Protein AF-0000000083611949 (afdb_homodimer)

Sequence (1152 aa):
MPESTWKIREIRNQVSVIDGKRAPSKVLTNVRYLHSVLKQWLTGNVWILGDRIVYVGKEMPENLSATEVTDLEGKVVVPGYIEPHVHPTLLYNPQSFAEYAAQRGTTTFIADNMTFMLSLPNEKAFTILDQLKNLPFSFYWWARFDSQSQLENEDELFTNKSVTEWLQREDVLLGGELTGWPRLIDGDDLMLHWIQSAKLKEKRIEGHFPGASEKTIARMKLFGVDGDHEAMDVEDVERRVLHGMDVTLRHSSIRPDLPHLLTGILEKKLAIFDHLMMTTDGSSPSFYEDGVMDQCIRIALHQGVSPMDAYNMASYNIARYYNKTHLHGLIATGRFATLNILKNEMSPTPESVLSKGVWLKRENQKVDVLPPIDWSVFEDYSIPFDISDSDFQFSMPIGLQLVNEVITKPYSINLQFNRKELPAGNEESYLMLIDRYGKWRVNTMIKGFDTHVKGFASSYSTTGDIILIGKSIEDMKCAFHELKRINGGIVLAENNEVVVSIPLKISGRFYDGTMEELIAYEKQLTKALKERGYAHSDAIYTLFFLQSTHLPYIRITPRGIYDVMKKKVMLPAVMRMPESTWKIREIRNQVSVIDGKRAPSKVLTNVRYLHSVLKQWLTGNVWILGDRIVYVGKEMPENLSATEVTDLEGKVVVPGYIEPHVHPTLLYNPQSFAEYAAQRGTTTFIADNMTFMLSLPNEKAFTILDQLKNLPFSFYWWARFDSQSQLENEDELFTNKSVTEWLQREDVLLGGELTGWPRLIDGDDLMLHWIQSAKLKEKRIEGHFPGASEKTIARMKLFGVDGDHEAMDVEDVERRVLHGMDVTLRHSSIRPDLPHLLTGILEKKLAIFDHLMMTTDGSSPSFYEDGVMDQCIRIALHQGVSPMDAYNMASYNIARYYNKTHLHGLIATGRFATLNILKNEMSPTPESVLSKGVWLKRENQKVDVLPPIDWSVFEDYSIPFDISDSDFQFSMPIGLQLVNEVITKPYSINLQFNRKELPAGNEESYLMLIDRYGKWRVNTMIKGFDTHVKGFASSYSTTGDIILIGKSIEDMKCAFHELKRINGGIVLAENNEVVVSIPLKISGRFYDGTMEELIAYEKQLTKALKERGYAHSDAIYTLFFLQSTHLPYIRITPRGIYDVMKKKVMLPAVMR

Secondary structure (DSSP, 8-state):
----SS-HHHHHHHHHHHTTSS--SEEEEEEEEEETTTTEEEEEEEEEETTEEEEEESPPPS--TT-EEEE-TT-EEEEPEEEEEE---SSS-HHHHHHHHHTTTEEEEEE--HHHHHHS-HHHHHHHHHHHHTSSSEEEEEE-SS-SS--TTHHHHS-HHHHHHHHH-TTEEEE---TTHHHHHTT-HHHHHHHHHHHHTT-EEB---TT--HHHHHHHHHHT--EES---SHHHHHHHHHTT-EEEEE--SS---HHHHHHHHHHTT---GGGEEEE--S--GGGGGG-SHHHHHHHHHHHT--HHHHHHTTTHHHHHHTT-TTTSS--STTSB--EEEESSTT--S-SEEEETTEEEEETTEE----PPP-GGGSPPP-------GGG-----SEEEEESSSS-EEEEE--S-S--SBPPTT-SEEEEEEE-TTSSEEEEEEEESS-SS--EEEES-SSSS-EEEEESBHHHHHHHHHHHHHTTSEEEEEETTEEEEEEE-TBTTTB--S-HHHHHHHHHHHHHHHHHTT--SS-HHHHHHHTT-TTSSSEEEETTEEEETTTTEEEEE-EE-/----SS-HHHHHHHHHHHTTSS--SEEEEEEEEEETTTTEEEEEEEEEETTEEEEEESPPPS--TT-EEEE-TT-EEEEPEEEEEE---SSS-HHHHHHHHHTTTEEEEEE--HHHHHHS-HHHHHHHHHHHHTSSSEEEEEE-SS-SS--TTHHHHS-HHHHHHHHH-TTEEEE---TTHHHHHTT-HHHHHHHHHHHHTT-EEB---TT--HHHHHHHHHHT--EES---SHHHHHHHHHTT-EEEEE--SS---HHHHHHHHHHTT---GGGEEEE--S--GGGGGG-SHHHHHHHHHHHT--HHHHHHTTTHHHHHHTT-TTTSS--STTSB--EEEESSTT--S-SEEEETTEEEEETTEE----PPP-GGGSPPP-------GGG-----SEEEEESSSS-EEEEE--S-S--SBPPTT-SEEEEEEE-TTSSEEEEEEEESS-SS--EEEES-SSSS-EEEEESBHHHHHHHHHHHHHTTSEEEEEETTEEEEEEE-TBTTTB-SS-HHHHHHHHHHHHHHHHHTT--SS-HHHHHHHTT-TTSSSEEEETTEEEETTTTEEEEE-EE-

Solvent-accessible surface area (backbone atoms only — not comparable to full-atom values): 57744 Å² total; per-residue (Å²): 127,93,68,69,95,64,53,71,69,58,43,52,50,48,45,30,29,80,70,36,79,32,44,33,46,32,35,40,34,55,31,34,29,47,31,65,68,60,65,41,82,44,70,26,22,39,34,23,46,64,39,29,20,54,36,52,40,80,67,75,72,79,28,59,68,85,34,48,74,43,81,34,69,82,32,25,37,40,45,27,26,39,38,68,44,32,46,48,65,58,38,42,35,58,68,41,47,45,59,54,33,32,61,34,26,28,42,31,39,30,24,59,37,56,70,45,59,76,71,36,60,65,74,59,40,49,54,50,52,54,55,50,53,71,39,68,41,47,64,31,28,34,31,51,79,68,83,49,46,54,56,91,57,45,70,74,56,61,29,72,64,55,41,49,58,44,61,68,35,84,53,34,53,29,35,28,59,34,55,59,44,68,49,47,75,74,59,38,58,66,61,48,48,52,47,48,55,32,45,75,69,74,27,47,25,37,37,57,52,67,84,57,49,70,68,54,51,42,44,43,27,56,66,55,42,37,29,35,50,37,58,81,41,42,68,47,46,46,54,40,46,54,37,60,28,40,42,33,42,30,41,26,73,89,48,68,42,38,64,62,33,51,43,42,37,58,72,68,62,60,68,38,59,80,54,29,30,44,28,42,58,42,46,53,58,61,60,45,75,75,36,60,59,26,34,55,33,44,47,35,45,72,69,63,44,53,57,66,52,29,52,27,20,31,15,30,34,50,19,52,72,70,72,34,50,69,45,36,30,44,67,24,29,40,9,43,29,31,34,20,36,17,70,38,83,86,39,56,57,30,36,24,19,31,24,48,50,38,64,45,16,52,80,74,35,84,39,95,69,76,74,85,76,80,64,74,79,46,59,85,38,65,56,82,63,83,84,56,77,82,73,71,60,55,80,55,55,57,25,39,30,42,78,52,51,63,39,26,36,75,42,78,59,81,70,79,61,87,55,65,55,56,67,75,71,35,41,59,27,44,30,35,42,33,40,54,76,50,54,34,34,35,54,34,37,32,28,56,59,30,23,52,50,25,6,27,22,24,26,49,34,76,85,49,31,32,40,37,38,21,25,22,55,65,15,30,50,43,9,43,52,50,30,47,70,56,19,19,15,40,20,35,14,50,91,72,35,79,74,42,74,41,64,8,57,50,58,12,44,17,36,84,63,50,54,70,58,48,23,53,46,50,52,52,45,51,52,55,40,42,77,23,43,32,76,63,89,45,69,69,52,30,49,33,37,42,34,27,53,70,42,56,34,44,23,55,33,81,54,9,37,30,30,44,84,76,67,41,70,76,41,65,43,40,76,98,127,94,68,69,94,64,53,70,70,57,42,52,51,49,43,30,28,79,71,37,79,32,44,34,47,33,34,41,34,54,30,35,30,47,31,65,68,60,66,40,81,43,72,25,21,41,35,24,46,64,37,30,20,54,36,52,41,80,66,77,71,80,28,62,69,83,34,49,74,45,79,33,70,82,32,27,36,40,45,26,26,38,37,68,44,32,46,48,65,58,41,42,35,56,66,41,46,44,58,55,34,32,61,34,26,27,42,32,41,30,24,58,38,55,70,44,59,76,72,36,60,66,74,60,40,49,55,50,52,54,55,49,53,72,38,68,40,47,63,33,27,33,31,54,78,67,84,49,47,55,58,92,57,45,70,75,56,61,29,72,64,56,41,49,58,44,60,66,35,84,52,33,51,29,36,28,57,35,55,60,46,68,49,46,76,75,59,38,58,66,60,49,48,51,46,48,54,32,46,76,70,72,27,46,27,38,37,56,51,66,85,57,50,70,66,54,51,41,43,43,27,56,65,55,41,39,30,37,49,35,58,81,40,42,67,46,46,48,54,40,45,54,37,60,28,42,42,32,43,31,40,25,72,89,48,66,42,37,64,62,35,52,44,41,36,60,73,68,62,58,66,39,60,79,54,29,30,45,29,43,58,42,48,52,57,62,59,44,75,74,37,59,60,26,35,54,32,43,47,34,44,73,68,62,44,53,58,65,51,29,51,29,20,30,14,30,34,50,19,52,74,70,71,34,50,70,44,36,29,44,66,24,29,43,10,42,30,32,34,20,36,17,71,38,81,86,39,56,56,28,36,23,18,31,24,47,50,37,65,44,18,52,80,74,36,84,38,95,70,75,75,86,75,80,64,75,79,48,61,83,38,64,56,85,62,84,86,57,77,83,74,70,58,54,79,54,56,57,25,39,29,42,79,51,50,62,38,25,35,74,40,77,59,82,68,79,61,86,56,65,54,56,66,75,72,36,42,60,28,43,30,34,41,33,40,54,76,53,54,34,34,34,52,34,36,32,28,55,58,31,24,53,48,26,5,29,21,27,28,49,34,75,85,49,30,31,39,36,38,21,27,21,56,67,14,30,49,43,9,41,51,50,30,47,73,56,20,19,15,40,23,35,14,49,92,72,36,81,75,43,75,42,64,8,56,51,57,12,45,19,37,83,63,52,55,71,59,48,23,52,47,50,51,51,45,51,52,55,40,43,76,24,43,32,75,64,89,47,69,69,52,29,49,32,38,43,35,30,53,70,43,56,34,46,25,55,34,82,54,9,37,30,30,44,83,76,67,43,70,76,41,66,43,41,77,98

InterPro domains:
  IPR006680 Amidohydrolase-related [PF01979] (76-357)
  IPR011059 Metal-dependent hydrolase, composite domain superfamily [G3DSA:2.30.40.10] (19-357)
  IPR011059 Metal-dependent hydrolase, composite domain superfamily [SSF51338] (16-350)
  IPR026912 Adenine deaminase C-terminal domain [PF13382] (406-567)
  IPR032466 Metal-dependent hydrolase [SSF51556] (80-324)

Organism: NCBI:txid2304605

Radius of gyration: 34.11 Å; Cα contacts (8 Å, |Δi|>4): 2802; chains: 2; bounding box: 74×114×70 Å

pLDDT: mean 95.1, std 4.97, range [52.44, 98.94]

Foldseek 3Di:
DDDDPDDPVRVVQLVVQVVLNDAAQEKEAQEQEQFLVVRDGDTDMWGHHFFFTSFTDHDDTPHHVNYHYHYQHLWYKFFQFEAQAAAQFLQAHVLQVCLVQLLQRHQEYAYECLVVLQFHQPVLSVVQVVLVCPALGHYAYEQEQFLLFDDPCGCVSRDPVRRVVLLPDPSHAEYDAPLVVVVVVVPPVVSLVSLVSNVVSVHAYEYEAAPDDLVSLLVVVVSHHAEYARQQACVSVVSNVVSHHQYEHEDELVRHRLLRRLLRCVVVVPPCLLRYAYHHNYYHLLVCVCHGLQNSLLSNVVSPHDLSSSSQNGWVSSCVSSVNNQATRGRGRRYTPWMFIPSDSNRSGGLWTAGSNDTQHHRSDGDPRRDDDDLVSRPFFAQPDADDPVLQQEDDQWEWEDPALFATDIDGDPDDSPDQFADAQFQKKWKKWAASHRWWMETYIYGQQFRAQAWKWFLAESNSIIMIIHRHNQQNSLQVVVCRVLRAFIWGGDPSHTQATDRSRRNNRHDPDHSVVSSVRLVSVQVVRVVGGRDHRHNSVSRHNLRRLSHDAWHQHQQYIAGNVVGDHPDGIGTD/DDDDPDDPVRVVQLVVQVVLNDAAQEKEAQEQEQFLVVRDGDTDMFGHHFFFTSFTDHDDTPHHVNYHYHYQHLWYKFFQFEAQAAAQFLQAHVLQVCLVQLLQRHQEYAYECLVVLQFHQPVLSVVQVVLVCPALGHYAYEQEQFLLFDDPCGCVSRDPVRRVVLLPDPRHAEYDAPLVVVVVVVPPVVSLVSLVSSVVSVHAYEYEAAPHDLVSLLVVVVSHHAEYARQQACVSVVSNVVSHHQYEHEDELVRHRLLRRLLRCVVVVPPCLLRYAYHHNYYHLLVCVCHGLQNSLLSNVVSPHDLSSSSQNGWVSSCVSSVNNQATRGRGRRYTPWMFIPSDSNRSRGLWTAGSNRTQHHRSDGDPRSDDDDLVSRPFFAQPDADDPVNQQEDDQWEWEDPALFATDIDGDPDDSPDQFADAQFQKKWKKWAASHRWWMETYIYGQQFRAQAWKWFLAESNSIIMIIHRHNQQNSLQVVVCRVLRAFIWGGDPSGTQATDRSRRNNRHDPDHSVVSSVRLVSVQVVRVVGGRDHRHNSNSRHNLRRLSHDAWHQHQQGIAGNVVGDHPDGIGTD

Nearest PDB structures (foldseek):
  3t81-assembly1_B  TM=8.734E-01  e=6.772E-38  Agrobacterium fabrum str. C58
  3t8l-assembly1_A  TM=8.743E-01  e=3.292E-37  Agrobacterium fabrum str. C58
  3mtw-assembly1_A  TM=6.940E-01  e=1.510E-14  Caulobacter vibrioides
  4ub9-assembly1_D  TM=6.636E-01  e=2.458E-15  Gulosibacter molinativorax
  3n2c-assembly1_E  TM=6.486E-01  e=2.876E-14  unidentified

Structure (mmCIF, N/CA/C/O backbone):
data_AF-0000000083611949-model_v1
#
loop_
_entity.id
_entity.type
_entity.pdbx_description
1 polymer 'adenine deaminase'
#
loop_
_atom_site.group_PDB
_atom_site.id
_atom_site.type_symbol
_atom_site.label_atom_id
_atom_site.label_alt_id
_atom_site.label_comp_id
_atom_site.label_asym_id
_atom_site.label_entity_id
_atom_site.label_seq_id
_atom_site.pdbx_PDB_ins_code
_atom_site.Cartn_x
_atom_site.Cartn_y
_atom_site.Cartn_z
_atom_site.occupancy
_atom_site.B_iso_or_equiv
_atom_site.auth_seq_id
_atom_site.auth_comp_id
_atom_site.auth_asym_id
_atom_site.auth_atom_id
_atom_site.pdbx_PDB_model_num
ATOM 1 N N . MET A 1 1 ? -3.648 -6.277 21.156 1 52.56 1 MET A N 1
ATOM 2 C CA . MET A 1 1 ? -3.443 -7.012 19.906 1 52.56 1 MET A CA 1
ATOM 3 C C . MET A 1 1 ? -4.238 -6.383 18.766 1 52.56 1 MET A C 1
ATOM 5 O O . MET A 1 1 ? -5.332 -5.855 18.984 1 52.56 1 MET A O 1
ATOM 9 N N . PRO A 1 2 ? -3.654 -6.375 17.578 1 65.56 2 PRO A N 1
ATOM 10 C CA . PRO A 1 2 ? -4.438 -5.809 16.469 1 65.56 2 PRO A CA 1
ATOM 11 C C . PRO A 1 2 ? -5.73 -6.574 16.219 1 65.56 2 PRO A C 1
ATOM 13 O O . PRO A 1 2 ? -5.777 -7.797 16.391 1 65.56 2 PRO A O 1
ATOM 16 N N . GLU A 1 3 ? -6.715 -5.75 16.188 1 73.62 3 GLU A N 1
ATOM 17 C CA . GLU A 1 3 ? -8.016 -6.355 15.938 1 73.62 3 GLU A CA 1
ATOM 18 C C . GLU A 1 3 ? -8.516 -6.055 14.531 1 73.62 3 GLU A C 1
ATOM 20 O O . GLU A 1 3 ? -8.289 -4.961 14.008 1 73.62 3 GLU A O 1
ATOM 25 N N . SER A 1 4 ? -9.055 -7.145 14.008 1 81.56 4 SER A N 1
ATOM 26 C CA . SER A 1 4 ? -9.656 -6.996 12.688 1 81.56 4 SER A CA 1
ATOM 27 C C . SER A 1 4 ? -10.781 -5.965 12.703 1 81.56 4 SER A C 1
ATOM 29 O O . SER A 1 4 ? -11.398 -5.734 13.742 1 81.56 4 SER A O 1
ATOM 31 N N . THR A 1 5 ? -10.977 -5.309 11.617 1 88.06 5 THR A N 1
ATOM 32 C CA . THR A 1 5 ? -12.008 -4.281 11.484 1 88.06 5 THR A CA 1
ATOM 33 C C . THR A 1 5 ? -13.391 -4.867 11.758 1 88.06 5 THR A C 1
ATOM 35 O O . THR A 1 5 ? -14.211 -4.242 12.43 1 88.06 5 THR A O 1
ATOM 38 N N . TRP A 1 6 ? -13.633 -6.105 11.211 1 96.44 6 TRP A N 1
ATOM 39 C CA . TRP A 1 6 ? -14.883 -6.82 11.422 1 96.44 6 TRP A CA 1
ATOM 40 C C . TRP A 1 6 ? -14.625 -8.219 11.984 1 96.44 6 TRP A C 1
ATOM 42 O O . TRP A 1 6 ? -13.734 -8.922 11.516 1 96.44 6 TRP A O 1
ATOM 52 N N . LYS A 1 7 ? -15.438 -8.641 12.984 1 96.19 7 LYS A N 1
ATOM 53 C CA . LYS A 1 7 ? -15.352 -9.984 13.547 1 96.19 7 LYS A CA 1
ATOM 54 C C . LYS A 1 7 ? -15.922 -11.016 12.586 1 96.19 7 LYS A C 1
ATOM 56 O O . LYS A 1 7 ? -16.688 -10.68 11.68 1 96.19 7 LYS A O 1
ATOM 61 N N . ILE A 1 8 ? -15.492 -12.227 12.688 1 96.81 8 ILE A N 1
ATOM 62 C CA . ILE A 1 8 ? -15.898 -13.328 11.828 1 96.81 8 ILE A CA 1
ATOM 63 C C . ILE A 1 8 ? -17.422 -13.375 11.734 1 96.81 8 ILE A C 1
ATOM 65 O O . ILE A 1 8 ? -17.984 -13.484 10.641 1 96.81 8 ILE A O 1
ATOM 69 N N . ARG A 1 9 ? -18.109 -13.266 12.883 1 97.06 9 ARG A N 1
ATOM 70 C CA . ARG A 1 9 ? -19.578 -13.305 12.906 1 97.06 9 ARG A CA 1
ATOM 71 C C . ARG A 1 9 ? -20.172 -12.18 12.062 1 97.06 9 ARG A C 1
ATOM 73 O O . ARG A 1 9 ? -21.156 -12.375 11.352 1 97.06 9 ARG A O 1
ATOM 80 N N . GLU A 1 10 ? -19.609 -10.969 12.188 1 97.69 10 GLU A N 1
ATOM 81 C CA . GLU A 1 10 ? -20.078 -9.836 11.398 1 97.69 10 GLU A CA 1
ATOM 82 C C . GLU A 1 10 ? -19.891 -10.086 9.906 1 97.69 10 GLU A C 1
ATOM 84 O O . GLU A 1 10 ? -20.781 -9.773 9.109 1 97.69 10 GLU A O 1
ATOM 89 N N . ILE A 1 11 ? -18.766 -10.688 9.539 1 98.31 11 ILE A N 1
ATOM 90 C CA . ILE A 1 11 ? -18.484 -10.977 8.133 1 98.31 11 ILE A CA 1
ATOM 91 C C . ILE A 1 11 ? -19.5 -11.977 7.594 1 98.31 11 ILE A C 1
ATOM 93 O O . ILE A 1 11 ? -20.016 -11.82 6.488 1 98.31 11 ILE A O 1
ATOM 97 N N . ARG A 1 12 ? -19.781 -12.961 8.336 1 97.94 12 ARG A N 1
ATOM 98 C CA . ARG A 1 12 ? -20.75 -13.969 7.918 1 97.94 12 ARG A CA 1
ATOM 99 C C . ARG A 1 12 ? -22.141 -13.352 7.754 1 97.94 12 ARG A C 1
ATOM 101 O O . ARG A 1 12 ? -22.875 -13.703 6.832 1 97.94 12 ARG A O 1
ATOM 108 N N . ASN A 1 13 ? -22.484 -12.453 8.695 1 97.88 13 ASN A N 1
ATOM 109 C CA . ASN A 1 13 ? -23.75 -11.727 8.562 1 97.88 13 ASN A CA 1
ATOM 110 C C . ASN A 1 13 ? -23.781 -10.906 7.277 1 97.88 13 ASN A C 1
ATOM 112 O O . ASN A 1 13 ? -24.812 -10.852 6.602 1 97.88 13 ASN A O 1
ATOM 116 N N . GLN A 1 14 ? -22.719 -10.273 6.988 1 98.38 14 GLN A N 1
ATOM 117 C CA . GLN A 1 14 ? -22.609 -9.477 5.77 1 98.38 14 GLN A CA 1
ATOM 118 C C . GLN A 1 14 ? -22.797 -10.344 4.527 1 98.38 14 GLN A C 1
ATOM 120 O O . GLN A 1 14 ? -23.531 -9.969 3.607 1 98.38 14 GLN A O 1
ATOM 125 N N . VAL A 1 15 ? -22.141 -11.5 4.492 1 98.19 15 VAL A N 1
ATOM 126 C CA . VAL A 1 15 ? -22.266 -12.43 3.371 1 98.19 15 VAL A CA 1
ATOM 127 C C . VAL A 1 15 ? -23.703 -12.93 3.271 1 98.19 15 VAL A C 1
ATOM 129 O O . VAL A 1 15 ? -24.219 -13.133 2.172 1 98.19 15 VAL A O 1
ATOM 132 N N . SER A 1 16 ? -24.375 -13.094 4.395 1 97.62 16 SER A N 1
ATOM 133 C CA . SER A 1 16 ? -25.75 -13.578 4.434 1 97.62 16 SER A CA 1
ATOM 134 C C . SER A 1 16 ? -26.703 -12.594 3.746 1 97.62 16 SER A C 1
ATOM 136 O O . SER A 1 16 ? -27.781 -12.977 3.291 1 97.62 16 SER A O 1
ATOM 138 N N . VAL A 1 17 ? -26.344 -11.305 3.699 1 98.06 17 VAL A N 1
ATOM 139 C CA . VAL A 1 17 ? -27.141 -10.312 2.986 1 98.06 17 VAL A CA 1
ATOM 140 C C . VAL A 1 17 ? -27.141 -10.625 1.491 1 98.06 17 VAL A C 1
ATOM 142 O O . VAL A 1 17 ? -28.172 -10.539 0.827 1 98.06 17 VAL A O 1
ATOM 145 N N . ILE A 1 18 ? -25.953 -10.992 0.974 1 97.19 18 ILE A N 1
ATOM 146 C CA . ILE A 1 18 ? -25.812 -11.336 -0.435 1 97.19 18 ILE A CA 1
ATOM 147 C C . ILE A 1 18 ? -26.703 -12.539 -0.758 1 97.19 18 ILE A C 1
ATOM 149 O O . ILE A 1 18 ? -27.297 -12.602 -1.837 1 97.19 18 ILE A O 1
ATOM 153 N N . ASP A 1 19 ? -26.875 -13.422 0.241 1 95.31 19 ASP A N 1
ATOM 154 C CA . ASP A 1 19 ? -27.625 -14.664 0.051 1 95.31 19 ASP A CA 1
ATOM 155 C C . ASP A 1 19 ? -29.125 -14.438 0.258 1 95.31 19 ASP A C 1
ATOM 157 O O . ASP A 1 19 ? -29.922 -15.344 0.051 1 95.31 19 ASP A O 1
ATOM 161 N N . GLY A 1 20 ? -29.516 -13.32 0.705 1 95.81 20 GLY A N 1
ATOM 162 C CA . GLY A 1 20 ? -30.906 -13.016 0.94 1 95.81 20 GLY A CA 1
ATOM 163 C C . GLY A 1 20 ? -31.406 -13.5 2.287 1 95.81 20 GLY A C 1
ATOM 164 O O . GLY A 1 20 ? -32.594 -13.359 2.602 1 95.81 20 GLY A O 1
ATOM 165 N N . LYS A 1 21 ? -30.578 -14.016 3.131 1 96.31 21 LYS A N 1
ATOM 166 C CA . LYS A 1 21 ? -30.969 -14.57 4.426 1 96.31 21 LYS A CA 1
ATOM 167 C C . LYS A 1 21 ? -31.078 -13.477 5.48 1 96.31 21 LYS A C 1
ATOM 169 O O . LYS A 1 21 ? -31.75 -13.664 6.504 1 96.31 21 LYS A O 1
ATOM 174 N N . ARG A 1 22 ? -30.391 -12.391 5.227 1 96.75 22 ARG A N 1
ATOM 175 C CA . ARG A 1 22 ? -30.438 -11.219 6.098 1 96.75 22 ARG A CA 1
ATOM 176 C C . ARG A 1 22 ? -30.703 -9.945 5.293 1 96.75 22 ARG A C 1
ATOM 178 O O . ARG A 1 22 ? -30.234 -9.82 4.16 1 96.75 22 ARG A O 1
ATOM 185 N N . ALA A 1 23 ? -31.453 -9.094 5.879 1 98.06 23 ALA A N 1
ATOM 186 C CA . ALA A 1 23 ? -31.688 -7.805 5.23 1 98.06 23 ALA A CA 1
ATOM 187 C C . ALA A 1 23 ? -30.562 -6.824 5.531 1 98.06 23 ALA A C 1
ATOM 189 O O . ALA A 1 23 ? -30 -6.828 6.633 1 98.06 23 ALA A O 1
ATOM 190 N N . PRO A 1 24 ? -30.156 -5.984 4.547 1 98.44 24 PRO A N 1
ATOM 191 C CA . PRO A 1 24 ? -29.234 -4.883 4.871 1 98.44 24 PRO A CA 1
ATOM 192 C C . PRO A 1 24 ? -29.875 -3.846 5.797 1 98.44 24 PRO A C 1
ATOM 194 O O . PRO A 1 24 ? -31.094 -3.842 5.984 1 98.44 24 PRO A O 1
ATOM 197 N N . SER A 1 25 ? -29.062 -3.059 6.465 1 98.44 25 SER A N 1
ATOM 198 C CA . SER A 1 25 ? -29.578 -1.979 7.305 1 98.44 25 SER A CA 1
ATOM 199 C C . SER A 1 25 ? -30.031 -0.793 6.461 1 98.44 25 SER A C 1
ATOM 201 O O . SER A 1 25 ? -30.984 -0.099 6.82 1 98.44 25 SER A O 1
ATOM 203 N N . LYS A 1 26 ? -29.328 -0.504 5.332 1 98.5 26 LYS A N 1
ATOM 204 C CA . LYS A 1 26 ? -29.656 0.583 4.414 1 98.5 26 LYS A CA 1
ATOM 205 C C . LYS A 1 26 ? -29.453 0.158 2.965 1 98.5 26 LYS A C 1
ATOM 207 O O . LYS A 1 26 ? -28.578 -0.66 2.666 1 98.5 26 LYS A O 1
ATOM 212 N N . VAL A 1 27 ? -30.234 0.719 2.1 1 98.75 27 VAL A N 1
ATOM 213 C CA . VAL A 1 27 ? -30.031 0.584 0.661 1 98.75 27 VAL A CA 1
ATOM 214 C C . VAL A 1 27 ? -30.188 1.943 -0.015 1 98.75 27 VAL A C 1
ATOM 216 O O . VAL A 1 27 ? -31.188 2.637 0.207 1 98.75 27 VAL A O 1
ATOM 219 N N . LEU A 1 28 ? -29.219 2.414 -0.673 1 98.81 28 LEU A N 1
ATOM 220 C CA . LEU A 1 28 ? -29.297 3.58 -1.544 1 98.81 28 LEU A CA 1
ATOM 221 C C . LEU A 1 28 ? -29.594 3.164 -2.982 1 98.81 28 LEU A C 1
ATOM 223 O O . LEU A 1 28 ? -28.797 2.463 -3.604 1 98.81 28 LEU A O 1
ATOM 227 N N . THR A 1 29 ? -30.703 3.551 -3.516 1 98.31 29 THR A N 1
ATOM 228 C CA . THR A 1 29 ? -31.125 3.09 -4.832 1 98.31 29 THR A CA 1
ATOM 229 C C . THR A 1 29 ? -30.922 4.184 -5.879 1 98.31 29 THR A C 1
ATOM 231 O O . THR A 1 29 ? -30.891 5.371 -5.543 1 98.31 29 THR A O 1
ATOM 234 N N . ASN A 1 30 ? -30.781 3.77 -7.168 1 97.56 30 ASN A N 1
ATOM 235 C CA . ASN A 1 30 ? -30.672 4.668 -8.312 1 97.56 30 ASN A CA 1
ATOM 236 C C . ASN A 1 30 ? -29.531 5.664 -8.133 1 97.56 30 ASN A C 1
ATOM 238 O O . ASN A 1 30 ? -29.703 6.863 -8.367 1 97.56 30 ASN A O 1
ATOM 242 N N . VAL A 1 31 ? -28.422 5.105 -7.629 1 96.69 31 VAL A N 1
ATOM 243 C CA . VAL A 1 31 ? -27.25 5.941 -7.367 1 96.69 31 VAL A CA 1
ATOM 244 C C . VAL A 1 31 ? -26.453 6.129 -8.656 1 96.69 31 VAL A C 1
ATOM 246 O O . VAL A 1 31 ? -26.266 5.18 -9.422 1 96.69 31 VAL A O 1
ATOM 249 N N . ARG A 1 32 ? -26.094 7.359 -9.07 1 98.44 32 ARG A N 1
ATOM 250 C CA . ARG A 1 32 ? -25 7.641 -9.992 1 98.44 32 ARG A CA 1
ATOM 251 C C . ARG A 1 32 ? -23.703 7.898 -9.227 1 98.44 32 ARG A C 1
ATOM 253 O O . ARG A 1 32 ? -23.562 8.93 -8.57 1 98.44 32 ARG A O 1
ATOM 260 N N . TYR A 1 33 ? -22.75 6.949 -9.25 1 98.69 33 TYR A N 1
ATOM 261 C CA . TYR A 1 33 ? -21.609 7.031 -8.359 1 98.69 33 TYR A CA 1
ATOM 262 C C . TYR A 1 33 ? -20.297 6.965 -9.148 1 98.69 33 TYR A C 1
ATOM 264 O O . TYR A 1 33 ? -20.266 6.414 -10.25 1 98.69 33 TYR A O 1
ATOM 272 N N . LEU A 1 34 ? -19.266 7.562 -8.594 1 98.69 34 LEU A N 1
ATOM 273 C CA . LEU A 1 34 ? -17.922 7.508 -9.156 1 98.69 34 LEU A CA 1
ATOM 274 C C . LEU A 1 34 ? -17.25 6.18 -8.828 1 98.69 34 LEU A C 1
ATOM 276 O O . LEU A 1 34 ? -17.047 5.855 -7.66 1 98.69 34 LEU A O 1
ATOM 280 N N . HIS A 1 35 ? -17.016 5.363 -9.812 1 98.44 35 HIS A N 1
ATOM 281 C CA . HIS A 1 35 ? -16.094 4.246 -9.633 1 98.44 35 HIS A CA 1
ATOM 282 C C . HIS A 1 35 ? -14.664 4.66 -9.938 1 98.44 35 HIS A C 1
ATOM 284 O O . HIS A 1 35 ? -14.242 4.648 -11.094 1 98.44 35 HIS A O 1
ATOM 290 N N . SER A 1 36 ? -13.898 4.828 -8.945 1 98 36 SER A N 1
ATOM 291 C CA . SER A 1 36 ? -12.609 5.516 -9.016 1 98 36 SER A CA 1
ATOM 292 C C . SER A 1 36 ? -11.594 4.707 -9.82 1 98 36 SER A C 1
ATOM 294 O O . SER A 1 36 ? -10.727 5.277 -10.484 1 98 36 SER A O 1
ATOM 296 N N . VAL A 1 37 ? -11.664 3.398 -9.836 1 97.06 37 VAL A N 1
ATOM 297 C CA . VAL A 1 37 ? -10.727 2.547 -10.562 1 97.06 37 VAL A CA 1
ATOM 298 C C . VAL A 1 37 ? -11.062 2.562 -12.055 1 97.06 37 VAL A C 1
ATOM 300 O O . VAL A 1 37 ? -10.172 2.721 -12.898 1 97.06 37 VAL A O 1
ATOM 303 N N . LEU A 1 38 ? -12.391 2.461 -12.352 1 96.69 38 LEU A N 1
ATOM 304 C CA . LEU A 1 38 ? -12.836 2.488 -13.742 1 96.69 38 LEU A CA 1
ATOM 305 C C . LEU A 1 38 ? -12.789 3.906 -14.297 1 96.69 38 LEU A C 1
ATOM 307 O O . LEU A 1 38 ? -12.82 4.102 -15.516 1 96.69 38 LEU A O 1
ATOM 311 N N . LYS A 1 39 ? -12.719 4.875 -13.422 1 96 39 LYS A N 1
ATOM 312 C CA . LYS A 1 39 ? -12.812 6.289 -13.766 1 96 39 LYS A CA 1
ATOM 313 C C . LYS A 1 39 ? -14.055 6.555 -14.625 1 96 39 LYS A C 1
ATOM 315 O O . LYS A 1 39 ? -13.953 7.152 -15.695 1 96 39 LYS A O 1
ATOM 320 N N . GLN A 1 40 ? -15.188 6.082 -14.07 1 97.31 40 GLN A N 1
ATOM 321 C CA . GLN A 1 40 ? -16.484 6.23 -14.727 1 97.31 40 GLN A CA 1
ATOM 322 C C . GLN A 1 40 ? -17.578 6.543 -13.711 1 97.31 40 GLN A C 1
ATOM 324 O O . GLN A 1 40 ? -17.453 6.215 -12.531 1 97.31 40 GLN A O 1
ATOM 329 N N . TRP A 1 41 ? -18.531 7.324 -14.211 1 97.94 41 TRP A N 1
ATOM 330 C CA . TRP A 1 41 ? -19.781 7.449 -13.477 1 97.94 41 TRP A CA 1
ATOM 331 C C . TRP A 1 41 ? -20.719 6.293 -13.797 1 97.94 41 TRP A C 1
ATOM 333 O O . TRP A 1 41 ? -21.125 6.117 -14.953 1 97.94 41 TRP A O 1
ATOM 343 N N . LEU A 1 42 ? -21 5.48 -12.82 1 97.94 42 LEU A N 1
ATOM 344 C CA . LEU A 1 42 ? -21.859 4.312 -13 1 97.94 42 LEU A CA 1
ATOM 345 C C . LEU A 1 42 ? -23.172 4.477 -12.25 1 97.94 42 LEU A C 1
ATOM 347 O O . LEU A 1 42 ? -23.281 5.324 -11.359 1 97.94 42 LEU A O 1
ATOM 351 N N . THR A 1 43 ? -24.172 3.701 -12.641 1 98 43 THR A N 1
ATOM 352 C CA . THR A 1 43 ? -25.469 3.703 -11.969 1 98 43 THR A CA 1
ATOM 353 C C . THR A 1 43 ? -25.734 2.35 -11.32 1 98 43 THR A C 1
ATOM 355 O O . THR A 1 43 ? -25.375 1.308 -11.875 1 98 43 THR A O 1
ATOM 358 N N . GLY A 1 44 ? -26.312 2.385 -10.125 1 97.69 44 GLY A N 1
ATOM 359 C CA . GLY A 1 44 ? -26.672 1.151 -9.445 1 97.69 44 GLY A CA 1
ATOM 360 C C . GLY A 1 44 ? -27.25 1.377 -8.055 1 97.69 44 GLY A C 1
ATOM 361 O O . GLY A 1 44 ? -27.922 2.375 -7.812 1 97.69 44 GLY A O 1
ATOM 362 N N . ASN A 1 45 ? -27.141 0.36 -7.27 1 98.38 45 ASN A N 1
ATOM 363 C CA . ASN A 1 45 ? -27.578 0.372 -5.879 1 98.38 45 ASN A CA 1
ATOM 364 C C . ASN A 1 45 ? -26.438 0.021 -4.922 1 98.38 45 ASN A C 1
ATOM 366 O O . ASN A 1 45 ? -25.531 -0.728 -5.281 1 98.38 45 ASN A O 1
ATOM 370 N N . VAL A 1 46 ? -26.484 0.635 -3.766 1 98.81 46 VAL A N 1
ATOM 371 C CA . VAL A 1 46 ? -25.516 0.366 -2.717 1 98.81 46 VAL A CA 1
ATOM 372 C C . VAL A 1 46 ? -26.203 -0.285 -1.521 1 98.81 46 VAL A C 1
ATOM 374 O O . VAL A 1 46 ? -27.109 0.303 -0.922 1 98.81 46 VAL A O 1
ATOM 377 N N . TRP A 1 47 ? -25.828 -1.587 -1.204 1 98.75 47 TRP A N 1
ATOM 378 C CA . TRP A 1 47 ? -26.312 -2.273 -0.011 1 98.75 47 TRP A CA 1
ATOM 379 C C . TRP A 1 47 ? -25.359 -2.061 1.162 1 98.75 47 TRP A C 1
ATOM 381 O O . TRP A 1 47 ? -24.156 -2.258 1.032 1 98.75 47 TRP A O 1
ATOM 391 N N . ILE A 1 48 ? -25.938 -1.625 2.291 1 98.81 48 ILE A N 1
ATOM 392 C CA . ILE A 1 48 ? -25.109 -1.349 3.467 1 98.81 48 ILE A CA 1
ATOM 393 C C . ILE A 1 48 ? -25.609 -2.17 4.652 1 98.81 48 ILE A C 1
ATOM 395 O O . ILE A 1 48 ? -26.828 -2.273 4.875 1 98.81 48 ILE A O 1
ATOM 399 N N . LEU A 1 49 ? -24.781 -2.838 5.352 1 98.69 49 LEU A N 1
ATOM 400 C CA . LEU A 1 49 ? -25.078 -3.428 6.656 1 98.69 49 LEU A CA 1
ATOM 401 C C . LEU A 1 49 ? -24.156 -2.846 7.73 1 98.69 49 LEU A C 1
ATOM 403 O O . LEU A 1 49 ? -22.953 -3.07 7.711 1 98.69 49 LEU A O 1
ATOM 407 N N . GLY A 1 50 ? -24.719 -2.143 8.656 1 97.88 50 GLY A N 1
ATOM 408 C CA . GLY A 1 50 ? -23.906 -1.452 9.633 1 97.88 50 GLY A CA 1
ATOM 409 C C . GLY A 1 50 ? -22.984 -0.408 9.023 1 97.88 50 GLY A C 1
ATOM 410 O O . GLY A 1 50 ? -23.453 0.538 8.383 1 97.88 50 GLY A O 1
ATOM 411 N N . ASP A 1 51 ? -21.703 -0.63 9.18 1 98.44 51 ASP A N 1
ATOM 412 C CA . ASP A 1 51 ? -20.75 0.37 8.719 1 98.44 51 ASP A CA 1
ATOM 413 C C . ASP A 1 51 ? -20.109 -0.043 7.391 1 98.44 51 ASP A C 1
ATOM 415 O O . ASP A 1 51 ? -19.203 0.623 6.898 1 98.44 51 ASP A O 1
ATOM 419 N N . ARG A 1 52 ? -20.625 -1.094 6.754 1 98.62 52 ARG A N 1
ATOM 420 C CA . ARG A 1 52 ? -19.906 -1.66 5.617 1 98.62 52 ARG A CA 1
ATOM 421 C C . ARG A 1 52 ? -20.781 -1.702 4.375 1 98.62 52 ARG A C 1
ATOM 423 O O . ARG A 1 52 ? -21.969 -2.053 4.457 1 98.62 52 ARG A O 1
ATOM 430 N N . ILE A 1 53 ? -20.203 -1.325 3.219 1 98.88 53 ILE A N 1
ATOM 431 C CA . ILE A 1 53 ? -20.828 -1.602 1.931 1 98.88 53 ILE A CA 1
ATOM 432 C C . ILE A 1 53 ? -20.75 -3.098 1.631 1 98.88 53 ILE A C 1
ATOM 434 O O . ILE A 1 53 ? -19.672 -3.65 1.462 1 98.88 53 ILE A O 1
ATOM 438 N N . VAL A 1 54 ? -21.891 -3.748 1.476 1 98.44 54 VAL A N 1
ATOM 439 C CA . VAL A 1 54 ? -21.875 -5.195 1.295 1 98.44 54 VAL A CA 1
ATOM 440 C C . VAL A 1 54 ? -22.031 -5.535 -0.184 1 98.44 54 VAL A C 1
ATOM 442 O O . VAL A 1 54 ? -21.688 -6.637 -0.618 1 98.44 54 VAL A O 1
ATOM 445 N N . TYR A 1 55 ? -22.578 -4.566 -0.9 1 98.44 55 TYR A N 1
ATOM 446 C CA . TYR A 1 55 ? -22.75 -4.781 -2.332 1 98.44 55 TYR A CA 1
ATOM 447 C C . TYR A 1 55 ? -22.953 -3.461 -3.066 1 98.44 55 TYR A C 1
ATOM 449 O O . TYR A 1 55 ? -23.656 -2.572 -2.578 1 98.44 55 TYR A O 1
ATOM 457 N N . VAL A 1 56 ? -22.344 -3.299 -4.148 1 98.5 56 VAL A N 1
ATOM 458 C CA . VAL A 1 56 ? -22.641 -2.234 -5.102 1 98.5 56 VAL A CA 1
ATOM 459 C C . VAL A 1 56 ? -22.875 -2.828 -6.488 1 98.5 56 VAL A C 1
ATOM 461 O O . VAL A 1 56 ? -22.031 -3.576 -6.996 1 98.5 56 VAL A O 1
ATOM 464 N N . GLY A 1 57 ? -23.875 -2.574 -7.094 1 97 57 GLY A N 1
ATOM 465 C CA . GLY A 1 57 ? -24.219 -3.084 -8.406 1 97 57 GLY A CA 1
ATOM 466 C C . GLY A 1 57 ? -25.656 -2.799 -8.797 1 97 57 GLY A C 1
ATOM 467 O O . GLY A 1 57 ? -26.297 -1.911 -8.227 1 97 57 GLY A O 1
ATOM 468 N N . LYS A 1 58 ? -26.188 -3.527 -9.781 1 96.25 58 LYS A N 1
ATOM 469 C CA . LYS A 1 58 ? -27.5 -3.232 -10.344 1 96.25 58 LYS A CA 1
ATOM 470 C C . LYS A 1 58 ? -28.609 -3.906 -9.547 1 96.25 58 LYS A C 1
ATOM 472 O O . LYS A 1 58 ? -29.766 -3.49 -9.609 1 96.25 58 LYS A O 1
ATOM 477 N N . GLU A 1 59 ? -28.266 -4.816 -8.742 1 96.12 59 GLU A N 1
ATOM 478 C CA . GLU A 1 59 ? -29.266 -5.656 -8.109 1 96.12 59 GLU A CA 1
ATOM 479 C C . GLU A 1 59 ? -29.797 -5.016 -6.828 1 96.12 59 GLU A C 1
ATOM 481 O O . GLU A 1 59 ? -29.078 -4.277 -6.152 1 96.12 59 GLU A O 1
ATOM 486 N N . MET A 1 60 ? -31.062 -5.332 -6.551 1 97.12 60 MET A N 1
ATOM 487 C CA . MET A 1 60 ? -31.672 -5.043 -5.254 1 97.12 60 MET A CA 1
ATOM 488 C C . MET A 1 60 ? -31.594 -6.258 -4.336 1 97.12 60 MET A C 1
ATOM 490 O O . MET A 1 60 ? -31.562 -7.398 -4.805 1 97.12 60 MET A O 1
ATOM 494 N N . PRO A 1 61 ? -31.547 -5.988 -3.061 1 96.81 61 PRO A N 1
ATOM 495 C CA . PRO A 1 61 ? -31.531 -7.145 -2.16 1 96.81 61 PRO A CA 1
ATOM 496 C C . PRO A 1 61 ? -32.844 -7.918 -2.188 1 96.81 61 PRO A C 1
ATOM 498 O O . PRO A 1 61 ? -33.938 -7.316 -2.338 1 96.81 61 PRO A O 1
ATOM 501 N N . GLU A 1 62 ? -32.75 -9.18 -1.953 1 94.25 62 GLU A N 1
ATOM 502 C CA . GLU A 1 62 ? -33.906 -10.039 -1.918 1 94.25 62 GLU A CA 1
ATOM 503 C C . GLU A 1 62 ? -34.75 -9.789 -0.662 1 94.25 62 GLU A C 1
ATOM 505 O O . GLU A 1 62 ? -35.969 -9.93 -0.681 1 94.25 62 GLU A O 1
ATOM 510 N N . ASN A 1 63 ? -34.125 -9.516 0.435 1 94.56 63 ASN A N 1
ATOM 511 C CA . ASN A 1 63 ? -34.719 -9.25 1.732 1 94.56 63 ASN A CA 1
ATOM 512 C C . ASN A 1 63 ? -34.562 -7.785 2.135 1 94.56 63 ASN A C 1
ATOM 514 O O . ASN A 1 63 ? -33.469 -7.305 2.322 1 94.56 63 ASN A O 1
ATOM 518 N N . LEU A 1 64 ? -35.625 -7.078 2.283 1 95.31 64 LEU A N 1
ATOM 519 C CA . LEU A 1 64 ? -35.594 -5.664 2.639 1 95.31 64 LEU A CA 1
ATOM 520 C C . LEU A 1 64 ? -36.25 -5.422 3.988 1 95.31 64 LEU A C 1
ATOM 522 O O . LEU A 1 64 ? -36.656 -4.293 4.301 1 95.31 64 LEU A O 1
ATOM 526 N N . SER A 1 65 ? -36.406 -6.531 4.762 1 91.69 65 SER A N 1
ATOM 527 C CA . SER A 1 65 ? -37.062 -6.387 6.055 1 91.69 65 SER A CA 1
ATOM 528 C C . SER A 1 65 ? -36.312 -5.414 6.957 1 91.69 65 SER A C 1
ATOM 530 O O . SER A 1 65 ? -35.125 -5.574 7.18 1 91.69 65 SER A O 1
ATOM 532 N N . ALA A 1 66 ? -36.812 -4.32 7.391 1 89.56 66 ALA A N 1
ATOM 533 C CA . ALA A 1 66 ? -36.312 -3.312 8.312 1 89.56 66 ALA A CA 1
ATOM 534 C C . ALA A 1 66 ? -35.156 -2.535 7.688 1 89.56 66 ALA A C 1
ATOM 536 O O . ALA A 1 66 ? -34.219 -2.094 8.391 1 89.56 66 ALA A O 1
ATOM 537 N N . THR A 1 67 ? -35.125 -2.568 6.395 1 97.5 67 THR A N 1
ATOM 538 C CA . THR A 1 67 ? -34.094 -1.841 5.656 1 97.5 67 THR A CA 1
ATOM 539 C C . THR A 1 67 ? -34.531 -0.396 5.414 1 97.5 67 THR A C 1
ATOM 541 O O . THR A 1 67 ? -35.656 -0.141 4.984 1 97.5 67 THR A O 1
ATOM 544 N N . GLU A 1 68 ? -33.719 0.595 5.793 1 98 68 GLU A N 1
ATOM 545 C CA . GLU A 1 68 ? -33.906 1.973 5.352 1 98 68 GLU A CA 1
ATOM 546 C C . GLU A 1 68 ? -33.562 2.133 3.873 1 98 68 GLU A C 1
ATOM 548 O O . GLU A 1 68 ? -32.406 1.928 3.471 1 98 68 GLU A O 1
ATOM 553 N N . VAL A 1 69 ? -34.531 2.42 3.066 1 98.06 69 VAL A N 1
ATOM 554 C CA . VAL A 1 69 ? -34.312 2.578 1.633 1 98.06 69 VAL A CA 1
ATOM 555 C C . VAL A 1 69 ? -34.344 4.059 1.263 1 98.06 69 VAL A C 1
ATOM 557 O O . VAL A 1 69 ? -35.312 4.758 1.585 1 98.06 69 VAL A O 1
ATOM 560 N N . THR A 1 70 ? -33.344 4.578 0.705 1 97.88 70 THR A N 1
ATOM 561 C CA . THR A 1 70 ? -33.281 5.961 0.249 1 97.88 70 THR A CA 1
ATOM 562 C C . THR A 1 70 ? -33.094 6.02 -1.266 1 97.88 70 THR A C 1
ATOM 564 O O . THR A 1 70 ? -32.156 5.449 -1.808 1 97.88 70 THR A O 1
ATOM 567 N N . ASP A 1 71 ? -33.938 6.668 -1.979 1 98 71 ASP A N 1
ATOM 568 C CA . ASP A 1 71 ? -33.812 6.867 -3.422 1 98 71 ASP A CA 1
ATOM 569 C C . ASP A 1 71 ? -32.969 8.094 -3.746 1 98 71 ASP A C 1
ATOM 571 O O . ASP A 1 71 ? -33.281 9.203 -3.303 1 98 71 ASP A O 1
ATOM 575 N N . LEU A 1 72 ? -31.953 7.906 -4.539 1 98 72 LEU A N 1
ATOM 576 C CA . LEU A 1 72 ? -31.031 8.992 -4.832 1 98 72 LEU A CA 1
ATOM 577 C C . LEU A 1 72 ? -31.062 9.352 -6.316 1 98 72 LEU A C 1
ATOM 579 O O . LEU A 1 72 ? -30.062 9.797 -6.875 1 98 72 LEU A O 1
ATOM 583 N N . GLU A 1 73 ? -32.156 9.125 -6.941 1 96.94 73 GLU A N 1
ATOM 584 C CA . GLU A 1 73 ? -32.344 9.523 -8.336 1 96.94 73 GLU A CA 1
ATOM 585 C C . GLU A 1 73 ? -32 10.992 -8.539 1 96.94 73 GLU A C 1
ATOM 587 O O . GLU A 1 73 ? -32.438 11.852 -7.773 1 96.94 73 GLU A O 1
ATOM 592 N N . GLY A 1 74 ? -31.172 11.25 -9.508 1 96.62 74 GLY A N 1
ATOM 593 C CA . GLY A 1 74 ? -30.812 12.617 -9.836 1 96.62 74 GLY A CA 1
ATOM 594 C C . GLY A 1 74 ? -29.641 13.141 -9.031 1 96.62 74 GLY A C 1
ATOM 595 O O . GLY A 1 74 ? -29.172 14.266 -9.242 1 96.62 74 GLY A O 1
ATOM 596 N N . LYS A 1 75 ? -29.109 12.383 -8.109 1 97.5 75 LYS A N 1
ATOM 597 C CA . LYS A 1 75 ? -27.984 12.781 -7.277 1 97.5 75 LYS A CA 1
ATOM 598 C C . LYS A 1 75 ? -26.703 12.055 -7.703 1 97.5 75 LYS A C 1
ATOM 600 O O . LYS A 1 75 ? -26.766 11.078 -8.453 1 97.5 75 LYS A O 1
ATOM 605 N N . VAL A 1 76 ? -25.609 12.641 -7.289 1 98.31 76 VAL A N 1
ATOM 606 C CA . VAL A 1 76 ? -24.312 12.047 -7.543 1 98.31 76 VAL A CA 1
ATOM 607 C C . VAL A 1 76 ? -23.656 11.625 -6.223 1 98.31 76 VAL A C 1
ATOM 609 O O . VAL A 1 76 ? -23.766 12.336 -5.223 1 98.31 76 VAL A O 1
ATOM 612 N N . VAL A 1 77 ? -23.078 10.445 -6.242 1 98.88 77 VAL A N 1
ATOM 613 C CA . VAL A 1 77 ? -22.469 9.93 -5.016 1 98.88 77 VAL A CA 1
ATOM 614 C C . VAL A 1 77 ? -20.969 9.727 -5.223 1 98.88 77 VAL A C 1
ATOM 616 O O . VAL A 1 77 ? -20.547 9.148 -6.23 1 98.88 77 VAL A O 1
ATOM 619 N N . VAL A 1 78 ? -20.141 10.25 -4.348 1 98.94 78 VAL A N 1
ATOM 620 C CA . VAL A 1 78 ? -18.688 10.086 -4.355 1 98.94 78 VAL A CA 1
ATOM 621 C C . VAL A 1 78 ? -18.219 9.586 -2.994 1 98.94 78 VAL A C 1
ATOM 623 O O . VAL A 1 78 ? -18.969 9.641 -2.014 1 98.94 78 VAL A O 1
ATOM 626 N N . PRO A 1 79 ? -17.016 8.977 -2.889 1 98.88 79 PRO A N 1
ATOM 627 C CA . PRO A 1 79 ? -16.5 8.555 -1.586 1 98.88 79 PRO A CA 1
ATOM 628 C C . PRO A 1 79 ? -16.344 9.719 -0.609 1 98.88 79 PRO A C 1
ATOM 630 O O . PRO A 1 79 ? -16.172 10.867 -1.031 1 98.88 79 PRO A O 1
ATOM 633 N N . GLY A 1 80 ? -16.453 9.391 0.683 1 98.94 80 GLY A N 1
ATOM 634 C CA . GLY A 1 80 ? -16.094 10.398 1.665 1 98.94 80 GLY A CA 1
ATOM 635 C C . GLY A 1 80 ? -14.711 10.969 1.461 1 98.94 80 GLY A C 1
ATOM 636 O O . GLY A 1 80 ? -13.781 10.234 1.11 1 98.94 80 GLY A O 1
ATOM 637 N N . TYR A 1 81 ? -14.594 12.266 1.67 1 98.94 81 TYR A N 1
ATOM 638 C CA . TYR A 1 81 ? -13.305 12.906 1.445 1 98.94 81 TYR A CA 1
ATOM 639 C C . TYR A 1 81 ? -12.328 12.578 2.57 1 98.94 81 TYR A C 1
ATOM 641 O O . TYR A 1 81 ? -12.742 12.344 3.709 1 98.94 81 TYR A O 1
ATOM 649 N N . ILE A 1 82 ? -11.055 12.523 2.232 1 98.94 82 ILE A N 1
ATOM 650 C CA . ILE A 1 82 ? -9.969 12.25 3.164 1 98.94 82 ILE A CA 1
ATOM 651 C C . ILE A 1 82 ? -9.023 13.453 3.213 1 98.94 82 ILE A C 1
ATOM 653 O O . ILE A 1 82 ? -8.625 13.977 2.17 1 98.94 82 ILE A O 1
ATOM 657 N N . GLU A 1 83 ? -8.766 13.984 4.348 1 98.69 83 GLU A N 1
ATOM 658 C CA . GLU A 1 83 ? -7.68 14.938 4.562 1 98.69 83 GLU A CA 1
ATOM 659 C C . GLU A 1 83 ? -6.402 14.234 5.012 1 98.69 83 GLU A C 1
ATOM 661 O O . GLU A 1 83 ? -6.289 13.812 6.164 1 98.69 83 GLU A O 1
ATOM 666 N N . PRO A 1 84 ? -5.398 14.141 4.117 1 98.5 84 PRO A N 1
ATOM 667 C CA . PRO A 1 84 ? -4.266 13.25 4.375 1 98.5 84 PRO A CA 1
ATOM 668 C C . PRO A 1 84 ? -3.205 13.883 5.27 1 98.5 84 PRO A C 1
ATOM 670 O O . PRO A 1 84 ? -2.279 13.203 5.715 1 98.5 84 PRO A O 1
ATOM 673 N N . HIS A 1 85 ? -3.277 15.141 5.555 1 98.19 85 HIS A N 1
ATOM 674 C CA . HIS A 1 85 ? -2.242 15.875 6.277 1 98.19 85 HIS A CA 1
ATOM 675 C C . HIS A 1 85 ? -2.848 16.984 7.137 1 98.19 85 HIS A C 1
ATOM 677 O O . HIS A 1 85 ? -2.684 18.156 6.84 1 98.19 85 HIS A O 1
ATOM 683 N N . VAL A 1 86 ? -3.438 16.609 8.234 1 96.88 86 VAL A N 1
ATOM 684 C CA . VAL A 1 86 ? -4.184 17.578 9.031 1 96.88 86 VAL A CA 1
ATOM 685 C C . VAL A 1 86 ? -3.479 17.797 10.367 1 96.88 86 VAL A C 1
ATOM 687 O O . VAL A 1 86 ? -2.932 16.859 10.953 1 96.88 86 VAL A O 1
ATOM 690 N N . HIS A 1 87 ? -3.307 19.016 10.773 1 95.56 87 HIS A N 1
ATOM 691 C CA . HIS A 1 87 ? -3.01 19.422 12.148 1 95.56 87 HIS A CA 1
ATOM 692 C C . HIS A 1 87 ? -4.281 19.797 12.898 1 95.56 87 HIS A C 1
ATOM 694 O O . HIS A 1 87 ? -4.723 20.953 12.867 1 95.56 87 HIS A O 1
ATOM 700 N N . PRO A 1 88 ? -4.855 18.906 13.625 1 93 88 PRO A N 1
ATOM 701 C CA . PRO A 1 88 ? -6.211 19.125 14.133 1 93 88 PRO A CA 1
ATOM 702 C C . PRO A 1 88 ? -6.234 19.875 15.453 1 93 88 PRO A C 1
ATOM 704 O O . PRO A 1 88 ? -7.164 19.719 16.25 1 93 88 PRO A O 1
ATOM 707 N N . THR A 1 89 ? -5.129 20.688 15.727 1 92.12 89 THR A N 1
ATOM 708 C CA . THR A 1 89 ? -5.016 21.312 17.047 1 92.12 89 THR A CA 1
ATOM 709 C C . THR A 1 89 ? -4.645 22.781 16.922 1 92.12 89 THR A C 1
ATOM 711 O O . THR A 1 89 ? -3.787 23.281 17.656 1 92.12 89 THR A O 1
ATOM 714 N N . LEU A 1 90 ? -5.207 23.453 15.953 1 93.12 90 LEU A N 1
ATOM 715 C CA . LEU A 1 90 ? -4.969 24.875 15.773 1 93.12 90 LEU A CA 1
ATOM 716 C C . LEU A 1 90 ? -6.086 25.703 16.406 1 93.12 90 LEU A C 1
ATOM 718 O O . LEU A 1 90 ? -6.789 26.422 15.703 1 93.12 90 LEU A O 1
ATOM 722 N N . LEU A 1 91 ? -6.195 25.656 17.719 1 95.56 91 LEU A N 1
ATOM 723 C CA . LEU A 1 91 ? -7.203 26.234 18.594 1 95.56 91 LEU A CA 1
ATOM 724 C C . LEU A 1 91 ? -8.414 25.328 18.719 1 95.56 91 LEU A C 1
ATOM 726 O O . LEU A 1 91 ? -9.039 25.266 19.781 1 95.56 91 LEU A O 1
ATOM 730 N N . TYR A 1 92 ? -8.805 24.703 17.641 1 96.56 92 TYR A N 1
ATOM 731 C CA . TYR A 1 92 ? -9.844 23.688 17.703 1 96.56 92 TYR A CA 1
ATOM 732 C C . TYR A 1 92 ? -9.266 22.344 18.109 1 96.56 92 TYR A C 1
ATOM 734 O O . TYR A 1 92 ? -8.047 22.172 18.172 1 96.56 92 TYR A O 1
ATOM 742 N N . ASN A 1 93 ? -10.117 21.438 18.531 1 95.25 93 ASN A N 1
ATOM 743 C CA . ASN A 1 93 ? -9.703 20.062 18.859 1 95.25 93 ASN A CA 1
ATOM 744 C C . ASN A 1 93 ? -10.141 19.078 17.781 1 95.25 93 ASN A C 1
ATOM 746 O O . ASN A 1 93 ? -10.969 19.406 16.922 1 95.25 93 ASN A O 1
ATOM 750 N N . PRO A 1 94 ? -9.594 17.875 17.766 1 96.62 94 PRO A N 1
ATOM 751 C CA . PRO A 1 94 ? -9.867 16.922 16.688 1 96.62 94 PRO A CA 1
ATOM 752 C C . PRO A 1 94 ? -11.359 16.594 16.547 1 96.62 94 PRO A C 1
ATOM 754 O O . PRO A 1 94 ? -11.867 16.484 15.43 1 96.62 94 PRO A O 1
ATOM 757 N N . GLN A 1 95 ? -12.047 16.484 17.625 1 96.88 95 GLN A N 1
ATOM 758 C CA . GLN A 1 95 ? -13.461 16.109 17.594 1 96.88 95 GLN A CA 1
ATOM 759 C C . GLN A 1 95 ? -14.312 17.25 17.016 1 96.88 95 GLN A C 1
ATOM 761 O O . GLN A 1 95 ? -15.164 17.016 16.156 1 96.88 95 GLN A O 1
ATOM 766 N N . SER A 1 96 ? -14.125 18.469 17.484 1 96.31 96 SER A N 1
ATOM 767 C CA . SER A 1 96 ? -14.914 19.594 17 1 96.31 96 SER A CA 1
ATOM 768 C C . SER A 1 96 ? -14.625 19.891 15.531 1 96.31 96 SER A C 1
ATOM 770 O O . SER A 1 96 ? -15.531 20.25 14.773 1 96.31 96 SER A O 1
ATOM 772 N N . PHE A 1 97 ? -13.375 19.75 15.148 1 97.56 97 PHE A N 1
ATOM 773 C CA . PHE A 1 97 ? -13.031 19.953 13.742 1 97.56 97 PHE A CA 1
ATOM 774 C C . PHE A 1 97 ? -13.641 18.859 12.875 1 97.56 97 PHE A C 1
ATOM 776 O O . PHE A 1 97 ? -14.102 19.109 11.766 1 97.56 97 PHE A O 1
ATOM 783 N N . ALA A 1 98 ? -13.633 17.641 13.336 1 97.81 98 ALA A N 1
ATOM 784 C CA . ALA A 1 98 ? -14.258 16.531 12.617 1 97.81 98 ALA A CA 1
ATOM 785 C C . ALA A 1 98 ? -15.742 16.797 12.414 1 97.81 98 ALA A C 1
ATOM 787 O O . ALA A 1 98 ? -16.281 16.531 11.328 1 97.81 98 ALA A O 1
ATOM 788 N N . GLU A 1 99 ? -16.375 17.234 13.43 1 97.06 99 GLU A N 1
ATOM 789 C CA . GLU A 1 99 ? -17.797 17.547 13.336 1 97.06 99 GLU A CA 1
ATOM 790 C C . GLU A 1 99 ? -18.062 18.594 12.258 1 97.06 99 GLU A C 1
ATOM 792 O O . GLU A 1 99 ? -19.016 18.469 11.477 1 97.06 99 GLU A O 1
ATOM 797 N N . TYR A 1 100 ? -17.25 19.594 12.258 1 97.12 100 TYR A N 1
ATOM 798 C CA . TYR A 1 100 ? -17.375 20.672 11.281 1 97.12 100 TYR A CA 1
ATOM 799 C C . TYR A 1 100 ? -17.078 20.172 9.875 1 97.12 100 TYR A C 1
ATOM 801 O O . TYR A 1 100 ? -17.859 20.406 8.953 1 97.12 100 TYR A O 1
ATOM 809 N N . ALA A 1 101 ? -15.984 19.484 9.711 1 98.25 101 ALA A N 1
ATOM 810 C CA . ALA A 1 101 ? -15.523 18.984 8.422 1 98.25 101 ALA A CA 1
ATOM 811 C C . ALA A 1 101 ? -16.516 18 7.824 1 98.25 101 ALA A C 1
ATOM 813 O O . ALA A 1 101 ? -16.719 17.969 6.609 1 98.25 101 ALA A O 1
ATOM 814 N N . ALA A 1 102 ? -17.125 17.219 8.641 1 98.12 102 ALA A N 1
ATOM 815 C CA . ALA A 1 102 ? -18.078 16.203 8.195 1 98.12 102 ALA A CA 1
ATOM 816 C C . ALA A 1 102 ? -19.281 16.828 7.492 1 98.12 102 ALA A C 1
ATOM 818 O O . ALA A 1 102 ? -19.828 16.266 6.547 1 98.12 102 ALA A O 1
ATOM 819 N N . GLN A 1 103 ? -19.656 18 7.914 1 97.69 103 GLN A N 1
ATOM 820 C CA . GLN A 1 103 ? -20.781 18.672 7.289 1 97.69 103 GLN A CA 1
ATOM 821 C C . GLN A 1 103 ? -20.453 19.094 5.859 1 97.69 103 GLN A C 1
ATOM 823 O O . GLN A 1 103 ? -21.359 19.391 5.074 1 97.69 103 GLN A O 1
ATOM 828 N N . ARG A 1 104 ? -19.188 19.016 5.602 1 98.12 104 ARG A N 1
ATOM 829 C CA . ARG A 1 104 ? -18.734 19.438 4.277 1 98.12 104 ARG A CA 1
ATOM 830 C C . ARG A 1 104 ? -18.141 18.266 3.51 1 98.12 104 ARG A C 1
ATOM 832 O O . ARG A 1 104 ? -17.484 18.453 2.479 1 98.12 104 ARG A O 1
ATOM 839 N N . GLY A 1 105 ? -18.281 17.062 3.992 1 98.75 105 GLY A N 1
ATOM 840 C CA . GLY A 1 105 ? -17.969 15.867 3.229 1 98.75 105 GLY A CA 1
ATOM 841 C C . GLY A 1 105 ? -16.703 15.18 3.676 1 98.75 105 GLY A C 1
ATOM 842 O O . GLY A 1 105 ? -16.453 14.023 3.336 1 98.75 105 GLY A O 1
ATOM 843 N N . THR A 1 106 ? -15.828 15.867 4.449 1 98.88 106 THR A N 1
ATOM 844 C CA . THR A 1 106 ? -14.602 15.234 4.938 1 98.88 106 THR A CA 1
ATOM 845 C C . THR A 1 106 ? -14.906 14.32 6.121 1 98.88 106 THR A C 1
ATOM 847 O O . THR A 1 106 ? -15.422 14.773 7.148 1 98.88 106 THR A O 1
ATOM 850 N N . THR A 1 107 ? -14.578 13.047 5.957 1 98.75 107 THR A N 1
ATOM 851 C CA . THR A 1 107 ? -14.977 12.078 6.977 1 98.75 107 THR A CA 1
ATOM 852 C C . THR A 1 107 ? -13.773 11.273 7.457 1 98.75 107 THR A C 1
ATOM 854 O O . THR A 1 107 ? -13.922 10.305 8.203 1 98.75 107 THR A O 1
ATOM 857 N N . THR A 1 108 ? -12.578 11.562 6.988 1 98.88 108 THR A N 1
ATOM 858 C CA . THR A 1 108 ? -11.359 10.867 7.387 1 98.88 108 THR A CA 1
ATOM 859 C C . THR A 1 108 ? -10.211 11.852 7.57 1 98.88 108 THR A C 1
ATOM 861 O O . THR A 1 108 ? -9.969 12.695 6.699 1 98.88 108 THR A O 1
ATOM 864 N N . PHE A 1 109 ? -9.547 11.742 8.734 1 98.69 109 PHE A N 1
ATOM 865 C CA . PHE A 1 109 ? -8.359 12.531 9.008 1 98.69 109 PHE A CA 1
ATOM 866 C C . PHE A 1 109 ? -7.133 11.641 9.156 1 98.69 109 PHE A C 1
ATOM 868 O O . PHE A 1 109 ? -7.211 10.57 9.773 1 98.69 109 PHE A O 1
ATOM 875 N N . ILE A 1 110 ? -6.031 11.992 8.539 1 98.62 110 ILE A N 1
ATOM 876 C CA . ILE A 1 110 ? -4.699 11.547 8.938 1 98.62 110 ILE A CA 1
ATOM 877 C C . ILE A 1 110 ? -3.963 12.68 9.648 1 98.62 110 ILE A C 1
ATOM 879 O O . ILE A 1 110 ? -3.477 13.609 9.008 1 98.62 110 ILE A O 1
ATOM 883 N N . ALA A 1 111 ? -3.826 12.547 10.945 1 98.06 111 ALA A N 1
ATOM 884 C CA . ALA A 1 111 ? -3.646 13.727 11.781 1 98.06 111 ALA A CA 1
ATOM 885 C C . ALA A 1 111 ? -2.285 13.703 12.469 1 98.06 111 ALA A C 1
ATOM 887 O O . ALA A 1 111 ? -1.765 12.641 12.797 1 98.06 111 ALA A O 1
ATOM 888 N N . ASP A 1 112 ? -1.814 14.852 12.734 1 97.19 112 ASP A N 1
ATOM 889 C CA . ASP A 1 112 ? -0.592 15.125 13.484 1 97.19 112 ASP A CA 1
ATOM 890 C C . ASP A 1 112 ? -0.782 14.82 14.969 1 97.19 112 ASP A C 1
ATOM 892 O O . ASP A 1 112 ? -1.776 15.234 15.57 1 97.19 112 ASP A O 1
ATOM 896 N N . ASN A 1 113 ? 0.223 14.156 15.57 1 96.94 113 ASN A N 1
ATOM 897 C CA . ASN A 1 113 ? 0.109 13.82 16.984 1 96.94 113 ASN A CA 1
ATOM 898 C C . ASN A 1 113 ? 0.949 14.75 17.844 1 96.94 113 ASN A C 1
ATOM 900 O O . ASN A 1 113 ? 1.14 14.5 19.031 1 96.94 113 ASN A O 1
ATOM 904 N N . MET A 1 114 ? 1.5 15.781 17.344 1 94 114 MET A N 1
ATOM 905 C CA . MET A 1 114 ? 2.506 16.609 18 1 94 114 MET A CA 1
ATOM 906 C C . MET A 1 114 ? 1.997 17.109 19.344 1 94 114 MET A C 1
ATOM 908 O O . MET A 1 114 ? 2.688 17 20.359 1 94 114 MET A O 1
ATOM 912 N N . THR A 1 115 ? 0.831 17.688 19.344 1 93 115 THR A N 1
ATOM 913 C CA . THR A 1 115 ? 0.287 18.266 20.578 1 93 115 THR A CA 1
ATOM 914 C C . THR A 1 115 ? 0.176 17.219 21.672 1 93 115 THR A C 1
ATOM 916 O O . THR A 1 115 ? 0.487 17.484 22.828 1 93 115 THR A O 1
ATOM 919 N N . PHE A 1 116 ? -0.245 16 21.312 1 94.69 116 PHE A N 1
ATOM 920 C CA . PHE A 1 116 ? -0.385 14.922 22.281 1 94.69 116 PHE A CA 1
ATOM 921 C C . PHE A 1 116 ? 0.98 14.445 22.75 1 94.69 116 PHE A C 1
ATOM 923 O O . PHE A 1 116 ? 1.18 14.203 23.953 1 94.69 116 PHE A O 1
ATOM 930 N N . MET A 1 117 ? 1.901 14.43 21.844 1 93.44 117 MET A N 1
ATOM 931 C CA . MET A 1 117 ? 3.254 13.977 22.156 1 93.44 117 MET A CA 1
ATOM 932 C C . MET A 1 117 ? 3.934 14.93 23.125 1 93.44 117 MET A C 1
ATOM 934 O O . MET A 1 117 ? 4.68 14.508 24.016 1 93.44 117 MET A O 1
ATOM 938 N N . LEU A 1 118 ? 3.664 16.203 23.016 1 91.25 118 LEU A N 1
ATOM 939 C CA . LEU A 1 118 ? 4.348 17.219 23.812 1 91.25 118 LEU A CA 1
ATOM 940 C C . LEU A 1 118 ? 3.637 17.438 25.141 1 91.25 118 LEU A C 1
ATOM 942 O O . LEU A 1 118 ? 4.23 17.953 26.094 1 91.25 118 LEU A O 1
ATOM 946 N N . SER A 1 119 ? 2.412 16.984 25.25 1 91.06 119 SER A N 1
ATOM 947 C CA . SER A 1 119 ? 1.626 17.438 26.391 1 91.06 119 SER A CA 1
ATOM 948 C C . SER A 1 119 ? 1.256 16.281 27.312 1 91.06 119 SER A C 1
ATOM 950 O O . SER A 1 119 ? 0.912 16.484 28.469 1 91.06 119 SER A O 1
ATOM 952 N N . LEU A 1 120 ? 1.276 15.047 26.75 1 94.38 120 LEU A N 1
ATOM 953 C CA . LEU A 1 120 ? 0.75 13.922 27.516 1 94.38 120 LEU A CA 1
ATOM 954 C C . LEU A 1 120 ? 1.691 12.727 27.438 1 94.38 120 LEU A C 1
ATOM 956 O O . LEU A 1 120 ? 2.332 12.5 26.406 1 94.38 120 LEU A O 1
ATOM 960 N N . PRO A 1 121 ? 1.704 11.961 28.594 1 95.25 121 PRO A N 1
ATOM 961 C CA . PRO A 1 121 ? 2.26 10.617 28.406 1 95.25 121 PRO A CA 1
ATOM 962 C C . PRO A 1 121 ? 1.476 9.797 27.375 1 95.25 121 PRO A C 1
ATOM 964 O O . PRO A 1 121 ? 0.262 9.969 27.25 1 95.25 121 PRO A O 1
ATOM 967 N N . ASN A 1 122 ? 2.119 8.883 26.719 1 97.44 122 ASN A N 1
ATOM 968 C CA . ASN A 1 122 ? 1.511 8.109 25.641 1 97.44 122 ASN A CA 1
ATOM 969 C C . ASN A 1 122 ? 0.227 7.422 26.109 1 97.44 122 ASN A C 1
ATOM 971 O O . ASN A 1 122 ? -0.764 7.395 25.375 1 97.44 122 ASN A O 1
ATOM 975 N N . GLU A 1 123 ? 0.276 6.871 27.297 1 96.81 123 GLU A N 1
ATOM 976 C CA . GLU A 1 123 ? -0.883 6.145 27.797 1 96.81 123 GLU A CA 1
ATOM 977 C C . GLU A 1 123 ? -2.125 7.031 27.828 1 96.81 123 GLU A C 1
ATOM 979 O O . GLU A 1 123 ? -3.215 6.59 27.453 1 96.81 123 GLU A O 1
ATOM 984 N N . LYS A 1 124 ? -1.96 8.234 28.25 1 96.69 124 LYS A N 1
ATOM 985 C CA . LYS A 1 124 ? -3.068 9.188 28.312 1 96.69 124 LYS A CA 1
ATOM 986 C C . LYS A 1 124 ? -3.482 9.625 26.906 1 96.69 124 LYS A C 1
ATOM 988 O O . LYS A 1 124 ? -4.672 9.695 26.594 1 96.69 124 LYS A O 1
ATOM 993 N N . ALA A 1 125 ? -2.523 9.93 26.094 1 97 125 ALA A N 1
ATOM 994 C CA . ALA A 1 125 ? -2.809 10.305 24.719 1 97 125 ALA A CA 1
ATOM 995 C C . ALA A 1 125 ? -3.613 9.219 24.016 1 97 125 ALA A C 1
ATOM 997 O O . ALA A 1 125 ? -4.574 9.516 23.297 1 97 125 ALA A O 1
ATOM 998 N N . PHE A 1 126 ? -3.275 7.934 24.234 1 97.69 126 PHE A N 1
ATOM 999 C CA . PHE A 1 126 ? -3.9 6.809 23.562 1 97.69 126 PHE A CA 1
ATOM 1000 C C . PHE A 1 126 ? -5.352 6.645 24 1 97.69 126 PHE A C 1
ATOM 1002 O O . PHE A 1 126 ? -6.191 6.184 23.219 1 97.69 126 PHE A O 1
ATOM 1009 N N . THR A 1 127 ? -5.656 7.098 25.188 1 97.12 127 THR A N 1
ATOM 1010 C CA . THR A 1 127 ? -7.051 7.043 25.625 1 97.12 127 THR A CA 1
ATOM 1011 C C . THR A 1 127 ? -7.906 8.008 24.812 1 97.12 127 THR A C 1
ATOM 1013 O O . THR A 1 127 ? -9.07 7.727 24.531 1 97.12 127 THR A O 1
ATOM 1016 N N . ILE A 1 128 ? -7.348 9.156 24.469 1 96.56 128 ILE A N 1
ATOM 1017 C CA . ILE A 1 128 ? -8.047 10.117 23.625 1 96.56 128 ILE A CA 1
ATOM 1018 C C . ILE A 1 128 ? -8.234 9.531 22.219 1 96.56 128 ILE A C 1
ATOM 1020 O O . ILE A 1 128 ? -9.328 9.578 21.672 1 96.56 128 ILE A O 1
ATOM 1024 N N . LEU A 1 129 ? -7.211 8.906 21.672 1 97.5 129 LEU A N 1
ATOM 1025 C CA . LEU A 1 129 ? -7.281 8.312 20.344 1 97.5 129 LEU A CA 1
ATOM 1026 C C . LEU A 1 129 ? -8.344 7.219 20.297 1 97.5 129 LEU A C 1
ATOM 1028 O O . LEU A 1 129 ? -9.078 7.102 19.312 1 97.5 129 LEU A O 1
ATOM 1032 N N . ASP A 1 130 ? -8.414 6.477 21.359 1 97 130 ASP A N 1
ATOM 1033 C CA . ASP A 1 130 ? -9.383 5.379 21.422 1 97 130 ASP A CA 1
ATOM 1034 C C . ASP A 1 130 ? -10.812 5.906 21.453 1 97 130 ASP A C 1
ATOM 1036 O O . ASP A 1 130 ? -11.711 5.309 20.859 1 97 130 ASP A O 1
ATOM 1040 N N . GLN A 1 131 ? -11.023 7.02 22.125 1 96.69 131 GLN A N 1
ATOM 1041 C CA . GLN A 1 131 ? -12.336 7.652 22.109 1 96.69 131 GLN A CA 1
ATOM 1042 C C . GLN A 1 131 ? -12.688 8.148 20.703 1 96.69 131 GLN A C 1
ATOM 1044 O O . GLN A 1 131 ? -13.812 7.949 20.234 1 96.69 131 GLN A O 1
ATOM 1049 N N . LEU A 1 132 ? -11.742 8.797 20.094 1 97.06 132 LEU A N 1
ATOM 1050 C CA . LEU A 1 132 ? -11.961 9.328 18.75 1 97.06 132 LEU A CA 1
ATOM 1051 C C . LEU A 1 132 ? -12.242 8.203 17.766 1 97.06 132 LEU A C 1
ATOM 1053 O O . LEU A 1 132 ? -13.07 8.352 16.859 1 97.06 132 LEU A O 1
ATOM 1057 N N . LYS A 1 133 ? -11.594 7.086 17.906 1 95.75 133 LYS A N 1
ATOM 1058 C CA . LYS A 1 133 ? -11.734 5.926 17.031 1 95.75 133 LYS A CA 1
ATOM 1059 C C . LYS A 1 133 ? -13.164 5.391 17.047 1 95.75 133 LYS A C 1
ATOM 1061 O O . LYS A 1 133 ? -13.641 4.82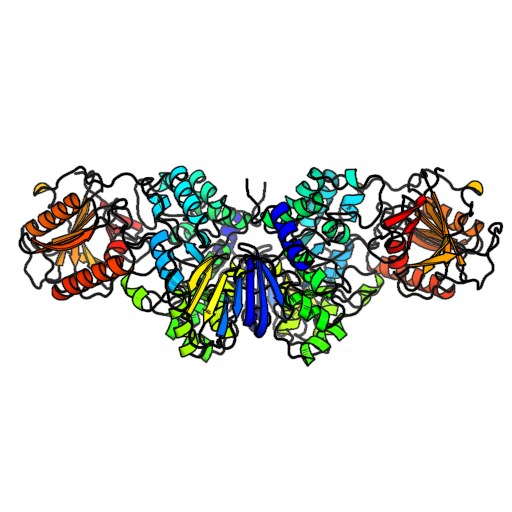 16.062 1 95.75 133 LYS A O 1
ATOM 1066 N N . ASN A 1 134 ? -13.883 5.602 18.094 1 94.5 134 ASN A N 1
ATOM 1067 C CA . ASN A 1 134 ? -15.227 5.059 18.266 1 94.5 134 ASN A CA 1
ATOM 1068 C C . ASN A 1 134 ? -16.281 5.957 17.625 1 94.5 134 ASN A C 1
ATOM 1070 O O . ASN A 1 134 ? -17.469 5.59 17.562 1 94.5 134 ASN A O 1
ATOM 1074 N N . LEU A 1 135 ? -15.883 7.059 17.156 1 96.5 135 LEU A N 1
ATOM 1075 C CA . LEU A 1 135 ? -16.812 7.973 16.5 1 96.5 135 LEU A CA 1
ATOM 1076 C C . LEU A 1 135 ? -17.078 7.52 15.062 1 96.5 135 LEU A C 1
ATOM 1078 O O . LEU A 1 135 ? -16.281 6.793 14.477 1 96.5 135 LEU A O 1
ATOM 1082 N N . PRO A 1 136 ? -18.312 7.855 14.5 1 96.88 136 PRO A N 1
ATOM 1083 C CA . PRO A 1 136 ? -18.547 7.582 13.078 1 96.88 136 PRO A CA 1
ATOM 1084 C C . PRO A 1 136 ? -17.766 8.516 12.156 1 96.88 136 PRO A C 1
ATOM 1086 O O . PRO A 1 136 ? -18.359 9.203 11.32 1 96.88 136 PRO A O 1
ATOM 1089 N N . PHE A 1 137 ? -16.547 8.648 12.383 1 98 137 PHE A N 1
ATOM 1090 C CA . PHE A 1 137 ? -15.492 9.383 11.688 1 98 137 PHE A CA 1
ATOM 1091 C C . PHE A 1 137 ? -14.172 8.625 11.742 1 98 137 PHE A C 1
ATOM 1093 O O . PHE A 1 137 ? -13.852 8 12.75 1 98 137 PHE A O 1
ATOM 1100 N N . SER A 1 138 ? -13.469 8.555 10.68 1 98.31 138 SER A N 1
ATOM 1101 C CA . SER A 1 138 ? -12.219 7.797 10.672 1 98.31 138 SER A CA 1
ATOM 1102 C C . SER A 1 138 ? -11.031 8.68 11.039 1 98.31 138 SER A C 1
ATOM 1104 O O . SER A 1 138 ? -10.734 9.656 10.352 1 98.31 138 SER A O 1
ATOM 1106 N N . PHE A 1 139 ? -10.359 8.328 12.133 1 98.19 139 PHE A N 1
ATOM 1107 C CA . PHE A 1 139 ? -9.156 9.031 12.57 1 98.19 139 PHE A CA 1
ATOM 1108 C C . PHE A 1 139 ? -7.922 8.148 12.406 1 98.19 139 PHE A C 1
ATOM 1110 O O . PHE A 1 139 ? -7.891 7.023 12.906 1 98.19 139 PHE A O 1
ATOM 1117 N N . TYR A 1 140 ? -6.957 8.633 11.68 1 98.56 140 TYR A N 1
ATOM 1118 C CA . TYR A 1 140 ? -5.605 8.086 11.633 1 98.56 140 TYR A CA 1
ATOM 1119 C C . TYR A 1 140 ? -4.582 9.117 12.094 1 98.56 140 TYR A C 1
ATOM 1121 O O . TYR A 1 140 ? -4.887 10.312 12.172 1 98.56 140 TYR A O 1
ATOM 1129 N N . TRP A 1 141 ? -3.377 8.625 12.422 1 98.44 141 TRP A N 1
ATOM 1130 C CA . TRP A 1 141 ? -2.42 9.516 13.07 1 98.44 141 TRP A CA 1
ATOM 1131 C C . TRP A 1 141 ? -1.023 9.336 12.477 1 98.44 141 TRP A C 1
ATOM 1133 O O . TRP A 1 141 ? -0.765 8.367 11.766 1 98.44 141 TRP A O 1
ATOM 1143 N N . TRP A 1 142 ? -0.169 10.359 12.82 1 97.06 142 TRP A N 1
ATOM 1144 C CA . TRP A 1 142 ? 1.271 10.336 12.578 1 97.06 142 TRP A CA 1
ATOM 1145 C C . TRP A 1 142 ? 2.031 10.047 13.867 1 97.06 142 TRP A C 1
ATOM 1147 O O . TRP A 1 142 ? 1.516 10.266 14.969 1 97.06 142 TRP A O 1
ATOM 1157 N N . ALA A 1 143 ? 3.268 9.602 13.641 1 98 143 ALA A N 1
ATOM 1158 C CA . ALA A 1 143 ? 4.254 9.648 14.719 1 98 143 ALA A CA 1
ATOM 1159 C C . ALA A 1 143 ? 5.316 10.703 14.445 1 98 143 ALA A C 1
ATOM 1161 O O . ALA A 1 143 ? 6.117 10.57 13.523 1 98 143 ALA A O 1
ATOM 1162 N N . ARG A 1 144 ? 5.344 11.695 15.273 1 97.25 144 ARG A N 1
ATOM 1163 C CA . ARG A 1 144 ? 6.367 12.727 15.148 1 97.25 144 ARG A CA 1
ATOM 1164 C C . ARG A 1 144 ? 7.719 12.219 15.641 1 97.25 144 ARG A C 1
ATOM 1166 O O . ARG A 1 144 ? 7.785 11.43 16.578 1 97.25 144 ARG A O 1
ATOM 1173 N N . PHE A 1 145 ? 8.82 12.844 15.016 1 96.75 145 PHE A N 1
ATOM 1174 C CA . PHE A 1 145 ? 10.164 12.422 15.383 1 96.75 145 PHE A CA 1
ATOM 1175 C C . PHE A 1 145 ? 10.93 13.57 16.031 1 96.75 145 PHE A C 1
ATOM 1177 O O . PHE A 1 145 ? 12.094 13.414 16.406 1 96.75 145 PHE A O 1
ATOM 1184 N N . ASP A 1 146 ? 10.336 14.703 16.094 1 92.81 146 ASP A N 1
ATOM 1185 C CA . ASP A 1 146 ? 10.945 15.867 16.734 1 92.81 146 ASP A CA 1
ATOM 1186 C C . ASP A 1 146 ? 9.883 16.875 17.172 1 92.81 146 ASP A C 1
ATOM 1188 O O . ASP A 1 146 ? 8.719 16.75 16.797 1 92.81 146 ASP A O 1
ATOM 1192 N N . SER A 1 147 ? 10.297 17.906 17.938 1 89.75 147 SER A N 1
ATOM 1193 C CA . SER A 1 147 ? 9.359 18.844 18.547 1 89.75 147 SER A CA 1
ATOM 1194 C C . SER A 1 147 ? 9.156 20.062 17.641 1 89.75 147 SER A C 1
ATOM 1196 O O . SER A 1 147 ? 8.266 20.875 17.891 1 89.75 147 SER A O 1
ATOM 1198 N N . GLN A 1 148 ? 9.891 20.203 16.656 1 88.81 148 GLN A N 1
ATOM 1199 C CA . GLN A 1 148 ? 9.898 21.375 15.781 1 88.81 148 GLN A CA 1
ATOM 1200 C C . GLN A 1 148 ? 10.391 22.609 16.516 1 88.81 148 GLN A C 1
ATOM 1202 O O . GLN A 1 148 ? 10.203 23.734 16.047 1 88.81 148 GLN A O 1
ATOM 1207 N N . SER A 1 149 ? 10.938 22.531 17.703 1 89.06 149 SER A N 1
ATOM 1208 C CA . SER A 1 149 ? 11.508 23.578 18.531 1 89.06 149 SER A CA 1
ATOM 1209 C C . SER A 1 149 ? 12.758 23.094 19.266 1 89.06 149 SER A C 1
ATOM 1211 O O . SER A 1 149 ? 13.367 22.094 18.859 1 89.06 149 SER A O 1
ATOM 1213 N N . GLN A 1 150 ? 13.234 24.016 20.125 1 84.75 150 GLN A N 1
ATOM 1214 C CA . GLN A 1 150 ? 14.328 23.641 21.016 1 84.75 150 GLN A CA 1
ATOM 1215 C C . GLN A 1 150 ? 13.859 23.531 22.453 1 84.75 150 GLN A C 1
ATOM 1217 O O . GLN A 1 150 ? 13.688 24.547 23.141 1 84.75 150 GLN A O 1
ATOM 1222 N N . LEU A 1 151 ? 13.664 22.266 22.781 1 86.19 151 LEU A N 1
ATOM 1223 C CA . LEU A 1 151 ? 13.219 21.984 24.141 1 86.19 151 LEU A CA 1
ATOM 1224 C C . LEU A 1 151 ? 14.359 21.453 24.984 1 86.19 151 LEU A C 1
ATOM 1226 O O . LEU A 1 151 ? 15.195 20.688 24.5 1 86.19 151 LEU A O 1
ATOM 1230 N N . GLU A 1 152 ? 14.297 21.812 26.172 1 82 152 GLU A N 1
ATOM 1231 C CA . GLU A 1 152 ? 15.289 21.281 27.094 1 82 152 GLU A CA 1
ATOM 1232 C C . GLU A 1 152 ? 15.109 19.766 27.281 1 82 152 GLU A C 1
ATOM 1234 O O . GLU A 1 152 ? 16.094 19.031 27.391 1 82 152 GLU A O 1
ATOM 1239 N N . ASN A 1 153 ? 13.93 19.391 27.25 1 85.94 153 ASN A N 1
ATOM 1240 C CA . ASN A 1 153 ? 13.633 17.984 27.562 1 85.94 153 ASN A CA 1
ATOM 1241 C C . ASN A 1 153 ? 13.219 17.219 26.312 1 85.94 153 ASN A C 1
ATOM 1243 O O . ASN A 1 153 ? 12.453 16.25 26.391 1 85.94 153 ASN A O 1
ATOM 1247 N N . GLU A 1 154 ? 13.633 17.625 25.188 1 88.06 154 GLU A N 1
ATOM 1248 C CA . GLU A 1 154 ? 13.203 16.969 23.969 1 88.06 154 GLU A CA 1
ATOM 1249 C C . GLU A 1 154 ? 13.578 15.484 23.953 1 88.06 154 GLU A C 1
ATOM 1251 O O . GLU A 1 154 ? 12.797 14.641 23.516 1 88.06 154 GLU A O 1
ATOM 1256 N N . ASP A 1 155 ? 14.742 15.172 24.484 1 90.25 155 ASP A N 1
ATOM 1257 C CA . ASP A 1 155 ? 15.258 13.805 24.5 1 90.25 155 ASP A CA 1
ATOM 1258 C C . ASP A 1 155 ? 14.445 12.914 25.438 1 90.25 155 ASP A C 1
ATOM 1260 O O . ASP A 1 155 ? 14.484 11.688 25.328 1 90.25 155 ASP A O 1
ATOM 1264 N N . GLU A 1 156 ? 13.797 13.602 26.312 1 92.62 156 GLU A N 1
ATOM 1265 C CA . GLU A 1 156 ? 12.945 12.844 27.234 1 92.62 156 GLU A CA 1
ATOM 1266 C C . GLU A 1 156 ? 11.586 12.547 26.609 1 92.62 156 GLU A C 1
ATOM 1268 O O . GLU A 1 156 ? 10.93 11.562 26.984 1 92.62 156 GLU A O 1
ATOM 1273 N N . LEU A 1 157 ? 11.234 13.367 25.75 1 93.38 157 LEU A N 1
ATOM 1274 C CA . LEU A 1 157 ? 9.938 13.227 25.094 1 93.38 157 LEU A CA 1
ATOM 1275 C C . LEU A 1 157 ? 10.039 12.305 23.891 1 93.38 157 LEU A C 1
ATOM 1277 O O . LEU A 1 157 ? 9.18 11.445 23.688 1 93.38 157 LEU A O 1
ATOM 1281 N N . PHE A 1 158 ? 11.094 12.438 23.125 1 95.44 158 PHE A N 1
ATOM 1282 C CA . PHE A 1 158 ? 11.297 11.656 21.906 1 95.44 158 PHE A CA 1
ATOM 1283 C C . PHE A 1 158 ? 12.352 10.578 22.141 1 95.44 158 PHE A C 1
ATOM 1285 O O . PHE A 1 158 ? 13.477 10.695 21.641 1 95.44 158 PHE A O 1
ATOM 1292 N N . THR A 1 159 ? 11.922 9.594 22.812 1 95.88 159 THR A N 1
ATOM 1293 C CA . THR A 1 159 ? 12.758 8.422 23.062 1 95.88 159 THR A CA 1
ATOM 1294 C C . THR A 1 159 ? 12.391 7.285 22.109 1 95.88 159 THR A C 1
ATOM 1296 O O . THR A 1 159 ? 11.328 7.309 21.484 1 95.88 159 THR A O 1
ATOM 1299 N N . ASN A 1 160 ? 13.312 6.387 21.984 1 96.31 160 ASN A N 1
ATOM 1300 C CA . ASN A 1 160 ? 13.016 5.199 21.188 1 96.31 160 ASN A CA 1
ATOM 1301 C C . ASN A 1 160 ? 11.719 4.531 21.641 1 96.31 160 ASN A C 1
ATOM 1303 O O . ASN A 1 160 ? 10.914 4.121 20.812 1 96.31 160 ASN A O 1
ATOM 1307 N N . LYS A 1 161 ? 11.562 4.461 22.891 1 96.75 161 LYS A N 1
ATOM 1308 C CA . LYS A 1 161 ? 10.359 3.83 23.438 1 96.75 161 LYS A CA 1
ATOM 1309 C C . LYS A 1 161 ? 9.109 4.613 23.062 1 96.75 161 LYS A C 1
ATOM 1311 O O . LYS A 1 161 ? 8.148 4.043 22.547 1 96.75 161 LYS A O 1
ATOM 1316 N N . SER A 1 162 ? 9.102 5.887 23.344 1 96.88 162 SER A N 1
ATOM 1317 C CA . SER A 1 162 ? 7.922 6.711 23.109 1 96.88 162 SER A CA 1
ATOM 1318 C C . SER A 1 162 ? 7.539 6.711 21.641 1 96.88 162 SER A C 1
ATOM 1320 O O . SER A 1 162 ? 6.359 6.574 21.297 1 96.88 162 SER A O 1
ATOM 1322 N N . VAL A 1 163 ? 8.523 6.82 20.781 1 97.88 163 VAL A N 1
ATOM 1323 C CA . VAL A 1 163 ? 8.266 6.887 19.359 1 97.88 163 VAL A CA 1
ATOM 1324 C C . VAL A 1 163 ? 7.801 5.527 18.844 1 97.88 163 VAL A C 1
ATOM 1326 O O . VAL A 1 163 ? 6.84 5.441 18.078 1 97.88 163 VAL A O 1
ATOM 1329 N N . THR A 1 164 ? 8.406 4.465 19.25 1 96.75 164 THR A N 1
ATOM 1330 C CA . THR A 1 164 ? 8.062 3.127 18.781 1 96.75 164 THR A CA 1
ATOM 1331 C C . THR A 1 164 ? 6.66 2.734 19.234 1 96.75 164 THR A C 1
ATOM 1333 O O . THR A 1 164 ? 5.938 2.039 18.516 1 96.75 164 THR A O 1
ATOM 1336 N N . GLU A 1 165 ? 6.285 3.174 20.422 1 97.81 165 GLU A N 1
ATOM 1337 C CA . GLU A 1 165 ? 4.934 2.914 20.906 1 97.81 165 GLU A CA 1
ATOM 1338 C C . GLU A 1 165 ? 3.883 3.508 19.969 1 97.81 165 GLU A C 1
ATOM 1340 O O . GLU A 1 165 ? 2.854 2.883 19.703 1 97.81 165 GLU A O 1
ATOM 1345 N N . TRP A 1 166 ? 4.137 4.672 19.516 1 98.19 166 TRP A N 1
ATOM 1346 C CA . TRP A 1 166 ? 3.24 5.273 18.531 1 98.19 166 TRP A CA 1
ATOM 1347 C C . TRP A 1 166 ? 3.242 4.477 17.234 1 98.19 166 TRP A C 1
ATOM 1349 O O . TRP A 1 166 ? 2.182 4.176 16.688 1 98.19 166 TRP A O 1
ATOM 1359 N N . LEU A 1 167 ? 4.367 4.051 16.766 1 97.5 167 LEU A N 1
ATOM 1360 C CA . LEU A 1 167 ? 4.508 3.359 15.5 1 97.5 167 LEU A CA 1
ATOM 1361 C C . LEU A 1 167 ? 3.885 1.969 15.562 1 97.5 167 LEU A C 1
ATOM 1363 O O . LEU A 1 167 ? 3.588 1.367 14.523 1 97.5 167 LEU A O 1
ATOM 1367 N N . GLN A 1 168 ? 3.674 1.479 16.719 1 95.56 168 GLN A N 1
ATOM 1368 C CA . GLN A 1 168 ? 3.1 0.149 16.875 1 95.56 168 GLN A CA 1
ATOM 1369 C C . GLN A 1 168 ? 1.586 0.176 16.688 1 95.56 168 GLN A C 1
ATOM 1371 O O . GLN A 1 168 ? 0.971 -0.854 16.406 1 95.56 168 GLN A O 1
ATOM 1376 N N . ARG A 1 169 ? 1.039 1.319 16.766 1 96.12 169 ARG A N 1
ATOM 1377 C CA . ARG A 1 169 ? -0.411 1.416 16.625 1 96.12 169 ARG A CA 1
ATOM 1378 C C . ARG A 1 169 ? -0.839 1.252 15.18 1 96.12 169 ARG A C 1
ATOM 1380 O O . ARG A 1 169 ? -0.178 1.76 14.273 1 96.12 169 ARG A O 1
ATOM 1387 N N . GLU A 1 170 ? -1.975 0.557 15.039 1 93.31 170 GLU A N 1
ATOM 1388 C CA . GLU A 1 170 ? -2.482 0.286 13.695 1 93.31 170 GLU A CA 1
ATOM 1389 C C . GLU A 1 170 ? -3.053 1.549 13.055 1 93.31 170 GLU A C 1
ATOM 1391 O O . GLU A 1 170 ? -3.059 1.682 11.828 1 93.31 170 GLU A O 1
ATOM 1396 N N . ASP A 1 171 ? -3.553 2.461 13.875 1 96.5 171 ASP A N 1
ATOM 1397 C CA . ASP A 1 171 ? -4.172 3.668 13.336 1 96.5 171 ASP A CA 1
ATOM 1398 C C . ASP A 1 171 ? -3.141 4.781 13.164 1 96.5 171 ASP A C 1
ATOM 1400 O O . ASP A 1 171 ? -3.5 5.93 12.898 1 96.5 171 ASP A O 1
ATOM 1404 N N . VAL A 1 172 ? -1.855 4.48 13.375 1 97.88 172 VAL A N 1
ATOM 1405 C CA . VAL A 1 172 ? -0.764 5.359 12.969 1 97.88 172 VAL A CA 1
ATOM 1406 C C . VAL A 1 172 ? -0.221 4.918 11.617 1 97.88 172 VAL A C 1
ATOM 1408 O O . VAL A 1 172 ? 0.267 3.795 11.469 1 97.88 172 VAL A O 1
ATOM 1411 N N . LEU A 1 173 ? -0.285 5.848 10.609 1 97.81 173 LEU A N 1
ATOM 1412 C CA . LEU A 1 173 ? -0.046 5.414 9.234 1 97.81 173 LEU A CA 1
ATOM 1413 C C . LEU A 1 173 ? 1.289 5.941 8.727 1 97.81 173 LEU A C 1
ATOM 1415 O O . LEU A 1 173 ? 1.794 5.477 7.699 1 97.81 173 LEU A O 1
ATOM 1419 N N . LEU A 1 174 ? 1.864 6.91 9.375 1 97.75 174 LEU A N 1
ATOM 1420 C CA . LEU A 1 174 ? 3.111 7.457 8.852 1 97.75 174 LEU A CA 1
ATOM 1421 C C . LEU A 1 174 ? 3.975 8.016 9.984 1 97.75 174 LEU A C 1
ATOM 1423 O O . LEU A 1 174 ? 3.486 8.227 11.094 1 97.75 174 LEU A O 1
ATOM 1427 N N . GLY A 1 175 ? 5.27 8.117 9.711 1 98 175 GLY A N 1
ATOM 1428 C CA . GLY A 1 175 ? 6.219 8.891 10.5 1 98 175 GLY A CA 1
ATOM 1429 C C . GLY A 1 175 ? 6.551 10.234 9.875 1 98 175 GLY A C 1
ATOM 1430 O O . GLY A 1 175 ? 6.621 10.359 8.656 1 98 175 GLY A O 1
ATOM 1431 N N . GLY A 1 176 ? 6.727 11.219 10.68 1 95.25 176 GLY A N 1
ATOM 1432 C CA . GLY A 1 176 ? 6.984 12.578 10.234 1 95.25 176 GLY A CA 1
ATOM 1433 C C . GLY A 1 176 ? 5.996 13.586 10.789 1 95.25 176 GLY A C 1
ATOM 1434 O O . GLY A 1 176 ? 5.328 13.32 11.789 1 95.25 176 GLY A O 1
ATOM 1435 N N . GLU A 1 177 ? 5.863 14.688 10.227 1 94.69 177 GLU A N 1
ATOM 1436 C CA . GLU A 1 177 ? 6.688 15.164 9.117 1 94.69 177 GLU A CA 1
ATOM 1437 C C . GLU A 1 177 ? 8.102 15.492 9.586 1 94.69 177 GLU A C 1
ATOM 1439 O O . GLU A 1 177 ? 8.312 15.844 10.75 1 94.69 177 GLU A O 1
ATOM 1444 N N . LEU A 1 178 ? 9.055 15.422 8.695 1 96.12 178 LEU A N 1
ATOM 1445 C CA . LEU A 1 178 ? 10.461 15.57 9.039 1 96.12 178 LEU A CA 1
ATOM 1446 C C . LEU A 1 178 ? 10.867 17.031 9.055 1 96.12 178 LEU A C 1
ATOM 1448 O O . LEU A 1 178 ? 11.68 17.469 8.234 1 96.12 178 LEU A O 1
ATOM 1452 N N . THR A 1 179 ? 10.484 17.688 10.102 1 92.88 179 THR A N 1
ATOM 1453 C CA . THR A 1 179 ? 10.875 19.094 10.258 1 92.88 179 THR A CA 1
ATOM 1454 C C . THR A 1 179 ? 12.344 19.188 10.68 1 92.88 179 THR A C 1
ATOM 1456 O O . THR A 1 179 ? 13 20.203 10.406 1 92.88 179 THR A O 1
ATOM 1459 N N . GLY A 1 180 ? 12.906 18.203 11.32 1 91.38 180 GLY A N 1
ATOM 1460 C CA . GLY A 1 180 ? 14.297 18.172 11.742 1 91.38 180 GLY A CA 1
ATOM 1461 C C . GLY A 1 180 ? 15.211 17.5 10.734 1 91.38 180 GLY A C 1
ATOM 1462 O O . GLY A 1 180 ? 16.234 16.922 11.109 1 91.38 180 GLY A O 1
ATOM 1463 N N . TRP A 1 181 ? 14.883 17.516 9.469 1 93.25 181 TRP A N 1
ATOM 1464 C CA . TRP A 1 181 ? 15.609 16.766 8.453 1 93.25 181 TRP A CA 1
ATOM 1465 C C . TRP A 1 181 ? 17.047 17.25 8.352 1 93.25 181 TRP A C 1
ATOM 1467 O O . TRP A 1 181 ? 17.953 16.484 7.996 1 93.25 181 TRP A O 1
ATOM 1477 N N . PRO A 1 182 ? 17.375 18.547 8.648 1 91.81 182 PRO A N 1
ATOM 1478 C CA . PRO A 1 182 ? 18.781 18.922 8.617 1 91.81 182 PRO A CA 1
ATOM 1479 C C . PRO A 1 182 ? 19.641 18.125 9.602 1 91.81 182 PRO A C 1
ATOM 1481 O O . PRO A 1 182 ? 20.781 17.797 9.297 1 91.81 182 PRO A O 1
ATOM 1484 N N . ARG A 1 183 ? 19.047 17.875 10.773 1 91.81 183 ARG A N 1
ATOM 1485 C CA . ARG A 1 183 ? 19.75 17.016 11.734 1 91.81 183 ARG A CA 1
ATOM 1486 C C . ARG A 1 183 ? 19.953 15.617 11.172 1 91.81 183 ARG A C 1
ATOM 1488 O O . ARG A 1 183 ? 20.969 14.977 11.461 1 91.81 183 ARG A O 1
ATOM 1495 N N . LEU A 1 184 ? 19 15.156 10.438 1 95.5 184 LEU A N 1
ATOM 1496 C CA . LEU A 1 184 ? 19.109 13.852 9.789 1 95.5 184 LEU A CA 1
ATOM 1497 C C . LEU A 1 184 ? 20.297 13.82 8.828 1 95.5 184 LEU A C 1
ATOM 1499 O O . LEU A 1 184 ? 21.094 12.875 8.852 1 95.5 184 LEU A O 1
ATOM 1503 N N . ILE A 1 185 ? 20.469 14.836 8.031 1 94.69 185 ILE A N 1
ATOM 1504 C CA . ILE A 1 185 ? 21.562 14.953 7.082 1 94.69 185 ILE A CA 1
ATOM 1505 C C . ILE A 1 185 ? 22.891 15 7.84 1 94.69 185 ILE A C 1
ATOM 1507 O O . ILE A 1 185 ? 23.891 14.414 7.406 1 94.69 185 ILE A O 1
ATOM 1511 N N . ASP A 1 186 ? 22.828 15.617 9.039 1 93.5 186 ASP A N 1
ATOM 1512 C CA . ASP A 1 186 ? 24.047 15.859 9.805 1 93.5 186 ASP A CA 1
ATOM 1513 C C . ASP A 1 186 ? 24.438 14.625 10.609 1 93.5 186 ASP A C 1
ATOM 1515 O O . ASP A 1 186 ? 25.438 14.641 11.336 1 93.5 186 ASP A O 1
ATOM 1519 N N . GLY A 1 187 ? 23.609 13.594 10.602 1 95.62 187 GLY A N 1
ATOM 1520 C CA . GLY A 1 187 ? 24.078 12.359 11.203 1 95.62 187 GLY A CA 1
ATOM 1521 C C . GLY A 1 187 ? 23.188 11.859 12.32 1 95.62 187 GLY A C 1
ATOM 1522 O O . GLY A 1 187 ? 23.594 11.008 13.117 1 95.62 187 GLY A O 1
ATOM 1523 N N . ASP A 1 188 ? 22.016 12.375 12.477 1 95.81 188 ASP A N 1
ATOM 1524 C CA . ASP A 1 188 ? 21.078 11.898 13.492 1 95.81 188 ASP A CA 1
ATOM 1525 C C . ASP A 1 188 ? 20.641 10.469 13.211 1 95.81 188 ASP A C 1
ATOM 1527 O O . ASP A 1 188 ? 19.562 10.242 12.656 1 95.81 188 ASP A O 1
ATOM 1531 N N . ASP A 1 189 ? 21.359 9.508 13.766 1 96.75 189 ASP A N 1
ATOM 1532 C CA . ASP A 1 189 ? 21.125 8.094 13.484 1 96.75 189 ASP A CA 1
ATOM 1533 C C . ASP A 1 189 ? 19.906 7.578 14.234 1 96.75 189 ASP A C 1
ATOM 1535 O O . ASP A 1 189 ? 19.297 6.586 13.836 1 96.75 189 ASP A O 1
ATOM 1539 N N . LEU A 1 190 ? 19.625 8.234 15.32 1 96.25 190 LEU A N 1
ATOM 1540 C CA . LEU A 1 190 ? 18.406 7.844 16.031 1 96.25 190 LEU A CA 1
ATOM 1541 C C . LEU A 1 190 ? 17.172 8.117 15.195 1 96.25 190 LEU A C 1
ATOM 1543 O O . LEU A 1 190 ? 16.281 7.266 15.086 1 96.25 190 LEU A O 1
ATOM 1547 N N . MET A 1 191 ? 17.078 9.273 14.664 1 96.75 191 MET A N 1
ATOM 1548 C CA . MET A 1 191 ? 15.969 9.609 13.773 1 96.75 191 MET A CA 1
ATOM 1549 C C . MET A 1 191 ? 15.922 8.656 12.578 1 96.75 191 MET A C 1
ATOM 1551 O O . MET A 1 191 ? 14.852 8.211 12.18 1 96.75 191 MET A O 1
ATOM 1555 N N . LEU A 1 192 ? 17.062 8.367 11.984 1 97.88 192 LEU A N 1
ATOM 1556 C CA . LEU A 1 192 ? 17.125 7.43 10.867 1 97.88 192 LEU A CA 1
ATOM 1557 C C . LEU A 1 192 ? 16.609 6.055 11.281 1 97.88 192 LEU A C 1
ATOM 1559 O O . LEU A 1 192 ? 15.938 5.379 10.508 1 97.88 192 LEU A O 1
ATOM 1563 N N . HIS A 1 193 ? 16.984 5.68 12.477 1 97.38 193 HIS A N 1
ATOM 1564 C CA . HIS A 1 193 ? 16.484 4.418 13.016 1 97.38 193 HIS A CA 1
ATOM 1565 C C . HIS A 1 193 ? 14.961 4.422 13.109 1 97.38 193 HIS A C 1
ATOM 1567 O O . HIS A 1 193 ? 14.312 3.42 12.789 1 97.38 193 HIS A O 1
ATOM 1573 N N . TRP A 1 194 ? 14.359 5.512 13.586 1 97.88 194 TRP A N 1
ATOM 1574 C CA . TRP A 1 194 ? 12.906 5.625 13.664 1 97.88 194 TRP A CA 1
ATOM 1575 C C . TRP A 1 194 ? 12.281 5.535 12.273 1 97.88 194 TRP A C 1
ATOM 1577 O O . TRP A 1 194 ? 11.227 4.918 12.102 1 97.88 194 TRP A O 1
ATOM 1587 N N . ILE A 1 195 ? 12.898 6.125 11.289 1 97.94 195 ILE A N 1
ATOM 1588 C CA . ILE A 1 195 ? 12.445 6.043 9.906 1 97.94 195 ILE A CA 1
ATOM 1589 C C . ILE A 1 195 ? 12.445 4.586 9.445 1 97.94 195 ILE A C 1
ATOM 1591 O O . ILE A 1 195 ? 11.461 4.105 8.891 1 97.94 195 ILE A O 1
ATOM 1595 N N . GLN A 1 196 ? 13.508 3.881 9.695 1 96.94 196 GLN A N 1
ATOM 1596 C CA . GLN A 1 196 ? 13.609 2.475 9.32 1 96.94 196 GLN A CA 1
ATOM 1597 C C . GLN A 1 196 ? 12.539 1.64 10.031 1 96.94 196 GLN A C 1
ATOM 1599 O O . GLN A 1 196 ? 11.953 0.735 9.43 1 96.94 196 GLN A O 1
ATOM 1604 N N . SER A 1 197 ? 12.344 1.968 11.297 1 96.56 197 SER A N 1
ATOM 1605 C CA . SER A 1 197 ? 11.336 1.253 12.07 1 96.56 197 SER A CA 1
ATOM 1606 C C . SER A 1 197 ? 9.945 1.444 11.469 1 96.56 197 SER A C 1
ATOM 1608 O O . SER A 1 197 ? 9.156 0.497 11.398 1 96.56 197 SER A O 1
ATOM 1610 N N . ALA A 1 198 ? 9.648 2.645 11.109 1 97.12 198 ALA A N 1
ATOM 1611 C CA . ALA A 1 198 ? 8.375 2.936 10.461 1 97.12 198 ALA A CA 1
ATOM 1612 C C . ALA A 1 198 ? 8.234 2.168 9.148 1 97.12 198 ALA A C 1
ATOM 1614 O O . ALA A 1 198 ? 7.191 1.565 8.883 1 97.12 198 ALA A O 1
ATOM 1615 N N . LYS A 1 199 ? 9.25 2.129 8.367 1 95.5 199 LYS A N 1
ATOM 1616 C CA . LYS A 1 199 ? 9.242 1.47 7.062 1 95.5 199 LYS A CA 1
ATOM 1617 C C . LYS A 1 199 ? 9.047 -0.037 7.211 1 95.5 199 LYS A C 1
ATOM 1619 O O . LYS A 1 199 ? 8.352 -0.661 6.41 1 95.5 199 LYS A O 1
ATOM 1624 N N . LEU A 1 200 ? 9.68 -0.611 8.211 1 92.62 200 LEU A N 1
ATOM 1625 C CA . LEU A 1 200 ? 9.547 -2.039 8.477 1 92.62 200 LEU A CA 1
ATOM 1626 C C . LEU A 1 200 ? 8.102 -2.4 8.805 1 92.62 200 LEU A C 1
ATOM 1628 O O . LEU A 1 200 ? 7.68 -3.539 8.586 1 92.62 200 LEU A O 1
ATOM 1632 N N . LYS A 1 201 ? 7.355 -1.42 9.266 1 92.5 201 LYS A N 1
ATOM 1633 C CA . LYS A 1 201 ? 5.945 -1.627 9.586 1 92.5 201 LYS A CA 1
ATOM 1634 C C . LYS A 1 201 ? 5.051 -1.17 8.438 1 92.5 201 LYS A C 1
ATOM 1636 O O . LYS A 1 201 ? 3.834 -1.055 8.602 1 92.5 201 LYS A O 1
ATOM 1641 N N . GLU A 1 202 ? 5.672 -0.867 7.316 1 91.81 202 GLU A N 1
ATOM 1642 C CA . GLU A 1 202 ? 5.008 -0.494 6.07 1 91.81 202 GLU A CA 1
ATOM 1643 C C . GLU A 1 202 ? 4.273 0.835 6.215 1 91.81 202 GLU A C 1
ATOM 1645 O O . GLU A 1 202 ? 3.209 1.031 5.621 1 91.81 202 GLU A O 1
ATOM 1650 N N . LYS A 1 203 ? 4.805 1.665 7.086 1 96.44 203 LYS A N 1
ATOM 1651 C CA . LYS A 1 203 ? 4.266 3.012 7.254 1 96.44 203 LYS A CA 1
ATOM 1652 C C . LYS A 1 203 ? 4.996 4.012 6.363 1 96.44 203 LYS A C 1
ATOM 1654 O O . LYS A 1 203 ? 6.172 3.82 6.043 1 96.44 203 LYS A O 1
ATOM 1659 N N . ARG A 1 204 ? 4.285 5.016 5.879 1 97.88 204 ARG A N 1
ATOM 1660 C CA . ARG A 1 204 ? 4.875 6.039 5.02 1 97.88 204 ARG A CA 1
ATOM 1661 C C . ARG A 1 204 ? 5.738 7 5.832 1 97.88 204 ARG A C 1
ATOM 1663 O O . ARG A 1 204 ? 5.578 7.105 7.051 1 97.88 204 ARG A O 1
ATOM 1670 N N . ILE A 1 205 ? 6.699 7.613 5.188 1 98.44 205 ILE A N 1
ATOM 1671 C CA . ILE A 1 205 ? 7.492 8.695 5.77 1 98.44 205 ILE A CA 1
ATOM 1672 C C . ILE A 1 205 ? 7.184 10 5.051 1 98.44 205 ILE A C 1
ATOM 1674 O O . ILE A 1 205 ? 7.387 10.117 3.84 1 98.44 205 ILE A O 1
ATOM 1678 N N . GLU A 1 206 ? 6.68 10.953 5.797 1 98.25 206 GLU A N 1
ATOM 1679 C CA . GLU A 1 206 ? 6.355 12.273 5.262 1 98.25 206 GLU A CA 1
ATOM 1680 C C . GLU A 1 206 ? 7.527 13.234 5.426 1 98.25 206 GLU A C 1
ATOM 1682 O O . GLU A 1 206 ? 8.086 13.359 6.516 1 98.25 206 GLU A O 1
ATOM 1687 N N . GLY A 1 207 ? 7.879 13.914 4.316 1 97.5 207 GLY A N 1
ATOM 1688 C CA . GLY A 1 207 ? 8.945 14.906 4.359 1 97.5 207 GLY A CA 1
ATOM 1689 C C . GLY A 1 207 ? 8.469 16.266 4.832 1 97.5 207 GLY A C 1
ATOM 1690 O O . GLY A 1 207 ? 7.551 16.359 5.652 1 97.5 207 GLY A O 1
ATOM 1691 N N . HIS A 1 208 ? 9.031 17.266 4.578 1 96.31 208 HIS A N 1
ATOM 1692 C CA . HIS A 1 208 ? 8.805 18.688 4.84 1 96.31 208 HIS A CA 1
ATOM 1693 C C . HIS A 1 208 ? 9.961 19.531 4.312 1 96.31 208 HIS A C 1
ATOM 1695 O O . HIS A 1 208 ? 10.75 20.062 5.094 1 96.31 208 HIS A O 1
ATOM 1701 N N . PHE A 1 209 ? 9.938 19.703 2.912 1 93.94 209 PHE A N 1
ATOM 1702 C CA . PHE A 1 209 ? 11.125 20.266 2.279 1 93.94 209 PHE A CA 1
ATOM 1703 C C . PHE A 1 209 ? 10.781 21.484 1.443 1 93.94 209 PHE A C 1
ATOM 1705 O O . PHE A 1 209 ? 11.055 21.516 0.241 1 93.94 209 PHE A O 1
ATOM 1712 N N . PRO A 1 210 ? 10.352 22.516 2.057 1 90.56 210 PRO A N 1
ATOM 1713 C CA . PRO A 1 210 ? 10.086 23.719 1.252 1 90.56 210 PRO A CA 1
ATOM 1714 C C . PRO A 1 210 ? 11.344 24.281 0.604 1 90.56 210 PRO A C 1
ATOM 1716 O O . PRO A 1 210 ? 12.352 24.484 1.285 1 90.56 210 PRO A O 1
ATOM 1719 N N . GLY A 1 211 ? 11.336 24.438 -0.648 1 88.12 211 GLY A N 1
ATOM 1720 C CA . GLY A 1 211 ? 12.43 25.078 -1.362 1 88.12 211 GLY A CA 1
ATOM 1721 C C . GLY A 1 211 ? 13.664 24.188 -1.46 1 88.12 211 GLY A C 1
ATOM 1722 O O . GLY A 1 211 ? 14.758 24.672 -1.759 1 88.12 211 GLY A O 1
ATOM 1723 N N . ALA A 1 212 ? 13.508 22.984 -1.222 1 92.62 212 ALA A N 1
ATOM 1724 C CA . ALA A 1 212 ? 14.648 22.078 -1.215 1 92.62 212 ALA A CA 1
ATOM 1725 C C . ALA A 1 212 ? 15.219 21.891 -2.621 1 92.62 212 ALA A C 1
ATOM 1727 O O . ALA A 1 212 ? 14.469 21.875 -3.602 1 92.62 212 ALA A O 1
ATOM 1728 N N . SER A 1 213 ? 16.547 21.75 -2.67 1 94.56 213 SER A N 1
ATOM 1729 C CA . SER A 1 213 ? 17.219 21.438 -3.928 1 94.56 213 SER A CA 1
ATOM 1730 C C . SER A 1 213 ? 16.953 20 -4.34 1 94.56 213 SER A C 1
ATOM 1732 O O . SER A 1 213 ? 16.484 19.188 -3.535 1 94.56 213 SER A O 1
ATOM 1734 N N . GLU A 1 214 ? 17.234 19.734 -5.582 1 95.5 214 GLU A N 1
ATOM 1735 C CA . GLU A 1 214 ? 17.094 18.375 -6.078 1 95.5 214 GLU A CA 1
ATOM 1736 C C . GLU A 1 214 ? 17.969 17.406 -5.285 1 95.5 214 GLU A C 1
ATOM 1738 O O . GLU A 1 214 ? 17.547 16.281 -4.984 1 95.5 214 GLU A O 1
ATOM 1743 N N . LYS A 1 215 ? 19.188 17.812 -4.969 1 95.56 215 LYS A N 1
ATOM 1744 C CA . LYS A 1 215 ? 20.109 16.984 -4.203 1 95.56 215 LYS A CA 1
ATOM 1745 C C . LYS A 1 215 ? 19.531 16.656 -2.83 1 95.56 215 LYS A C 1
ATOM 1747 O O . LYS A 1 215 ? 19.656 15.516 -2.357 1 95.56 215 LYS A O 1
ATOM 1752 N N . THR A 1 216 ? 18.953 17.656 -2.227 1 96.81 216 THR A N 1
ATOM 1753 C CA . THR A 1 216 ? 18.328 17.422 -0.929 1 96.81 216 THR A CA 1
ATOM 1754 C C . THR A 1 216 ? 17.188 16.422 -1.049 1 96.81 216 THR A C 1
ATOM 1756 O O . THR A 1 216 ? 17.062 15.516 -0.216 1 96.81 216 THR A O 1
ATOM 1759 N N . ILE A 1 217 ? 16.406 16.562 -2.115 1 97.81 217 ILE A N 1
ATOM 1760 C CA . ILE A 1 217 ? 15.297 15.656 -2.346 1 97.81 217 ILE A CA 1
ATOM 1761 C C . ILE A 1 217 ? 15.82 14.227 -2.527 1 97.81 217 ILE A C 1
ATOM 1763 O O . ILE A 1 217 ? 15.289 13.281 -1.942 1 97.81 217 ILE A O 1
ATOM 1767 N N . ALA A 1 218 ? 16.875 14.086 -3.287 1 97.94 218 ALA A N 1
ATOM 1768 C CA . ALA A 1 218 ? 17.484 12.781 -3.518 1 97.94 218 ALA A CA 1
ATOM 1769 C C . ALA A 1 218 ? 18 12.18 -2.215 1 97.94 218 ALA A C 1
ATOM 1771 O O . ALA A 1 218 ? 17.781 11 -1.938 1 97.94 218 ALA A O 1
ATOM 1772 N N . ARG A 1 219 ? 18.719 13 -1.366 1 98.12 219 ARG A N 1
ATOM 1773 C CA . ARG A 1 219 ? 19.219 12.539 -0.074 1 98.12 219 ARG A CA 1
ATOM 1774 C C . ARG A 1 219 ? 18.078 12.023 0.799 1 98.12 219 ARG A C 1
ATOM 1776 O O . ARG A 1 219 ? 18.172 10.953 1.4 1 98.12 219 ARG A O 1
ATOM 1783 N N . MET A 1 220 ? 17.031 12.812 0.808 1 98.38 220 MET A N 1
ATOM 1784 C CA . MET A 1 220 ? 15.906 12.469 1.678 1 98.38 220 MET A CA 1
ATOM 1785 C C . MET A 1 220 ? 15.219 11.195 1.203 1 98.38 220 MET A C 1
ATOM 1787 O O . MET A 1 220 ? 14.75 10.398 2.018 1 98.38 220 MET A O 1
ATOM 1791 N N . LYS A 1 221 ? 15.156 11.023 -0.106 1 98.44 221 LYS A N 1
ATOM 1792 C CA . LYS A 1 221 ? 14.617 9.773 -0.636 1 98.44 221 LYS A CA 1
ATOM 1793 C C . LYS A 1 221 ? 15.445 8.586 -0.175 1 98.44 221 LYS A C 1
ATOM 1795 O O . LYS A 1 221 ? 14.898 7.543 0.202 1 98.44 221 LYS A O 1
ATOM 1800 N N . LEU A 1 222 ? 16.766 8.688 -0.156 1 98.5 222 LEU A N 1
ATOM 1801 C CA . LEU A 1 222 ? 17.656 7.617 0.276 1 98.5 222 LEU A CA 1
ATOM 1802 C C . LEU A 1 222 ? 17.469 7.312 1.758 1 98.5 222 LEU A C 1
ATOM 1804 O O . LEU A 1 222 ? 17.594 6.164 2.184 1 98.5 222 LEU A O 1
ATOM 1808 N N . PHE A 1 223 ? 17.109 8.336 2.518 1 98.25 223 PHE A N 1
ATOM 1809 C CA . PHE A 1 223 ? 16.875 8.141 3.943 1 98.25 223 PHE A CA 1
ATOM 1810 C C . PHE A 1 223 ? 15.547 7.426 4.184 1 98.25 223 PHE A C 1
ATOM 1812 O O . PHE A 1 223 ? 15.305 6.906 5.273 1 98.25 223 PHE A O 1
ATOM 1819 N N . GLY A 1 224 ? 14.633 7.434 3.18 1 97.75 224 GLY A N 1
ATOM 1820 C CA . GLY A 1 224 ? 13.422 6.637 3.326 1 97.75 224 GLY A CA 1
ATOM 1821 C C . GLY A 1 224 ? 12.148 7.441 3.131 1 97.75 224 GLY A C 1
ATOM 1822 O O . GLY A 1 224 ? 11.047 6.91 3.26 1 97.75 224 GLY A O 1
ATOM 1823 N N . VAL A 1 225 ? 12.242 8.703 2.725 1 98.38 225 VAL A N 1
ATOM 1824 C CA . VAL A 1 225 ? 11.07 9.562 2.592 1 98.38 225 VAL A CA 1
ATOM 1825 C C . VAL A 1 225 ? 10.219 9.102 1.415 1 98.38 225 VAL A C 1
ATOM 1827 O O . VAL A 1 225 ? 10.742 8.75 0.356 1 98.38 225 VAL A O 1
ATOM 1830 N N . ASP A 1 226 ? 8.875 9.156 1.608 1 97.94 226 ASP A N 1
ATOM 1831 C CA . ASP A 1 226 ? 7.949 8.664 0.592 1 97.94 226 ASP A CA 1
ATOM 1832 C C . ASP A 1 226 ? 7.184 9.812 -0.06 1 97.94 226 ASP A C 1
ATOM 1834 O O . ASP A 1 226 ? 6.824 9.742 -1.236 1 97.94 226 ASP A O 1
ATOM 1838 N N . GLY A 1 227 ? 6.848 10.766 0.685 1 97.56 227 GLY A N 1
ATOM 1839 C CA . GLY A 1 227 ? 6.031 11.859 0.18 1 97.56 227 GLY A CA 1
ATOM 1840 C C . GLY A 1 227 ? 6.383 13.195 0.795 1 97.56 227 GLY A C 1
ATOM 1841 O O . GLY A 1 227 ? 7.129 13.266 1.773 1 97.56 227 GLY A O 1
ATOM 1842 N N . ASP A 1 228 ? 5.914 14.258 0.2 1 98 228 ASP A N 1
ATOM 1843 C CA . ASP A 1 228 ? 6.152 15.633 0.632 1 98 228 ASP A CA 1
ATOM 1844 C C . ASP A 1 228 ? 5.012 16.547 0.206 1 98 228 ASP A C 1
ATOM 1846 O O . ASP A 1 228 ? 4.445 16.391 -0.877 1 98 228 ASP A O 1
ATOM 1850 N N . HIS A 1 229 ? 4.648 17.453 1.065 1 97.88 229 HIS A N 1
ATOM 1851 C CA . HIS A 1 229 ? 3.527 18.328 0.783 1 97.88 229 HIS A CA 1
ATOM 1852 C C . HIS A 1 229 ? 3.994 19.781 0.614 1 97.88 229 HIS A C 1
ATOM 1854 O O . HIS A 1 229 ? 3.186 20.703 0.658 1 97.88 229 HIS A O 1
ATOM 1860 N N . GLU A 1 230 ? 5.312 20.062 0.362 1 96.69 230 GLU A N 1
ATOM 1861 C CA . GLU A 1 230 ? 5.863 21.422 0.444 1 96.69 230 GLU A CA 1
ATOM 1862 C C . GLU A 1 230 ? 6.242 21.938 -0.937 1 96.69 230 GLU A C 1
ATOM 1864 O O . GLU A 1 230 ? 6.988 22.922 -1.052 1 96.69 230 GLU A O 1
ATOM 1869 N N . ALA A 1 231 ? 5.766 21.266 -1.976 1 97 231 ALA A N 1
ATOM 1870 C CA . ALA A 1 231 ? 6.047 21.797 -3.311 1 97 231 ALA A CA 1
ATOM 1871 C C . ALA A 1 231 ? 5.469 23.188 -3.488 1 97 231 ALA A C 1
ATOM 1873 O O . ALA A 1 231 ? 4.348 23.469 -3.053 1 97 231 ALA A O 1
ATOM 1874 N N . MET A 1 232 ? 6.211 24.078 -4.164 1 94.44 232 MET A N 1
ATOM 1875 C CA . MET A 1 232 ? 5.797 25.484 -4.262 1 94.44 232 MET A CA 1
ATOM 1876 C C . MET A 1 232 ? 5.41 25.844 -5.691 1 94.44 232 MET A C 1
ATOM 1878 O O . MET A 1 232 ? 4.691 26.812 -5.922 1 94.44 232 MET A O 1
ATOM 1882 N N . ASP A 1 233 ? 5.938 25.141 -6.637 1 96.25 233 ASP A N 1
ATOM 1883 C CA . ASP A 1 233 ? 5.582 25.312 -8.039 1 96.25 233 ASP A CA 1
ATOM 1884 C C . ASP A 1 233 ? 5.621 23.969 -8.781 1 96.25 233 ASP A C 1
ATOM 1886 O O . ASP A 1 233 ? 5.875 22.938 -8.18 1 96.25 233 ASP A O 1
ATOM 1890 N N . VAL A 1 234 ? 5.258 24.047 -10.016 1 97.56 234 VAL A N 1
ATOM 1891 C CA . VAL A 1 234 ? 5.098 22.812 -10.781 1 97.56 234 VAL A CA 1
ATOM 1892 C C . VAL A 1 234 ? 6.453 22.125 -10.953 1 97.56 234 VAL A C 1
ATOM 1894 O O . VAL A 1 234 ? 6.539 20.891 -10.969 1 97.56 234 VAL A O 1
ATOM 1897 N N . GLU A 1 235 ? 7.547 22.875 -11.07 1 97.25 235 GLU A N 1
ATOM 1898 C CA . GLU A 1 235 ? 8.883 22.297 -11.172 1 97.25 235 GLU A CA 1
ATOM 1899 C C . GLU A 1 235 ? 9.25 21.531 -9.906 1 97.25 235 GLU A C 1
ATOM 1901 O O . GLU A 1 235 ? 9.891 20.469 -9.977 1 97.25 235 GLU A O 1
ATOM 1906 N N . ASP A 1 236 ? 8.828 22.094 -8.789 1 97.25 236 ASP A N 1
ATOM 1907 C CA . ASP A 1 236 ? 9.031 21.422 -7.508 1 97.25 236 ASP A CA 1
ATOM 1908 C C . ASP A 1 236 ? 8.273 20.094 -7.465 1 97.25 236 ASP A C 1
ATOM 1910 O O . ASP A 1 236 ? 8.773 19.094 -6.93 1 97.25 236 ASP A O 1
ATOM 1914 N N . VAL A 1 237 ? 7.074 20.125 -8 1 98.06 237 VAL A N 1
ATOM 1915 C CA . VAL A 1 237 ? 6.273 18.906 -8.078 1 98.06 237 VAL A CA 1
ATOM 1916 C C . VAL A 1 237 ? 6.996 17.859 -8.93 1 98.06 237 VAL A C 1
ATOM 1918 O O . VAL A 1 237 ? 7.16 16.719 -8.516 1 98.06 237 VAL A O 1
ATOM 1921 N N . GLU A 1 238 ? 7.484 18.266 -10.031 1 97.25 238 GLU A N 1
ATOM 1922 C CA . GLU A 1 238 ? 8.156 17.375 -10.969 1 97.25 238 GLU A CA 1
ATOM 1923 C C . GLU A 1 238 ? 9.414 16.766 -10.352 1 97.25 238 GLU A C 1
ATOM 1925 O O . GLU A 1 238 ? 9.68 15.578 -10.508 1 97.25 238 GLU A O 1
ATOM 1930 N N . ARG A 1 239 ? 10.164 17.594 -9.703 1 96.94 239 ARG A N 1
ATOM 1931 C CA . ARG A 1 239 ? 11.398 17.125 -9.078 1 96.94 239 ARG A CA 1
ATOM 1932 C C . ARG A 1 239 ? 11.125 16.031 -8.07 1 96.94 239 ARG A C 1
ATOM 1934 O O . ARG A 1 239 ? 11.844 15.031 -8.016 1 96.94 239 ARG A O 1
ATOM 1941 N N . ARG A 1 240 ? 10.141 16.234 -7.281 1 98.06 240 ARG A N 1
ATOM 1942 C CA . ARG A 1 240 ? 9.773 15.234 -6.277 1 98.06 240 ARG A CA 1
ATOM 1943 C C . ARG A 1 240 ? 9.305 13.938 -6.934 1 98.06 240 ARG A C 1
ATOM 1945 O O . ARG A 1 240 ? 9.727 12.852 -6.539 1 98.06 240 ARG A O 1
ATOM 1952 N N . VAL A 1 241 ? 8.453 14.039 -7.988 1 97.88 241 VAL A N 1
ATOM 1953 C CA . VAL A 1 241 ? 7.941 12.867 -8.695 1 97.88 241 VAL A CA 1
ATOM 1954 C C . VAL A 1 241 ? 9.086 12.148 -9.406 1 97.88 241 VAL A C 1
ATOM 1956 O O . VAL A 1 241 ? 9.141 10.914 -9.414 1 97.88 241 VAL A O 1
ATOM 1959 N N . LEU A 1 242 ? 10.023 12.906 -9.938 1 97.44 242 LEU A N 1
ATOM 1960 C CA . LEU A 1 242 ? 11.172 12.344 -10.648 1 97.44 242 LEU A CA 1
ATOM 1961 C C . LEU A 1 242 ? 11.969 11.422 -9.734 1 97.44 242 LEU A C 1
ATOM 1963 O O . LEU A 1 242 ? 12.43 10.359 -10.172 1 97.44 242 LEU A O 1
ATOM 1967 N N . HIS A 1 243 ? 12.055 11.781 -8.484 1 97.75 243 HIS A N 1
ATOM 1968 C CA . HIS A 1 243 ? 12.844 10.992 -7.547 1 97.75 243 HIS A CA 1
ATOM 1969 C C . HIS A 1 243 ? 11.977 9.977 -6.812 1 97.75 243 HIS A C 1
ATOM 1971 O O . HIS A 1 243 ? 12.438 9.32 -5.879 1 97.75 243 HIS A O 1
ATOM 1977 N N . GLY A 1 244 ? 10.75 9.875 -7.254 1 96.44 244 GLY A N 1
ATOM 1978 C CA . GLY A 1 244 ? 9.906 8.789 -6.785 1 96.44 244 GLY A CA 1
ATOM 1979 C C . GLY A 1 244 ? 9.125 9.141 -5.531 1 96.44 244 GLY A C 1
ATOM 1980 O O . GLY A 1 244 ? 8.734 8.258 -4.77 1 96.44 244 GLY A O 1
ATOM 1981 N N . MET A 1 245 ? 8.906 10.422 -5.23 1 97.19 245 MET A N 1
ATOM 1982 C CA . MET A 1 245 ? 8.078 10.852 -4.105 1 97.19 245 MET A CA 1
ATOM 1983 C C . MET A 1 245 ? 6.656 11.156 -4.566 1 97.19 245 MET A C 1
ATOM 1985 O O . MET A 1 245 ? 6.453 11.688 -5.66 1 97.19 245 MET A O 1
ATOM 1989 N N . ASP A 1 246 ? 5.688 10.758 -3.748 1 97 246 ASP A N 1
ATOM 1990 C CA . ASP A 1 246 ? 4.328 11.25 -3.963 1 97 246 ASP A CA 1
ATOM 1991 C C . ASP A 1 246 ? 4.172 12.68 -3.445 1 97 246 ASP A C 1
ATOM 1993 O O . ASP A 1 246 ? 4.871 13.086 -2.514 1 97 246 ASP A O 1
ATOM 1997 N N . VAL A 1 247 ? 3.293 13.414 -4.098 1 98.38 247 VAL A N 1
ATOM 1998 C CA . VAL A 1 247 ? 3.191 14.828 -3.77 1 98.38 247 VAL A CA 1
ATOM 1999 C C . VAL A 1 247 ? 1.774 15.148 -3.297 1 98.38 247 VAL A C 1
ATOM 2001 O O . VAL A 1 247 ? 0.796 14.727 -3.914 1 98.38 247 VAL A O 1
ATOM 2004 N N . THR A 1 248 ? 1.652 15.797 -2.195 1 98.69 248 THR A N 1
ATOM 2005 C CA . THR A 1 248 ? 0.406 16.391 -1.718 1 98.69 248 THR A CA 1
ATOM 2006 C C . THR A 1 248 ? 0.389 17.891 -1.964 1 98.69 248 THR A C 1
ATOM 2008 O O . THR A 1 248 ? 1.246 18.625 -1.456 1 98.69 248 THR A O 1
ATOM 2011 N N . LEU A 1 249 ? -0.553 18.328 -2.74 1 98.75 249 LEU A N 1
ATOM 2012 C CA . LEU A 1 249 ? -0.665 19.734 -3.088 1 98.75 249 LEU A CA 1
ATOM 2013 C C . LEU A 1 249 ? -1.347 20.516 -1.97 1 98.75 249 LEU A C 1
ATOM 2015 O O . LEU A 1 249 ? -2.455 20.172 -1.552 1 98.75 249 LEU A O 1
ATOM 2019 N N . ARG A 1 250 ? -0.733 21.562 -1.606 1 97.81 250 ARG A N 1
ATOM 2020 C CA . ARG A 1 250 ? -1.16 22.281 -0.413 1 97.81 250 ARG A CA 1
ATOM 2021 C C . ARG A 1 250 ? -2.045 23.469 -0.778 1 97.81 250 ARG A C 1
ATOM 2023 O O . ARG A 1 250 ? -1.775 24.172 -1.754 1 97.81 250 ARG A O 1
ATOM 2030 N N . HIS A 1 251 ? -3.076 23.656 -0.034 1 97.25 251 HIS A N 1
ATOM 2031 C CA . HIS A 1 251 ? -3.912 24.844 0.012 1 97.25 251 HIS A CA 1
ATOM 2032 C C . HIS A 1 251 ? -4.223 25.25 1.45 1 97.25 251 HIS A C 1
ATOM 2034 O O . HIS A 1 251 ? -5.258 24.859 1.999 1 97.25 251 HIS A O 1
ATOM 2040 N N . SER A 1 252 ? -3.408 26.078 2.045 1 93.56 252 SER A N 1
ATOM 2041 C CA . SER A 1 252 ? -3.568 26.453 3.443 1 93.56 252 SER A CA 1
ATOM 2042 C C . SER A 1 252 ? -3.777 27.969 3.586 1 93.56 252 SER A C 1
ATOM 2044 O O . SER A 1 252 ? -3.723 28.703 2.6 1 93.56 252 SER A O 1
ATOM 2046 N N . SER A 1 253 ? -3.996 28.406 4.812 1 89.81 253 SER A N 1
ATOM 2047 C CA . SER A 1 253 ? -4.223 29.812 5.109 1 89.81 253 SER A CA 1
ATOM 2048 C C . SER A 1 253 ? -2.967 30.641 4.852 1 89.81 253 SER A C 1
ATOM 2050 O O . SER A 1 253 ? -3.055 31.812 4.477 1 89.81 253 SER A O 1
ATOM 2052 N N . ILE A 1 254 ? -1.836 30.031 4.977 1 87.25 254 ILE A N 1
ATOM 2053 C CA . ILE A 1 254 ? -0.597 30.797 4.84 1 87.25 254 ILE A CA 1
ATOM 2054 C C . ILE A 1 254 ? 0.006 30.562 3.459 1 87.25 254 ILE A C 1
ATOM 2056 O O . ILE A 1 254 ? 0.8 31.359 2.973 1 87.25 254 ILE A O 1
ATOM 2060 N N . ARG A 1 255 ? -0.327 29.453 2.848 1 90.06 255 ARG A N 1
ATOM 2061 C CA . ARG A 1 255 ? 0.181 29.062 1.533 1 90.06 255 ARG A CA 1
ATOM 2062 C C . ARG A 1 255 ? -0.928 28.484 0.664 1 90.06 255 ARG A C 1
ATOM 2064 O O . ARG A 1 255 ? -1.011 27.266 0.486 1 90.06 255 ARG A O 1
ATOM 2071 N N . PRO A 1 256 ? -1.743 29.391 0.065 1 93.12 256 PRO A N 1
ATOM 2072 C CA . PRO A 1 256 ? -2.799 28.906 -0.831 1 93.12 256 PRO A CA 1
ATOM 2073 C C . PRO A 1 256 ? -2.289 28.625 -2.24 1 93.12 256 PRO A C 1
ATOM 2075 O O . PRO A 1 256 ? -2.779 29.203 -3.211 1 93.12 256 PRO A O 1
ATOM 2078 N N . ASP A 1 257 ? -1.471 27.578 -2.4 1 96.25 257 ASP A N 1
ATOM 2079 C CA . ASP A 1 257 ? -0.668 27.312 -3.592 1 96.25 257 ASP A CA 1
ATOM 2080 C C . ASP A 1 257 ? -1.442 26.469 -4.602 1 96.25 257 ASP A C 1
ATOM 2082 O O . ASP A 1 257 ? -1.056 26.391 -5.77 1 96.25 257 ASP A O 1
ATOM 2086 N N . LEU A 1 258 ? -2.557 25.906 -4.23 1 98.31 258 LEU A N 1
ATOM 2087 C CA . LEU A 1 258 ? -3.193 24.828 -4.977 1 98.31 258 LEU A CA 1
ATOM 2088 C C . LEU A 1 258 ? -3.559 25.281 -6.387 1 98.31 258 LEU A C 1
ATOM 2090 O O . LEU A 1 258 ? -3.244 24.594 -7.363 1 98.31 258 LEU A O 1
ATOM 2094 N N . PRO A 1 259 ? -4.207 26.5 -6.57 1 98.38 259 PRO A N 1
ATOM 2095 C CA . PRO A 1 259 ? -4.59 26.906 -7.922 1 98.38 259 PRO A CA 1
ATOM 2096 C C . PRO A 1 259 ? -3.395 27.016 -8.867 1 98.38 259 PRO A C 1
ATOM 2098 O O . PRO A 1 259 ? -3.453 26.516 -10 1 98.38 259 PRO A O 1
ATOM 2101 N N . HIS A 1 260 ? -2.34 27.578 -8.344 1 97.75 260 HIS A N 1
ATOM 2102 C CA . HIS A 1 260 ? -1.169 27.766 -9.195 1 97.75 260 HIS A CA 1
ATOM 2103 C C . HIS A 1 260 ? -0.486 26.438 -9.508 1 97.75 260 HIS A C 1
ATOM 2105 O O . HIS A 1 260 ? -0.009 26.234 -10.625 1 97.75 260 HIS A O 1
ATOM 2111 N N . LEU A 1 261 ? -0.396 25.578 -8.562 1 98.5 261 LEU A N 1
ATOM 2112 C CA . LEU A 1 261 ? 0.195 24.266 -8.773 1 98.5 261 LEU A CA 1
ATOM 2113 C C . LEU A 1 261 ? -0.593 23.469 -9.812 1 98.5 261 LEU A C 1
ATOM 2115 O O . LEU A 1 261 ? -0.009 22.875 -10.727 1 98.5 261 LEU A O 1
ATOM 2119 N N . LEU A 1 262 ? -1.923 23.453 -9.711 1 98.75 262 LEU A N 1
ATOM 2120 C CA . LEU A 1 262 ? -2.787 22.719 -10.633 1 98.75 262 LEU A CA 1
ATOM 2121 C C . LEU A 1 262 ? -2.682 23.281 -12.047 1 98.75 262 LEU A C 1
ATOM 2123 O O . LEU A 1 262 ? -2.627 22.516 -13.016 1 98.75 262 LEU A O 1
ATOM 2127 N N . THR A 1 263 ? -2.68 24.594 -12.172 1 98.38 263 THR A N 1
ATOM 2128 C CA . THR A 1 263 ? -2.529 25.234 -13.469 1 98.38 263 THR A CA 1
ATOM 2129 C C . THR A 1 263 ? -1.226 24.812 -14.141 1 98.38 263 THR A C 1
ATOM 2131 O O . THR A 1 263 ? -1.207 24.5 -15.328 1 98.38 263 THR A O 1
ATOM 2134 N N . GLY A 1 264 ? -0.148 24.844 -13.32 1 98.38 264 GLY A N 1
ATOM 2135 C CA . GLY A 1 264 ? 1.133 24.391 -13.844 1 98.38 264 GLY A CA 1
ATOM 2136 C C . GLY A 1 264 ? 1.11 22.969 -14.352 1 98.38 264 GLY A C 1
ATOM 2137 O O . GLY A 1 264 ? 1.655 22.672 -15.422 1 98.38 264 GLY A O 1
ATOM 2138 N N . ILE A 1 265 ? 0.5 22.078 -13.625 1 98.38 265 ILE A N 1
ATOM 2139 C CA . ILE A 1 265 ? 0.424 20.656 -13.977 1 98.38 265 ILE A CA 1
ATOM 2140 C C . ILE A 1 265 ? -0.382 20.484 -15.258 1 98.38 265 ILE A C 1
ATOM 2142 O O . ILE A 1 265 ? 0.006 19.719 -16.141 1 98.38 265 ILE A O 1
ATOM 2146 N N . LEU A 1 266 ? -1.499 21.188 -15.398 1 98.38 266 LEU A N 1
ATOM 2147 C CA . LEU A 1 266 ? -2.367 21.125 -16.562 1 98.38 266 LEU A CA 1
ATOM 2148 C C . LEU A 1 266 ? -1.668 21.703 -17.797 1 98.38 266 LEU A C 1
ATOM 2150 O O . LEU A 1 266 ? -1.741 21.125 -18.891 1 98.38 266 LEU A O 1
ATOM 2154 N N . GLU A 1 267 ? -0.976 22.781 -17.609 1 98.19 267 GLU A N 1
ATOM 2155 C CA . GLU A 1 267 ? -0.292 23.438 -18.719 1 98.19 267 GLU A CA 1
ATOM 2156 C C . GLU A 1 267 ? 0.816 22.547 -19.281 1 98.19 267 GLU A C 1
ATOM 2158 O O . GLU A 1 267 ? 1.015 22.5 -20.5 1 98.19 267 GLU A O 1
ATOM 2163 N N . LYS A 1 268 ? 1.464 21.875 -18.375 1 97.25 268 LYS A N 1
ATOM 2164 C CA . LYS A 1 268 ? 2.551 21 -18.812 1 97.25 268 LYS A CA 1
ATOM 2165 C C . LYS A 1 268 ? 2.02 19.641 -19.266 1 97.25 268 LYS A C 1
ATOM 2167 O O . LYS A 1 268 ? 2.783 18.797 -19.719 1 97.25 268 LYS A O 1
ATOM 2172 N N . LYS A 1 269 ? 0.726 19.391 -19.141 1 96.06 269 LYS A N 1
ATOM 2173 C CA . LYS A 1 269 ? 0.044 18.156 -19.516 1 96.06 269 LYS A CA 1
ATOM 2174 C C . LYS A 1 269 ? 0.67 16.953 -18.812 1 96.06 269 LYS A C 1
ATOM 2176 O O . LYS A 1 269 ? 0.908 15.922 -19.453 1 96.06 269 LYS A O 1
ATOM 2181 N N . LEU A 1 270 ? 1.081 17.172 -17.578 1 96 270 LEU A N 1
ATOM 2182 C CA . LEU A 1 270 ? 1.631 16.062 -16.797 1 96 270 LEU A CA 1
ATOM 2183 C C . LEU A 1 270 ? 0.553 15.023 -16.5 1 96 270 LEU A C 1
ATOM 2185 O O . LEU A 1 270 ? -0.535 15.375 -16.031 1 96 270 LEU A O 1
ATOM 2189 N N . ALA A 1 271 ? 0.798 13.781 -16.828 1 93.75 271 ALA A N 1
ATOM 2190 C CA . ALA A 1 271 ? -0.147 12.695 -16.594 1 93.75 271 ALA A CA 1
ATOM 2191 C C . ALA A 1 271 ? 0.059 12.086 -15.211 1 93.75 271 ALA A C 1
ATOM 2193 O O . ALA A 1 271 ? 0.19 10.867 -15.07 1 93.75 271 ALA A O 1
ATOM 2194 N N . ILE A 1 272 ? -0.1 12.898 -14.102 1 96.12 272 ILE A N 1
ATOM 2195 C CA . ILE A 1 272 ? 0.328 12.406 -12.797 1 96.12 272 ILE A CA 1
ATOM 2196 C C . ILE A 1 272 ? -0.808 12.562 -11.789 1 96.12 272 ILE A C 1
ATOM 2198 O O . ILE A 1 272 ? -0.598 12.422 -10.578 1 96.12 272 ILE A O 1
ATOM 2202 N N . PHE A 1 273 ? -2.014 12.844 -12.227 1 96.69 273 PHE A N 1
ATOM 2203 C CA . PHE A 1 273 ? -3.107 13.133 -11.305 1 96.69 273 PHE A CA 1
ATOM 2204 C C . PHE A 1 273 ? -3.377 11.945 -10.398 1 96.69 273 PHE A C 1
ATOM 2206 O O . PHE A 1 273 ? -3.762 12.109 -9.242 1 96.69 273 PHE A O 1
ATOM 2213 N N . ASP A 1 274 ? -3.082 10.727 -10.852 1 95 274 ASP A N 1
ATOM 2214 C CA . ASP A 1 274 ? -3.301 9.523 -10.055 1 95 274 ASP A CA 1
ATOM 2215 C C . ASP A 1 274 ? -2.314 9.445 -8.898 1 95 274 ASP A C 1
ATOM 2217 O O . ASP A 1 274 ? -2.496 8.641 -7.973 1 95 274 ASP A O 1
ATOM 2221 N N . HIS A 1 275 ? -1.33 10.336 -8.906 1 95.06 275 HIS A N 1
ATOM 2222 C CA . HIS A 1 275 ? -0.279 10.289 -7.898 1 95.06 275 HIS A CA 1
ATOM 2223 C C . HIS A 1 275 ? -0.26 11.562 -7.059 1 95.06 275 HIS A C 1
ATOM 2225 O O . HIS A 1 275 ? 0.71 11.82 -6.344 1 95.06 275 HIS A O 1
ATOM 2231 N N . LEU A 1 276 ? -1.32 12.328 -7.207 1 98.44 276 LEU A N 1
ATOM 2232 C CA . LEU A 1 276 ? -1.417 13.586 -6.473 1 98.44 276 LEU A CA 1
ATOM 2233 C C . LEU A 1 276 ? -2.52 13.516 -5.422 1 98.44 276 LEU A C 1
ATOM 2235 O O . LEU A 1 276 ? -3.506 12.797 -5.598 1 98.44 276 LEU A O 1
ATOM 2239 N N . MET A 1 277 ? -2.268 14.195 -4.367 1 98.75 277 MET A N 1
ATOM 2240 C CA . MET A 1 277 ? -3.219 14.43 -3.285 1 98.75 277 MET A CA 1
ATOM 2241 C C . MET A 1 277 ? -3.318 15.914 -2.949 1 98.75 277 MET A C 1
ATOM 2243 O O . MET A 1 277 ? -2.543 16.719 -3.461 1 98.75 277 MET A O 1
ATOM 2247 N N . MET A 1 278 ? -4.297 16.281 -2.189 1 98.81 278 MET A N 1
ATOM 2248 C CA . MET A 1 278 ? -4.461 17.672 -1.768 1 98.81 278 MET A CA 1
ATOM 2249 C C . MET A 1 278 ? -4.613 17.766 -0.253 1 98.81 278 MET A C 1
ATOM 2251 O O . MET A 1 278 ? -5.02 16.797 0.395 1 98.81 278 MET A O 1
ATOM 2255 N N . THR A 1 279 ? -4.266 18.891 0.315 1 98.62 279 THR A N 1
ATOM 2256 C CA . THR A 1 279 ? -4.383 19.078 1.758 1 98.62 279 THR A CA 1
ATOM 2257 C C . THR A 1 279 ? -4.566 20.547 2.102 1 98.62 279 THR A C 1
ATOM 2259 O O . THR A 1 279 ? -4.129 21.422 1.354 1 98.62 279 THR A O 1
ATOM 2262 N N . THR A 1 280 ? -5.215 20.797 3.221 1 97.62 280 THR A N 1
ATOM 2263 C CA . THR A 1 280 ? -5.316 22.141 3.775 1 97.62 280 THR A CA 1
ATOM 2264 C C . THR A 1 280 ? -4.184 22.406 4.766 1 97.62 280 THR A C 1
ATOM 2266 O O . THR A 1 280 ? -3.945 23.547 5.156 1 97.62 280 THR A O 1
ATOM 2269 N N . ASP A 1 281 ? -3.42 21.312 5.133 1 95.44 281 ASP A N 1
ATOM 2270 C CA . ASP A 1 281 ? -2.215 21.375 5.953 1 95.44 281 ASP A CA 1
ATOM 2271 C C . ASP A 1 281 ? -2.486 22.094 7.273 1 95.44 281 ASP A C 1
ATOM 2273 O O . ASP A 1 281 ? -1.711 22.969 7.684 1 95.44 281 ASP A O 1
ATOM 2277 N N . GLY A 1 282 ? -3.619 21.844 7.84 1 91.44 282 GLY A N 1
ATOM 2278 C CA . GLY A 1 282 ? -3.932 22.516 9.094 1 91.44 282 GLY A CA 1
ATOM 2279 C C . GLY A 1 282 ? -3.979 24.031 8.969 1 91.44 282 GLY A C 1
ATOM 2280 O O . GLY A 1 282 ? -2.939 24.672 8.836 1 91.44 282 GLY A O 1
ATOM 2281 N N . SER A 1 283 ? -5.172 24.609 9.016 1 92.25 283 SER A N 1
ATOM 2282 C CA . SER A 1 283 ? -5.324 26.047 8.852 1 92.25 283 SER A CA 1
ATOM 2283 C C . SER A 1 283 ? -6.078 26.656 10.023 1 92.25 283 SER A C 1
ATOM 2285 O O . SER A 1 283 ? -6.66 25.938 10.836 1 92.25 283 SER A O 1
ATOM 2287 N N . SER A 1 284 ? -5.918 27.969 10.125 1 93.81 284 SER A N 1
ATOM 2288 C CA . SER A 1 284 ? -6.652 28.672 11.172 1 93.81 284 SER A CA 1
ATOM 2289 C C . SER A 1 284 ? -8.156 28.547 10.969 1 93.81 284 SER A C 1
ATOM 2291 O O . SER A 1 284 ? -8.625 28.328 9.844 1 93.81 284 SER A O 1
ATOM 2293 N N . PRO A 1 285 ? -8.953 28.688 11.984 1 96.19 285 PRO A N 1
ATOM 2294 C CA . PRO A 1 285 ? -10.383 28.391 11.938 1 96.19 285 PRO A CA 1
ATOM 2295 C C . PRO A 1 285 ? -11.109 29.125 10.82 1 96.19 285 PRO A C 1
ATOM 2297 O O . PRO A 1 285 ? -11.883 28.531 10.078 1 96.19 285 PRO A O 1
ATOM 2300 N N . SER A 1 286 ? -10.867 30.406 10.641 1 95.44 286 SER A N 1
ATOM 2301 C CA . SER A 1 286 ? -11.633 31.203 9.695 1 95.44 286 SER A CA 1
ATOM 2302 C C . SER A 1 286 ? -11.375 30.781 8.258 1 95.44 286 SER A C 1
ATOM 2304 O O . SER A 1 286 ? -12.211 30.984 7.379 1 95.44 286 SER A O 1
ATOM 2306 N N . PHE A 1 287 ? -10.25 30.188 8.016 1 95.94 287 PHE A N 1
ATOM 2307 C CA . PHE A 1 287 ? -9.914 29.672 6.691 1 95.94 287 PHE A CA 1
ATOM 2308 C C . PHE A 1 287 ? -10.938 28.641 6.234 1 95.94 287 PHE A C 1
ATOM 2310 O O . PHE A 1 287 ? -11.266 28.578 5.047 1 95.94 287 PHE A O 1
ATOM 2317 N N . TYR A 1 288 ? -11.531 27.906 7.113 1 97.31 288 TYR A N 1
ATOM 2318 C CA . TYR A 1 288 ? -12.375 26.766 6.809 1 97.31 288 TYR A CA 1
ATOM 2319 C C . TYR A 1 288 ? -13.812 27.203 6.539 1 97.31 288 TYR A C 1
ATOM 2321 O O . TYR A 1 288 ? -14.664 26.375 6.211 1 97.31 288 TYR A O 1
ATOM 2329 N N . GLU A 1 289 ? -14.039 28.484 6.641 1 96.5 289 GLU A N 1
ATOM 2330 C CA . GLU A 1 289 ? -15.375 28.969 6.289 1 96.5 289 GLU A CA 1
ATOM 2331 C C . GLU A 1 289 ? -15.734 28.594 4.852 1 96.5 289 GLU A C 1
ATOM 2333 O O . GLU A 1 289 ? -16.891 28.344 4.543 1 96.5 289 GLU A O 1
ATOM 2338 N N . ASP A 1 290 ? -14.742 28.562 4.062 1 94.94 290 ASP A N 1
ATOM 2339 C CA . ASP A 1 290 ? -14.961 28.266 2.648 1 94.94 290 ASP A CA 1
ATOM 2340 C C . ASP A 1 290 ? -15.039 26.75 2.408 1 94.94 290 ASP A C 1
ATOM 2342 O O . ASP A 1 290 ? -15.477 26.312 1.347 1 94.94 290 ASP A O 1
ATOM 2346 N N . GLY A 1 291 ? -14.633 26.016 3.354 1 96.69 291 GLY A N 1
ATOM 2347 C CA . GLY A 1 291 ? -14.648 24.562 3.213 1 96.69 291 GLY A CA 1
ATOM 2348 C C . GLY A 1 291 ? -13.344 23.906 3.639 1 96.69 291 GLY A C 1
ATOM 2349 O O . GLY A 1 291 ? -12.398 24.594 4.035 1 96.69 291 GLY A O 1
ATOM 2350 N N . VAL A 1 292 ? -13.352 22.609 3.631 1 98 292 VAL A N 1
ATOM 2351 C CA . VAL A 1 292 ? -12.18 21.812 3.969 1 98 292 VAL A CA 1
ATOM 2352 C C . VAL A 1 292 ? -11.656 21.109 2.719 1 98 292 VAL A C 1
ATOM 2354 O O . VAL A 1 292 ? -11.141 21.75 1.804 1 98 292 VAL A O 1
ATOM 2357 N N . MET A 1 293 ? -11.977 19.828 2.535 1 98.81 293 MET A N 1
ATOM 2358 C CA . MET A 1 293 ? -11.531 19.172 1.312 1 98.81 293 MET A CA 1
ATOM 2359 C C . MET A 1 293 ? -12.445 19.516 0.144 1 98.81 293 MET A C 1
ATOM 2361 O O . MET A 1 293 ? -12.016 19.516 -1.011 1 98.81 293 MET A O 1
ATOM 2365 N N . ASP A 1 294 ? -13.766 19.781 0.413 1 98.88 294 ASP A N 1
ATOM 2366 C CA . ASP A 1 294 ? -14.68 20.203 -0.646 1 98.88 294 ASP A CA 1
ATOM 2367 C C . ASP A 1 294 ? -14.164 21.469 -1.343 1 98.88 294 ASP A C 1
ATOM 2369 O O . ASP A 1 294 ? -14.344 21.625 -2.551 1 98.88 294 ASP A O 1
ATOM 2373 N N . GLN A 1 295 ? -13.531 22.297 -0.576 1 98.62 295 GLN A N 1
ATOM 2374 C CA . GLN A 1 295 ? -12.945 23.5 -1.169 1 98.62 295 GLN A CA 1
ATOM 2375 C C . GLN A 1 295 ? -11.773 23.141 -2.084 1 98.62 295 GLN A C 1
ATOM 2377 O O . GLN A 1 295 ? -11.633 23.719 -3.164 1 98.62 295 GLN A O 1
ATOM 2382 N N . CYS A 1 296 ? -10.891 22.266 -1.648 1 98.81 296 CYS A N 1
ATOM 2383 C CA . CYS A 1 296 ? -9.789 21.828 -2.502 1 98.81 296 CYS A CA 1
ATOM 2384 C C . CYS A 1 296 ? -10.312 21.25 -3.811 1 98.81 296 CYS A C 1
ATOM 2386 O O . CYS A 1 296 ? -9.781 21.531 -4.883 1 98.81 296 CYS A O 1
ATOM 2388 N N . ILE A 1 297 ? -11.344 20.422 -3.746 1 98.94 297 ILE A N 1
ATOM 2389 C CA . ILE A 1 297 ? -11.945 19.812 -4.934 1 98.94 297 ILE A CA 1
ATOM 2390 C C . ILE A 1 297 ? -12.523 20.922 -5.828 1 98.94 297 ILE A C 1
ATOM 2392 O O . ILE A 1 297 ? -12.352 20.891 -7.047 1 98.94 297 ILE A O 1
ATOM 2396 N N . ARG A 1 298 ? -13.25 21.875 -5.234 1 98.81 298 ARG A N 1
ATOM 2397 C CA . ARG A 1 298 ? -13.82 22.984 -5.988 1 98.81 298 ARG A CA 1
ATOM 2398 C C . ARG A 1 298 ? -12.742 23.734 -6.766 1 98.81 298 ARG A C 1
ATOM 2400 O O . ARG A 1 298 ? -12.938 24.078 -7.93 1 98.81 298 ARG A O 1
ATOM 2407 N N . ILE A 1 299 ? -11.633 24 -6.098 1 98.81 299 ILE A N 1
ATOM 2408 C CA . ILE A 1 299 ? -10.516 24.688 -6.738 1 98.81 299 ILE A CA 1
ATOM 2409 C C . ILE A 1 299 ? -10.008 23.859 -7.914 1 98.81 299 ILE A C 1
ATOM 2411 O O . ILE A 1 299 ? -9.766 24.391 -9 1 98.81 299 ILE A O 1
ATOM 2415 N N . ALA A 1 300 ? -9.828 22.578 -7.691 1 98.88 300 ALA A N 1
ATOM 2416 C CA . ALA A 1 300 ? -9.359 21.703 -8.758 1 98.88 300 ALA A CA 1
ATOM 2417 C C . ALA A 1 300 ? -10.305 21.75 -9.953 1 98.88 300 ALA A C 1
ATOM 2419 O O . ALA A 1 300 ? -9.859 21.859 -11.102 1 98.88 300 ALA A O 1
ATOM 2420 N N . LEU A 1 301 ? -11.625 21.641 -9.695 1 98.75 301 LEU A N 1
ATOM 2421 C CA . LEU A 1 301 ? -12.633 21.688 -10.758 1 98.75 301 LEU A CA 1
ATOM 2422 C C . LEU A 1 301 ? -12.555 23.016 -11.508 1 98.75 301 LEU A C 1
ATOM 2424 O O . LEU A 1 301 ? -12.594 23.031 -12.742 1 98.75 301 LEU A O 1
ATOM 2428 N N . HIS A 1 302 ? -12.406 24.031 -10.789 1 98.44 302 HIS A N 1
ATOM 2429 C CA . HIS A 1 302 ? -12.359 25.375 -11.375 1 98.44 302 HIS A CA 1
ATOM 2430 C C . HIS A 1 302 ? -11.141 25.531 -12.273 1 98.44 302 HIS A C 1
ATOM 2432 O O . HIS A 1 302 ? -11.195 26.25 -13.281 1 98.44 302 HIS A O 1
ATOM 2438 N N . GLN A 1 303 ? -10.016 24.953 -11.867 1 98.38 303 GLN A N 1
ATOM 2439 C CA . GLN A 1 303 ? -8.789 25.078 -12.648 1 98.38 303 GLN A CA 1
ATOM 2440 C C . GLN A 1 303 ? -8.836 24.203 -13.898 1 98.38 303 GLN A C 1
ATOM 2442 O O . GLN A 1 303 ? -7.961 24.297 -14.758 1 98.38 303 GLN A O 1
ATOM 2447 N N . GLY A 1 304 ? -9.766 23.297 -13.922 1 98.31 304 GLY A N 1
ATOM 2448 C CA . GLY A 1 304 ? -9.922 22.516 -15.141 1 98.31 304 GLY A CA 1
ATOM 2449 C C . GLY A 1 304 ? -9.578 21.047 -14.961 1 98.31 304 GLY A C 1
ATOM 2450 O O . GLY A 1 304 ? -9.547 20.281 -15.93 1 98.31 304 GLY A O 1
ATOM 2451 N N . VAL A 1 305 ? -9.32 20.641 -13.812 1 98.56 305 VAL A N 1
ATOM 2452 C CA . VAL A 1 305 ? -9.102 19.219 -13.547 1 98.56 305 VAL A CA 1
ATOM 2453 C C . VAL A 1 305 ? -10.406 18.453 -13.758 1 98.56 305 VAL A C 1
ATOM 2455 O O . VAL A 1 305 ? -11.484 18.938 -13.422 1 98.56 305 VAL A O 1
ATOM 2458 N N . SER A 1 306 ? -10.32 17.25 -14.383 1 98.12 306 SER A N 1
ATOM 2459 C CA . SER A 1 306 ? -11.523 16.453 -14.562 1 98.12 306 SER A CA 1
ATOM 2460 C C . SER A 1 306 ? -12.18 16.125 -13.227 1 98.12 306 SER A C 1
ATOM 2462 O O . SER A 1 306 ? -11.492 15.922 -12.227 1 98.12 306 SER A O 1
ATOM 2464 N N . PRO A 1 307 ? -13.516 16.047 -13.18 1 98.56 307 PRO A N 1
ATOM 2465 C CA . PRO A 1 307 ? -14.18 15.719 -11.914 1 98.56 307 PRO A CA 1
ATOM 2466 C C . PRO A 1 307 ? -13.656 14.422 -11.297 1 98.56 307 PRO A C 1
ATOM 2468 O O . PRO A 1 307 ? -13.422 14.367 -10.086 1 98.56 307 PRO A O 1
ATOM 2471 N N . MET A 1 308 ? -13.445 13.414 -12.094 1 98.19 308 MET A N 1
ATOM 2472 C CA . MET A 1 308 ? -12.984 12.133 -11.562 1 98.19 308 MET A CA 1
ATOM 2473 C C . MET A 1 308 ? -11.625 12.281 -10.883 1 98.19 308 MET A C 1
ATOM 2475 O O . MET A 1 308 ? -11.43 11.797 -9.766 1 98.19 308 MET A O 1
ATOM 2479 N N . ASP A 1 309 ? -10.719 13.016 -11.547 1 98.5 309 ASP A N 1
ATOM 2480 C CA . ASP A 1 309 ? -9.398 13.234 -10.961 1 98.5 309 ASP A CA 1
ATOM 2481 C C . ASP A 1 309 ? -9.484 14.102 -9.711 1 98.5 309 ASP A C 1
ATOM 2483 O O . ASP A 1 309 ? -8.805 13.852 -8.711 1 98.5 309 ASP A O 1
ATOM 2487 N N . ALA A 1 310 ? -10.281 15.109 -9.766 1 98.88 310 ALA A N 1
ATOM 2488 C CA . ALA A 1 310 ? -10.438 16.016 -8.633 1 98.88 310 ALA A CA 1
ATOM 2489 C C . ALA A 1 310 ? -10.906 15.273 -7.387 1 98.88 310 ALA A C 1
ATOM 2491 O O . ALA A 1 310 ? -10.352 15.445 -6.301 1 98.88 310 ALA A O 1
ATOM 2492 N N . TYR A 1 311 ? -11.93 14.43 -7.547 1 98.94 311 TYR A N 1
ATOM 2493 C CA . TYR A 1 311 ? -12.453 13.664 -6.418 1 98.94 311 TYR A CA 1
ATOM 2494 C C . TYR A 1 311 ? -11.461 12.602 -5.973 1 98.94 311 TYR A C 1
ATOM 2496 O O . TYR A 1 311 ? -11.305 12.344 -4.777 1 98.94 311 TYR A O 1
ATOM 2504 N N . ASN A 1 312 ? -10.781 11.961 -6.938 1 98.75 312 ASN A N 1
ATOM 2505 C CA . ASN A 1 312 ? -9.797 10.938 -6.594 1 98.75 312 ASN A CA 1
ATOM 2506 C C . ASN A 1 312 ? -8.641 11.523 -5.777 1 98.75 312 ASN A C 1
ATOM 2508 O O . ASN A 1 312 ? -8.125 10.867 -4.875 1 98.75 312 ASN A O 1
ATOM 2512 N N . MET A 1 313 ? -8.266 12.75 -6.016 1 98.81 313 MET A N 1
ATOM 2513 C CA . MET A 1 313 ? -7.16 13.391 -5.312 1 98.81 313 MET A CA 1
ATOM 2514 C C . MET A 1 313 ? -7.527 13.672 -3.857 1 98.81 313 MET A C 1
ATOM 2516 O O . MET A 1 313 ? -6.656 13.969 -3.039 1 98.81 313 MET A O 1
ATOM 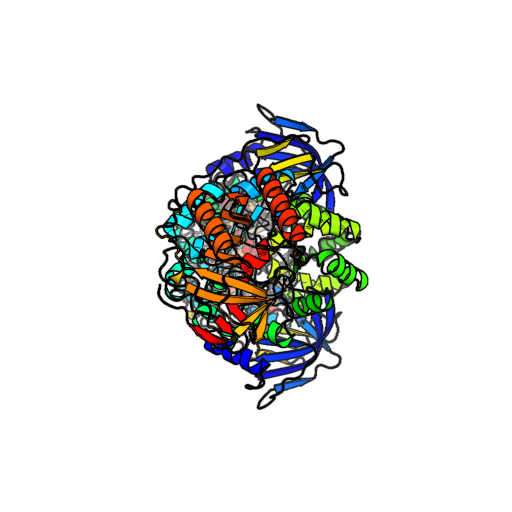2520 N N . ALA A 1 314 ? -8.805 13.523 -3.549 1 98.88 314 ALA A N 1
ATOM 2521 C CA . ALA A 1 314 ? -9.266 13.766 -2.188 1 98.88 314 ALA A CA 1
ATOM 2522 C C . ALA A 1 314 ? -9.859 12.5 -1.571 1 98.88 314 ALA A C 1
ATOM 2524 O O . ALA A 1 314 ? -10.523 12.562 -0.536 1 98.88 314 ALA A O 1
ATOM 2525 N N . SER A 1 315 ? -9.727 11.375 -2.207 1 98.81 315 SER A N 1
ATOM 2526 C CA . SER A 1 315 ? -10.336 10.148 -1.701 1 98.81 315 SER A CA 1
ATOM 2527 C C . SER A 1 315 ? -9.516 8.922 -2.082 1 98.81 315 SER A C 1
ATOM 2529 O O . SER A 1 315 ? -8.562 8.562 -1.381 1 98.81 315 SER A O 1
ATOM 2531 N N . TYR A 1 316 ? -9.633 8.469 -3.342 1 98.69 316 TYR A N 1
ATOM 2532 C CA . TYR A 1 316 ? -9.047 7.203 -3.77 1 98.69 316 TYR A CA 1
ATOM 2533 C C . TYR A 1 316 ? -7.523 7.273 -3.742 1 98.69 316 TYR A C 1
ATOM 2535 O O . TYR A 1 316 ? -6.863 6.344 -3.277 1 98.69 316 TYR A O 1
ATOM 2543 N N . ASN A 1 317 ? -6.949 8.289 -4.32 1 98.56 317 ASN A N 1
ATOM 2544 C CA . ASN A 1 317 ? -5.496 8.422 -4.359 1 98.56 317 ASN A CA 1
ATOM 2545 C C . ASN A 1 317 ? -4.883 8.32 -2.967 1 98.56 317 ASN A C 1
ATOM 2547 O O . ASN A 1 317 ? -3.826 7.719 -2.789 1 98.56 317 ASN A O 1
ATOM 2551 N N . ILE A 1 318 ? -5.566 8.898 -2.014 1 98.75 318 ILE A N 1
ATOM 2552 C CA . ILE A 1 318 ? -5.074 8.922 -0.641 1 98.75 318 ILE A CA 1
ATOM 2553 C C . ILE A 1 318 ? -5.18 7.531 -0.027 1 98.75 318 ILE A C 1
ATOM 2555 O O . ILE A 1 318 ? -4.23 7.039 0.587 1 98.75 318 ILE A O 1
ATOM 2559 N N . ALA A 1 319 ? -6.328 6.922 -0.223 1 98.44 319 ALA A N 1
ATOM 2560 C CA . ALA A 1 319 ? -6.52 5.562 0.28 1 98.44 319 ALA A CA 1
ATOM 2561 C C . ALA A 1 319 ? -5.473 4.613 -0.295 1 98.44 319 ALA A C 1
ATOM 2563 O O . ALA A 1 319 ? -4.934 3.764 0.42 1 98.44 319 ALA A O 1
ATOM 2564 N N . ARG A 1 320 ? -5.211 4.777 -1.559 1 97.06 320 ARG A N 1
ATOM 2565 C CA . ARG A 1 320 ? -4.227 3.93 -2.221 1 97.06 320 ARG A CA 1
ATOM 2566 C C . ARG A 1 320 ? -2.822 4.203 -1.688 1 97.06 320 ARG A C 1
ATOM 2568 O O . ARG A 1 320 ? -2.07 3.268 -1.402 1 97.06 320 ARG A O 1
ATOM 2575 N N . TYR A 1 321 ? -2.455 5.395 -1.517 1 97.56 321 TYR A N 1
ATOM 2576 C CA . TYR A 1 321 ? -1.138 5.785 -1.031 1 97.56 321 TYR A CA 1
ATOM 2577 C C . TYR A 1 321 ? -0.862 5.188 0.344 1 97.56 321 TYR A C 1
ATOM 2579 O O . TYR A 1 321 ? 0.24 4.703 0.606 1 97.56 321 TYR A O 1
ATOM 2587 N N . TYR A 1 322 ? -1.832 5.152 1.163 1 97.38 322 TYR A N 1
ATOM 2588 C CA . TYR A 1 322 ? -1.644 4.684 2.531 1 97.38 322 TYR A CA 1
ATOM 2589 C C . TYR A 1 322 ? -2.039 3.219 2.666 1 97.38 322 TYR A C 1
ATOM 2591 O O . TYR A 1 322 ? -2.133 2.693 3.779 1 97.38 322 TYR A O 1
ATOM 2599 N N . ASN A 1 323 ? -2.336 2.574 1.583 1 95 323 ASN A N 1
ATOM 2600 C CA . ASN A 1 323 ? -2.693 1.16 1.552 1 95 323 ASN A CA 1
ATOM 2601 C C . ASN A 1 323 ? -3.959 0.885 2.359 1 95 323 ASN A C 1
ATOM 2603 O O . ASN A 1 323 ? -3.99 -0.035 3.178 1 95 323 ASN A O 1
ATOM 2607 N N . LYS A 1 324 ? -4.984 1.729 2.107 1 97.06 324 LYS A N 1
ATOM 2608 C CA . LYS A 1 324 ? -6.242 1.596 2.84 1 97.06 324 LYS A CA 1
ATOM 2609 C C . LYS A 1 324 ? -7.43 1.518 1.886 1 97.06 324 LYS A C 1
ATOM 2611 O O . LYS A 1 324 ? -8.57 1.764 2.283 1 97.06 324 LYS A O 1
ATOM 2616 N N . THR A 1 325 ? -7.184 1.13 0.642 1 96.62 325 THR A N 1
ATOM 2617 C CA . THR A 1 325 ? -8.258 1.084 -0.342 1 96.62 325 THR A CA 1
ATOM 2618 C C . THR A 1 325 ? -9.273 0.002 0.017 1 96.62 325 THR A C 1
ATOM 2620 O O . THR A 1 325 ? -10.414 0.023 -0.465 1 96.62 325 THR A O 1
ATOM 2623 N N . HIS A 1 326 ? -8.883 -0.961 0.822 1 95.69 326 HIS A N 1
ATOM 2624 C CA . HIS A 1 326 ? -9.82 -2 1.233 1 95.69 326 HIS A CA 1
ATOM 2625 C C . HIS A 1 326 ? -10.867 -1.448 2.193 1 95.69 326 HIS A C 1
ATOM 2627 O O . HIS A 1 326 ? -11.898 -2.078 2.416 1 95.69 326 HIS A O 1
ATOM 2633 N N . LEU A 1 327 ? -10.664 -0.21 2.689 1 97.5 327 LEU A N 1
ATOM 2634 C CA . LEU A 1 327 ? -11.594 0.384 3.645 1 97.5 327 LEU A CA 1
ATOM 2635 C C . LEU A 1 327 ? -12.164 1.69 3.104 1 97.5 327 LEU A C 1
ATOM 2637 O O . LEU A 1 327 ? -13.297 2.053 3.42 1 97.5 327 LEU A O 1
ATOM 2641 N N . HIS A 1 328 ? -11.312 2.416 2.34 1 98.25 328 HIS A N 1
ATOM 2642 C CA . HIS A 1 328 ? -11.664 3.795 2.025 1 98.25 328 HIS A CA 1
ATOM 2643 C C . HIS A 1 328 ? -11.484 4.082 0.538 1 98.25 328 HIS A C 1
ATOM 2645 O O . HIS A 1 328 ? -10.812 3.332 -0.168 1 98.25 328 HIS A O 1
ATOM 2651 N N . GLY A 1 329 ? -12.125 5.156 0.056 1 98.25 329 GLY A N 1
ATOM 2652 C CA . GLY A 1 329 ? -11.758 5.863 -1.159 1 98.25 329 GLY A CA 1
ATOM 2653 C C . GLY A 1 329 ? -12.398 5.285 -2.406 1 98.25 329 GLY A C 1
ATOM 2654 O O . GLY A 1 329 ? -12.234 5.82 -3.504 1 98.25 329 GLY A O 1
ATOM 2655 N N . LEU A 1 330 ? -13.102 4.211 -2.291 1 98.25 330 LEU A N 1
ATOM 2656 C CA . LEU A 1 330 ? -13.727 3.549 -3.432 1 98.25 330 LEU A CA 1
ATOM 2657 C C . LEU A 1 330 ? -15.133 3.068 -3.084 1 98.25 330 LEU A C 1
ATOM 2659 O O . LEU A 1 330 ? -15.344 2.49 -2.018 1 98.25 330 LEU A O 1
ATOM 2663 N N . ILE A 1 331 ? -16.094 3.432 -3.959 1 98.75 331 ILE A N 1
ATOM 2664 C CA . ILE A 1 331 ? -17.438 2.914 -3.795 1 98.75 331 ILE A CA 1
ATOM 2665 C C . ILE A 1 331 ? -17.547 1.543 -4.457 1 98.75 331 ILE A C 1
ATOM 2667 O O . ILE A 1 331 ? -17.859 1.445 -5.648 1 98.75 331 ILE A O 1
ATOM 2671 N N . ALA A 1 332 ? -17.344 0.527 -3.684 1 98.5 332 ALA A N 1
ATOM 2672 C CA . ALA A 1 332 ? -17.391 -0.877 -4.086 1 98.5 332 ALA A CA 1
ATOM 2673 C C . ALA A 1 332 ? -17.578 -1.787 -2.875 1 98.5 332 ALA A C 1
ATOM 2675 O O . ALA A 1 332 ? -17.469 -1.343 -1.73 1 98.5 332 ALA A O 1
ATOM 2676 N N . THR A 1 333 ? -17.844 -2.975 -3.164 1 98.62 333 THR A N 1
ATOM 2677 C CA . THR A 1 333 ? -18.078 -3.975 -2.129 1 98.62 333 THR A CA 1
ATOM 2678 C C . THR A 1 333 ? -16.891 -4.066 -1.182 1 98.62 333 THR A C 1
ATOM 2680 O O . THR A 1 333 ? -15.734 -4.078 -1.622 1 98.62 333 THR A O 1
ATOM 2683 N N . GLY A 1 334 ? -17.234 -4.039 0.115 1 98.12 334 GLY A N 1
ATOM 2684 C CA . GLY A 1 334 ? -16.219 -4.387 1.092 1 98.12 334 GLY A CA 1
ATOM 2685 C C . GLY A 1 334 ? -15.719 -3.193 1.891 1 98.12 334 GLY A C 1
ATOM 2686 O O . GLY A 1 334 ? -15.102 -3.357 2.941 1 98.12 334 GLY A O 1
ATOM 2687 N N . ARG A 1 335 ? -15.953 -1.999 1.505 1 98.38 335 ARG A N 1
ATOM 2688 C CA . ARG A 1 335 ? -15.414 -0.796 2.133 1 98.38 335 ARG A CA 1
ATOM 2689 C C . ARG A 1 335 ? -16.375 -0.244 3.176 1 98.38 335 ARG A C 1
ATOM 2691 O O . ARG A 1 335 ? -17.547 -0.638 3.221 1 98.38 335 ARG A O 1
ATOM 2698 N N . PHE A 1 336 ? -15.883 0.646 4.004 1 98.69 336 PHE A N 1
ATOM 2699 C CA . PHE A 1 336 ? -16.766 1.414 4.867 1 98.69 336 PHE A CA 1
ATOM 2700 C C . PHE A 1 336 ? -17.828 2.15 4.047 1 98.69 336 PHE A C 1
ATOM 2702 O O . PHE A 1 336 ? -17.516 2.67 2.969 1 98.69 336 PHE A O 1
ATOM 2709 N N . ALA A 1 337 ? -19.031 2.121 4.598 1 98.81 337 ALA A N 1
ATOM 2710 C CA . ALA A 1 337 ? -20.078 2.906 3.973 1 98.81 337 ALA A CA 1
ATOM 2711 C C . ALA A 1 337 ? -19.922 4.391 4.27 1 98.81 337 ALA A C 1
ATOM 2713 O O . ALA A 1 337 ? -20.672 4.969 5.051 1 98.81 337 ALA A O 1
ATOM 2714 N N . THR A 1 338 ? -18.922 4.992 3.703 1 98.81 338 THR A N 1
ATOM 2715 C CA . THR A 1 338 ? -18.609 6.41 3.82 1 98.81 338 THR A CA 1
ATOM 2716 C C . THR A 1 338 ? -18.75 7.113 2.473 1 98.81 338 THR A C 1
ATOM 2718 O O . THR A 1 338 ? -17.891 6.977 1.597 1 98.81 338 THR A O 1
ATOM 2721 N N . LEU A 1 339 ? -19.875 7.863 2.359 1 98.88 339 LEU A N 1
ATOM 2722 C CA . LEU A 1 339 ? -20.312 8.383 1.066 1 98.88 339 LEU A CA 1
ATOM 2723 C C . LEU A 1 339 ? -20.766 9.836 1.187 1 98.88 339 LEU A C 1
ATOM 2725 O O . LEU A 1 339 ? -21.328 10.227 2.209 1 98.88 339 LEU A O 1
ATOM 2729 N N . ASN A 1 340 ? -20.484 10.602 0.179 1 98.94 340 ASN A N 1
ATOM 2730 C CA . ASN A 1 340 ? -21.031 11.953 0.012 1 98.94 340 ASN A CA 1
ATOM 2731 C C . ASN A 1 340 ? -22.078 12 -1.096 1 98.94 340 ASN A C 1
ATOM 2733 O O . ASN A 1 340 ? -21.812 11.562 -2.219 1 98.94 340 ASN A O 1
ATOM 2737 N N . ILE A 1 341 ? -23.297 12.469 -0.819 1 98.88 341 ILE A N 1
ATOM 2738 C CA . ILE A 1 341 ? -24.359 12.664 -1.797 1 98.88 341 ILE A CA 1
ATOM 2739 C C . ILE A 1 341 ? -24.359 14.109 -2.277 1 98.88 341 ILE A C 1
ATOM 2741 O O . ILE A 1 341 ? -24.594 15.031 -1.488 1 98.88 341 ILE A O 1
ATOM 2745 N N . LEU A 1 342 ? -24.094 14.312 -3.508 1 98.81 342 LEU A N 1
ATOM 2746 C CA . LEU A 1 342 ? -23.938 15.633 -4.102 1 98.81 342 LEU A CA 1
ATOM 2747 C C . LEU A 1 342 ? -25.125 15.977 -5 1 98.81 342 LEU A C 1
ATOM 2749 O O . LEU A 1 342 ? -25.812 15.078 -5.5 1 98.81 342 LEU A O 1
ATOM 2753 N N . LYS A 1 343 ? -25.281 17.281 -5.234 1 98 343 LYS A N 1
ATOM 2754 C CA . LYS A 1 343 ? -26.234 17.734 -6.23 1 98 343 LYS A CA 1
ATOM 2755 C C . LYS A 1 343 ? -25.828 17.312 -7.637 1 98 343 LYS A C 1
ATOM 2757 O O . LYS A 1 343 ? -26.672 16.859 -8.422 1 98 343 LYS A O 1
ATOM 2762 N N . ASN A 1 344 ? -24.625 17.5 -7.953 1 98 344 ASN A N 1
ATOM 2763 C CA . ASN A 1 344 ? -23.969 17.078 -9.188 1 98 344 ASN A CA 1
ATOM 2764 C C . ASN A 1 344 ? -22.453 17.016 -9.023 1 98 344 ASN A C 1
ATOM 2766 O O . ASN A 1 344 ? -21.906 17.391 -7.98 1 98 344 ASN A O 1
ATOM 2770 N N . GLU A 1 345 ? -21.781 16.562 -10.016 1 98.19 345 GLU A N 1
ATOM 2771 C CA . GLU A 1 345 ? -20.344 16.297 -9.883 1 98.19 345 GLU A CA 1
ATOM 2772 C C . GLU A 1 345 ? -19.531 17.578 -9.852 1 98.19 345 GLU A C 1
ATOM 2774 O O . GLU A 1 345 ? -18.359 17.578 -9.508 1 98.19 345 GLU A O 1
ATOM 2779 N N . MET A 1 346 ? -20.156 18.734 -10.125 1 98.38 346 MET A N 1
ATOM 2780 C CA . MET A 1 346 ? -19.438 20.016 -10.109 1 98.38 346 MET A CA 1
ATOM 2781 C C . MET A 1 346 ? -19.656 20.75 -8.789 1 98.38 346 MET A C 1
ATOM 2783 O O . MET A 1 346 ? -19.078 21.812 -8.555 1 98.38 346 MET A O 1
ATOM 2787 N N . SER A 1 347 ? -20.422 20.203 -7.926 1 98.25 347 SER A N 1
ATOM 2788 C CA . SER A 1 347 ? -20.703 20.75 -6.609 1 98.25 347 SER A CA 1
ATOM 2789 C C . SER A 1 347 ? -20.188 19.859 -5.5 1 98.25 347 SER A C 1
ATOM 2791 O O . SER A 1 347 ? -20.938 19.062 -4.922 1 98.25 347 SER A O 1
ATOM 2793 N N . PRO A 1 348 ? -19 20.047 -5.105 1 98.81 348 PRO A N 1
ATOM 2794 C CA . PRO A 1 348 ? -18.328 19.078 -4.234 1 98.81 348 PRO A CA 1
ATOM 2795 C C . PRO A 1 348 ? -18.812 19.141 -2.791 1 98.81 348 PRO A C 1
ATOM 2797 O O . PRO A 1 348 ? -18.5 18.266 -1.983 1 98.81 348 PRO A O 1
ATOM 2800 N N . THR A 1 349 ? -19.547 20.203 -2.338 1 98.81 349 THR A N 1
ATOM 2801 C CA . THR A 1 349 ? -20.125 20.219 -1.001 1 98.81 349 THR A CA 1
ATOM 2802 C C . THR A 1 349 ? -21.375 19.344 -0.946 1 98.81 349 THR A C 1
ATOM 2804 O O . THR A 1 349 ? -22.359 19.609 -1.648 1 98.81 349 THR A O 1
ATOM 2807 N N . PRO A 1 350 ? -21.422 18.375 -0.138 1 98.81 350 PRO A N 1
ATOM 2808 C CA . PRO A 1 350 ? -22.5 17.391 -0.198 1 98.81 350 PRO A CA 1
ATOM 2809 C C . PRO A 1 350 ? -23.797 17.891 0.442 1 98.81 350 PRO A C 1
ATOM 2811 O O . PRO A 1 350 ? -23.766 18.641 1.415 1 98.81 350 PRO A O 1
ATOM 2814 N N . GLU A 1 351 ? -24.906 17.391 -0.039 1 98.56 351 GLU A N 1
ATOM 2815 C CA . GLU A 1 351 ? -26.219 17.594 0.565 1 98.56 351 GLU A CA 1
ATOM 2816 C C . GLU A 1 351 ? -26.453 16.625 1.71 1 98.56 351 GLU A C 1
ATOM 2818 O O . GLU A 1 351 ? -27.203 16.922 2.645 1 98.56 351 GLU A O 1
ATOM 2823 N N . SER A 1 352 ? -25.906 15.477 1.644 1 98.69 352 SER A N 1
ATOM 2824 C CA . SER A 1 352 ? -25.938 14.453 2.682 1 98.69 352 SER A CA 1
ATOM 2825 C C . SER A 1 352 ? -24.594 13.758 2.811 1 98.69 352 SER A C 1
ATOM 2827 O O . SER A 1 352 ? -23.844 13.648 1.833 1 98.69 352 SER A O 1
ATOM 2829 N N . VAL A 1 353 ? -24.266 13.383 4.027 1 98.81 353 VAL A N 1
ATOM 2830 C CA . VAL A 1 353 ? -23 12.719 4.32 1 98.81 353 VAL A CA 1
ATOM 2831 C C . VAL A 1 353 ? -23.266 11.453 5.145 1 98.81 353 VAL A C 1
ATOM 2833 O O . VAL A 1 353 ? -23.859 11.523 6.219 1 98.81 353 VAL A O 1
ATOM 2836 N N . LEU A 1 354 ? -22.906 10.32 4.621 1 98.69 354 LEU A N 1
ATOM 2837 C CA . LEU A 1 354 ? -22.891 9.047 5.328 1 98.69 354 LEU A CA 1
ATOM 2838 C C . LEU A 1 354 ? -21.469 8.656 5.719 1 98.69 354 LEU A C 1
ATOM 2840 O O . LEU A 1 354 ? -20.562 8.633 4.875 1 98.69 354 LEU A O 1
ATOM 2844 N N . SER A 1 355 ? -21.188 8.461 6.977 1 98.56 355 SER A N 1
ATOM 2845 C CA . SER A 1 355 ? -19.875 8.039 7.461 1 98.56 355 SER A CA 1
ATOM 2846 C C . SER A 1 355 ? -19.984 6.773 8.305 1 98.56 355 SER A C 1
ATOM 2848 O O . SER A 1 355 ? -20.656 6.762 9.336 1 98.56 355 SER A O 1
ATOM 2850 N N . LYS A 1 356 ? -19.328 5.699 7.781 1 97.94 356 LYS A N 1
ATOM 2851 C CA . LYS A 1 356 ? -19.391 4.398 8.445 1 97.94 356 LYS A CA 1
ATOM 2852 C C . LYS A 1 356 ? -20.828 3.994 8.734 1 97.94 356 LYS A C 1
ATOM 2854 O O . LYS A 1 356 ? -21.141 3.57 9.844 1 97.94 356 LYS A O 1
ATOM 2859 N N . GLY A 1 357 ? -21.641 4.227 7.805 1 98 357 GLY A N 1
ATOM 2860 C CA . GLY A 1 357 ? -23.016 3.768 7.859 1 98 357 GLY A CA 1
ATOM 2861 C C . GLY A 1 357 ? -23.922 4.68 8.672 1 98 357 GLY A C 1
ATOM 2862 O O . GLY A 1 357 ? -25.109 4.418 8.82 1 98 357 GLY A O 1
ATOM 2863 N N . VAL A 1 358 ? -23.422 5.766 9.164 1 98.06 358 VAL A N 1
ATOM 2864 C CA . VAL A 1 358 ? -24.188 6.699 9.992 1 98.06 358 VAL A CA 1
ATOM 2865 C C . VAL A 1 358 ? -24.344 8.031 9.258 1 98.06 358 VAL A C 1
ATOM 2867 O O . VAL A 1 358 ? -23.359 8.602 8.773 1 98.06 358 VAL A O 1
ATOM 2870 N N . TRP A 1 359 ? -25.609 8.531 9.164 1 98.19 359 TRP A N 1
ATOM 2871 C CA . TRP A 1 359 ? -25.828 9.844 8.57 1 98.19 359 TRP A CA 1
ATOM 2872 C C . TRP A 1 359 ? -25.281 10.953 9.461 1 98.19 359 TRP A C 1
ATOM 2874 O O . TRP A 1 359 ? -25.672 11.07 10.625 1 98.19 359 TRP A O 1
ATOM 2884 N N . LEU A 1 360 ? -24.359 11.727 8.992 1 98.25 360 LEU A N 1
ATOM 2885 C CA . LEU A 1 360 ? -23.844 12.891 9.711 1 98.25 360 LEU A CA 1
ATOM 2886 C C . LEU A 1 360 ? -24.516 14.164 9.227 1 98.25 360 LEU A C 1
ATOM 2888 O O . LEU A 1 360 ? -24.562 15.164 9.945 1 98.25 360 LEU A O 1
ATOM 2892 N N . LYS A 1 361 ? -24.922 14.156 8.016 1 98.12 361 LYS A N 1
ATOM 2893 C CA . LYS A 1 361 ? -25.703 15.188 7.34 1 98.12 361 LYS A CA 1
ATOM 2894 C C . LYS A 1 361 ? -26.75 14.562 6.414 1 98.12 361 LYS A C 1
ATOM 2896 O O . LYS A 1 361 ? -26.469 13.609 5.688 1 98.12 361 LYS A O 1
ATOM 2901 N N . ARG A 1 362 ? -28.031 15.055 6.48 1 96.5 362 ARG A N 1
ATOM 2902 C CA . ARG A 1 362 ? -29.094 14.555 5.617 1 96.5 362 ARG A CA 1
ATOM 2903 C C . ARG A 1 362 ? -29.906 15.703 5.02 1 96.5 362 ARG A C 1
ATOM 2905 O O . ARG A 1 362 ? -30.516 16.484 5.746 1 96.5 362 ARG A O 1
ATOM 2912 N N . GLU A 1 363 ? -29.844 15.828 3.725 1 96.56 363 GLU A N 1
ATOM 2913 C CA . GLU A 1 363 ? -30.594 16.844 3 1 96.56 363 GLU A CA 1
ATOM 2914 C C . GLU A 1 363 ? -30.328 18.234 3.551 1 96.56 363 GLU A C 1
ATOM 2916 O O . GLU A 1 363 ? -31.25 18.969 3.908 1 96.56 363 GLU A O 1
ATOM 2921 N N . ASN A 1 364 ? -29.156 18.5 3.738 1 96.88 364 ASN A N 1
ATOM 2922 C CA . ASN A 1 364 ? -28.609 19.797 4.129 1 96.88 364 ASN A CA 1
ATOM 2923 C C . ASN A 1 364 ? -28.891 20.109 5.598 1 96.88 364 ASN A C 1
ATOM 2925 O O . ASN A 1 364 ? -28.781 21.25 6.027 1 96.88 364 ASN A O 1
ATOM 2929 N N . GLN A 1 365 ? -29.297 19.047 6.367 1 97.25 365 GLN A N 1
ATOM 2930 C CA . GLN A 1 365 ? -29.516 19.203 7.801 1 97.25 365 GLN A CA 1
ATOM 2931 C C . GLN A 1 365 ? -28.484 18.406 8.602 1 97.25 365 GLN A C 1
ATOM 2933 O O . GLN A 1 365 ? -28.281 17.219 8.352 1 97.25 365 GLN A O 1
ATOM 2938 N N . LYS A 1 366 ? -27.922 19.094 9.547 1 95.88 366 LYS A N 1
ATOM 2939 C CA . LYS A 1 366 ? -26.953 18.438 10.43 1 95.88 366 LYS A CA 1
ATOM 2940 C C . LYS A 1 366 ? -27.625 17.375 11.289 1 95.88 366 LYS A C 1
ATOM 2942 O O . LYS A 1 366 ? -28.719 17.594 11.812 1 95.88 366 LYS A O 1
ATOM 2947 N N . VAL A 1 367 ? -27.016 16.172 11.32 1 93.62 367 VAL A N 1
ATOM 2948 C CA . VAL A 1 367 ? -27.422 15.125 12.258 1 93.62 367 VAL A CA 1
ATOM 2949 C C . VAL A 1 367 ? -26.422 15.031 13.398 1 93.62 367 VAL A C 1
ATOM 2951 O O . VAL A 1 367 ? -25.234 14.805 13.164 1 93.62 367 VAL A O 1
ATOM 2954 N N . ASP A 1 368 ? -26.797 15.281 14.578 1 85.44 368 ASP A N 1
ATOM 2955 C CA . ASP A 1 368 ? -25.906 15.367 15.727 1 85.44 368 ASP A CA 1
ATOM 2956 C C . ASP A 1 368 ? -25.594 13.984 16.297 1 85.44 368 ASP A C 1
ATOM 2958 O O . ASP A 1 368 ? -26.266 13.523 17.219 1 85.44 368 ASP A O 1
ATOM 2962 N N . VAL A 1 369 ? -24.5 13.414 15.727 1 83.88 369 VAL A N 1
ATOM 2963 C CA . VAL A 1 369 ? -24.219 12.047 16.141 1 83.88 369 VAL A CA 1
ATOM 2964 C C . VAL A 1 369 ? -22.734 11.914 16.484 1 83.88 369 VAL A C 1
ATOM 2966 O O . VAL A 1 369 ? -22.25 10.805 16.719 1 83.88 369 VAL A O 1
ATOM 2969 N N . LEU A 1 370 ? -21.969 13.008 16.531 1 89.75 370 LEU A N 1
ATOM 2970 C CA . LEU A 1 370 ? -20.594 12.984 17.016 1 89.75 370 LEU A CA 1
ATOM 2971 C C . LEU A 1 370 ? -20.516 13.523 18.438 1 89.75 370 LEU A C 1
ATOM 2973 O O . LEU A 1 370 ? -20.375 14.734 18.641 1 89.75 370 LEU A O 1
ATOM 2977 N N . PRO A 1 371 ? -20.562 12.688 19.391 1 87.31 371 PRO A N 1
ATOM 2978 C CA . PRO A 1 371 ? -20.531 13.156 20.781 1 87.31 371 PRO A CA 1
ATOM 2979 C C . PRO A 1 371 ? -19.188 13.742 21.172 1 87.31 371 PRO A C 1
ATOM 2981 O O . PRO A 1 371 ? -18.156 13.414 20.562 1 87.31 371 PRO A O 1
ATOM 2984 N N . PRO A 1 372 ? -19.234 14.633 22.172 1 88.81 372 PRO A N 1
ATOM 2985 C CA . PRO A 1 372 ? -17.953 15.117 22.688 1 88.81 372 PRO A CA 1
ATOM 2986 C C . PRO A 1 372 ? -17.125 14.016 23.375 1 88.81 372 PRO A C 1
ATOM 2988 O O . PRO A 1 372 ? -17.688 13.016 23.828 1 88.81 372 PRO A O 1
ATOM 2991 N N . ILE A 1 373 ? -15.883 14.195 23.297 1 92.75 373 ILE A N 1
ATOM 2992 C CA . ILE A 1 373 ? -15.008 13.242 23.984 1 92.75 373 ILE A CA 1
ATOM 2993 C C . ILE A 1 373 ? -14.57 13.805 25.328 1 92.75 373 ILE A C 1
ATOM 2995 O O . ILE A 1 373 ? -14.773 14.992 25.609 1 92.75 373 ILE A O 1
ATOM 2999 N N . ASP A 1 374 ? -14.047 12.914 26.203 1 93.38 374 ASP A N 1
ATOM 3000 C CA . ASP A 1 374 ? -13.578 13.312 27.531 1 93.38 374 ASP A CA 1
ATOM 3001 C C . ASP A 1 374 ? -12.203 13.953 27.453 1 93.38 374 ASP A C 1
ATOM 3003 O O . ASP A 1 374 ? -11.188 13.258 27.359 1 93.38 374 ASP A O 1
ATOM 3007 N N . TRP A 1 375 ? -12.156 15.219 27.625 1 92.88 375 TRP A N 1
ATOM 3008 C CA . TRP A 1 375 ? -10.898 15.953 27.547 1 92.88 375 TRP A CA 1
ATOM 3009 C C . TRP A 1 375 ? -10.266 16.094 28.938 1 92.88 375 TRP A C 1
ATOM 3011 O O . TRP A 1 375 ? -9.203 16.703 29.078 1 92.88 375 TRP A O 1
ATOM 3021 N N . SER A 1 376 ? -10.906 15.516 29.953 1 91.62 376 SER A N 1
ATOM 3022 C CA . SER A 1 376 ? -10.383 15.617 31.312 1 91.62 376 SER A CA 1
ATOM 3023 C C . SER A 1 376 ? -9.07 14.844 31.453 1 91.62 376 SER A C 1
ATOM 3025 O O . SER A 1 376 ? -8.43 14.898 32.5 1 91.62 376 SER A O 1
ATOM 3027 N N . VAL A 1 377 ? -8.773 14.156 30.375 1 90.75 377 VAL A N 1
ATOM 3028 C CA . VAL A 1 377 ? -7.477 13.492 30.328 1 90.75 377 VAL A CA 1
ATOM 3029 C C . VAL A 1 377 ? -6.363 14.531 30.453 1 90.75 377 VAL A C 1
ATOM 3031 O O . VAL A 1 377 ? -5.301 14.25 31.016 1 90.75 377 VAL A O 1
ATOM 3034 N N . PHE A 1 378 ? -6.664 15.742 29.891 1 90.06 378 PHE A N 1
ATOM 3035 C CA . PHE A 1 378 ? -5.762 16.875 30.094 1 90.06 378 PHE A CA 1
ATOM 3036 C C . PHE A 1 378 ? -5.906 17.406 31.516 1 90.06 378 PHE A C 1
ATOM 3038 O O . PHE A 1 378 ? -7.016 17.469 32.062 1 90.06 378 PHE A O 1
ATOM 3045 N N . GLU A 1 379 ? -4.828 17.688 32.094 1 83.38 379 GLU A N 1
ATOM 3046 C CA . GLU A 1 379 ? -4.91 18.359 33.406 1 83.38 379 GLU A CA 1
ATOM 3047 C C . GLU A 1 379 ? -5.512 19.75 33.281 1 83.38 379 GLU A C 1
ATOM 3049 O O . GLU A 1 379 ? -5.371 20.406 32.219 1 83.38 379 GLU A O 1
ATOM 3054 N N . ASP A 1 380 ? -6.219 20.062 34.312 1 83.38 380 ASP A N 1
ATOM 3055 C CA . ASP A 1 380 ? -6.754 21.422 34.344 1 83.38 380 ASP A CA 1
ATOM 3056 C C . ASP A 1 380 ? -5.648 22.453 34.125 1 83.38 380 ASP A C 1
ATOM 3058 O O . ASP A 1 380 ? -4.586 22.359 34.75 1 83.38 380 ASP A O 1
ATOM 3062 N N . TYR A 1 381 ? -5.938 23.25 33.188 1 86.81 381 TYR A N 1
ATOM 3063 C CA . TYR A 1 381 ? -4.941 24.281 32.906 1 86.81 381 TYR A CA 1
ATOM 3064 C C . TYR A 1 381 ? -5.094 25.469 33.844 1 86.81 381 TYR A C 1
ATOM 3066 O O . TYR A 1 381 ? -6.191 26.016 34 1 86.81 381 TYR A O 1
ATOM 3074 N N . SER A 1 382 ? -4.09 25.719 34.562 1 91.12 382 SER A N 1
ATOM 3075 C CA . SER A 1 382 ? -4.02 26.906 35.406 1 91.12 382 SER A CA 1
ATOM 3076 C C . SER A 1 382 ? -2.609 27.484 35.406 1 91.12 382 SER A C 1
ATOM 3078 O O . SER A 1 382 ? -1.625 26.75 35.312 1 91.12 382 SER A O 1
ATOM 3080 N N . ILE A 1 383 ? -2.607 28.766 35.375 1 94.12 383 ILE A N 1
ATOM 3081 C CA . ILE A 1 383 ? -1.324 29.453 35.531 1 94.12 383 ILE A CA 1
ATOM 3082 C C . ILE A 1 383 ? -0.995 29.656 37 1 94.12 383 ILE A C 1
ATOM 3084 O O . ILE A 1 383 ? -1.637 30.453 37.688 1 94.12 383 ILE A O 1
ATOM 3088 N N . PRO A 1 384 ? 0.003 29 37.5 1 93.56 384 PRO A N 1
ATOM 3089 C CA . PRO A 1 384 ? 0.231 28.938 38.969 1 93.56 384 PRO A CA 1
ATOM 3090 C C . PRO A 1 384 ? 1.066 30.109 39.469 1 93.56 384 PRO A C 1
ATOM 3092 O O . PRO A 1 384 ? 1.539 30.094 40.594 1 93.56 384 PRO A O 1
ATOM 3095 N N . PHE A 1 385 ? 1.33 31.109 38.688 1 95.38 385 PHE A N 1
ATOM 3096 C CA . PHE A 1 385 ? 2.176 32.219 39.094 1 95.38 385 PHE A CA 1
ATOM 3097 C C . PHE A 1 385 ? 1.579 33.562 38.625 1 95.38 385 PHE A C 1
ATOM 3099 O O . PHE A 1 385 ? 0.603 33.562 37.875 1 95.38 385 PHE A O 1
ATOM 3106 N N . ASP A 1 386 ? 2.113 34.625 39.188 1 95.75 386 ASP A N 1
ATOM 3107 C CA . ASP A 1 386 ? 1.783 35.969 38.75 1 95.75 386 ASP A CA 1
ATOM 3108 C C . ASP A 1 386 ? 3.002 36.656 38.125 1 95.75 386 ASP A C 1
ATOM 3110 O O . ASP A 1 386 ? 4.121 36.156 38.25 1 95.75 386 ASP A O 1
ATOM 3114 N N . ILE A 1 387 ? 2.691 37.719 37.438 1 95.75 387 ILE A N 1
ATOM 3115 C CA . ILE A 1 387 ? 3.797 38.469 36.875 1 95.75 387 ILE A CA 1
ATOM 3116 C C . ILE A 1 387 ? 3.896 39.844 37.562 1 95.75 387 ILE A C 1
ATOM 3118 O O . ILE A 1 387 ? 2.889 40.406 38 1 95.75 387 ILE A O 1
ATOM 3122 N N . SER A 1 388 ? 5.148 40.344 37.688 1 93.19 388 SER A N 1
ATOM 3123 C CA . SER A 1 388 ? 5.438 41.625 38.281 1 93.19 388 SER A CA 1
ATOM 3124 C C . SER A 1 388 ? 6.328 42.469 37.375 1 93.19 388 SER A C 1
ATOM 3126 O O . SER A 1 388 ? 6.789 42 36.344 1 93.19 388 SER A O 1
ATOM 3128 N N . ASP A 1 389 ? 6.598 43.688 37.844 1 93.06 389 ASP A N 1
ATOM 3129 C CA . ASP A 1 389 ? 7.438 44.625 37.062 1 93.06 389 ASP A CA 1
ATOM 3130 C C . ASP A 1 389 ? 8.836 44.031 36.875 1 93.06 389 ASP A C 1
ATOM 3132 O O . ASP A 1 389 ? 9.469 44.281 35.844 1 93.06 389 ASP A O 1
ATOM 3136 N N . SER A 1 390 ? 9.242 43.219 37.781 1 92.19 390 SER A N 1
ATOM 3137 C CA . SER A 1 390 ? 10.586 42.656 37.719 1 92.19 390 SER A CA 1
ATOM 3138 C C . SER A 1 390 ? 10.703 41.656 36.562 1 92.19 390 SER A C 1
ATOM 3140 O O . SER A 1 390 ? 11.812 41.312 36.125 1 92.19 390 SER A O 1
ATOM 3142 N N . ASP A 1 391 ? 9.57 41.125 36.094 1 95.12 391 ASP A N 1
ATOM 3143 C CA . ASP A 1 391 ? 9.578 40.188 35 1 95.12 391 ASP A CA 1
ATOM 3144 C C . ASP A 1 391 ? 9.812 40.906 33.656 1 95.12 391 ASP A C 1
ATOM 3146 O O . ASP A 1 391 ? 10.156 40.281 32.656 1 95.12 391 ASP A O 1
ATOM 3150 N N . PHE A 1 392 ? 9.617 42.219 33.625 1 94.75 392 PHE A N 1
ATOM 3151 C CA . PHE A 1 392 ? 9.688 43 32.375 1 94.75 392 PHE A CA 1
ATOM 3152 C C . PHE A 1 392 ? 11.023 43.688 32.25 1 94.75 392 PHE A C 1
ATOM 3154 O O . PHE A 1 392 ? 11.078 44.906 32.094 1 94.75 392 PHE A O 1
ATOM 3161 N N . GLN A 1 393 ? 12.055 42.906 32.312 1 90.56 393 GLN A N 1
ATOM 3162 C CA . GLN A 1 393 ? 13.406 43.438 32.125 1 90.56 393 GLN A CA 1
ATOM 3163 C C . GLN A 1 393 ? 13.891 43.156 30.703 1 90.56 393 GLN A C 1
ATOM 3165 O O . GLN A 1 393 ? 14.047 42 30.297 1 90.56 393 GLN A O 1
ATOM 3170 N N . PHE A 1 394 ? 14.055 44.219 29.953 1 91.31 394 PHE A N 1
ATOM 3171 C CA . PHE A 1 394 ? 14.5 44.094 28.562 1 91.31 394 PHE A CA 1
ATOM 3172 C C . PHE A 1 394 ? 15.914 44.656 28.406 1 91.31 394 PHE A C 1
ATOM 3174 O O . PHE A 1 394 ? 16.141 45.844 28.609 1 91.31 394 PHE A O 1
ATOM 3181 N N . SER A 1 395 ? 16.828 43.812 28.219 1 83.44 395 SER A N 1
ATOM 3182 C CA . SER A 1 395 ? 18.234 44.25 28.125 1 83.44 395 SER A CA 1
ATOM 3183 C C . SER A 1 395 ? 18.922 43.594 26.922 1 83.44 395 SER A C 1
ATOM 3185 O O . SER A 1 395 ? 20.078 43.906 26.625 1 83.44 395 SER A O 1
ATOM 3187 N N . MET A 1 396 ? 18.188 42.812 26.203 1 83.44 396 MET A N 1
ATOM 3188 C CA . MET A 1 396 ? 18.797 42.062 25.094 1 83.44 396 MET A CA 1
ATOM 3189 C C . MET A 1 396 ? 19.047 42.969 23.906 1 83.44 396 MET A C 1
ATOM 3191 O O . MET A 1 396 ? 18.188 43.781 23.531 1 83.44 396 MET A O 1
ATOM 3195 N N . PRO A 1 397 ? 20.172 42.812 23.312 1 86.88 397 PRO A N 1
ATOM 3196 C CA . PRO A 1 397 ? 20.516 43.688 22.188 1 86.88 397 PRO A CA 1
ATOM 3197 C C . PRO A 1 397 ? 19.922 43.188 20.875 1 86.88 397 PRO A C 1
ATOM 3199 O O . PRO A 1 397 ? 19.906 43.938 19.891 1 86.88 397 PRO A O 1
ATOM 3202 N N . ILE A 1 398 ? 19.438 41.969 20.859 1 90.75 398 ILE A N 1
ATOM 3203 C CA . ILE A 1 398 ? 18.938 41.406 19.625 1 90.75 398 ILE A CA 1
ATOM 3204 C C . ILE A 1 398 ? 17.438 41.156 19.734 1 90.75 398 ILE A C 1
ATOM 3206 O O . ILE A 1 398 ? 16.969 40.562 20.719 1 90.75 398 ILE A O 1
ATOM 3210 N N . GLY A 1 399 ? 16.703 41.625 18.703 1 93.56 399 GLY A N 1
ATOM 3211 C CA . GLY A 1 399 ? 15.273 41.375 18.609 1 93.56 399 GLY A CA 1
ATOM 3212 C C . GLY A 1 399 ? 14.898 40.562 17.391 1 93.56 399 GLY A C 1
ATOM 3213 O O . GLY A 1 399 ? 15.766 40.125 16.625 1 93.56 399 GLY A O 1
ATOM 3214 N N . LEU A 1 400 ? 13.625 40.219 17.281 1 94.88 400 LEU A N 1
ATOM 3215 C CA . LEU A 1 400 ? 13.086 39.5 16.125 1 94.88 400 LEU A CA 1
ATOM 3216 C C . LEU A 1 400 ? 12.344 40.469 15.195 1 94.88 400 LEU A C 1
ATOM 3218 O O . LEU A 1 400 ? 11.445 41.188 15.625 1 94.88 400 LEU A O 1
ATOM 3222 N N . GLN A 1 401 ? 12.734 40.5 13.984 1 94.25 401 GLN A N 1
ATOM 3223 C CA . GLN A 1 401 ? 11.977 41.25 12.977 1 94.25 401 GLN A CA 1
ATOM 3224 C C . GLN A 1 401 ? 11.102 40.312 12.156 1 94.25 401 GLN A C 1
ATOM 3226 O O . GLN A 1 401 ? 11.602 39.375 11.516 1 94.25 401 GLN A O 1
ATOM 3231 N N . LEU A 1 402 ? 9.836 40.5 12.211 1 93.25 402 LEU A N 1
ATOM 3232 C CA . LEU A 1 402 ? 8.906 39.719 11.406 1 93.25 402 LEU A CA 1
ATOM 3233 C C . LEU A 1 402 ? 8.906 40.219 9.961 1 93.25 402 LEU A C 1
ATOM 3235 O O . LEU A 1 402 ? 8.469 41.344 9.68 1 93.25 402 LEU A O 1
ATOM 3239 N N . VAL A 1 403 ? 9.352 39.375 9.031 1 89.19 403 VAL A N 1
ATOM 3240 C CA . VAL A 1 403 ? 9.367 39.719 7.605 1 89.19 403 VAL A CA 1
ATOM 3241 C C . VAL A 1 403 ? 7.992 39.438 6.996 1 89.19 403 VAL A C 1
ATOM 3243 O O . VAL A 1 403 ? 7.512 40.188 6.152 1 89.19 403 VAL A O 1
ATOM 3246 N N . ASN A 1 404 ? 7.41 38.344 7.352 1 85.31 404 ASN A N 1
ATOM 3247 C CA . ASN A 1 404 ? 6.031 37.938 7.082 1 85.31 404 ASN A CA 1
ATOM 3248 C C . ASN A 1 404 ? 5.434 37.156 8.25 1 85.31 404 ASN A C 1
ATOM 3250 O O . ASN A 1 404 ? 5.918 37.25 9.375 1 85.31 404 ASN A O 1
ATOM 3254 N N . GLU A 1 405 ? 4.406 36.5 8.016 1 81.69 405 GLU A N 1
ATOM 3255 C CA . GLU A 1 405 ? 3.684 35.906 9.125 1 81.69 405 GLU A CA 1
ATOM 3256 C C . GLU A 1 405 ? 4.52 34.812 9.789 1 81.69 405 GLU A C 1
ATOM 3258 O O . GLU A 1 405 ? 4.293 34.469 10.953 1 81.69 405 GLU A O 1
ATOM 3263 N N . VAL A 1 406 ? 5.578 34.281 9.039 1 83.31 406 VAL A N 1
ATOM 3264 C CA . VAL A 1 406 ? 6.199 33.094 9.633 1 83.31 406 VAL A CA 1
ATOM 3265 C C . VAL A 1 406 ? 7.719 33.219 9.555 1 83.31 406 VAL A C 1
ATOM 3267 O O . VAL A 1 406 ? 8.438 32.438 10.195 1 83.31 406 VAL A O 1
ATOM 3270 N N . ILE A 1 407 ? 8.211 34.188 8.914 1 87.31 407 ILE A N 1
ATOM 3271 C CA . ILE A 1 407 ? 9.656 34.344 8.766 1 87.31 407 ILE A CA 1
ATOM 3272 C C . ILE A 1 407 ? 10.148 35.5 9.648 1 87.31 407 ILE A C 1
ATOM 3274 O O . ILE A 1 407 ? 9.539 36.562 9.672 1 87.31 407 ILE A O 1
ATOM 3278 N N . THR A 1 408 ? 11.266 35.281 10.398 1 92.38 408 THR A N 1
ATOM 3279 C CA . THR A 1 408 ? 11.844 36.281 11.266 1 92.38 408 THR A CA 1
ATOM 3280 C C . THR A 1 408 ? 13.328 36.469 10.953 1 92.38 408 THR A C 1
ATOM 3282 O O . THR A 1 408 ? 13.992 35.562 10.461 1 92.38 408 THR A O 1
ATOM 3285 N N . LYS A 1 409 ? 13.781 37.656 11.133 1 93.5 409 LYS A N 1
ATOM 3286 C CA . LYS A 1 409 ? 15.195 38 11.039 1 93.5 409 LYS A CA 1
ATOM 3287 C C . LYS A 1 409 ? 15.672 38.719 12.297 1 93.5 409 LYS A C 1
ATOM 3289 O O . LYS A 1 409 ? 14.875 39.375 12.977 1 93.5 409 LYS A O 1
ATOM 3294 N N . PRO A 1 410 ? 16.969 38.562 12.57 1 92.62 410 PRO A N 1
ATOM 3295 C CA . PRO A 1 410 ? 17.484 39.344 13.703 1 92.62 410 PRO A CA 1
ATOM 3296 C C . PRO A 1 410 ? 17.609 40.812 13.398 1 92.62 410 PRO A C 1
ATOM 3298 O O . PRO A 1 410 ? 17.844 41.188 12.242 1 92.62 410 PRO A O 1
ATOM 3301 N N . TYR A 1 411 ? 17.406 41.625 14.375 1 91.19 411 TYR A N 1
ATOM 3302 C CA . TYR A 1 411 ? 17.703 43.062 14.25 1 91.19 411 TYR A CA 1
ATOM 3303 C C . TYR A 1 411 ? 18.281 43.625 15.547 1 91.19 411 TYR A C 1
ATOM 3305 O O . TYR A 1 411 ? 18.062 43.062 16.625 1 91.19 411 TYR A O 1
ATOM 3313 N N . SER A 1 412 ? 19.062 44.625 15.398 1 91.31 412 SER A N 1
ATOM 3314 C CA . SER A 1 412 ? 19.672 45.25 16.562 1 91.31 412 SER A CA 1
ATOM 3315 C C . SER A 1 412 ? 18.719 46.281 17.188 1 91.31 412 SER A C 1
ATOM 3317 O O . SER A 1 412 ? 18.219 47.156 16.516 1 91.31 412 SER A O 1
ATOM 3319 N N . ILE A 1 413 ? 18.531 46.094 18.484 1 88.5 413 ILE A N 1
ATOM 3320 C CA . ILE A 1 413 ? 17.641 47 19.219 1 88.5 413 ILE A CA 1
ATOM 3321 C C . ILE A 1 413 ? 18.375 48.281 19.578 1 88.5 413 ILE A C 1
ATOM 3323 O O . ILE A 1 413 ? 19.422 48.25 20.25 1 88.5 413 ILE A O 1
ATOM 3327 N N . ASN A 1 414 ? 17.922 49.406 19.078 1 80.5 414 ASN A N 1
ATOM 3328 C CA . ASN A 1 414 ? 18.531 50.688 19.375 1 80.5 414 ASN A CA 1
ATOM 3329 C C . ASN A 1 414 ? 17.672 51.5 20.344 1 80.5 414 ASN A C 1
ATOM 3331 O O . ASN A 1 414 ? 18.078 52.594 20.797 1 80.5 414 ASN A O 1
ATOM 3335 N N . LEU A 1 415 ? 16.672 51.031 20.766 1 72.75 415 LEU A N 1
ATOM 3336 C CA . LEU A 1 415 ? 15.742 51.75 21.625 1 72.75 415 LEU A CA 1
ATOM 3337 C C . LEU A 1 415 ? 16.219 51.719 23.078 1 72.75 415 LEU A C 1
ATOM 3339 O O . LEU A 1 415 ? 16.844 50.75 23.516 1 72.75 415 LEU A O 1
ATOM 3343 N N . GLN A 1 416 ? 15.969 52.812 23.703 1 67.31 416 GLN A N 1
ATOM 3344 C CA . GLN A 1 416 ? 16.25 52.844 25.125 1 67.31 416 GLN A CA 1
ATOM 3345 C C . GLN A 1 416 ? 15.273 51.969 25.922 1 67.31 416 GLN A C 1
ATOM 3347 O O . GLN A 1 416 ? 14.062 52.125 25.766 1 67.31 416 GLN A O 1
ATOM 3352 N N . PHE A 1 417 ? 15.594 50.906 26.562 1 64.06 417 PHE A N 1
ATOM 3353 C CA . PHE A 1 417 ? 14.875 49.812 27.203 1 64.06 417 PHE A CA 1
ATOM 3354 C C . PHE A 1 417 ? 14.102 50.312 28.422 1 64.06 417 PHE A C 1
ATOM 3356 O O . PHE A 1 417 ? 13.219 49.594 28.922 1 64.06 417 PHE A O 1
ATOM 3363 N N . ASN A 1 418 ? 14.266 51.406 28.781 1 66.94 418 ASN A N 1
ATOM 3364 C CA . ASN A 1 418 ? 13.742 51.75 30.094 1 66.94 418 ASN A CA 1
ATOM 3365 C C . ASN A 1 418 ? 12.422 52.5 30.016 1 66.94 418 ASN A C 1
ATOM 3367 O O . ASN A 1 418 ? 12.109 53.312 30.875 1 66.94 418 ASN A O 1
ATOM 3371 N N . ARG A 1 419 ? 11.609 52.062 29.047 1 83.94 419 ARG A N 1
ATOM 3372 C CA . ARG A 1 419 ? 10.32 52.719 28.922 1 83.94 419 ARG A CA 1
ATOM 3373 C C . ARG A 1 419 ? 9.18 51.781 29.312 1 83.94 419 ARG A C 1
ATOM 3375 O O . ARG A 1 419 ? 9.172 50.625 28.922 1 83.94 419 ARG A O 1
ATOM 3382 N N . LYS A 1 420 ? 8.312 52.344 30.078 1 89.81 420 LYS A N 1
ATOM 3383 C CA . LYS A 1 420 ? 7.137 51.562 30.484 1 89.81 420 LYS A CA 1
ATOM 3384 C C . LYS A 1 420 ? 6.141 51.438 29.344 1 89.81 420 LYS A C 1
ATOM 3386 O O . LYS A 1 420 ? 5.312 50.531 29.328 1 89.81 420 LYS A O 1
ATOM 3391 N N . GLU A 1 421 ? 6.266 52.375 28.5 1 92.69 421 GLU A N 1
ATOM 3392 C CA . GLU A 1 421 ? 5.406 52.344 27.312 1 92.69 421 GLU A CA 1
ATOM 3393 C C . GLU A 1 421 ? 6.148 52.844 26.078 1 92.69 421 GLU A C 1
ATOM 3395 O O . GLU A 1 421 ? 6.793 53.906 26.125 1 92.69 421 GLU A O 1
ATOM 3400 N N . LEU A 1 422 ? 6.094 52.062 25 1 93 422 LEU A N 1
ATOM 3401 C CA . LEU A 1 422 ? 6.691 52.438 23.719 1 93 422 LEU A CA 1
ATOM 3402 C C . LEU A 1 422 ? 5.746 53.344 22.922 1 93 422 LEU A C 1
ATOM 3404 O O . LEU A 1 422 ? 4.523 53.25 23.078 1 93 422 LEU A O 1
ATOM 3408 N N . PRO A 1 423 ? 6.316 54.219 22.125 1 90.5 423 PRO A N 1
ATOM 3409 C CA . PRO A 1 423 ? 5.457 55.125 21.344 1 90.5 423 PRO A CA 1
ATOM 3410 C C . PRO A 1 423 ? 4.598 54.375 20.328 1 90.5 423 PRO A C 1
ATOM 3412 O O . PRO A 1 423 ? 5.074 53.469 19.656 1 90.5 423 PRO A O 1
ATOM 3415 N N . ALA A 1 424 ? 3.318 54.875 20.25 1 89.88 424 ALA A N 1
ATOM 3416 C CA . ALA A 1 424 ? 2.434 54.375 19.203 1 89.88 424 ALA A CA 1
ATOM 3417 C C . ALA A 1 424 ? 2.971 54.688 17.828 1 89.88 424 ALA A C 1
ATOM 3419 O O . ALA A 1 424 ? 3.586 55.75 17.625 1 89.88 424 ALA A O 1
ATOM 3420 N N . GLY A 1 425 ? 2.756 53.812 16.906 1 90.75 425 GLY A N 1
ATOM 3421 C CA . GLY A 1 425 ? 3.236 54.031 15.547 1 90.75 425 GLY A CA 1
ATOM 3422 C C . GLY A 1 425 ? 4.582 53.406 15.273 1 90.75 425 GLY A C 1
ATOM 3423 O O . GLY A 1 425 ? 4.93 53.156 14.125 1 90.75 425 GLY A O 1
ATOM 3424 N N . ASN A 1 426 ? 5.289 53.156 16.391 1 89.75 426 ASN A N 1
ATOM 3425 C CA . ASN A 1 426 ? 6.547 52.406 16.266 1 89.75 426 ASN A CA 1
ATOM 3426 C C . ASN A 1 426 ? 6.309 50.938 15.906 1 89.75 426 ASN A C 1
ATOM 3428 O O . ASN A 1 426 ? 5.309 50.344 16.328 1 89.75 426 ASN A O 1
ATOM 3432 N N . GLU A 1 427 ? 7.285 50.375 15.195 1 92.62 427 GLU A N 1
ATOM 3433 C CA . GLU A 1 427 ? 7.109 49 14.75 1 92.62 427 GLU A CA 1
ATOM 3434 C C . GLU A 1 427 ? 7.641 48.031 15.789 1 92.62 427 GLU A C 1
ATOM 3436 O O . GLU A 1 427 ? 7.434 46.812 15.672 1 92.62 427 GLU A O 1
ATOM 3441 N N . GLU A 1 428 ? 8.234 48.562 16.781 1 93.69 428 GLU A N 1
ATOM 3442 C CA . GLU A 1 428 ? 8.812 47.688 17.797 1 93.69 428 GLU A CA 1
ATOM 3443 C C . GLU A 1 428 ? 7.828 47.469 18.953 1 93.69 428 GLU A C 1
ATOM 3445 O O . GLU A 1 428 ? 7.105 48.375 19.344 1 93.69 428 GLU A O 1
ATOM 3450 N N . SER A 1 429 ? 7.793 46.312 19.438 1 95.5 429 SER A N 1
ATOM 3451 C CA . SER A 1 429 ? 7.027 45.906 20.609 1 95.5 429 SER A CA 1
ATOM 3452 C C . SER A 1 429 ? 7.848 45 21.531 1 95.5 429 SER A C 1
ATOM 3454 O O . SER A 1 429 ? 8.797 44.344 21.078 1 95.5 429 SER A O 1
ATOM 3456 N N . TYR A 1 430 ? 7.508 45 22.828 1 96 430 TYR A N 1
ATOM 3457 C CA . TYR A 1 430 ? 8.078 44.031 23.75 1 96 430 TYR A CA 1
ATOM 3458 C C . TYR A 1 430 ? 7.602 42.625 23.422 1 96 430 TYR A C 1
ATOM 3460 O O . TYR A 1 430 ? 6.441 42.438 23.047 1 96 430 TYR A O 1
ATOM 3468 N N . LEU A 1 431 ? 8.477 41.688 23.484 1 97 431 LEU A N 1
ATOM 3469 C CA . LEU A 1 431 ? 8.18 40.25 23.328 1 97 431 LEU A CA 1
ATOM 3470 C C . LEU A 1 431 ? 8.727 39.469 24.5 1 97 431 LEU A C 1
ATOM 3472 O O . LEU A 1 431 ? 9.898 39.594 24.844 1 97 431 LEU A O 1
ATOM 3476 N N . MET A 1 432 ? 7.84 38.656 25.109 1 97.12 432 MET A N 1
ATOM 3477 C CA . MET A 1 432 ? 8.242 37.781 26.203 1 97.12 432 MET A CA 1
ATOM 3478 C C . MET A 1 432 ? 7.719 36.375 25.984 1 97.12 432 MET A C 1
ATOM 3480 O O . MET A 1 432 ? 6.598 36.188 25.516 1 97.12 432 MET A O 1
ATOM 3484 N N . LEU A 1 433 ? 8.555 35.406 26.266 1 97.5 433 LEU A N 1
ATOM 3485 C CA . LEU A 1 433 ? 8.172 34.031 26.406 1 97.5 433 LEU A CA 1
ATOM 3486 C C . LEU A 1 433 ? 8.383 33.531 27.828 1 97.5 433 LEU A C 1
ATOM 3488 O O . LEU A 1 433 ? 9.492 33.625 28.359 1 97.5 433 LEU A O 1
ATOM 3492 N N . ILE A 1 434 ? 7.285 33.062 28.422 1 97.19 434 ILE A N 1
ATOM 3493 C CA . ILE A 1 434 ? 7.359 32.656 29.828 1 97.19 434 ILE A CA 1
ATOM 3494 C C . ILE A 1 434 ? 6.953 31.172 29.953 1 97.19 434 ILE A C 1
ATOM 3496 O O . ILE A 1 434 ? 5.984 30.734 29.328 1 97.19 434 ILE A O 1
ATOM 3500 N N . ASP A 1 435 ? 7.652 30.484 30.781 1 96 435 ASP A N 1
ATOM 3501 C CA . ASP A 1 435 ? 7.328 29.094 31.078 1 96 435 ASP A CA 1
ATOM 3502 C C . ASP A 1 435 ? 5.922 28.969 31.656 1 96 435 ASP A C 1
ATOM 3504 O O . ASP A 1 435 ? 5.512 29.797 32.469 1 96 435 ASP A O 1
ATOM 3508 N N . ARG A 1 436 ? 5.27 28 31.219 1 92.88 436 ARG A N 1
ATOM 3509 C CA . ARG A 1 436 ? 3.881 27.812 31.625 1 92.88 436 ARG A CA 1
ATOM 3510 C C . ARG A 1 436 ? 3.77 27.656 33.125 1 92.88 436 ARG A C 1
ATOM 3512 O O . ARG A 1 436 ? 2.707 27.906 33.719 1 92.88 436 ARG A O 1
ATOM 3519 N N . TYR A 1 437 ? 4.867 27.25 33.781 1 93.12 437 TYR A N 1
ATOM 3520 C CA . TYR A 1 437 ? 4.887 27.109 35.25 1 93.12 437 TYR A CA 1
ATOM 3521 C C . TYR A 1 437 ? 5.648 28.266 35.875 1 93.12 437 TYR A C 1
ATOM 3523 O O . TYR A 1 437 ? 5.855 28.266 37.094 1 93.12 437 TYR A O 1
ATOM 3531 N N . GLY A 1 438 ? 6.133 29.141 35.094 1 94.94 438 GLY A N 1
ATOM 3532 C CA . GLY A 1 438 ? 6.773 30.344 35.625 1 94.94 438 GLY A CA 1
ATOM 3533 C C . GLY A 1 438 ? 8.219 30.125 36 1 94.94 438 GLY A C 1
ATOM 3534 O O . GLY A 1 438 ? 8.758 30.844 36.844 1 94.94 438 GLY A O 1
ATOM 3535 N N . LYS A 1 439 ? 8.844 29.203 35.406 1 94.88 439 LYS A N 1
ATOM 3536 C CA . LYS A 1 439 ? 10.195 28.828 35.812 1 94.88 439 LYS A CA 1
ATOM 3537 C C . LYS A 1 439 ? 11.234 29.703 35.125 1 94.88 439 LYS A C 1
ATOM 3539 O O . LYS A 1 439 ? 12.273 30.016 35.719 1 94.88 439 LYS A O 1
ATOM 3544 N N . TRP A 1 440 ? 11.055 29.984 33.938 1 95.19 440 TRP A N 1
ATOM 3545 C CA . TRP A 1 440 ? 12.016 30.766 33.156 1 95.19 440 TRP A CA 1
ATOM 3546 C C . TRP A 1 440 ? 11.297 31.75 32.25 1 95.19 440 TRP A C 1
ATOM 3548 O O . TRP A 1 440 ? 10.078 31.672 32.094 1 95.19 440 TRP A O 1
ATOM 3558 N N . ARG A 1 441 ? 12.016 32.719 31.703 1 96.5 441 ARG A N 1
ATOM 3559 C CA . ARG A 1 441 ? 11.484 33.656 30.719 1 96.5 441 ARG A CA 1
ATOM 3560 C C . ARG A 1 441 ? 12.555 34.062 29.703 1 96.5 441 ARG A C 1
ATOM 3562 O O . ARG A 1 441 ? 13.758 33.938 29.984 1 96.5 441 ARG A O 1
ATOM 3569 N N . VAL A 1 442 ? 12.148 34.438 28.578 1 96.31 442 VAL A N 1
ATOM 3570 C CA . VAL A 1 442 ? 12.953 35.062 27.531 1 96.31 442 VAL A CA 1
ATOM 3571 C C . VAL A 1 442 ? 12.328 36.406 27.141 1 96.31 442 VAL A C 1
ATOM 3573 O O . VAL A 1 442 ? 11.164 36.469 26.734 1 96.31 442 VAL A O 1
ATOM 3576 N N . ASN A 1 443 ? 13.109 37.5 27.344 1 95.56 443 ASN A N 1
ATOM 3577 C CA . ASN A 1 443 ? 12.633 38.844 27.062 1 95.56 443 ASN A CA 1
ATOM 3578 C C . ASN A 1 443 ? 13.406 39.469 25.906 1 95.56 443 ASN A C 1
ATOM 3580 O O . ASN A 1 443 ? 14.641 39.5 25.906 1 95.56 443 ASN A O 1
ATOM 3584 N N . THR A 1 444 ? 12.703 39.906 24.953 1 95.38 444 THR A N 1
ATOM 3585 C CA . THR A 1 444 ? 13.305 40.625 23.844 1 95.38 444 THR A CA 1
ATOM 3586 C C . THR A 1 444 ? 12.289 41.562 23.172 1 95.38 444 THR A C 1
ATOM 3588 O O . THR A 1 444 ? 11.344 42 23.812 1 95.38 444 THR A O 1
ATOM 3591 N N . MET A 1 445 ? 12.578 42 21.953 1 94.94 445 MET A N 1
ATOM 3592 C CA . MET A 1 445 ? 11.656 42.844 21.203 1 94.94 445 MET A CA 1
ATOM 3593 C C . MET A 1 445 ? 11.289 42.219 19.875 1 94.94 445 MET A C 1
ATOM 3595 O O . MET A 1 445 ? 12.031 41.375 19.344 1 94.94 445 MET A O 1
ATOM 3599 N N . ILE A 1 446 ? 10.148 42.531 19.453 1 95.5 446 ILE A N 1
ATOM 3600 C CA . ILE A 1 446 ? 9.688 42.094 18.141 1 95.5 446 ILE A CA 1
ATOM 3601 C C . ILE A 1 446 ? 9.336 43.312 17.281 1 95.5 446 ILE A C 1
ATOM 3603 O O . ILE A 1 446 ? 8.75 44.281 17.766 1 95.5 446 ILE A O 1
ATOM 3607 N N . LYS A 1 447 ? 9.836 43.312 16.094 1 94.94 447 LYS A N 1
ATOM 3608 C CA . LYS A 1 447 ? 9.586 44.406 15.141 1 94.94 447 LYS A CA 1
ATOM 3609 C C . LYS A 1 447 ? 8.719 43.906 13.984 1 94.94 447 LYS A C 1
ATOM 3611 O O . LYS A 1 447 ? 8.922 42.812 13.461 1 94.94 447 LYS A O 1
ATOM 3616 N N . GLY A 1 448 ? 7.746 44.75 13.641 1 93.88 448 GLY A N 1
ATOM 3617 C CA . GLY A 1 448 ? 6.945 44.438 12.461 1 93.88 448 GLY A CA 1
ATOM 3618 C C . GLY A 1 448 ? 5.684 43.656 12.789 1 93.88 448 GLY A C 1
ATOM 3619 O O . GLY A 1 448 ? 4.914 43.312 11.891 1 93.88 448 GLY A O 1
ATOM 3620 N N . PHE A 1 449 ? 5.457 43.375 14.07 1 94.44 449 PHE A N 1
ATOM 3621 C CA . PHE A 1 449 ? 4.242 42.688 14.469 1 94.44 449 PHE A CA 1
ATOM 3622 C C . PHE A 1 449 ? 3.041 43.625 14.445 1 94.44 449 PHE A C 1
ATOM 3624 O O . PHE A 1 449 ? 1.992 43.281 13.891 1 94.44 449 PHE A O 1
ATOM 3631 N N . ASP A 1 450 ? 3.191 44.75 14.984 1 94.25 450 ASP A N 1
ATOM 3632 C CA . ASP A 1 450 ? 2.115 45.719 15.117 1 94.25 450 ASP A CA 1
ATOM 3633 C C . ASP A 1 450 ? 2.67 47.125 15.195 1 94.25 450 ASP A C 1
ATOM 3635 O O . ASP A 1 450 ? 3.887 47.344 15.203 1 94.25 450 ASP A O 1
ATOM 3639 N N . THR A 1 451 ? 1.652 48.156 15.211 1 94.94 451 THR A N 1
ATOM 3640 C CA . THR A 1 451 ? 2.062 49.531 15.438 1 94.94 451 THR A CA 1
ATOM 3641 C C . THR A 1 451 ? 1.396 50.094 16.688 1 94.94 451 THR A C 1
ATOM 3643 O O . THR A 1 451 ? 1.826 51.125 17.219 1 94.94 451 THR A O 1
ATOM 3646 N N . HIS A 1 452 ? 0.359 49.344 17.203 1 95.75 452 HIS A N 1
ATOM 3647 C CA . HIS A 1 452 ? -0.427 50.031 18.234 1 95.75 452 HIS A CA 1
ATOM 3648 C C . HIS A 1 452 ? -0.884 49.031 19.297 1 95.75 452 HIS A C 1
ATOM 3650 O O . HIS A 1 452 ? -1.625 49.406 20.219 1 95.75 452 HIS A O 1
ATOM 3656 N N . VAL A 1 453 ? -0.491 47.781 19.219 1 97.12 453 VAL A N 1
ATOM 3657 C CA . VAL A 1 453 ? -0.912 46.812 20.203 1 97.12 453 VAL A CA 1
ATOM 3658 C C . VAL A 1 453 ? -0.295 47.156 21.562 1 97.12 453 VAL A C 1
ATOM 3660 O O . VAL A 1 453 ? 0.929 47.219 21.688 1 97.12 453 VAL A O 1
ATOM 3663 N N . LYS A 1 454 ? -1.092 47.312 22.562 1 97.94 454 LYS A N 1
ATOM 3664 C CA . LYS A 1 454 ? -0.596 47.719 23.859 1 97.94 454 LYS A CA 1
ATOM 3665 C C . LYS A 1 454 ? -0.311 46.5 24.75 1 97.94 454 LYS A C 1
ATOM 3667 O O . LYS A 1 454 ? 0.683 46.469 25.469 1 97.94 454 LYS A O 1
ATOM 3672 N N . GLY A 1 455 ? -1.215 45.531 24.781 1 98.19 455 GLY A N 1
ATOM 3673 C CA . GLY A 1 455 ? -1.031 44.312 25.516 1 98.19 455 GLY A CA 1
ATOM 3674 C C . GLY A 1 455 ? -1.675 43.094 24.844 1 98.19 455 GLY A C 1
ATOM 3675 O O . GLY A 1 455 ? -2.865 43.125 24.516 1 98.19 455 GLY A O 1
ATOM 3676 N N . PHE A 1 456 ? -0.905 42.062 24.594 1 98.44 456 PHE A N 1
ATOM 3677 C CA . PHE A 1 456 ? -1.317 40.844 23.953 1 98.44 456 PHE A CA 1
ATOM 3678 C C . PHE A 1 456 ? -0.715 39.625 24.656 1 98.44 456 PHE A C 1
ATOM 3680 O O . PHE A 1 456 ? 0.486 39.594 24.938 1 98.44 456 PHE A O 1
ATOM 3687 N N . ALA A 1 457 ? -1.546 38.656 25.047 1 98.44 457 ALA A N 1
ATOM 3688 C CA . ALA A 1 457 ? -1.081 37.469 25.75 1 98.44 457 ALA A CA 1
ATOM 3689 C C . ALA A 1 457 ? -1.714 36.219 25.156 1 98.44 457 ALA A C 1
ATOM 3691 O O . ALA A 1 457 ? -2.893 36.219 24.797 1 98.44 457 ALA A O 1
ATOM 3692 N N . SER A 1 458 ? -0.938 35.125 25.109 1 98.25 458 SER A N 1
ATOM 3693 C CA . SER A 1 458 ? -1.438 33.875 24.547 1 98.25 458 SER A CA 1
ATOM 3694 C C . SER A 1 458 ? -0.835 32.656 25.266 1 98.25 458 SER A C 1
ATOM 3696 O O . SER A 1 458 ? 0.377 32.625 25.484 1 98.25 458 SER A O 1
ATOM 3698 N N . SER A 1 459 ? -1.685 31.75 25.672 1 96.56 459 SER A N 1
ATOM 3699 C CA . SER A 1 459 ? -1.208 30.453 26.125 1 96.56 459 SER A CA 1
ATOM 3700 C C . SER A 1 459 ? -1.075 29.469 24.969 1 96.56 459 SER A C 1
ATOM 3702 O O . SER A 1 459 ? -0.523 28.375 25.125 1 96.56 459 SER A O 1
ATOM 3704 N N . TYR A 1 460 ? -1.634 29.797 23.828 1 95.38 460 TYR A N 1
ATOM 3705 C CA . TYR A 1 460 ? -1.454 29 22.625 1 95.38 460 TYR A CA 1
ATOM 3706 C C . TYR A 1 460 ? -0.09 29.266 22 1 95.38 460 TYR A C 1
ATOM 3708 O O . TYR A 1 460 ? 0.218 30.406 21.625 1 95.38 460 TYR A O 1
ATOM 3716 N N . SER A 1 461 ? 0.691 28.344 21.969 1 92.44 461 SER A N 1
ATOM 3717 C CA . SER A 1 461 ? 2.012 28.328 21.359 1 92.44 461 SER A CA 1
ATOM 3718 C C . SER A 1 461 ? 2.445 26.906 21 1 92.44 461 SER A C 1
ATOM 3720 O O . SER A 1 461 ? 1.764 25.938 21.344 1 92.44 461 SER A O 1
ATOM 3722 N N . THR A 1 462 ? 3.496 26.75 20.359 1 88.62 462 THR A N 1
ATOM 3723 C CA . THR A 1 462 ? 3.994 25.438 19.938 1 88.62 462 THR A CA 1
ATOM 3724 C C . THR A 1 462 ? 4.332 24.578 21.156 1 88.62 462 THR A C 1
ATOM 3726 O O . THR A 1 462 ? 4.016 23.391 21.188 1 88.62 462 THR A O 1
ATOM 3729 N N . THR A 1 463 ? 4.879 25.203 22.188 1 89 463 THR A N 1
ATOM 3730 C CA . THR A 1 463 ? 5.395 24.438 23.328 1 89 463 THR A CA 1
ATOM 3731 C C . THR A 1 463 ? 4.414 24.5 24.5 1 89 463 THR A C 1
ATOM 3733 O O . THR A 1 463 ? 4.582 23.781 25.484 1 89 463 THR A O 1
ATOM 3736 N N . GLY A 1 464 ? 3.414 25.312 24.406 1 89.25 464 GLY A N 1
ATOM 3737 C CA . GLY A 1 464 ? 2.465 25.469 25.5 1 89.25 464 GLY A CA 1
ATOM 3738 C C . GLY A 1 464 ? 2.854 26.562 26.484 1 89.25 464 GLY A C 1
ATOM 3739 O O . GLY A 1 464 ? 2.131 26.828 27.438 1 89.25 464 GLY A O 1
ATOM 3740 N N . ASP A 1 465 ? 3.912 27.234 26.188 1 94.25 465 ASP A N 1
ATOM 3741 C CA . ASP A 1 465 ? 4.344 28.359 27.031 1 94.25 465 ASP A CA 1
ATOM 3742 C C . ASP A 1 465 ? 3.59 29.641 26.672 1 94.25 465 ASP A C 1
ATOM 3744 O O . ASP A 1 465 ? 2.885 29.688 25.656 1 94.25 465 ASP A O 1
ATOM 3748 N N . ILE A 1 466 ? 3.801 30.625 27.516 1 97.5 466 ILE A N 1
ATOM 3749 C CA . ILE A 1 466 ? 2.992 31.828 27.391 1 97.5 466 ILE A CA 1
ATOM 3750 C C . ILE A 1 466 ? 3.768 32.906 26.625 1 97.5 466 ILE A C 1
ATOM 3752 O O . ILE A 1 466 ? 4.934 33.156 26.922 1 97.5 466 ILE A O 1
ATOM 3756 N N . ILE A 1 467 ? 3.113 33.5 25.672 1 98.06 467 ILE A N 1
ATOM 3757 C CA . ILE A 1 467 ? 3.689 34.594 24.875 1 98.06 467 ILE A CA 1
ATOM 3758 C C . ILE A 1 467 ? 3.041 35.906 25.266 1 98.06 467 ILE A C 1
ATOM 3760 O O . ILE A 1 467 ? 1.816 36 25.391 1 98.06 467 ILE A O 1
ATOM 3764 N N . LEU A 1 468 ? 3.857 36.938 25.453 1 98.31 468 LEU A N 1
ATOM 3765 C CA . LEU A 1 468 ? 3.377 38.312 25.656 1 98.31 468 LEU A CA 1
ATOM 3766 C C . LEU A 1 468 ? 3.998 39.25 24.641 1 98.31 468 LEU A C 1
ATOM 3768 O O . LEU A 1 468 ? 5.207 39.219 24.406 1 98.31 468 LEU A O 1
ATOM 3772 N N . ILE A 1 469 ? 3.164 40.062 24.078 1 97.62 469 ILE A N 1
ATOM 3773 C CA . ILE A 1 469 ? 3.586 41.094 23.141 1 97.62 469 ILE A CA 1
ATOM 3774 C C . ILE A 1 469 ? 2.848 42.375 23.453 1 97.62 469 ILE A C 1
ATOM 3776 O O . ILE A 1 469 ? 1.65 42.375 23.734 1 97.62 469 ILE A O 1
ATOM 3780 N N . GLY A 1 470 ? 3.566 43.531 23.391 1 97.12 470 GLY A N 1
ATOM 3781 C CA . GLY A 1 470 ? 2.836 44.781 23.547 1 97.12 470 GLY A CA 1
ATOM 3782 C C . GLY A 1 470 ? 3.74 45.969 23.703 1 97.12 470 GLY A C 1
ATOM 3783 O O . GLY A 1 470 ? 4.949 45.844 23.891 1 97.12 470 GLY A O 1
ATOM 3784 N N . LYS A 1 471 ? 3.16 47.156 23.656 1 96.19 471 LYS A N 1
ATOM 3785 C CA . LYS A 1 471 ? 3.887 48.438 23.766 1 96.19 471 LYS A CA 1
ATOM 3786 C C . LYS A 1 471 ? 3.795 49 25.188 1 96.19 471 LYS A C 1
ATOM 3788 O O . LYS A 1 471 ? 4.586 49.844 25.578 1 96.19 471 LYS A O 1
ATOM 3793 N N . SER A 1 472 ? 2.895 48.438 25.938 1 96.69 472 SER A N 1
ATOM 3794 C CA . SER A 1 472 ? 2.676 48.906 27.297 1 96.69 472 SER A CA 1
ATOM 3795 C C . SER A 1 472 ? 2.814 47.75 28.312 1 96.69 472 SER A C 1
ATOM 3797 O O . SER A 1 472 ? 2.045 46.812 28.281 1 96.69 472 SER A O 1
ATOM 3799 N N . ILE A 1 473 ? 3.73 47.906 29.25 1 96.75 473 ILE A N 1
ATOM 3800 C CA . ILE A 1 473 ? 3.953 46.906 30.266 1 96.75 473 ILE A CA 1
ATOM 3801 C C . ILE A 1 473 ? 2.68 46.688 31.094 1 96.75 473 ILE A C 1
ATOM 3803 O O . ILE A 1 473 ? 2.301 45.562 31.391 1 96.75 473 ILE A O 1
ATOM 3807 N N . GLU A 1 474 ? 2.023 47.812 31.344 1 97.12 474 GLU A N 1
ATOM 3808 C CA . GLU A 1 474 ? 0.793 47.719 32.125 1 97.12 474 GLU A CA 1
ATOM 3809 C C . GLU A 1 474 ? -0.289 46.938 31.375 1 97.12 474 GLU A C 1
ATOM 3811 O O . GLU A 1 474 ? -1.005 46.156 31.984 1 97.12 474 GLU A O 1
ATOM 3816 N N . ASP A 1 475 ? -0.432 47.188 30.125 1 98.12 475 ASP A N 1
ATOM 3817 C CA . ASP A 1 475 ? -1.447 46.5 29.344 1 98.12 475 ASP A CA 1
ATOM 3818 C C . ASP A 1 475 ? -1.057 45.031 29.125 1 98.12 475 ASP A C 1
ATOM 3820 O O . ASP A 1 475 ? -1.922 44.156 29.047 1 98.12 475 ASP A O 1
ATOM 3824 N N . MET A 1 476 ? 0.244 44.75 29.031 1 98.31 476 MET A N 1
ATOM 3825 C CA . MET A 1 476 ? 0.703 43.375 28.953 1 98.31 476 MET A CA 1
ATOM 3826 C C . MET A 1 476 ? 0.355 42.625 30.219 1 98.31 476 MET A C 1
ATOM 3828 O O . MET A 1 476 ? -0.073 41.469 30.156 1 98.31 476 MET A O 1
ATOM 3832 N N . LYS A 1 477 ? 0.528 43.312 31.344 1 98.19 477 LYS A N 1
ATOM 3833 C CA . LYS A 1 477 ? 0.123 42.688 32.625 1 98.19 477 LYS A CA 1
ATOM 3834 C C . LYS A 1 477 ? -1.383 42.469 32.656 1 98.19 477 LYS A C 1
ATOM 3836 O O . LYS A 1 477 ? -1.834 41.406 33.125 1 98.19 477 LYS A O 1
ATOM 3841 N N . CYS A 1 478 ? -2.1 43.438 32.156 1 98.31 478 CYS A N 1
ATOM 3842 C CA . CYS A 1 478 ? -3.551 43.312 32.125 1 98.31 478 CYS A CA 1
ATOM 3843 C C . CYS A 1 478 ? -3.953 42.094 31.281 1 98.31 478 CYS A C 1
ATOM 3845 O O . CYS A 1 478 ? -4.797 41.312 31.688 1 98.31 478 CYS A O 1
ATOM 3847 N N . ALA A 1 479 ? -3.369 41.969 30.109 1 98.56 479 ALA A N 1
ATOM 3848 C CA . ALA A 1 479 ? -3.643 40.812 29.234 1 98.56 479 ALA A CA 1
ATOM 3849 C C . ALA A 1 479 ? -3.297 39.5 29.922 1 98.56 479 ALA A C 1
ATOM 3851 O O . ALA A 1 479 ? -4.051 38.531 29.828 1 98.56 479 ALA A O 1
ATOM 3852 N N . PHE A 1 480 ? -2.174 39.438 30.609 1 98.38 480 PHE A N 1
ATOM 3853 C CA . PHE A 1 480 ? -1.753 38.219 31.328 1 98.38 480 PHE A CA 1
ATOM 3854 C C . PHE A 1 480 ? -2.754 37.875 32.406 1 98.38 480 PHE A C 1
ATOM 3856 O O . PHE A 1 480 ? -3.105 36.688 32.562 1 98.38 480 PHE A O 1
ATOM 3863 N N . HIS A 1 481 ? -3.168 38.844 33.125 1 97.88 481 HIS A N 1
ATOM 3864 C CA . HIS A 1 481 ? -4.105 38.594 34.219 1 97.88 481 HIS A CA 1
ATOM 3865 C C . HIS A 1 481 ? -5.43 38.062 33.688 1 97.88 481 HIS A C 1
ATOM 3867 O O . HIS A 1 481 ? -6.035 37.188 34.312 1 97.88 481 HIS A O 1
ATOM 3873 N N . GLU A 1 482 ? -5.859 38.625 32.625 1 98.06 482 GLU A N 1
ATOM 3874 C CA . GLU A 1 482 ? -7.062 38.062 32 1 98.06 482 GLU A CA 1
ATOM 3875 C C . GLU A 1 482 ? -6.832 36.625 31.531 1 98.06 482 GLU A C 1
ATOM 3877 O O . GLU A 1 482 ? -7.703 35.781 31.672 1 98.06 482 GLU A O 1
ATOM 3882 N N . LEU A 1 483 ? -5.676 36.406 30.938 1 97.88 483 LEU A N 1
ATOM 3883 C CA . LEU A 1 483 ? -5.301 35.062 30.5 1 97.88 483 LEU A CA 1
ATOM 3884 C C . LEU A 1 483 ? -5.363 34.062 31.672 1 97.88 483 LEU A C 1
ATOM 3886 O O . LEU A 1 483 ? -5.855 32.969 31.516 1 97.88 483 LEU A O 1
ATOM 3890 N N . LYS A 1 484 ? -4.836 34.469 32.75 1 96.56 484 LYS A N 1
ATOM 3891 C CA . LYS A 1 484 ? -4.871 33.656 33.969 1 96.56 484 LYS A CA 1
ATOM 3892 C C . LYS A 1 484 ? -6.305 33.438 34.438 1 96.56 484 LYS A C 1
ATOM 3894 O O . LYS A 1 484 ? -6.676 32.312 34.812 1 96.56 484 LYS A O 1
ATOM 3899 N N . ARG A 1 485 ? -7.066 34.469 34.406 1 96.44 485 ARG A N 1
ATOM 3900 C CA . ARG A 1 485 ? -8.445 34.438 34.875 1 96.44 485 ARG A CA 1
ATOM 3901 C C . ARG A 1 485 ? -9.258 33.406 34.062 1 96.44 485 ARG A C 1
ATOM 3903 O O . ARG A 1 485 ? -10.047 32.656 34.656 1 96.44 485 ARG A O 1
ATOM 3910 N N . ILE A 1 486 ? -9.078 33.375 32.812 1 95.31 486 ILE A N 1
ATOM 3911 C CA . ILE A 1 486 ? -9.906 32.531 31.953 1 95.31 486 ILE A CA 1
ATOM 3912 C C . ILE A 1 486 ? -9.25 31.172 31.781 1 95.31 486 ILE A C 1
ATOM 3914 O O . ILE A 1 486 ? -9.734 30.328 31.031 1 95.31 486 ILE A O 1
ATOM 3918 N N . ASN A 1 487 ? -8.102 30.953 32.469 1 92.12 487 ASN A N 1
ATOM 3919 C CA . ASN A 1 487 ? -7.375 29.703 32.5 1 92.12 487 ASN A CA 1
ATOM 3920 C C . ASN A 1 487 ? -6.914 29.297 31.094 1 92.12 487 ASN A C 1
ATOM 3922 O O . ASN A 1 487 ? -7.168 28.172 30.656 1 92.12 487 ASN A O 1
ATOM 3926 N N . GLY A 1 488 ? -6.324 30.25 30.422 1 95.25 488 GLY A N 1
ATOM 3927 C CA . GLY A 1 488 ? -5.742 29.953 29.109 1 95.25 488 GLY A CA 1
ATOM 3928 C C . GLY A 1 488 ? -6.543 30.547 27.969 1 95.25 488 GLY A C 1
ATOM 3929 O O . GLY A 1 488 ? -7.773 30.578 28.016 1 95.25 488 GLY A O 1
ATOM 3930 N N . GLY A 1 489 ? -5.852 31 26.922 1 97.19 489 GLY A N 1
ATOM 3931 C CA . GLY A 1 489 ? -6.488 31.625 25.781 1 97.19 489 GLY A CA 1
ATOM 3932 C C . GLY A 1 489 ? -5.582 32.594 25.047 1 97.19 489 GLY A C 1
ATOM 3933 O O . GLY A 1 489 ? -4.359 32.406 25.031 1 97.19 489 GLY A O 1
ATOM 3934 N N . ILE A 1 490 ? -6.211 33.469 24.328 1 98.25 490 ILE A N 1
ATOM 3935 C CA . ILE A 1 490 ? -5.59 34.625 23.641 1 98.25 490 ILE A CA 1
ATOM 3936 C C . ILE A 1 490 ? -6.312 35.906 24.016 1 98.25 490 ILE A C 1
ATOM 3938 O O . ILE A 1 490 ? -7.535 36 23.875 1 98.25 490 ILE A O 1
ATOM 3942 N N . VAL A 1 491 ? -5.504 36.875 24.5 1 98.56 491 VAL A N 1
ATOM 3943 C CA . VAL A 1 491 ? -6.133 38.062 25.062 1 98.56 491 VAL A CA 1
ATOM 3944 C C . VAL A 1 491 ? -5.449 39.312 24.5 1 98.56 491 VAL A C 1
ATOM 3946 O O . VAL A 1 491 ? -4.223 39.406 24.484 1 98.56 491 VAL A O 1
ATOM 3949 N N . LEU A 1 492 ? -6.262 40.219 24.047 1 98.69 492 LEU A N 1
ATOM 3950 C CA . LEU A 1 492 ? -5.84 41.562 23.672 1 98.69 492 LEU A CA 1
ATOM 3951 C C . LEU A 1 492 ? -6.379 42.625 24.656 1 98.69 492 LEU A C 1
ATOM 3953 O O . LEU A 1 492 ? -7.578 42.656 24.922 1 98.69 492 LEU A O 1
ATOM 3957 N N . ALA A 1 493 ? -5.504 43.438 25.234 1 98.62 493 ALA A N 1
ATOM 3958 C CA . ALA A 1 493 ? -5.883 44.438 26.203 1 98.62 493 ALA A CA 1
ATOM 3959 C C . ALA A 1 493 ? -5.363 45.812 25.781 1 98.62 493 ALA A C 1
ATOM 3961 O O . ALA A 1 493 ? -4.312 45.938 25.141 1 98.62 493 ALA A O 1
ATOM 3962 N N . GLU A 1 494 ? -6.07 46.812 26.141 1 98.12 494 GLU A N 1
ATOM 3963 C CA . GLU A 1 494 ? -5.738 48.219 25.859 1 98.12 494 GLU A CA 1
ATOM 3964 C C . GLU A 1 494 ? -6.281 49.125 26.953 1 98.12 494 GLU A C 1
ATOM 3966 O O . GLU A 1 494 ? -7.473 49.094 27.266 1 98.12 494 GLU A O 1
ATOM 3971 N N . ASN A 1 495 ? -5.367 49.938 27.516 1 97.06 495 ASN A N 1
ATOM 3972 C CA . ASN A 1 495 ? -5.723 50.906 28.562 1 97.06 495 ASN A CA 1
ATOM 3973 C C . ASN A 1 495 ? -6.379 50.188 29.766 1 97.06 495 ASN A C 1
ATOM 3975 O O . ASN A 1 495 ? -7.441 50.625 30.219 1 97.06 495 ASN A O 1
ATOM 3979 N N . ASN A 1 496 ? -5.852 49.094 30.047 1 97 496 ASN A N 1
ATOM 3980 C CA . ASN A 1 496 ? -6.223 48.312 31.219 1 97 496 ASN A CA 1
ATOM 3981 C C . ASN A 1 496 ? -7.621 47.719 31.062 1 97 496 ASN A C 1
ATOM 3983 O O . ASN A 1 496 ? -8.297 47.438 32.062 1 97 496 ASN A O 1
ATOM 3987 N N . GLU A 1 497 ? -8.055 47.562 29.828 1 98 497 GLU A N 1
ATOM 3988 C CA . GLU A 1 497 ? -9.32 46.906 29.5 1 98 497 GLU A CA 1
ATOM 3989 C C . GLU A 1 497 ? -9.125 45.781 28.484 1 98 497 GLU A C 1
ATOM 3991 O O . GLU A 1 497 ? -8.328 45.906 27.547 1 98 497 GLU A O 1
ATOM 3996 N N . VAL A 1 498 ? -9.883 44.75 28.719 1 98.31 498 VAL A N 1
ATOM 3997 C CA . VAL A 1 498 ? -9.828 43.656 27.766 1 98.31 498 VAL A CA 1
ATOM 3998 C C . VAL A 1 498 ? -10.594 44 26.5 1 98.31 498 VAL A C 1
ATOM 4000 O O . VAL A 1 498 ? -11.773 44.375 26.562 1 98.31 498 VAL A O 1
ATOM 4003 N N . VAL A 1 499 ? -9.992 43.938 25.359 1 98.12 499 VAL A N 1
ATOM 4004 C CA . VAL A 1 499 ? -10.602 44.25 24.062 1 98.12 499 VAL A CA 1
ATOM 4005 C C . VAL A 1 499 ? -11.211 42.969 23.469 1 98.12 499 VAL A C 1
ATOM 4007 O O . VAL A 1 499 ? -12.352 42.969 23 1 98.12 499 VAL A O 1
ATOM 4010 N N . VAL A 1 500 ? -10.414 41.906 23.359 1 97.88 500 VAL A N 1
ATOM 4011 C CA . VAL A 1 500 ? -10.828 40.625 22.844 1 97.88 500 VAL A CA 1
ATOM 4012 C C . VAL A 1 500 ? -10.25 39.5 23.719 1 97.88 500 VAL A C 1
ATOM 4014 O O . VAL A 1 500 ? -9.148 39.625 24.25 1 97.88 500 VAL A O 1
ATOM 4017 N N . SER A 1 501 ? -11.008 38.5 23.922 1 97.56 501 SER A N 1
ATOM 4018 C CA . SER A 1 501 ? -10.57 37.312 24.656 1 97.56 501 SER A CA 1
ATOM 4019 C C . SER A 1 501 ? -11.109 36.031 24 1 97.56 501 SER A C 1
ATOM 4021 O O . SER A 1 501 ? -12.312 35.906 23.781 1 97.56 501 SER A O 1
ATOM 4023 N N . ILE A 1 502 ? -10.227 35.094 23.609 1 97.88 502 ILE A N 1
ATOM 4024 C CA . ILE A 1 502 ? -10.586 33.781 23.141 1 97.88 502 ILE A CA 1
ATOM 4025 C C . ILE A 1 502 ? -10.25 32.75 24.219 1 97.88 502 ILE A C 1
ATOM 4027 O O . ILE A 1 502 ? -9.078 32.469 24.469 1 97.88 502 ILE A O 1
ATOM 4031 N N . PRO A 1 503 ? -11.227 32.156 24.828 1 97.12 503 PRO A N 1
ATOM 4032 C CA . PRO A 1 503 ? -10.938 31.156 25.859 1 97.12 503 PRO A CA 1
ATOM 4033 C C . PRO A 1 503 ? -10.5 29.812 25.281 1 97.12 503 PRO A C 1
ATOM 4035 O O . PRO A 1 503 ? -11.133 29.297 24.359 1 97.12 503 PRO A O 1
ATOM 4038 N N . LEU A 1 504 ? -9.438 29.297 25.734 1 96.69 504 LEU A N 1
ATOM 4039 C CA . LEU A 1 504 ? -8.945 27.969 25.406 1 96.69 504 LEU A CA 1
ATOM 4040 C C . LEU A 1 504 ? -8.875 27.094 26.656 1 96.69 504 LEU A C 1
ATOM 4042 O O . LEU A 1 504 ? -7.785 26.781 27.141 1 96.69 504 LEU A O 1
ATOM 4046 N N . LYS A 1 505 ? -9.969 26.578 27 1 92.31 505 LYS A N 1
ATOM 4047 C CA . LYS A 1 505 ? -10.164 25.969 28.312 1 92.31 505 LYS A CA 1
ATOM 4048 C C . LYS A 1 505 ? -9.508 24.594 28.391 1 92.31 505 LYS A C 1
ATOM 4050 O O . LYS A 1 505 ? -9.18 24.109 29.469 1 92.31 505 LYS A O 1
ATOM 4055 N N . ILE A 1 506 ? -9.391 23.938 27.234 1 93.25 506 ILE A N 1
ATOM 4056 C CA . ILE A 1 506 ? -8.773 22.609 27.234 1 93.25 506 ILE A CA 1
ATOM 4057 C C . ILE A 1 506 ? -7.25 22.766 27.188 1 93.25 506 ILE A C 1
ATOM 4059 O O . ILE A 1 506 ? -6.676 22.969 26.125 1 93.25 506 ILE A O 1
ATOM 4063 N N . SER A 1 507 ? -6.621 22.672 28.312 1 91.31 507 SER A N 1
ATOM 4064 C CA . SER A 1 507 ? -5.172 22.672 28.5 1 91.31 507 SER A CA 1
ATOM 4065 C C . SER A 1 507 ? -4.562 24 28.062 1 91.31 507 SER A C 1
ATOM 4067 O O . SER A 1 507 ? -3.365 24.078 27.781 1 91.31 507 SER A O 1
ATOM 4069 N N . GLY A 1 508 ? -5.391 25.047 27.938 1 93 508 GLY A N 1
ATOM 4070 C CA . GLY A 1 508 ? -4.898 26.328 27.453 1 93 508 GLY A CA 1
ATOM 4071 C C . GLY A 1 508 ? -4.617 26.344 25.969 1 93 508 GLY A C 1
ATOM 4072 O O . GLY A 1 508 ? -4.016 27.281 25.453 1 93 508 GLY A O 1
ATOM 4073 N N . ARG A 1 509 ? -5.082 25.297 25.281 1 92.94 509 ARG A N 1
ATOM 4074 C CA . ARG A 1 509 ? -4.688 25.125 23.875 1 92.94 509 ARG A CA 1
ATOM 4075 C C . ARG A 1 509 ? -5.906 25.047 22.969 1 92.94 509 ARG A C 1
ATOM 4077 O O . ARG A 1 509 ? -5.852 25.469 21.812 1 92.94 509 ARG A O 1
ATOM 4084 N N . PHE A 1 510 ? -7.031 24.453 23.547 1 94.69 510 PHE A N 1
ATOM 4085 C CA . PHE A 1 510 ? -8.156 24.172 22.672 1 94.69 510 PHE A CA 1
ATOM 4086 C C . PHE A 1 510 ? -9.414 24.891 23.156 1 94.69 510 PHE A C 1
ATOM 4088 O O . PHE A 1 510 ? -9.656 24.969 24.359 1 94.69 510 PHE A O 1
ATOM 4095 N N . TYR A 1 511 ? -10.133 25.344 22.141 1 95.94 511 TYR A N 1
ATOM 4096 C CA . TYR A 1 511 ? -11.477 25.828 22.422 1 95.94 511 TYR A CA 1
ATOM 4097 C C . TYR A 1 511 ? -12.438 24.672 22.656 1 95.94 511 TYR A C 1
ATOM 4099 O O . TYR A 1 511 ? -12.375 23.641 21.969 1 95.94 511 TYR A O 1
ATOM 4107 N N . ASP A 1 512 ? -13.289 24.734 23.578 1 94.56 512 ASP A N 1
ATOM 4108 C CA . ASP A 1 512 ? -14.156 23.625 23.953 1 94.56 512 ASP A CA 1
ATOM 4109 C C . ASP A 1 512 ? -15.547 23.781 23.328 1 94.56 512 ASP A C 1
ATOM 4111 O O . ASP A 1 512 ? -16.453 23 23.641 1 94.56 512 ASP A O 1
ATOM 4115 N N . GLY A 1 513 ? -15.734 24.781 22.5 1 94.81 513 GLY A N 1
ATOM 4116 C CA . GLY A 1 513 ? -17 24.953 21.797 1 94.81 513 GLY A CA 1
ATOM 4117 C C . GLY A 1 513 ? -16.953 24.5 20.359 1 94.81 513 GLY A C 1
ATOM 4118 O O . GLY A 1 513 ? -16.156 23.625 20 1 94.81 513 GLY A O 1
ATOM 4119 N N . THR A 1 514 ? -17.828 25.031 19.531 1 95.38 514 THR A N 1
ATOM 4120 C CA . THR A 1 514 ? -17.953 24.625 18.141 1 95.38 514 THR A CA 1
ATOM 4121 C C . THR A 1 514 ? -16.984 25.391 17.25 1 95.38 514 THR A C 1
ATOM 4123 O O . THR A 1 514 ? -16.453 26.422 17.656 1 95.38 514 THR A O 1
ATOM 4126 N N . MET A 1 515 ? -16.75 24.875 16.141 1 96.81 515 MET A N 1
ATOM 4127 C CA . MET A 1 515 ? -15.906 25.531 15.156 1 96.81 515 MET A CA 1
ATOM 4128 C C . MET A 1 515 ? -16.5 26.875 14.75 1 96.81 515 MET A C 1
ATOM 4130 O O . MET A 1 515 ? -15.766 27.844 14.523 1 96.81 515 MET A O 1
ATOM 4134 N N . GLU A 1 516 ? -17.828 26.984 14.609 1 97.12 516 GLU A N 1
ATOM 4135 C CA . GLU A 1 516 ? -18.484 28.219 14.211 1 97.12 516 GLU A CA 1
ATOM 4136 C C . GLU A 1 516 ? -18.234 29.328 15.234 1 97.12 516 GLU A C 1
ATOM 4138 O O . GLU A 1 516 ? -17.938 30.469 14.859 1 97.12 516 GLU A O 1
ATOM 4143 N N . GLU A 1 517 ? -18.312 28.969 16.5 1 97.75 517 GLU A N 1
ATOM 4144 C CA . GLU A 1 517 ? -18.016 29.922 17.578 1 97.75 517 GLU A CA 1
ATOM 4145 C C . GLU A 1 517 ? -16.562 30.375 17.531 1 97.75 517 GLU A C 1
ATOM 4147 O O . GLU A 1 517 ? -16.281 31.562 17.656 1 97.75 517 GLU A O 1
ATOM 4152 N N . LEU A 1 518 ? -15.734 29.406 17.359 1 98.06 518 LEU A N 1
ATOM 4153 C CA . LEU A 1 518 ? -14.305 29.688 17.328 1 98.06 518 LEU A CA 1
ATOM 4154 C C . LEU A 1 518 ? -13.953 30.609 16.156 1 98.06 518 LEU A C 1
ATOM 4156 O O . LEU A 1 518 ? -13.109 31.484 16.297 1 98.06 518 LEU A O 1
ATOM 4160 N N . ILE A 1 519 ? -14.578 30.344 14.992 1 97.75 519 ILE A N 1
ATOM 4161 C CA . ILE A 1 519 ? -14.375 31.172 13.812 1 97.75 519 ILE A CA 1
ATOM 4162 C C . ILE A 1 519 ? -14.766 32.625 14.125 1 97.75 519 ILE A C 1
ATOM 4164 O O . ILE A 1 519 ? -14.047 33.562 13.758 1 97.75 519 ILE A O 1
ATOM 4168 N N . ALA A 1 520 ? -15.836 32.812 14.82 1 97.75 520 ALA A N 1
ATOM 4169 C CA . ALA A 1 520 ? -16.281 34.125 15.203 1 97.75 520 ALA A CA 1
ATOM 4170 C C . ALA A 1 520 ? -15.266 34.812 16.125 1 97.75 520 ALA A C 1
ATOM 4172 O O . ALA A 1 520 ? -14.953 36 15.953 1 97.75 520 ALA A O 1
ATOM 4173 N N . TYR A 1 521 ? -14.773 34.062 17.109 1 97.25 521 TYR A N 1
ATOM 4174 C CA . TYR A 1 521 ? -13.75 34.562 18.016 1 97.25 521 TYR A CA 1
ATOM 4175 C C . TYR A 1 521 ? -12.516 35 17.25 1 97.25 521 TYR A C 1
ATOM 4177 O O . TYR A 1 521 ? -11.992 36.094 17.484 1 97.25 521 TYR A O 1
ATOM 4185 N N . GLU A 1 522 ? -12.047 34.188 16.359 1 96.75 522 GLU A N 1
ATOM 4186 C CA . GLU A 1 522 ? -10.828 34.5 15.617 1 96.75 522 GLU A CA 1
ATOM 4187 C C . GLU A 1 522 ? -11.008 35.719 14.734 1 96.75 522 GLU A C 1
ATOM 4189 O O . GLU A 1 522 ? -10.094 36.531 14.609 1 96.75 522 GLU A O 1
ATOM 4194 N N . LYS A 1 523 ? -12.172 35.875 14.086 1 96.5 523 LYS A N 1
ATOM 4195 C CA . LYS A 1 523 ? -12.438 37.031 13.25 1 96.5 523 LYS A CA 1
ATOM 4196 C C . LYS A 1 523 ? -12.414 38.312 14.07 1 96.5 523 LYS A C 1
ATOM 4198 O O . LYS A 1 523 ? -11.914 39.344 13.617 1 96.5 523 LYS A O 1
ATOM 4203 N N . GLN A 1 524 ? -12.953 38.219 15.258 1 97.31 524 GLN A N 1
ATOM 4204 C CA . GLN A 1 524 ? -12.906 39.344 16.156 1 97.31 524 GLN A CA 1
ATOM 4205 C C . GLN A 1 524 ? -11.469 39.719 16.5 1 97.31 524 GLN A C 1
ATOM 4207 O O . GLN A 1 524 ? -11.109 40.906 16.516 1 97.31 524 GLN A O 1
ATOM 4212 N N . LEU A 1 525 ? -10.711 38.781 16.828 1 97.38 525 LEU A N 1
ATOM 4213 C CA . LEU A 1 525 ? -9.312 39 17.141 1 97.38 525 LEU A CA 1
ATOM 4214 C C . LEU A 1 525 ? -8.562 39.594 15.961 1 97.38 525 LEU A C 1
ATOM 4216 O O . LEU A 1 525 ? -7.809 40.562 16.125 1 97.38 525 LEU A O 1
ATOM 4220 N N . THR A 1 526 ? -8.805 39 14.789 1 95.69 526 THR A N 1
ATOM 4221 C CA . THR A 1 526 ? -8.133 39.469 13.578 1 95.69 526 THR A CA 1
ATOM 4222 C C . THR A 1 526 ? -8.477 40.938 13.289 1 95.69 526 THR A C 1
ATOM 4224 O O . THR A 1 526 ? -7.59 41.719 12.984 1 95.69 526 THR A O 1
ATOM 4227 N N . LYS A 1 527 ? -9.719 41.281 13.406 1 96.44 527 LYS A N 1
ATOM 4228 C CA . LYS A 1 527 ? -10.156 42.656 13.203 1 96.44 527 LYS A CA 1
ATOM 4229 C C . LYS A 1 527 ? -9.508 43.594 14.211 1 96.44 527 LYS A C 1
ATOM 4231 O O . LYS A 1 527 ? -9 44.656 13.836 1 96.44 527 LYS A O 1
ATOM 4236 N N . ALA A 1 528 ? -9.492 43.188 15.453 1 97.62 528 ALA A N 1
ATOM 4237 C CA . ALA A 1 528 ? -8.93 44.031 16.516 1 97.62 528 ALA A CA 1
ATOM 4238 C C . ALA A 1 528 ? -7.434 44.25 16.312 1 97.62 528 ALA A C 1
ATOM 4240 O O . ALA A 1 528 ? -6.93 45.344 16.516 1 97.62 528 ALA A O 1
ATOM 4241 N N . LEU A 1 529 ? -6.742 43.25 15.945 1 97.19 529 LEU A N 1
ATOM 4242 C CA . LEU A 1 529 ? -5.305 43.344 15.719 1 97.19 529 LEU A CA 1
ATOM 4243 C C . LEU A 1 529 ? -5.008 44.219 14.5 1 97.19 529 LEU A C 1
ATOM 4245 O O . LEU A 1 529 ? -4.074 45.031 14.523 1 97.19 529 LEU A O 1
ATOM 4249 N N . LYS A 1 530 ? -5.809 44.031 13.461 1 95.88 530 LYS A N 1
ATOM 4250 C CA . LYS A 1 530 ? -5.629 44.844 12.266 1 95.88 530 LYS A CA 1
ATOM 4251 C C . LYS A 1 530 ? -5.82 46.344 12.57 1 95.88 530 LYS A C 1
ATOM 4253 O O . LYS A 1 530 ? -5.074 47.188 12.07 1 95.88 530 LYS A O 1
ATOM 4258 N N . GLU A 1 531 ? -6.758 46.625 13.344 1 96.25 531 GLU A N 1
ATOM 4259 C CA . GLU A 1 531 ? -7.027 48 13.758 1 96.25 531 GLU A CA 1
ATOM 4260 C C . GLU A 1 531 ? -5.848 48.594 14.523 1 96.25 531 GLU A C 1
ATOM 4262 O O . GLU A 1 531 ? -5.723 49.812 14.641 1 96.25 531 GLU A O 1
ATOM 4267 N N . ARG A 1 532 ? -5.035 47.75 14.977 1 96.81 532 ARG A N 1
ATOM 4268 C CA . ARG A 1 532 ? -3.918 48.188 15.812 1 96.81 532 ARG A CA 1
ATOM 4269 C C . ARG A 1 532 ? -2.588 47.969 15.102 1 96.81 532 ARG A C 1
ATOM 4271 O O . ARG A 1 532 ? -1.541 47.875 15.742 1 96.81 532 ARG A O 1
ATOM 4278 N N . GLY A 1 533 ? -2.656 47.719 13.805 1 94.81 533 GLY A N 1
ATOM 4279 C CA . GLY A 1 533 ? -1.474 47.781 12.961 1 94.81 533 GLY A CA 1
ATOM 4280 C C . GLY A 1 533 ? -0.852 46.438 12.68 1 94.81 533 GLY A C 1
ATOM 4281 O O . GLY A 1 533 ? 0.26 46.344 12.148 1 94.81 533 GLY A O 1
ATOM 4282 N N . TYR A 1 534 ? -1.46 45.375 13.102 1 93.94 534 TYR A N 1
ATOM 4283 C CA . TYR A 1 534 ? -0.982 44.094 12.633 1 93.94 534 TYR A CA 1
ATOM 4284 C C . TYR A 1 534 ? -1.075 43.969 11.109 1 93.94 534 TYR A C 1
ATOM 4286 O O . TYR A 1 534 ? -2.17 44.031 10.547 1 93.94 534 TYR A O 1
ATOM 4294 N N . ALA A 1 535 ? 0.009 43.75 10.43 1 86.06 535 ALA A N 1
ATOM 4295 C CA . ALA A 1 535 ? 0.063 43.906 8.977 1 86.06 535 ALA A CA 1
ATOM 4296 C C . ALA A 1 535 ? 0.04 42.562 8.273 1 86.06 535 ALA A C 1
ATOM 4298 O O . ALA A 1 535 ? 0.056 42.5 7.047 1 86.06 535 ALA A O 1
ATOM 4299 N N . HIS A 1 536 ? -0.043 41.5 8.969 1 88.06 536 HIS A N 1
ATOM 4300 C CA . HIS A 1 536 ? 0.019 40.188 8.375 1 88.06 536 HIS A CA 1
ATOM 4301 C C . HIS A 1 536 ? -1.354 39.531 8.352 1 88.06 536 HIS A C 1
ATOM 4303 O O . HIS A 1 536 ? -2.359 40.156 8.68 1 88.06 536 HIS A O 1
ATOM 4309 N N . SER A 1 537 ? -1.392 38.281 7.832 1 81.88 537 SER A N 1
ATOM 4310 C CA . SER A 1 537 ? -2.699 37.688 7.535 1 81.88 537 SER A CA 1
ATOM 4311 C C . SER A 1 537 ? -3.141 36.719 8.625 1 81.88 537 SER A C 1
ATOM 4313 O O . SER A 1 537 ? -4.34 36.5 8.82 1 81.88 537 SER A O 1
ATOM 4315 N N . ASP A 1 538 ? -2.266 36.125 9.367 1 89.69 538 ASP A N 1
ATOM 4316 C CA . ASP A 1 538 ? -2.648 35.062 10.273 1 89.69 538 ASP A CA 1
ATOM 4317 C C . ASP A 1 538 ? -1.883 35.156 11.594 1 89.69 538 ASP A C 1
ATOM 4319 O O . ASP A 1 538 ? -0.8 34.562 11.734 1 89.69 538 ASP A O 1
ATOM 4323 N N . ALA A 1 539 ? -2.508 35.719 12.562 1 91.06 539 ALA A N 1
ATOM 4324 C CA . ALA A 1 539 ? -1.871 35.969 13.859 1 91.06 539 ALA A CA 1
ATOM 4325 C C . ALA A 1 539 ? -1.688 34.656 14.617 1 91.06 539 ALA A C 1
ATOM 4327 O O . ALA A 1 539 ? -0.755 34.5 15.406 1 91.06 539 ALA A O 1
ATOM 4328 N N . ILE A 1 540 ? -2.59 33.656 14.359 1 91.88 540 ILE A N 1
ATOM 4329 C CA . ILE A 1 540 ? -2.518 32.375 15.031 1 91.88 540 ILE A CA 1
ATOM 4330 C C . ILE A 1 540 ? -1.231 31.656 14.633 1 91.88 540 ILE A C 1
ATOM 4332 O O . ILE A 1 540 ? -0.52 31.125 15.492 1 91.88 540 ILE A O 1
ATOM 4336 N N . TYR A 1 541 ? -0.907 31.719 13.391 1 91.19 541 TYR A N 1
ATOM 4337 C CA . TYR A 1 541 ? 0.317 31.062 12.93 1 91.19 541 TYR A CA 1
ATOM 4338 C C . TYR A 1 541 ? 1.546 31.859 13.367 1 91.19 541 TYR A C 1
ATOM 4340 O O . TYR A 1 541 ? 2.605 31.266 13.617 1 91.19 541 TYR A O 1
ATOM 4348 N N . THR A 1 542 ? 1.404 33.188 13.422 1 91.5 542 THR A N 1
ATOM 4349 C CA . THR A 1 542 ? 2.52 33.938 13.953 1 91.5 542 THR A CA 1
ATOM 4350 C C . THR A 1 542 ? 2.875 33.5 15.359 1 91.5 542 THR A C 1
ATOM 4352 O O . THR A 1 542 ? 4.047 33.25 15.664 1 91.5 542 THR A O 1
ATOM 4355 N N . LEU A 1 543 ? 1.844 33.344 16.188 1 92.31 543 LEU A N 1
ATOM 4356 C CA . LEU A 1 543 ? 2.049 32.906 17.547 1 92.31 543 LEU A CA 1
ATOM 4357 C C . LEU A 1 543 ? 2.678 31.5 17.562 1 92.31 543 LEU A C 1
ATOM 4359 O O . LEU A 1 543 ? 3.621 31.25 18.328 1 92.31 543 LEU A O 1
ATOM 4363 N N . PHE A 1 544 ? 2.184 30.672 16.719 1 90.94 544 PHE A N 1
ATOM 4364 C CA . PHE A 1 544 ? 2.623 29.281 16.672 1 90.94 544 PHE A CA 1
ATOM 4365 C C . PHE A 1 544 ? 4.07 29.172 16.203 1 90.94 544 PHE A C 1
ATOM 4367 O O . PHE A 1 544 ? 4.863 28.422 16.766 1 90.94 544 PHE A O 1
ATOM 4374 N N . PHE A 1 545 ? 4.465 29.922 15.234 1 90.44 545 PHE A N 1
ATOM 4375 C CA . PHE A 1 545 ? 5.73 29.703 14.539 1 90.44 545 PHE A CA 1
ATOM 4376 C C . PHE A 1 545 ? 6.832 30.562 15.156 1 90.44 545 PHE A C 1
ATOM 4378 O O . PHE A 1 545 ? 8 30.422 14.797 1 90.44 545 PHE A O 1
ATOM 4385 N N . LEU A 1 546 ? 6.523 31.406 16.125 1 92.81 546 LEU A N 1
ATOM 4386 C CA . LEU A 1 546 ? 7.547 32.188 16.812 1 92.81 546 LEU A CA 1
ATOM 4387 C C . LEU A 1 546 ? 8.594 31.281 17.438 1 92.81 546 LEU A C 1
ATOM 4389 O O . LEU A 1 546 ? 9.766 31.656 17.562 1 92.81 546 LEU A O 1
ATOM 4393 N N . GLN A 1 547 ? 8.164 30.109 17.766 1 91.5 547 GLN A N 1
ATOM 4394 C CA . GLN A 1 547 ? 9.047 29.188 18.484 1 91.5 547 GLN A CA 1
ATOM 4395 C C . GLN A 1 547 ? 9.508 28.047 17.594 1 91.5 547 GLN A C 1
ATOM 4397 O O . GLN A 1 547 ? 10.141 27.094 18.062 1 91.5 547 GLN A O 1
ATOM 4402 N N . SER A 1 548 ? 9.203 28.047 16.328 1 90.25 548 SER A N 1
ATOM 4403 C CA . SER A 1 548 ? 9.43 26.922 15.422 1 90.25 548 SER A CA 1
ATOM 4404 C C . SER A 1 548 ? 10.789 27.016 14.742 1 90.25 548 SER A C 1
ATOM 4406 O O . SER A 1 548 ? 11.008 27.906 13.906 1 90.25 548 SER A O 1
ATOM 4408 N N . THR A 1 549 ? 11.625 26.125 14.977 1 88.06 549 THR A N 1
ATOM 4409 C CA . THR A 1 549 ? 13.031 26.234 14.586 1 88.06 549 THR A CA 1
ATOM 4410 C C . THR A 1 549 ? 13.266 25.609 13.219 1 88.06 549 THR A C 1
ATOM 4412 O O . THR A 1 549 ? 14.414 25.453 12.789 1 88.06 549 THR A O 1
ATOM 4415 N N . HIS A 1 550 ? 12.203 25.188 12.539 1 84.38 550 HIS A N 1
ATOM 4416 C CA . HIS A 1 550 ? 12.359 24.672 11.188 1 84.38 550 HIS A CA 1
ATOM 4417 C C . HIS A 1 550 ? 12.164 25.766 10.148 1 84.38 550 HIS A C 1
ATOM 4419 O O . HIS A 1 550 ? 12.203 25.5 8.938 1 84.38 550 HIS A O 1
ATOM 4425 N N . LEU A 1 551 ? 11.906 26.953 10.57 1 83.88 551 LEU A N 1
ATOM 4426 C CA . LEU A 1 551 ? 11.781 28.125 9.727 1 83.88 551 LEU A CA 1
ATOM 4427 C C . LEU A 1 551 ? 12.922 29.109 9.984 1 83.88 551 LEU A C 1
ATOM 4429 O O . LEU A 1 551 ? 13.453 29.172 11.102 1 83.88 551 LEU A O 1
ATOM 4433 N N . PRO A 1 552 ? 13.328 29.922 8.93 1 83.5 552 PRO A N 1
ATOM 4434 C CA . PRO A 1 552 ? 14.352 30.938 9.141 1 83.5 552 PRO A CA 1
ATOM 4435 C C . PRO A 1 552 ? 13.859 32.125 9.977 1 83.5 552 PRO A C 1
ATOM 4437 O O . PRO A 1 552 ? 12.648 32.375 10.031 1 83.5 552 PRO A O 1
ATOM 4440 N N . TYR A 1 553 ? 14.711 32.969 10.609 1 87.88 553 TYR A N 1
ATOM 4441 C CA . TYR A 1 553 ? 16.109 32.656 10.859 1 87.88 553 TYR A CA 1
ATOM 4442 C C . TYR A 1 553 ? 16.406 32.594 12.352 1 87.88 553 TYR A C 1
ATOM 4444 O O . TYR A 1 553 ? 17.375 31.969 12.781 1 87.88 553 TYR A O 1
ATOM 4452 N N . ILE A 1 554 ? 15.625 33.469 13.094 1 91.94 554 ILE A N 1
ATOM 4453 C CA . ILE A 1 554 ? 15.789 33.531 14.539 1 91.94 554 ILE A CA 1
ATOM 4454 C C . ILE A 1 554 ? 14.453 33.219 15.219 1 91.94 554 ILE A C 1
ATOM 4456 O O . ILE A 1 554 ? 13.398 33.656 14.742 1 91.94 554 ILE A O 1
ATOM 4460 N N . ARG A 1 555 ? 14.523 32.469 16.312 1 94.38 555 ARG A N 1
ATOM 4461 C CA . ARG A 1 555 ? 13.312 32.031 17 1 94.38 555 ARG A CA 1
ATOM 4462 C C . ARG A 1 555 ? 13.438 32.25 18.516 1 94.38 555 ARG A C 1
ATOM 4464 O O . ARG A 1 555 ? 14.539 32.156 19.062 1 94.38 555 ARG A O 1
ATOM 4471 N N . ILE A 1 556 ? 12.414 32.594 19.094 1 94.62 556 ILE A N 1
ATOM 4472 C CA . ILE A 1 556 ? 12.344 32.625 20.547 1 94.62 556 ILE A CA 1
ATOM 4473 C C . ILE A 1 556 ? 11.914 31.234 21.062 1 94.62 556 ILE A C 1
ATOM 4475 O O . ILE A 1 556 ? 10.852 30.75 20.703 1 94.62 556 ILE A O 1
ATOM 4479 N N . THR A 1 557 ? 12.742 30.547 21.875 1 94.38 557 THR A N 1
ATOM 4480 C CA . THR A 1 557 ? 12.477 29.188 22.344 1 94.38 557 THR A CA 1
ATOM 4481 C C . THR A 1 557 ? 12.648 29.094 23.844 1 94.38 557 THR A C 1
ATOM 4483 O O . THR A 1 557 ? 13.148 30.016 24.484 1 94.38 557 THR A O 1
ATOM 4486 N N . PRO A 1 558 ? 12.227 27.969 24.422 1 92.69 558 PRO A N 1
ATOM 4487 C CA . PRO A 1 558 ? 12.414 27.781 25.859 1 92.69 558 PRO A CA 1
ATOM 4488 C C . PRO A 1 558 ? 13.883 27.812 26.281 1 92.69 558 PRO A C 1
ATOM 4490 O O . PRO A 1 558 ? 14.195 28.109 27.438 1 92.69 558 PRO A O 1
ATOM 4493 N N . ARG A 1 559 ? 14.734 27.578 25.312 1 93.62 559 ARG A N 1
ATOM 4494 C CA . ARG A 1 559 ? 16.156 27.609 25.625 1 93.62 559 ARG A CA 1
ATOM 4495 C C . ARG A 1 559 ? 16.734 29 25.453 1 93.62 559 ARG A C 1
ATOM 4497 O O . ARG A 1 559 ? 17.844 29.281 25.922 1 93.62 559 ARG A O 1
ATOM 4504 N N . GLY A 1 560 ? 15.992 29.844 24.875 1 94.12 560 GLY A N 1
ATOM 4505 C CA . GLY A 1 560 ? 16.453 31.203 24.578 1 94.12 560 GLY A CA 1
ATOM 4506 C C . GLY A 1 560 ? 16.219 31.594 23.125 1 94.12 560 GLY A C 1
ATOM 4507 O O . GLY A 1 560 ? 15.375 31.016 22.453 1 94.12 560 GLY A O 1
ATOM 4508 N N . ILE A 1 561 ? 16.875 32.656 22.781 1 94.56 561 ILE A N 1
ATOM 4509 C CA . ILE A 1 561 ? 16.828 33.062 21.375 1 94.56 561 ILE A CA 1
ATOM 4510 C C . ILE A 1 561 ? 17.75 32.156 20.547 1 94.56 561 ILE A C 1
ATOM 4512 O O . ILE A 1 561 ? 18.953 32.094 20.797 1 94.56 561 ILE A O 1
ATOM 4516 N N . TYR A 1 562 ? 17.141 31.531 19.578 1 93.94 562 TYR A N 1
ATOM 4517 C CA . TYR A 1 562 ? 17.828 30.5 18.812 1 93.94 562 TYR A CA 1
ATOM 4518 C C . TYR A 1 562 ? 18.062 30.969 17.375 1 93.94 562 TYR A C 1
ATOM 4520 O O . TYR A 1 562 ? 17.141 31.438 16.719 1 93.94 562 TYR A O 1
ATOM 4528 N N . ASP A 1 563 ? 19.25 30.875 16.969 1 92.56 563 ASP A N 1
ATOM 4529 C CA . ASP A 1 563 ? 19.594 31.094 15.57 1 92.56 563 ASP A CA 1
ATOM 4530 C C . ASP A 1 563 ? 19.5 29.797 14.766 1 92.56 563 ASP A C 1
ATOM 4532 O O . ASP A 1 563 ? 20.344 28.922 14.906 1 92.56 563 ASP A O 1
ATOM 4536 N N . VAL A 1 564 ? 18.578 29.797 13.859 1 88.88 564 VAL A N 1
ATOM 4537 C CA . VAL A 1 564 ? 18.266 28.578 13.125 1 88.88 564 VAL A CA 1
ATOM 4538 C C . VAL A 1 564 ? 19.391 28.25 12.156 1 88.88 564 VAL A C 1
ATOM 4540 O O . VAL A 1 564 ? 19.75 27.078 11.984 1 88.88 564 VAL A O 1
ATOM 4543 N N . MET A 1 565 ? 19.953 29.156 11.555 1 83.56 565 MET A N 1
ATOM 4544 C CA . MET A 1 565 ? 21 28.938 10.562 1 83.56 565 MET A CA 1
ATOM 4545 C C . MET A 1 565 ? 22.297 28.5 11.242 1 83.56 565 MET A C 1
ATOM 4547 O O . MET A 1 565 ? 23 27.641 10.719 1 83.56 565 MET A O 1
ATOM 4551 N N . LYS A 1 566 ? 22.625 29.156 12.477 1 83.81 566 LYS A N 1
ATOM 4552 C CA . LYS A 1 566 ? 23.859 28.844 13.18 1 83.81 566 LYS A CA 1
ATOM 4553 C C . LYS A 1 566 ? 23.656 27.688 14.156 1 83.81 566 LYS A C 1
ATOM 4555 O O . LYS A 1 566 ? 24.625 27.141 14.688 1 83.81 566 LYS A O 1
ATOM 4560 N N . LYS A 1 567 ? 22.562 27.359 14.289 1 82.31 567 LYS A N 1
ATOM 4561 C CA . LYS A 1 567 ? 22.188 26.25 15.156 1 82.31 567 LYS A CA 1
ATOM 4562 C C . LYS A 1 567 ? 22.719 26.453 16.578 1 82.31 567 LYS A C 1
ATOM 4564 O O . LYS A 1 567 ? 23.359 25.547 17.141 1 82.31 567 LYS A O 1
ATOM 4569 N N . LYS A 1 568 ? 22.391 27.578 16.984 1 89.38 568 LYS A N 1
ATOM 4570 C CA . LYS A 1 568 ? 22.906 27.844 18.328 1 89.38 568 LYS A CA 1
ATOM 4571 C C . LYS A 1 568 ? 22 28.828 19.062 1 89.38 568 LYS A C 1
ATOM 4573 O O . LYS A 1 568 ? 21.328 29.656 18.438 1 89.38 568 LYS A O 1
ATOM 4578 N N . VAL A 1 569 ? 22.062 28.75 20.438 1 92.62 569 VAL A N 1
ATOM 4579 C CA . VAL A 1 569 ? 21.359 29.688 21.297 1 92.62 569 VAL A CA 1
ATOM 4580 C C . VAL A 1 569 ? 22.188 30.969 21.438 1 92.62 569 VAL A C 1
ATOM 4582 O O . VAL A 1 569 ? 23.328 30.938 21.922 1 92.62 569 VAL A O 1
ATOM 4585 N N . MET A 1 570 ? 21.641 32.031 21 1 91.56 570 MET A N 1
ATOM 4586 C CA . MET A 1 570 ? 22.344 33.312 21.062 1 91.56 570 MET A CA 1
ATOM 4587 C C . MET A 1 570 ? 22.266 33.906 22.453 1 91.56 570 MET A C 1
ATOM 4589 O O . MET A 1 570 ? 23.234 34.469 22.953 1 91.56 570 MET A O 1
ATOM 4593 N N . LEU A 1 571 ? 21.109 33.844 22.984 1 91.25 571 LEU A N 1
ATOM 4594 C CA . LEU A 1 571 ? 20.828 34.344 24.328 1 91.25 571 LEU A CA 1
ATOM 4595 C C . LEU A 1 571 ? 19.969 33.344 25.109 1 91.25 571 LEU A C 1
ATOM 4597 O O . LEU A 1 571 ? 18.844 33.031 24.703 1 91.25 571 LEU A O 1
ATOM 4601 N N . PRO A 1 572 ? 20.438 32.938 26.219 1 93.5 572 PRO A N 1
ATOM 4602 C CA . PRO A 1 572 ? 19.719 31.906 26.969 1 93.5 572 PRO A CA 1
ATOM 4603 C C . PRO A 1 572 ? 18.516 32.469 27.734 1 93.5 572 PRO A C 1
ATOM 4605 O O . PRO A 1 572 ? 18.469 33.656 28.031 1 93.5 572 PRO A O 1
ATOM 4608 N N . ALA A 1 573 ? 17.656 31.641 28.047 1 93.19 573 ALA A N 1
ATOM 4609 C CA . ALA A 1 573 ? 16.547 31.969 28.938 1 93.19 573 ALA A CA 1
ATOM 4610 C C . ALA A 1 573 ? 17.062 32.281 30.344 1 93.19 573 ALA A C 1
ATOM 4612 O O . ALA A 1 573 ? 18.109 31.781 30.75 1 93.19 573 ALA A O 1
ATOM 4613 N N . VAL A 1 574 ? 16.281 33.031 30.984 1 93.5 574 VAL A N 1
ATOM 4614 C CA . VAL A 1 574 ? 16.656 33.438 32.344 1 93.5 574 VAL A CA 1
ATOM 4615 C C . VAL A 1 574 ? 15.664 32.844 33.344 1 93.5 574 VAL A C 1
ATOM 4617 O O . VAL A 1 574 ? 14.461 32.781 33.094 1 93.5 574 VAL A O 1
ATOM 4620 N N . MET A 1 575 ? 16.188 32.375 34.469 1 91.5 575 MET A N 1
ATOM 4621 C CA . MET A 1 575 ? 15.328 31.844 35.5 1 91.5 575 MET A CA 1
ATOM 4622 C C . MET A 1 575 ? 14.547 32.969 36.188 1 91.5 575 MET A C 1
ATOM 4624 O O . MET A 1 575 ? 15.078 34.062 36.406 1 91.5 575 MET A O 1
ATOM 4628 N N . ARG A 1 576 ? 13.391 32.656 36.375 1 87.69 576 ARG A N 1
ATOM 4629 C CA . ARG A 1 576 ? 12.531 33.625 37.031 1 87.69 576 ARG A CA 1
ATOM 4630 C C . ARG A 1 576 ? 12.656 33.562 38.562 1 87.69 576 ARG A C 1
ATOM 4632 O O . ARG A 1 576 ? 12.742 32.469 39.125 1 87.69 576 ARG A O 1
ATOM 4639 N N . MET B 1 1 ? 14.156 -11.008 13.875 1 52.44 1 MET B N 1
ATOM 4640 C CA . MET B 1 1 ? 13.594 -9.664 13.836 1 52.44 1 MET B CA 1
ATOM 4641 C C . MET B 1 1 ? 13.648 -9.086 12.43 1 52.44 1 MET B C 1
ATOM 4643 O O . MET B 1 1 ? 14.594 -9.359 11.68 1 52.44 1 MET B O 1
ATOM 4647 N N . PRO B 1 2 ? 12.617 -8.359 12.031 1 64.75 2 PRO B N 1
ATOM 4648 C CA . PRO B 1 2 ? 12.703 -7.77 10.688 1 64.75 2 PRO B CA 1
ATOM 4649 C C . PRO B 1 2 ? 13.883 -6.809 10.539 1 64.75 2 PRO B C 1
ATOM 4651 O O . PRO B 1 2 ? 14.25 -6.121 11.492 1 64.75 2 PRO B O 1
ATOM 4654 N N . GLU B 1 3 ? 14.562 -7.137 9.508 1 73.12 3 GLU B N 1
ATOM 4655 C CA . GLU B 1 3 ? 15.719 -6.293 9.242 1 73.12 3 GLU B CA 1
ATOM 4656 C C . GLU B 1 3 ? 15.477 -5.371 8.055 1 73.12 3 GLU B C 1
ATOM 4658 O O . GLU B 1 3 ? 14.82 -5.762 7.086 1 73.12 3 GLU B O 1
ATOM 4663 N N . SER B 1 4 ? 15.945 -4.164 8.32 1 81.5 4 SER B N 1
ATOM 4664 C CA . SER B 1 4 ? 15.867 -3.184 7.242 1 81.5 4 SER B CA 1
ATOM 4665 C C . SER B 1 4 ? 16.641 -3.65 6.012 1 81.5 4 SER B C 1
ATOM 4667 O O . SER B 1 4 ? 17.578 -4.441 6.129 1 81.5 4 SER B O 1
ATOM 4669 N N . THR B 1 5 ? 16.203 -3.25 4.875 1 88.19 5 THR B N 1
ATOM 4670 C CA . THR B 1 5 ? 16.844 -3.623 3.611 1 88.19 5 THR B CA 1
ATOM 4671 C C . THR B 1 5 ? 18.297 -3.16 3.578 1 88.19 5 THR B C 1
ATOM 4673 O O . THR B 1 5 ? 19.172 -3.896 3.131 1 88.19 5 THR B O 1
ATOM 4676 N N . TRP B 1 6 ? 18.531 -1.897 4.086 1 96.38 6 TRP B N 1
ATOM 4677 C CA . TRP B 1 6 ? 19.875 -1.33 4.176 1 96.38 6 TRP B CA 1
ATOM 4678 C C . TRP B 1 6 ? 20.188 -0.868 5.594 1 96.38 6 TRP B C 1
ATOM 4680 O O . TRP B 1 6 ? 19.344 -0.242 6.246 1 96.38 6 TRP B O 1
ATOM 4690 N N . LYS B 1 7 ? 21.406 -1.16 6.078 1 96.12 7 LYS B N 1
ATOM 4691 C CA . LYS B 1 7 ? 21.859 -0.697 7.391 1 96.12 7 LYS B CA 1
ATOM 4692 C C . LYS B 1 7 ? 22.156 0.8 7.375 1 96.12 7 LYS B C 1
ATOM 4694 O O . LYS B 1 7 ? 22.359 1.386 6.309 1 96.12 7 LYS B O 1
ATOM 4699 N N . ILE B 1 8 ? 22.062 1.435 8.5 1 96.81 8 ILE B N 1
ATOM 4700 C CA . ILE B 1 8 ? 22.281 2.871 8.648 1 96.81 8 ILE B CA 1
ATOM 4701 C C . ILE B 1 8 ? 23.578 3.281 7.973 1 96.81 8 ILE B C 1
ATOM 4703 O O . ILE B 1 8 ? 23.625 4.254 7.219 1 96.81 8 ILE B O 1
ATOM 4707 N N . ARG B 1 9 ? 24.672 2.521 8.203 1 97.06 9 ARG B N 1
ATOM 4708 C CA . ARG B 1 9 ? 25.969 2.83 7.613 1 97.06 9 ARG B CA 1
ATOM 4709 C C . ARG B 1 9 ? 25.891 2.816 6.09 1 97.06 9 ARG B C 1
ATOM 4711 O O . ARG B 1 9 ? 26.484 3.666 5.426 1 97.06 9 ARG B O 1
ATOM 4718 N N . GLU B 1 10 ? 25.203 1.812 5.527 1 97.69 10 GLU B N 1
ATOM 4719 C CA . GLU B 1 10 ? 25.047 1.727 4.082 1 97.69 10 GLU B CA 1
ATOM 4720 C C . GLU B 1 10 ? 24.281 2.938 3.537 1 97.69 10 GLU B C 1
ATOM 4722 O O . GLU B 1 10 ? 24.656 3.49 2.498 1 97.69 10 GLU B O 1
ATOM 4727 N N . ILE B 1 11 ? 23.266 3.373 4.273 1 98.31 11 ILE B N 1
ATOM 4728 C CA . ILE B 1 11 ? 22.469 4.516 3.848 1 98.31 11 ILE B CA 1
ATOM 4729 C C . ILE B 1 11 ? 23.328 5.777 3.848 1 98.31 11 ILE B C 1
ATOM 4731 O O . ILE B 1 11 ? 23.266 6.578 2.914 1 98.31 11 ILE B O 1
ATOM 4735 N N . ARG B 1 12 ? 24.094 5.945 4.836 1 97.94 12 ARG B N 1
ATOM 4736 C CA . ARG B 1 12 ? 24.969 7.109 4.918 1 97.94 12 ARG B CA 1
ATOM 4737 C C . ARG B 1 12 ? 25.984 7.105 3.781 1 97.94 12 ARG B C 1
ATOM 4739 O O . ARG B 1 12 ? 26.312 8.156 3.223 1 97.94 12 ARG B O 1
ATOM 4746 N N . ASN B 1 13 ? 26.516 5.898 3.477 1 97.88 13 ASN B N 1
ATOM 4747 C CA . ASN B 1 13 ? 27.422 5.781 2.336 1 97.88 13 ASN B CA 1
ATOM 4748 C C . ASN B 1 13 ? 26.719 6.18 1.033 1 97.88 13 ASN B C 1
ATOM 4750 O O . ASN B 1 13 ? 27.328 6.84 0.185 1 97.88 13 ASN B O 1
ATOM 4754 N N . GLN B 1 14 ? 25.547 5.754 0.888 1 98.38 14 GLN B N 1
ATOM 4755 C CA . GLN B 1 14 ? 24.766 6.09 -0.298 1 98.38 14 GLN B CA 1
ATOM 4756 C C . GLN B 1 14 ? 24.562 7.598 -0.418 1 98.38 14 GLN B C 1
ATOM 4758 O O . GLN B 1 14 ? 24.719 8.164 -1.5 1 98.38 14 GLN B O 1
ATOM 4763 N N . VAL B 1 15 ? 24.203 8.258 0.689 1 98.19 15 VAL B N 1
ATOM 4764 C CA . VAL B 1 15 ? 24.016 9.703 0.703 1 98.19 15 VAL B CA 1
ATOM 4765 C C . VAL B 1 15 ? 25.344 10.398 0.388 1 98.19 15 VAL B C 1
ATOM 4767 O O . VAL B 1 15 ? 25.359 11.438 -0.276 1 98.19 15 VAL B O 1
ATOM 4770 N N . SER B 1 16 ? 26.453 9.828 0.821 1 97.62 16 SER B N 1
ATOM 4771 C CA . SER B 1 16 ? 27.781 10.398 0.589 1 97.62 16 SER B CA 1
ATOM 4772 C C . SER B 1 16 ? 28.109 10.438 -0.899 1 97.62 16 SER B C 1
ATOM 4774 O O . SER B 1 16 ? 28.938 11.242 -1.334 1 97.62 16 SER B O 1
ATOM 4776 N N . VAL B 1 17 ? 27.516 9.547 -1.703 1 98.06 17 VAL B N 1
ATOM 4777 C CA . VAL B 1 17 ? 27.703 9.57 -3.15 1 98.06 17 VAL B CA 1
ATOM 4778 C C . VAL B 1 17 ? 27.109 10.852 -3.727 1 98.06 17 VAL B C 1
ATOM 4780 O O . VAL B 1 17 ? 27.703 11.492 -4.594 1 98.06 17 VAL B O 1
ATOM 4783 N N . ILE B 1 18 ? 25.906 11.219 -3.213 1 97.19 18 ILE B N 1
ATOM 4784 C CA . ILE B 1 18 ? 25.25 12.445 -3.656 1 97.19 18 ILE B CA 1
ATOM 4785 C C . ILE B 1 18 ? 26.141 13.648 -3.35 1 97.19 18 ILE B C 1
ATOM 4787 O O . ILE B 1 18 ? 26.203 14.602 -4.137 1 97.19 18 ILE B O 1
ATOM 4791 N N . ASP B 1 19 ? 26.906 13.555 -2.25 1 95.44 19 ASP B N 1
ATOM 4792 C CA . ASP B 1 19 ? 27.734 14.664 -1.779 1 95.44 19 ASP B CA 1
ATOM 4793 C C . ASP B 1 19 ? 29.094 14.68 -2.48 1 95.44 19 ASP B C 1
ATOM 4795 O O . ASP B 1 19 ? 29.891 15.594 -2.273 1 95.44 19 ASP B O 1
ATOM 4799 N N . GLY B 1 20 ? 29.391 13.695 -3.227 1 95.88 20 GLY B N 1
ATOM 4800 C CA . GLY B 1 20 ? 30.672 13.609 -3.93 1 95.88 20 GLY B CA 1
ATOM 4801 C C . GLY B 1 20 ? 31.781 13.062 -3.072 1 95.88 20 GLY B C 1
ATOM 4802 O O . GLY B 1 20 ? 32.938 12.992 -3.514 1 95.88 20 GLY B O 1
ATOM 4803 N N . LYS B 1 21 ? 31.516 12.617 -1.881 1 96.5 21 LYS B N 1
ATOM 4804 C CA . LYS B 1 21 ? 32.531 12.125 -0.945 1 96.5 21 LYS B CA 1
ATOM 4805 C C . LYS B 1 21 ? 32.875 10.664 -1.226 1 96.5 21 LYS B C 1
ATOM 4807 O O . LYS B 1 21 ? 33.906 10.18 -0.822 1 96.5 21 LYS B O 1
ATOM 4812 N N . ARG B 1 22 ? 31.938 9.992 -1.859 1 96.88 22 ARG B N 1
ATOM 4813 C CA . ARG B 1 22 ? 32.125 8.602 -2.262 1 96.88 22 ARG B CA 1
ATOM 4814 C C . ARG B 1 22 ? 31.734 8.406 -3.725 1 96.88 22 ARG B C 1
ATOM 4816 O O . ARG B 1 22 ? 30.812 9.047 -4.227 1 96.88 22 ARG B O 1
ATOM 4823 N N . ALA B 1 23 ? 32.469 7.547 -4.352 1 98.06 23 ALA B N 1
ATOM 4824 C CA . ALA B 1 23 ? 32.125 7.215 -5.734 1 98.06 23 ALA B CA 1
ATOM 4825 C C . ALA B 1 23 ? 31.062 6.121 -5.789 1 98.06 23 ALA B C 1
ATOM 4827 O O . ALA B 1 23 ? 31.062 5.211 -4.957 1 98.06 23 ALA B O 1
ATOM 4828 N N . PRO B 1 24 ? 30.125 6.191 -6.75 1 98.44 24 PRO B N 1
ATOM 4829 C CA . PRO B 1 24 ? 29.234 5.047 -6.973 1 98.44 24 PRO B CA 1
ATOM 4830 C C . PRO B 1 24 ? 29.984 3.822 -7.504 1 98.44 24 PRO B C 1
ATOM 4832 O O . PRO B 1 24 ? 31.125 3.932 -7.93 1 98.44 24 PRO B O 1
ATOM 4835 N N . SER B 1 25 ? 29.391 2.664 -7.367 1 98.44 25 SER B N 1
ATOM 4836 C CA . SER B 1 25 ? 29.984 1.452 -7.918 1 98.44 25 SER B CA 1
ATOM 4837 C C . SER B 1 25 ? 29.781 1.371 -9.43 1 98.44 25 SER B C 1
ATOM 4839 O O . SER B 1 25 ? 30.625 0.848 -10.148 1 98.44 25 SER B O 1
ATOM 4841 N N . LYS B 1 26 ? 28.609 1.852 -9.93 1 98.5 26 LYS B N 1
ATOM 4842 C CA . LYS B 1 26 ? 28.281 1.865 -11.352 1 98.5 26 LYS B CA 1
ATOM 4843 C C . LYS B 1 26 ? 27.562 3.152 -11.742 1 98.5 26 LYS B C 1
ATOM 4845 O O . LYS B 1 26 ? 26.828 3.729 -10.93 1 98.5 26 LYS B O 1
ATOM 4850 N N . VAL B 1 27 ? 27.766 3.559 -12.953 1 98.75 27 VAL B N 1
ATOM 4851 C CA . VAL B 1 27 ? 26.984 4.648 -13.539 1 98.75 27 VAL B CA 1
ATOM 4852 C C . VAL B 1 27 ? 26.562 4.273 -14.961 1 98.75 27 VAL B C 1
ATOM 4854 O O . VAL B 1 27 ? 27.391 3.859 -15.773 1 98.75 27 VAL B O 1
ATOM 4857 N N . LEU B 1 28 ? 25.312 4.242 -15.227 1 98.81 28 LEU B N 1
ATOM 4858 C CA . LEU B 1 28 ? 24.781 4.121 -16.578 1 98.81 28 LEU B CA 1
ATOM 4859 C C . LEU B 1 28 ? 24.484 5.496 -17.172 1 98.81 28 LEU B C 1
ATOM 4861 O O . LEU B 1 28 ? 23.656 6.242 -16.656 1 98.81 28 LEU B O 1
ATOM 4865 N N . THR B 1 29 ? 25.156 5.852 -18.219 1 98.31 29 THR B N 1
ATOM 4866 C CA . THR B 1 29 ? 25.047 7.195 -18.781 1 98.31 29 THR B CA 1
ATOM 4867 C C . THR B 1 29 ? 24.203 7.191 -20.047 1 98.31 29 THR B C 1
ATOM 4869 O O . THR B 1 29 ? 24.062 6.16 -20.703 1 98.31 29 THR B O 1
ATOM 4872 N N . ASN B 1 30 ? 23.578 8.367 -20.375 1 97.5 30 ASN B N 1
ATOM 4873 C CA . ASN B 1 30 ? 22.797 8.578 -21.594 1 97.5 30 ASN B CA 1
ATOM 4874 C C . ASN B 1 30 ? 21.672 7.555 -21.719 1 97.5 30 ASN B C 1
ATOM 4876 O O . ASN B 1 30 ? 21.484 6.973 -22.781 1 97.5 30 ASN B O 1
ATOM 4880 N N . VAL B 1 31 ? 21.031 7.332 -20.562 1 96.62 31 VAL B N 1
ATOM 4881 C CA . VAL B 1 31 ? 19.953 6.352 -20.516 1 96.62 31 VAL B CA 1
ATOM 4882 C C . VAL B 1 31 ? 18.656 7 -21 1 96.62 31 VAL B C 1
ATOM 4884 O O . VAL B 1 31 ? 18.359 8.141 -20.641 1 96.62 31 VAL B O 1
ATOM 4887 N N . ARG B 1 32 ? 17.906 6.422 -21.969 1 98.5 32 ARG B N 1
ATOM 4888 C CA . ARG B 1 32 ? 16.484 6.68 -22.172 1 98.5 32 ARG B CA 1
ATOM 4889 C C . ARG B 1 32 ? 15.625 5.691 -21.391 1 98.5 32 ARG B C 1
ATOM 4891 O O . ARG B 1 32 ? 15.57 4.508 -21.734 1 98.5 32 ARG B O 1
ATOM 4898 N N . TYR B 1 33 ? 14.992 6.145 -20.312 1 98.69 33 TYR B N 1
ATOM 4899 C CA . TYR B 1 33 ? 14.352 5.207 -19.391 1 98.69 33 TYR B CA 1
ATOM 4900 C C . TYR B 1 33 ? 12.883 5.551 -19.188 1 98.69 33 TYR B C 1
ATOM 4902 O O . TYR B 1 33 ? 12.477 6.703 -19.359 1 98.69 33 TYR B O 1
ATOM 4910 N N . LEU B 1 34 ? 12.102 4.543 -18.891 1 98.69 34 LEU B N 1
ATOM 4911 C CA . LEU B 1 34 ? 10.688 4.711 -18.562 1 98.69 34 LEU B CA 1
ATOM 4912 C C . LEU B 1 34 ? 10.508 5.215 -17.141 1 98.69 34 LEU B C 1
ATOM 4914 O O . LEU B 1 34 ? 10.898 4.535 -16.188 1 98.69 34 LEU B O 1
ATOM 4918 N N . HIS B 1 35 ? 10.047 6.406 -16.969 1 98.44 35 HIS B N 1
ATOM 4919 C CA . HIS B 1 35 ? 9.547 6.828 -15.664 1 98.44 35 HIS B CA 1
ATOM 4920 C C . HIS B 1 35 ? 8.07 6.48 -15.5 1 98.44 35 HIS B C 1
ATOM 4922 O O . HIS B 1 35 ? 7.195 7.238 -15.93 1 98.44 35 HIS B O 1
ATOM 4928 N N . SER B 1 36 ? 7.793 5.504 -14.758 1 98 36 SER B N 1
ATOM 4929 C CA . SER B 1 36 ? 6.496 4.84 -14.734 1 98 36 SER B CA 1
ATOM 4930 C C . SER B 1 36 ? 5.422 5.742 -14.141 1 98 36 SER B C 1
ATOM 4932 O O . SER B 1 36 ? 4.254 5.668 -14.523 1 98 36 SER B O 1
ATOM 4934 N N . VAL B 1 37 ? 5.734 6.637 -13.234 1 97.06 37 VAL B N 1
ATOM 4935 C CA . VAL B 1 37 ? 4.773 7.531 -12.602 1 97.06 37 VAL B CA 1
ATOM 4936 C C . VAL B 1 37 ? 4.414 8.664 -13.555 1 97.06 37 VAL B C 1
ATOM 4938 O O . VAL B 1 37 ? 3.236 8.992 -13.727 1 97.06 37 VAL B O 1
ATOM 4941 N N . LEU B 1 38 ? 5.461 9.219 -14.219 1 96.69 38 LEU B N 1
ATOM 4942 C CA . LEU B 1 38 ? 5.242 10.297 -15.18 1 96.69 38 LEU B CA 1
ATOM 4943 C C . LEU B 1 38 ? 4.668 9.758 -16.484 1 96.69 38 LEU B C 1
ATOM 4945 O O . LEU B 1 38 ? 4.129 10.523 -17.297 1 96.69 38 LEU B O 1
ATOM 4949 N N . LYS B 1 39 ? 4.797 8.477 -16.672 1 95.94 39 LYS B N 1
ATOM 4950 C CA . LYS B 1 39 ? 4.441 7.816 -17.938 1 95.94 39 LYS B CA 1
ATOM 4951 C C . LYS B 1 39 ? 5.098 8.516 -19.125 1 95.94 39 LYS B C 1
ATOM 4953 O O . LYS B 1 39 ? 4.422 8.883 -20.078 1 95.94 39 LYS B O 1
ATOM 4958 N N . GLN B 1 40 ? 6.426 8.648 -18.984 1 97.31 40 GLN B N 1
ATOM 4959 C CA . GLN B 1 40 ? 7.25 9.289 -20 1 97.31 40 GLN B CA 1
ATOM 4960 C C . GLN B 1 40 ? 8.586 8.57 -20.156 1 97.31 40 GLN B C 1
ATOM 4962 O O . GLN B 1 40 ? 9.055 7.906 -19.234 1 97.31 40 GLN B O 1
ATOM 4967 N N . TRP B 1 41 ? 9.039 8.609 -21.406 1 97.94 41 TRP B N 1
ATOM 4968 C CA . TRP B 1 41 ? 10.43 8.25 -21.641 1 97.94 41 TRP B CA 1
ATOM 4969 C C . TRP B 1 41 ? 11.352 9.438 -21.391 1 97.94 41 TRP B C 1
ATOM 4971 O O . TRP B 1 41 ? 11.25 10.461 -22.062 1 97.94 41 TRP B O 1
ATOM 4981 N N . LEU B 1 42 ? 12.195 9.328 -20.406 1 98 42 LEU B N 1
ATOM 4982 C CA . LEU B 1 42 ? 13.109 10.406 -20.031 1 98 42 LEU B CA 1
ATOM 4983 C C . LEU B 1 42 ? 14.555 10.016 -20.312 1 98 42 LEU B C 1
ATOM 4985 O O . LEU B 1 42 ? 14.859 8.836 -20.5 1 98 42 LEU B O 1
ATOM 4989 N N . THR B 1 43 ? 15.414 11.016 -20.391 1 98 43 THR B N 1
ATOM 4990 C CA . THR B 1 43 ? 16.844 10.789 -20.594 1 98 43 THR B CA 1
ATOM 4991 C C . THR B 1 43 ? 17.641 11.266 -19.375 1 98 43 THR B C 1
ATOM 4993 O O . THR B 1 43 ? 17.297 12.281 -18.766 1 98 43 THR B O 1
ATOM 4996 N N . GLY B 1 44 ? 18.656 10.5 -19.016 1 97.69 44 GLY B N 1
ATOM 4997 C CA . GLY B 1 44 ? 19.531 10.898 -17.922 1 97.69 44 GLY B CA 1
ATOM 4998 C C . GLY B 1 44 ? 20.578 9.859 -17.578 1 97.69 44 GLY B C 1
ATOM 4999 O O . GLY B 1 44 ? 21.078 9.164 -18.469 1 97.69 44 GLY B O 1
ATOM 5000 N N . ASN B 1 45 ? 21.047 9.945 -16.375 1 98.38 45 ASN B N 1
ATOM 5001 C CA . ASN B 1 45 ? 22.031 9.023 -15.836 1 98.38 45 ASN B CA 1
ATOM 5002 C C . ASN B 1 45 ? 21.531 8.336 -14.57 1 98.38 45 ASN B C 1
ATOM 5004 O O . ASN B 1 45 ? 20.734 8.906 -13.828 1 98.38 45 ASN B O 1
ATOM 5008 N N . VAL B 1 46 ? 21.938 7.09 -14.414 1 98.81 46 VAL B N 1
ATOM 5009 C CA . VAL B 1 46 ? 21.594 6.309 -13.227 1 98.81 46 VAL B CA 1
ATOM 5010 C C . VAL B 1 46 ? 22.859 6.016 -12.422 1 98.81 46 VAL B C 1
ATOM 5012 O O . VAL B 1 46 ? 23.797 5.383 -12.914 1 98.81 46 VAL B O 1
ATOM 5015 N N . TRP B 1 47 ? 22.938 6.574 -11.148 1 98.81 47 TRP B N 1
ATOM 5016 C CA . TRP B 1 47 ? 24.031 6.262 -10.219 1 98.81 47 TRP B CA 1
ATOM 5017 C C . TRP B 1 47 ? 23.656 5.078 -9.328 1 98.81 47 TRP B C 1
ATOM 5019 O O . TRP B 1 47 ? 22.578 5.059 -8.727 1 98.81 47 TRP B O 1
ATOM 5029 N N . ILE B 1 48 ? 24.547 4.086 -9.289 1 98.81 48 ILE B N 1
ATOM 5030 C CA . ILE B 1 48 ? 24.281 2.887 -8.5 1 98.81 48 ILE B CA 1
ATOM 5031 C C . ILE B 1 48 ? 25.406 2.676 -7.488 1 98.81 48 ILE B C 1
ATOM 5033 O O . ILE B 1 48 ? 26.578 2.832 -7.82 1 98.81 48 ILE B O 1
ATOM 5037 N N . LEU B 1 49 ? 25.125 2.443 -6.266 1 98.69 49 LEU B N 1
ATOM 5038 C CA . LEU B 1 49 ? 26.062 1.947 -5.27 1 98.69 49 LEU B CA 1
ATOM 5039 C C . LEU B 1 49 ? 25.609 0.601 -4.715 1 98.69 49 LEU B C 1
ATOM 5041 O O . LEU B 1 49 ? 24.578 0.518 -4.035 1 98.69 49 LEU B O 1
ATOM 5045 N N . GLY B 1 50 ? 26.344 -0.422 -4.969 1 97.88 50 GLY B N 1
ATOM 5046 C CA . GLY B 1 50 ? 25.922 -1.755 -4.586 1 97.88 50 GLY B CA 1
ATOM 5047 C C . GLY B 1 50 ? 24.641 -2.186 -5.273 1 97.88 50 GLY B C 1
ATOM 5048 O O . GLY B 1 50 ? 24.578 -2.248 -6.504 1 97.88 50 GLY B O 1
ATOM 5049 N N . ASP B 1 51 ? 23.625 -2.41 -4.48 1 98.44 51 ASP B N 1
ATOM 5050 C CA . ASP B 1 51 ? 22.375 -2.932 -5.035 1 98.44 51 ASP B CA 1
ATOM 5051 C C . ASP B 1 51 ? 21.328 -1.827 -5.18 1 98.44 51 ASP B C 1
ATOM 5053 O O . ASP B 1 51 ? 20.188 -2.094 -5.539 1 98.44 51 ASP B O 1
ATOM 5057 N N . ARG B 1 52 ? 21.719 -0.572 -4.973 1 98.62 52 ARG B N 1
ATOM 5058 C CA . ARG B 1 52 ? 20.703 0.476 -4.859 1 98.62 52 ARG B CA 1
ATOM 5059 C C . ARG B 1 52 ? 20.953 1.582 -5.879 1 98.62 52 ARG B C 1
ATOM 5061 O O . ARG B 1 52 ? 22.094 1.994 -6.094 1 98.62 52 ARG B O 1
ATOM 5068 N N . ILE B 1 53 ? 19.859 2.057 -6.516 1 98.88 53 ILE B N 1
ATOM 5069 C CA . ILE B 1 53 ? 19.906 3.299 -7.277 1 98.88 53 ILE B CA 1
ATOM 5070 C C . ILE B 1 53 ? 20.031 4.488 -6.328 1 98.88 53 ILE B C 1
ATOM 5072 O O . ILE B 1 53 ? 19.109 4.75 -5.543 1 98.88 53 ILE B O 1
ATOM 5076 N N . VAL B 1 54 ? 21.094 5.266 -6.438 1 98.44 54 VAL B N 1
ATOM 5077 C CA . VAL B 1 54 ? 21.281 6.344 -5.477 1 98.44 54 VAL B CA 1
ATOM 5078 C C . VAL B 1 54 ? 20.859 7.672 -6.102 1 98.44 54 VAL B C 1
ATOM 5080 O O . VAL B 1 54 ? 20.594 8.641 -5.387 1 98.44 54 VAL B O 1
ATOM 5083 N N . TYR B 1 55 ? 20.828 7.656 -7.422 1 98.5 55 TYR B N 1
ATOM 5084 C CA . TYR B 1 55 ? 20.406 8.867 -8.109 1 98.5 55 TYR B CA 1
ATOM 5085 C C . TYR B 1 55 ? 19.984 8.57 -9.539 1 98.5 55 TYR B C 1
ATOM 5087 O O . TYR B 1 55 ? 20.641 7.777 -10.227 1 98.5 55 TYR B O 1
ATOM 5095 N N . VAL B 1 56 ? 18.953 9.125 -9.977 1 98.5 56 VAL B N 1
ATOM 5096 C CA . VAL B 1 56 ? 18.578 9.172 -11.391 1 98.5 56 VAL B CA 1
ATOM 5097 C C . VAL B 1 56 ? 18.297 10.609 -11.805 1 98.5 56 VAL B C 1
ATOM 5099 O O . VAL B 1 56 ? 17.5 11.305 -11.172 1 98.5 56 VAL B O 1
ATOM 5102 N N . GLY B 1 57 ? 18.859 11.086 -12.734 1 97.06 57 GLY B N 1
ATOM 5103 C CA . GLY B 1 57 ? 18.688 12.445 -13.227 1 97.06 57 GLY B CA 1
ATOM 5104 C C . GLY B 1 57 ? 19.734 12.836 -14.266 1 97.06 57 GLY B C 1
ATOM 5105 O O . GLY B 1 57 ? 20.359 11.969 -14.875 1 97.06 57 GLY B O 1
ATOM 5106 N N . LYS B 1 58 ? 19.953 14.133 -14.508 1 96.12 58 LYS B N 1
ATOM 5107 C CA . LYS B 1 58 ? 20.797 14.625 -15.594 1 96.12 58 LYS B CA 1
ATOM 5108 C C . LYS B 1 58 ? 22.25 14.703 -15.156 1 96.12 58 LYS B C 1
ATOM 5110 O O . LYS B 1 58 ? 23.156 14.711 -15.992 1 96.12 58 LYS B O 1
ATOM 5115 N N . GLU B 1 59 ? 22.453 14.656 -13.906 1 96.19 59 GLU B N 1
ATOM 5116 C CA . GLU B 1 59 ? 23.797 14.953 -13.398 1 96.19 59 GLU B CA 1
ATOM 5117 C C . GLU B 1 59 ? 24.672 13.711 -13.406 1 96.19 59 GLU B C 1
ATOM 5119 O O . GLU B 1 59 ? 24.188 12.594 -13.273 1 96.19 59 GLU B O 1
ATOM 5124 N N . MET B 1 60 ? 25.969 13.984 -13.547 1 97.19 60 MET B N 1
ATOM 5125 C CA . MET B 1 60 ? 27 12.977 -13.328 1 97.19 60 MET B CA 1
ATOM 5126 C C . MET B 1 60 ? 27.578 13.094 -11.922 1 97.19 60 MET B C 1
ATOM 5128 O O . MET B 1 60 ? 27.594 14.18 -11.336 1 97.19 60 MET B O 1
ATOM 5132 N N . PRO B 1 61 ? 28.047 11.984 -11.414 1 96.81 61 PRO B N 1
ATOM 5133 C CA . PRO B 1 61 ? 28.656 12.086 -10.094 1 96.81 61 PRO B CA 1
ATOM 5134 C C . PRO B 1 61 ? 29.969 12.891 -10.117 1 96.81 61 PRO B C 1
ATOM 5136 O O . PRO B 1 61 ? 30.719 12.828 -11.102 1 96.81 61 PRO B O 1
ATOM 5139 N N . GLU B 1 62 ? 30.234 13.539 -9.016 1 94.25 62 GLU B N 1
ATOM 5140 C CA . GLU B 1 62 ? 31.453 14.32 -8.891 1 94.25 62 GLU B CA 1
ATOM 5141 C C . GLU B 1 62 ? 32.688 13.414 -8.758 1 94.25 62 GLU B C 1
ATOM 5143 O O . GLU B 1 62 ? 33.781 13.773 -9.203 1 94.25 62 GLU B O 1
ATOM 5148 N N . ASN B 1 63 ? 32.531 12.305 -8.109 1 94.62 63 ASN B N 1
ATOM 5149 C CA . ASN B 1 63 ? 33.594 11.32 -7.875 1 94.62 63 ASN B CA 1
ATOM 5150 C C . ASN B 1 63 ? 33.312 10.031 -8.656 1 94.62 63 ASN B C 1
ATOM 5152 O O . ASN B 1 63 ? 32.312 9.352 -8.422 1 94.62 63 ASN B O 1
ATOM 5156 N N . LEU B 1 64 ? 34.188 9.672 -9.539 1 95.31 64 LEU B N 1
ATOM 5157 C CA . LEU B 1 64 ? 34 8.477 -10.352 1 95.31 64 LEU B CA 1
ATOM 5158 C C . LEU B 1 64 ? 35.125 7.477 -10.094 1 95.31 64 LEU B C 1
ATOM 5160 O O . LEU B 1 64 ? 35.375 6.586 -10.914 1 95.31 64 LEU B O 1
ATOM 5164 N N . SER B 1 65 ? 35.812 7.688 -8.93 1 91.56 65 SER B N 1
ATOM 5165 C CA . SER B 1 65 ? 36.938 6.789 -8.625 1 91.56 65 SER B CA 1
ATOM 5166 C C . SER B 1 65 ? 36.438 5.344 -8.516 1 91.56 65 SER B C 1
ATOM 5168 O O . SER B 1 65 ? 35.531 5.043 -7.77 1 91.56 65 SER B O 1
ATOM 5170 N N . ALA B 1 66 ? 36.844 4.398 -9.305 1 89.62 66 ALA B N 1
ATOM 5171 C CA . ALA B 1 66 ? 36.594 2.961 -9.312 1 89.62 66 ALA B CA 1
ATOM 5172 C C . ALA B 1 66 ? 35.156 2.662 -9.711 1 89.62 66 ALA B C 1
ATOM 5174 O O . ALA B 1 66 ? 34.562 1.677 -9.258 1 89.62 66 ALA B O 1
ATOM 5175 N N . THR B 1 67 ? 34.594 3.619 -10.391 1 97.5 67 THR B N 1
ATOM 5176 C CA . THR B 1 67 ? 33.219 3.461 -10.867 1 97.5 67 THR B CA 1
ATOM 5177 C C . THR B 1 67 ? 33.188 2.771 -12.227 1 97.5 67 THR B C 1
ATOM 5179 O O . THR B 1 67 ? 33.938 3.145 -13.133 1 97.5 67 THR B O 1
ATOM 5182 N N . GLU B 1 68 ? 32.438 1.687 -12.391 1 98 68 GLU B N 1
ATOM 5183 C CA . GLU B 1 68 ? 32.125 1.138 -13.711 1 98 68 GLU B CA 1
ATOM 5184 C C . GLU B 1 68 ? 31.156 2.029 -14.477 1 98 68 GLU B C 1
ATOM 5186 O O . GLU B 1 68 ? 30.016 2.225 -14.047 1 98 68 GLU B O 1
ATOM 5191 N N . VAL B 1 69 ? 31.594 2.607 -15.531 1 98.06 69 VAL B N 1
ATOM 5192 C CA . VAL B 1 69 ? 30.75 3.496 -16.328 1 98.06 69 VAL B CA 1
ATOM 5193 C C . VAL B 1 69 ? 30.312 2.795 -17.609 1 98.06 69 VAL B C 1
ATOM 5195 O O . VAL B 1 69 ? 31.156 2.293 -18.359 1 98.06 69 VAL B O 1
ATOM 5198 N N . THR B 1 70 ? 29.094 2.66 -17.859 1 97.94 70 THR B N 1
ATOM 5199 C CA . THR B 1 70 ? 28.531 2.062 -19.062 1 97.94 70 THR B CA 1
ATOM 5200 C C . THR B 1 70 ? 27.719 3.082 -19.844 1 97.94 70 THR B C 1
ATOM 5202 O O . THR B 1 70 ? 26.766 3.658 -19.312 1 97.94 70 THR B O 1
ATOM 5205 N N . ASP B 1 71 ? 28 3.342 -21.062 1 98 71 ASP B N 1
ATOM 5206 C CA . ASP B 1 71 ? 27.25 4.23 -21.938 1 98 71 ASP B CA 1
ATOM 5207 C C . ASP B 1 71 ? 26.109 3.486 -22.625 1 98 71 ASP B C 1
ATOM 5209 O O . ASP B 1 71 ? 26.328 2.496 -23.312 1 98 71 ASP B O 1
ATOM 5213 N N . LEU B 1 72 ? 24.922 3.973 -22.469 1 98 72 LEU B N 1
ATOM 5214 C CA . LEU B 1 72 ? 23.75 3.283 -23 1 98 72 LEU B CA 1
ATOM 5215 C C . LEU B 1 72 ? 23.062 4.125 -24.078 1 98 72 LEU B C 1
ATOM 5217 O O . LEU B 1 72 ? 21.844 4.031 -24.266 1 98 72 LEU B O 1
ATOM 5221 N N . GLU B 1 73 ? 23.812 4.953 -24.734 1 96.94 73 GLU B N 1
ATOM 5222 C CA . GLU B 1 73 ? 23.281 5.738 -25.844 1 96.94 73 GLU B CA 1
ATOM 5223 C C . GLU B 1 73 ? 22.594 4.844 -26.859 1 96.94 73 GLU B C 1
ATOM 5225 O O . GLU B 1 73 ? 23.141 3.814 -27.266 1 96.94 73 GLU B O 1
ATOM 5230 N N . GLY B 1 74 ? 21.375 5.199 -27.203 1 96.62 74 GLY B N 1
ATOM 5231 C CA . GLY B 1 74 ? 20.641 4.465 -28.219 1 96.62 74 GLY B CA 1
ATOM 5232 C C . GLY B 1 74 ? 19.859 3.295 -27.641 1 96.62 74 GLY B C 1
ATOM 5233 O O . GLY B 1 74 ? 19.141 2.611 -28.375 1 96.62 74 GLY B O 1
ATOM 5234 N N . LYS B 1 75 ? 19.938 3.031 -26.391 1 97.5 75 LYS B N 1
ATOM 5235 C CA . LYS B 1 75 ? 19.234 1.937 -25.734 1 97.5 75 LYS B CA 1
ATOM 5236 C C . LYS B 1 75 ? 18.078 2.461 -24.875 1 97.5 75 LYS B C 1
ATOM 5238 O O . LYS B 1 75 ? 18 3.658 -24.594 1 97.5 75 LYS B O 1
ATOM 5243 N N . VAL B 1 76 ? 17.188 1.552 -24.609 1 98.25 76 VAL B N 1
ATOM 5244 C CA . VAL B 1 76 ? 16.047 1.855 -23.75 1 98.25 76 VAL B CA 1
ATOM 5245 C C . VAL B 1 76 ? 16.141 1.049 -22.469 1 98.25 76 VAL B C 1
ATOM 5247 O O . VAL B 1 76 ? 16.516 -0.126 -22.484 1 98.25 76 VAL B O 1
ATOM 5250 N N . VAL B 1 77 ? 15.859 1.727 -21.359 1 98.88 77 VAL B N 1
ATOM 5251 C CA . VAL B 1 77 ? 15.969 1.056 -20.062 1 98.88 77 VAL B CA 1
ATOM 5252 C C . VAL B 1 77 ? 14.609 1.033 -19.375 1 98.88 77 VAL B C 1
ATOM 5254 O O . VAL B 1 77 ? 13.922 2.055 -19.312 1 98.88 77 VAL B O 1
ATOM 5257 N N . VAL B 1 78 ? 14.148 -0.12 -18.922 1 98.94 78 VAL B N 1
ATOM 5258 C CA . VAL B 1 78 ? 12.906 -0.3 -18.172 1 98.94 78 VAL B CA 1
ATOM 5259 C C . VAL B 1 78 ? 13.188 -1.05 -16.875 1 98.94 78 VAL B C 1
ATOM 5261 O O . VAL B 1 78 ? 14.258 -1.643 -16.719 1 98.94 78 VAL B O 1
ATOM 5264 N N . PRO B 1 79 ? 12.305 -0.972 -15.875 1 98.88 79 PRO B N 1
ATOM 5265 C CA . PRO B 1 79 ? 12.5 -1.745 -14.641 1 98.88 79 PRO B CA 1
ATOM 5266 C C . PRO B 1 79 ? 12.555 -3.25 -14.898 1 98.88 79 PRO B C 1
ATOM 5268 O O . PRO B 1 79 ? 11.977 -3.736 -15.875 1 98.88 79 PRO B O 1
ATOM 5271 N N . GLY B 1 80 ? 13.281 -3.939 -14.008 1 98.94 80 GLY B N 1
ATOM 5272 C CA . GLY B 1 80 ? 13.188 -5.391 -14.055 1 98.94 80 GLY B CA 1
ATOM 5273 C C . GLY B 1 80 ? 11.758 -5.898 -13.969 1 98.94 80 GLY B C 1
ATOM 5274 O O . GLY B 1 80 ? 10.945 -5.352 -13.227 1 98.94 80 GLY B O 1
ATOM 5275 N N . TYR B 1 81 ? 11.484 -6.938 -14.758 1 98.94 81 TYR B N 1
ATOM 5276 C CA . TYR B 1 81 ? 10.125 -7.461 -14.781 1 98.94 81 TYR B CA 1
ATOM 5277 C C . TYR B 1 81 ? 9.828 -8.266 -13.516 1 98.94 81 TYR B C 1
ATOM 5279 O O . TYR B 1 81 ? 10.734 -8.844 -12.914 1 98.94 81 TYR B O 1
ATOM 5287 N N . ILE B 1 82 ? 8.578 -8.234 -13.109 1 98.94 82 ILE B N 1
ATOM 5288 C CA . ILE B 1 82 ? 8.078 -8.953 -11.938 1 98.94 82 ILE B CA 1
ATOM 5289 C C . ILE B 1 82 ? 7.023 -9.969 -12.367 1 98.94 82 ILE B C 1
ATOM 5291 O O . ILE B 1 82 ? 6.117 -9.648 -13.133 1 98.94 82 ILE B O 1
ATOM 5295 N N . GLU B 1 83 ? 7.18 -11.195 -12.023 1 98.69 83 GLU B N 1
ATOM 5296 C CA . GLU B 1 83 ? 6.125 -12.195 -12.133 1 98.69 83 GLU B CA 1
ATOM 5297 C C . GLU B 1 83 ? 5.348 -12.32 -10.828 1 98.69 83 GLU B C 1
ATOM 5299 O O . GLU B 1 83 ? 5.832 -12.906 -9.859 1 98.69 83 GLU B O 1
ATOM 5304 N N . PRO B 1 84 ? 4.09 -11.828 -10.805 1 98.5 84 PRO B N 1
ATOM 5305 C CA . PRO B 1 84 ? 3.393 -11.656 -9.531 1 98.5 84 PRO B CA 1
ATOM 5306 C C . PRO B 1 84 ? 2.721 -12.938 -9.047 1 98.5 84 PRO B C 1
ATOM 5308 O O . PRO B 1 84 ? 2.244 -13 -7.914 1 98.5 84 PRO B O 1
ATOM 5311 N N . HIS B 1 85 ? 2.65 -13.961 -9.828 1 98.19 85 HIS B N 1
ATOM 5312 C CA . HIS B 1 85 ? 1.903 -15.18 -9.523 1 98.19 85 HIS B CA 1
ATOM 5313 C C . HIS B 1 85 ? 2.58 -16.406 -10.117 1 98.19 85 HIS B C 1
ATOM 5315 O O . HIS B 1 85 ? 2.059 -17.016 -11.047 1 98.19 85 HIS B O 1
ATOM 5321 N N . VAL B 1 86 ? 3.652 -16.828 -9.516 1 96.81 86 VAL B N 1
ATOM 5322 C CA . VAL B 1 86 ? 4.457 -17.891 -10.102 1 96.81 86 VAL B CA 1
ATOM 5323 C C . VAL B 1 86 ? 4.367 -19.141 -9.242 1 96.81 86 VAL B C 1
ATOM 5325 O O . VAL B 1 86 ? 4.332 -19.062 -8.016 1 96.81 86 VAL B O 1
ATOM 5328 N N . HIS B 1 87 ? 4.156 -20.281 -9.828 1 95.56 87 HIS B N 1
ATOM 5329 C CA . HIS B 1 87 ? 4.398 -21.609 -9.258 1 95.56 87 HIS B CA 1
ATOM 5330 C C . HIS B 1 87 ? 5.77 -22.141 -9.672 1 95.56 87 HIS B C 1
ATOM 5332 O O . HIS B 1 87 ? 5.898 -22.797 -10.703 1 95.56 87 HIS B O 1
ATOM 5338 N N . PRO B 1 88 ? 6.77 -21.938 -8.898 1 93 88 PRO B N 1
ATOM 5339 C CA . PRO B 1 88 ? 8.133 -22.172 -9.367 1 93 88 PRO B CA 1
ATOM 5340 C C . PRO B 1 88 ? 8.57 -23.625 -9.203 1 93 88 PRO B C 1
ATOM 5342 O O . PRO B 1 88 ? 9.758 -23.906 -9.016 1 93 88 PRO B O 1
ATOM 5345 N N . THR B 1 89 ? 7.551 -24.594 -9.188 1 92.12 89 THR B N 1
ATOM 5346 C CA . THR B 1 89 ? 7.887 -25.969 -8.875 1 92.12 89 THR B CA 1
ATOM 5347 C C . THR B 1 89 ? 7.207 -26.938 -9.852 1 92.12 89 THR B C 1
ATOM 5349 O O . THR B 1 89 ? 6.668 -27.969 -9.438 1 92.12 89 THR B O 1
ATOM 5352 N N . LEU B 1 90 ? 7.148 -26.547 -11.086 1 93.19 90 LEU B N 1
ATOM 5353 C CA . LEU B 1 90 ? 6.566 -27.406 -12.117 1 93.19 90 LEU B CA 1
ATOM 5354 C C . LEU B 1 90 ? 7.648 -28.172 -12.859 1 93.19 90 LEU B C 1
ATOM 5356 O O . LEU B 1 90 ? 7.82 -28 -14.07 1 93.19 90 LEU B O 1
ATOM 5360 N N . LEU B 1 91 ? 8.32 -29.078 -12.18 1 95.62 91 LEU B N 1
ATOM 5361 C CA . LEU B 1 91 ? 9.461 -29.891 -12.57 1 95.62 91 LEU B CA 1
ATOM 5362 C C . LEU B 1 91 ? 10.766 -29.141 -12.367 1 95.62 91 LEU B C 1
ATOM 5364 O O . LEU B 1 91 ? 11.789 -29.734 -12.023 1 95.62 91 LEU B O 1
ATOM 5368 N N . TYR B 1 92 ? 10.773 -27.859 -12.664 1 96.56 92 TYR B N 1
ATOM 5369 C CA . TYR B 1 92 ? 11.922 -27.031 -12.344 1 96.56 92 TYR B CA 1
ATOM 5370 C C . TYR B 1 92 ? 11.867 -26.547 -10.898 1 96.56 92 TYR B C 1
ATOM 5372 O O . TYR B 1 92 ? 10.852 -26.719 -10.219 1 96.56 92 TYR B O 1
ATOM 5380 N N . ASN B 1 93 ? 12.977 -26.094 -10.375 1 95.31 93 ASN B N 1
ATOM 5381 C CA . ASN B 1 93 ? 13.031 -25.516 -9.031 1 95.31 93 ASN B CA 1
ATOM 5382 C C . ASN B 1 93 ? 13.156 -23.984 -9.086 1 95.31 93 ASN B C 1
ATOM 5384 O O . ASN B 1 93 ? 13.438 -23.422 -10.148 1 95.31 93 ASN B O 1
ATOM 5388 N N . PRO B 1 94 ? 12.922 -23.297 -7.984 1 96.62 94 PRO B N 1
ATOM 5389 C CA . PRO B 1 94 ? 12.891 -21.828 -7.996 1 96.62 94 PRO B CA 1
ATOM 5390 C C . PRO B 1 94 ? 14.203 -21.219 -8.492 1 96.62 94 PRO B C 1
ATOM 5392 O O . PRO B 1 94 ? 14.188 -20.234 -9.234 1 96.62 94 PRO B O 1
ATOM 5395 N N . GLN B 1 95 ? 15.297 -21.781 -8.133 1 96.88 95 GLN B N 1
ATOM 5396 C CA . GLN B 1 95 ? 16.594 -21.219 -8.492 1 96.88 95 GLN B CA 1
ATOM 5397 C C . GLN B 1 95 ? 16.859 -21.391 -9.984 1 96.88 95 GLN B C 1
ATOM 5399 O O . GLN B 1 95 ? 17.297 -20.438 -10.648 1 96.88 95 GLN B O 1
ATOM 5404 N N . SER B 1 96 ? 16.656 -22.578 -10.547 1 96.31 96 SER B N 1
ATOM 5405 C CA . SER B 1 96 ? 16.906 -22.797 -11.961 1 96.31 96 SER B CA 1
ATOM 5406 C C . SER B 1 96 ? 15.961 -21.984 -12.836 1 96.31 96 SER B C 1
ATOM 5408 O O . SER B 1 96 ? 16.344 -21.5 -13.898 1 96.31 96 SER B O 1
ATOM 5410 N N . PHE B 1 97 ? 14.719 -21.875 -12.398 1 97.56 97 PHE B N 1
ATOM 5411 C CA . PHE B 1 97 ? 13.773 -21.047 -13.156 1 97.56 97 PHE B CA 1
ATOM 5412 C C . PHE B 1 97 ? 14.156 -19.578 -13.086 1 97.56 97 PHE B C 1
ATOM 5414 O O . PHE B 1 97 ? 14.031 -18.859 -14.078 1 97.56 97 PHE B O 1
ATOM 5421 N N . ALA B 1 98 ? 14.594 -19.109 -11.961 1 97.81 98 ALA B N 1
ATOM 5422 C CA . ALA B 1 98 ? 15.055 -17.734 -11.82 1 97.81 98 ALA B CA 1
ATOM 5423 C C . ALA B 1 98 ? 16.219 -17.453 -12.758 1 97.81 98 ALA B C 1
ATOM 5425 O O . ALA B 1 98 ? 16.281 -16.391 -13.383 1 97.81 98 ALA B O 1
ATOM 5426 N N . GLU B 1 99 ? 17.125 -18.359 -12.812 1 97 99 GLU B N 1
ATOM 5427 C CA . GLU B 1 99 ? 18.266 -18.203 -13.703 1 97 99 GLU B CA 1
ATOM 5428 C C . GLU B 1 99 ? 17.828 -18.062 -15.156 1 97 99 GLU B C 1
ATOM 5430 O O . GLU B 1 99 ? 18.344 -17.219 -15.891 1 97 99 GLU B O 1
ATOM 5435 N N . TYR B 1 100 ? 16.906 -18.891 -15.523 1 97.12 100 TYR B N 1
ATOM 5436 C CA . TYR B 1 100 ? 16.375 -18.859 -16.875 1 97.12 100 TYR B CA 1
ATOM 5437 C C . TYR B 1 100 ? 15.609 -17.578 -17.141 1 97.12 100 TYR B C 1
ATOM 5439 O O . TYR B 1 100 ? 15.844 -16.891 -18.141 1 97.12 100 TYR B O 1
ATOM 5447 N N . ALA B 1 101 ? 14.711 -17.234 -16.25 1 98.25 101 ALA B N 1
ATOM 5448 C CA . ALA B 1 101 ? 13.844 -16.062 -16.391 1 98.25 101 ALA B CA 1
ATOM 5449 C C . ALA B 1 101 ? 14.656 -14.773 -16.422 1 98.25 101 ALA B C 1
ATOM 5451 O O . ALA B 1 101 ? 14.312 -13.836 -17.141 1 98.25 101 ALA B O 1
ATOM 5452 N N . ALA B 1 102 ? 15.711 -14.734 -15.695 1 98.12 102 ALA B N 1
ATOM 5453 C CA . ALA B 1 102 ? 16.562 -13.539 -15.609 1 98.12 102 ALA B CA 1
ATOM 5454 C C . ALA B 1 102 ? 17.172 -13.203 -16.969 1 98.12 102 ALA B C 1
ATOM 5456 O O . ALA B 1 102 ? 17.359 -12.031 -17.297 1 98.12 102 ALA B O 1
ATOM 5457 N N . GLN B 1 103 ? 17.453 -14.195 -17.734 1 97.62 103 GLN B N 1
ATOM 5458 C CA . GLN B 1 103 ? 18.031 -13.961 -19.062 1 97.62 103 GLN B CA 1
ATOM 5459 C C . GLN B 1 103 ? 17.047 -13.273 -19.984 1 97.62 103 GLN B C 1
ATOM 5461 O O . GLN B 1 103 ? 17.422 -12.719 -21.016 1 97.62 103 GLN B O 1
ATOM 5466 N N . ARG B 1 104 ? 15.828 -13.297 -19.516 1 98.12 104 ARG B N 1
ATOM 5467 C CA . ARG B 1 104 ? 14.766 -12.711 -20.328 1 98.12 104 ARG B CA 1
ATOM 5468 C C . ARG B 1 104 ? 14.156 -11.5 -19.641 1 98.12 104 ARG B C 1
ATOM 5470 O O . ARG B 1 104 ? 13.102 -11.008 -20.047 1 98.12 104 ARG B O 1
ATOM 5477 N N . GLY B 1 105 ? 14.734 -11.031 -18.578 1 98.75 105 GLY B N 1
ATOM 5478 C CA . GLY B 1 105 ? 14.383 -9.75 -17.984 1 98.75 105 GLY B CA 1
ATOM 5479 C C . GLY B 1 105 ? 13.594 -9.875 -16.703 1 98.75 105 GLY B C 1
ATOM 5480 O O . GLY B 1 105 ? 13.477 -8.914 -15.938 1 98.75 105 GLY B O 1
ATOM 5481 N N . THR B 1 106 ? 13.023 -11.07 -16.391 1 98.88 106 THR B N 1
ATOM 5482 C CA . THR B 1 106 ? 12.297 -11.258 -15.148 1 98.88 106 THR B CA 1
ATOM 5483 C C . THR B 1 106 ? 13.258 -11.453 -13.977 1 98.88 106 THR B C 1
ATOM 5485 O O . THR B 1 106 ? 14.062 -12.391 -13.977 1 98.88 106 THR B O 1
ATOM 5488 N N . THR B 1 107 ? 13.172 -10.555 -12.992 1 98.75 107 THR B N 1
ATOM 5489 C CA . THR B 1 107 ? 14.156 -10.57 -11.922 1 98.75 107 THR B CA 1
ATOM 5490 C C . THR B 1 107 ? 13.477 -10.625 -10.562 1 98.75 107 THR B C 1
ATOM 5492 O O . THR B 1 107 ? 14.133 -10.5 -9.523 1 98.75 107 THR B O 1
ATOM 5495 N N . THR B 1 108 ? 12.164 -10.734 -10.516 1 98.88 108 THR B N 1
ATOM 5496 C CA . THR B 1 108 ? 11.414 -10.812 -9.266 1 98.88 108 THR B CA 1
ATOM 5497 C C . THR B 1 108 ? 10.281 -11.828 -9.383 1 98.88 108 THR B C 1
ATOM 5499 O O . THR B 1 108 ? 9.516 -11.805 -10.344 1 98.88 108 THR B O 1
ATOM 5502 N N . PHE B 1 109 ? 10.234 -12.727 -8.391 1 98.69 109 PHE B N 1
ATOM 5503 C CA . PHE B 1 109 ? 9.148 -13.688 -8.297 1 98.69 109 PHE B CA 1
ATOM 5504 C C . PHE B 1 109 ? 8.32 -13.453 -7.035 1 98.69 109 PHE B C 1
ATOM 5506 O O . PHE B 1 109 ? 8.875 -13.18 -5.969 1 98.69 109 PHE B O 1
ATOM 5513 N N . ILE B 1 110 ? 7.008 -13.477 -7.148 1 98.69 110 ILE B N 1
ATOM 5514 C CA . ILE B 1 110 ? 6.102 -13.734 -6.035 1 98.69 110 ILE B CA 1
ATOM 5515 C C . ILE B 1 110 ? 5.539 -15.148 -6.148 1 98.69 110 ILE B C 1
ATOM 5517 O O . ILE B 1 110 ? 4.645 -15.406 -6.961 1 98.69 110 ILE B O 1
ATOM 5521 N N . ALA B 1 111 ? 6.008 -16.016 -5.293 1 98.06 111 ALA B N 1
ATOM 5522 C CA . ALA B 1 111 ? 5.973 -17.438 -5.617 1 98.06 111 ALA B CA 1
ATOM 5523 C C . ALA B 1 111 ? 5.078 -18.203 -4.641 1 98.06 111 ALA B C 1
ATOM 5525 O O . ALA B 1 111 ? 4.98 -17.844 -3.465 1 98.06 111 ALA B O 1
ATOM 5526 N N . ASP B 1 112 ? 4.535 -19.234 -5.121 1 97.12 112 ASP B N 1
ATOM 5527 C CA . ASP B 1 112 ? 3.736 -20.203 -4.383 1 97.12 112 ASP B CA 1
ATOM 5528 C C . ASP B 1 112 ? 4.609 -21.047 -3.451 1 97.12 112 ASP B C 1
ATOM 5530 O O . ASP B 1 112 ? 5.668 -21.531 -3.855 1 97.12 112 ASP B O 1
ATOM 5534 N N . ASN B 1 113 ? 4.121 -21.266 -2.211 1 96.94 113 ASN B N 1
ATOM 5535 C CA . ASN B 1 113 ? 4.902 -22.047 -1.26 1 96.94 113 ASN B CA 1
ATOM 5536 C C . ASN B 1 113 ? 4.348 -23.453 -1.105 1 96.94 113 ASN B C 1
ATOM 5538 O O . ASN B 1 113 ? 4.746 -24.188 -0.198 1 96.94 113 ASN B O 1
ATOM 5542 N N . MET B 1 114 ? 3.436 -23.875 -1.887 1 94 114 MET B N 1
ATOM 5543 C CA . MET B 1 114 ? 2.67 -25.094 -1.698 1 94 114 MET B CA 1
ATOM 5544 C C . MET B 1 114 ? 3.598 -26.297 -1.567 1 94 114 MET B C 1
ATOM 5546 O O . MET B 1 114 ? 3.457 -27.109 -0.642 1 94 114 MET B O 1
ATOM 5550 N N . THR B 1 115 ? 4.508 -26.438 -2.477 1 93 115 THR B N 1
ATOM 5551 C CA . THR B 1 115 ? 5.398 -27.594 -2.48 1 93 115 THR B CA 1
ATOM 5552 C C . THR B 1 115 ? 6.184 -27.688 -1.176 1 93 115 THR B C 1
ATOM 5554 O O . THR B 1 115 ? 6.355 -28.766 -0.615 1 93 115 THR B O 1
ATOM 5557 N N . PHE B 1 116 ? 6.645 -26.531 -0.671 1 94.62 116 PHE B N 1
ATOM 5558 C CA . PHE B 1 116 ? 7.41 -26.5 0.57 1 94.62 116 PHE B CA 1
ATOM 5559 C C . PHE B 1 116 ? 6.516 -26.812 1.766 1 94.62 116 PHE B C 1
ATOM 5561 O O . PHE B 1 116 ? 6.906 -27.562 2.662 1 94.62 116 PHE B O 1
ATOM 5568 N N . MET B 1 117 ? 5.312 -26.328 1.682 1 93.38 117 MET B N 1
ATOM 5569 C CA . MET B 1 117 ? 4.355 -26.531 2.764 1 93.38 117 MET B CA 1
ATOM 5570 C C . MET B 1 117 ? 3.984 -28.016 2.883 1 93.38 117 MET B C 1
ATOM 5572 O O . MET B 1 117 ? 3.799 -28.516 3.988 1 93.38 117 MET B O 1
ATOM 5576 N N . LEU B 1 118 ? 3.916 -28.703 1.786 1 91.12 118 LEU B N 1
ATOM 5577 C CA . LEU B 1 118 ? 3.455 -30.094 1.774 1 91.12 118 LEU B CA 1
ATOM 5578 C C . LEU B 1 118 ? 4.613 -31.047 2.021 1 91.12 118 LEU B C 1
ATOM 5580 O O . LEU B 1 118 ? 4.398 -32.188 2.404 1 91.12 118 LEU B O 1
ATOM 5584 N N . SER B 1 119 ? 5.832 -30.578 1.88 1 91.06 119 SER B N 1
ATOM 5585 C CA . SER B 1 119 ? 6.922 -31.547 1.818 1 91.06 119 SER B CA 1
ATOM 5586 C C . SER B 1 119 ? 7.883 -31.359 2.988 1 91.06 119 SER B C 1
ATOM 5588 O O . SER B 1 119 ? 8.648 -32.281 3.312 1 91.06 119 SER B O 1
ATOM 5590 N N . LEU B 1 120 ? 7.879 -30.156 3.596 1 94.31 120 LEU B N 1
ATOM 5591 C CA . LEU B 1 120 ? 8.906 -29.859 4.59 1 94.31 120 LEU B CA 1
ATOM 5592 C C . LEU B 1 120 ? 8.289 -29.203 5.824 1 94.31 120 LEU B C 1
ATOM 5594 O O . LEU B 1 120 ? 7.328 -28.438 5.711 1 94.31 120 LEU B O 1
ATOM 5598 N N . PRO B 1 121 ? 8.93 -29.531 7.012 1 95.25 121 PRO B N 1
ATOM 5599 C CA . PRO B 1 121 ? 8.633 -28.625 8.117 1 95.25 121 PRO B CA 1
ATOM 5600 C C . PRO B 1 121 ? 9.047 -27.172 7.82 1 95.25 121 PRO B C 1
ATOM 5602 O O . PRO B 1 121 ? 10.016 -26.953 7.09 1 95.25 121 PRO B O 1
ATOM 5605 N N . ASN B 1 122 ? 8.391 -26.234 8.398 1 97.44 122 ASN B N 1
ATOM 5606 C CA . ASN B 1 122 ? 8.617 -24.828 8.117 1 97.44 122 ASN B CA 1
ATOM 5607 C C . ASN B 1 122 ? 10.086 -24.453 8.305 1 97.44 122 ASN B C 1
ATOM 5609 O O . ASN B 1 122 ? 10.648 -23.703 7.5 1 97.44 122 ASN B O 1
ATOM 5613 N N . GLU B 1 123 ? 10.656 -24.953 9.367 1 96.81 123 GLU B N 1
ATOM 5614 C CA . GLU B 1 123 ? 12.047 -24.609 9.664 1 96.81 123 GLU B CA 1
ATOM 5615 C C . GLU B 1 123 ? 12.961 -24.953 8.492 1 96.81 123 GLU B C 1
ATOM 5617 O O . GLU B 1 123 ? 13.852 -24.172 8.141 1 96.81 123 GLU B O 1
ATOM 5622 N N . LYS B 1 124 ? 12.766 -26.094 7.922 1 96.69 124 LYS B N 1
ATOM 5623 C CA . LYS B 1 124 ? 13.562 -26.531 6.781 1 96.69 124 LYS B CA 1
ATOM 5624 C C . LYS B 1 124 ? 13.227 -25.719 5.535 1 96.69 124 LYS B C 1
ATOM 5626 O O . LYS B 1 124 ? 14.125 -25.312 4.797 1 96.69 124 LYS B O 1
ATOM 5631 N N . ALA B 1 125 ? 11.984 -25.547 5.297 1 97 125 ALA B N 1
ATOM 5632 C CA . ALA B 1 125 ? 11.562 -24.734 4.16 1 97 125 ALA B CA 1
ATOM 5633 C C . ALA B 1 125 ? 12.18 -23.328 4.219 1 97 125 ALA B C 1
ATOM 5635 O O . ALA B 1 125 ? 12.664 -22.828 3.205 1 97 125 ALA B O 1
ATOM 5636 N N . PHE B 1 126 ? 12.242 -22.719 5.414 1 97.69 126 PHE B N 1
ATOM 5637 C CA . PHE B 1 126 ? 12.719 -21.359 5.59 1 97.69 126 PHE B CA 1
ATOM 5638 C C . PHE B 1 126 ? 14.219 -21.266 5.316 1 97.69 126 PHE B C 1
ATOM 5640 O O . PHE B 1 126 ? 14.711 -20.234 4.863 1 97.69 126 PHE B O 1
ATOM 5647 N N . THR B 1 127 ? 14.922 -22.375 5.5 1 97.06 127 THR B N 1
ATOM 5648 C CA . THR B 1 127 ? 16.344 -22.359 5.164 1 97.06 127 THR B CA 1
ATOM 5649 C C . THR B 1 127 ? 16.547 -22.234 3.658 1 97.06 127 THR B C 1
ATOM 5651 O O . THR B 1 127 ? 17.5 -21.609 3.205 1 97.06 127 THR B O 1
ATOM 5654 N N . ILE B 1 128 ? 15.664 -22.859 2.887 1 96.56 128 ILE B N 1
ATOM 5655 C CA . ILE B 1 128 ? 15.711 -22.734 1.435 1 96.56 128 ILE B CA 1
ATOM 5656 C C . ILE B 1 128 ? 15.391 -21.297 1.028 1 96.56 128 ILE B C 1
ATOM 5658 O O . ILE B 1 128 ? 16.109 -20.703 0.222 1 96.56 128 ILE B O 1
ATOM 5662 N N . LEU B 1 129 ? 14.375 -20.703 1.627 1 97.5 129 LEU B N 1
ATOM 5663 C CA . LEU B 1 129 ? 13.984 -19.344 1.318 1 97.5 129 LEU B CA 1
ATOM 5664 C C . LEU B 1 129 ? 15.117 -18.359 1.618 1 97.5 129 LEU B C 1
ATOM 5666 O O . LEU B 1 129 ? 15.352 -17.422 0.858 1 97.5 129 LEU B O 1
ATOM 5670 N N . ASP B 1 130 ? 15.797 -18.625 2.697 1 96.94 130 ASP B N 1
ATOM 5671 C CA . ASP B 1 130 ? 16.891 -17.75 3.104 1 96.94 130 ASP B CA 1
ATOM 5672 C C . ASP B 1 130 ? 18.047 -17.828 2.119 1 96.94 130 ASP B C 1
ATOM 5674 O O . ASP B 1 130 ? 18.703 -16.812 1.853 1 96.94 130 ASP B O 1
ATOM 5678 N N . GLN B 1 131 ? 18.297 -19 1.58 1 96.62 131 GLN B N 1
ATOM 5679 C CA . GLN B 1 131 ? 19.312 -19.125 0.543 1 96.62 131 GLN B CA 1
ATOM 5680 C C . GLN B 1 131 ? 18.922 -18.375 -0.721 1 96.62 131 GLN B C 1
ATOM 5682 O O . GLN B 1 131 ? 19.734 -17.672 -1.317 1 96.62 131 GLN B O 1
ATOM 5687 N N . LEU B 1 132 ? 17.688 -18.562 -1.105 1 97 132 LEU B N 1
ATOM 5688 C CA . LEU B 1 132 ? 17.188 -17.891 -2.301 1 97 132 LEU B CA 1
ATOM 5689 C C . LEU B 1 132 ? 17.234 -16.375 -2.139 1 97 132 LEU B C 1
ATOM 5691 O O . LEU B 1 132 ? 17.547 -15.656 -3.092 1 97 132 LEU B O 1
ATOM 5695 N N . LYS B 1 133 ? 16.953 -15.875 -0.979 1 95.75 133 LYS B N 1
ATOM 5696 C CA . LYS B 1 133 ? 16.938 -14.445 -0.667 1 95.75 133 LYS B CA 1
ATOM 5697 C C . LYS B 1 133 ? 18.312 -13.82 -0.888 1 95.75 133 LYS B C 1
ATOM 5699 O O . LYS B 1 133 ? 18.422 -12.633 -1.203 1 95.75 133 LYS B O 1
ATOM 5704 N N . ASN B 1 134 ? 19.344 -14.555 -0.807 1 94.44 134 ASN B N 1
ATOM 5705 C CA . ASN B 1 134 ? 20.719 -14.047 -0.9 1 94.44 134 ASN B CA 1
ATOM 5706 C C . ASN B 1 134 ? 21.188 -13.961 -2.35 1 94.44 134 ASN B C 1
ATOM 5708 O O . ASN B 1 134 ? 22.266 -13.43 -2.629 1 94.44 134 ASN B O 1
ATOM 5712 N N . LEU B 1 135 ? 20.406 -14.438 -3.229 1 96.44 135 LEU B N 1
ATOM 5713 C CA . LEU B 1 135 ? 20.734 -14.367 -4.648 1 96.44 135 LEU B CA 1
ATOM 5714 C C . LEU B 1 135 ? 20.453 -12.984 -5.207 1 96.44 135 LEU B C 1
ATOM 5716 O O . LEU B 1 135 ? 19.641 -12.242 -4.648 1 96.44 135 LEU B O 1
ATOM 5720 N N . PRO B 1 136 ? 21.203 -12.547 -6.281 1 96.81 136 PRO B N 1
ATOM 5721 C CA . PRO B 1 136 ? 20.859 -11.289 -6.949 1 96.81 136 PRO B CA 1
ATOM 5722 C C . PRO B 1 136 ? 19.594 -11.398 -7.781 1 96.81 136 PRO B C 1
ATOM 5724 O O . PRO B 1 136 ? 19.609 -11.133 -8.984 1 96.81 136 PRO B O 1
ATOM 5727 N N . PHE B 1 137 ? 18.578 -11.883 -7.227 1 98 137 PHE B N 1
ATOM 5728 C CA . PHE B 1 137 ? 17.219 -12.086 -7.68 1 98 137 PHE B CA 1
ATOM 5729 C C . PHE B 1 137 ? 16.234 -11.898 -6.527 1 98 137 PHE B C 1
ATOM 5731 O O . PHE B 1 137 ? 16.516 -12.281 -5.391 1 98 137 PHE B O 1
ATOM 5738 N N . SER B 1 138 ? 15.156 -11.227 -6.738 1 98.31 138 SER B N 1
ATOM 5739 C CA . SER B 1 138 ? 14.219 -10.977 -5.652 1 98.31 138 SER B CA 1
ATOM 5740 C C . SER B 1 138 ? 13.156 -12.07 -5.578 1 98.31 138 SER B C 1
ATOM 5742 O O . SER B 1 138 ? 12.398 -12.273 -6.523 1 98.31 138 SER B O 1
ATOM 5744 N N . PHE B 1 139 ? 13.109 -12.766 -4.441 1 98.19 139 PHE B N 1
ATOM 5745 C CA . PHE B 1 139 ? 12.102 -13.789 -4.195 1 98.19 139 PHE B CA 1
ATOM 5746 C C . PHE B 1 139 ? 11.133 -13.344 -3.107 1 98.19 139 PHE B C 1
ATOM 5748 O O . PHE B 1 139 ? 11.555 -12.969 -2.01 1 98.19 139 PHE B O 1
ATOM 5755 N N . TYR B 1 140 ? 9.867 -13.344 -3.428 1 98.56 140 TYR B N 1
ATOM 5756 C CA . TYR B 1 140 ? 8.773 -13.227 -2.469 1 98.56 140 TYR B CA 1
ATOM 5757 C C . TYR B 1 140 ? 7.867 -14.453 -2.523 1 98.56 140 TYR B C 1
ATOM 5759 O O . TYR B 1 140 ? 7.926 -15.234 -3.477 1 98.56 140 TYR B O 1
ATOM 5767 N N . TRP B 1 141 ? 7.047 -14.602 -1.47 1 98.44 141 TRP B N 1
ATOM 5768 C CA . TRP B 1 141 ? 6.309 -15.859 -1.351 1 98.44 141 TRP B CA 1
ATOM 5769 C C . TRP B 1 141 ? 4.867 -15.602 -0.929 1 98.44 141 TRP B C 1
ATOM 5771 O O . TRP B 1 141 ? 4.523 -14.5 -0.5 1 98.44 141 TRP B O 1
ATOM 5781 N N . TRP B 1 142 ? 4.062 -16.688 -1.115 1 97.12 142 TRP B N 1
ATOM 5782 C CA . TRP B 1 142 ? 2.701 -16.797 -0.604 1 97.12 142 TRP B CA 1
ATOM 5783 C C . TRP B 1 142 ? 2.652 -17.688 0.634 1 97.12 142 TRP B C 1
ATOM 5785 O O . TRP B 1 142 ? 3.547 -18.516 0.852 1 97.12 142 TRP B O 1
ATOM 5795 N N . ALA B 1 143 ? 1.559 -17.484 1.364 1 98.06 143 ALA B N 1
ATOM 5796 C CA . ALA B 1 143 ? 1.154 -18.5 2.34 1 98.06 143 ALA B CA 1
ATOM 5797 C C . ALA B 1 143 ? -0.115 -19.219 1.891 1 98.06 143 ALA B C 1
ATOM 5799 O O . ALA B 1 143 ? -1.192 -18.609 1.847 1 98.06 143 ALA B O 1
ATOM 5800 N N . ARG B 1 144 ? 0.02 -20.469 1.632 1 97.25 144 ARG B N 1
ATOM 5801 C CA . ARG B 1 144 ? -1.142 -21.281 1.265 1 97.25 144 ARG B CA 1
ATOM 5802 C C . ARG B 1 144 ? -2.012 -21.578 2.482 1 97.25 144 ARG B C 1
ATOM 5804 O O . ARG B 1 144 ? -1.501 -21.75 3.588 1 97.25 144 ARG B O 1
ATOM 5811 N N . PHE B 1 145 ? -3.371 -21.75 2.172 1 96.75 145 PHE B N 1
ATOM 5812 C CA . PHE B 1 145 ? -4.309 -22.016 3.258 1 96.75 145 PHE B CA 1
ATOM 5813 C C . PHE B 1 145 ? -4.941 -23.391 3.102 1 96.75 145 PHE B C 1
ATOM 5815 O O . PHE B 1 145 ? -5.762 -23.797 3.926 1 96.75 145 PHE B O 1
ATOM 5822 N N . ASP B 1 146 ? -4.629 -24.062 2.061 1 92.94 146 ASP B N 1
ATOM 5823 C CA . ASP B 1 146 ? -5.125 -25.422 1.827 1 92.94 146 ASP B CA 1
ATOM 5824 C C . ASP B 1 146 ? -4.215 -26.172 0.863 1 92.94 146 ASP B C 1
ATOM 5826 O O . ASP B 1 146 ? -3.338 -25.578 0.232 1 92.94 146 ASP B O 1
ATOM 5830 N N . SER B 1 147 ? -4.445 -27.5 0.724 1 89.88 147 SER B N 1
ATOM 5831 C CA . SER B 1 147 ? -3.559 -28.359 -0.049 1 89.88 147 SER B CA 1
ATOM 5832 C C . SER B 1 147 ? -4.02 -28.469 -1.499 1 89.88 147 SER B C 1
ATOM 5834 O O . SER B 1 147 ? -3.295 -28.984 -2.35 1 89.88 147 SER B O 1
ATOM 5836 N N . GLN B 1 148 ? -5.141 -28 -1.808 1 88.81 148 GLN B N 1
ATOM 5837 C CA . GLN B 1 148 ? -5.766 -28.141 -3.119 1 88.81 148 GLN B CA 1
ATOM 5838 C C . GLN B 1 148 ? -6.125 -29.594 -3.404 1 88.81 148 GLN B C 1
ATOM 5840 O O . GLN B 1 148 ? -6.395 -29.953 -4.551 1 88.81 148 GLN B O 1
ATOM 5845 N N . SER B 1 149 ? -6.07 -30.5 -2.465 1 89 149 SER B N 1
ATOM 5846 C CA . SER B 1 149 ? -6.43 -31.906 -2.533 1 89 149 SER B CA 1
ATOM 5847 C C . SER B 1 149 ? -7.109 -32.375 -1.248 1 89 149 SER B C 1
ATOM 5849 O O . SER B 1 149 ? -7.613 -31.547 -0.478 1 89 149 SER B O 1
ATOM 5851 N N . GLN B 1 150 ? -7.348 -33.719 -1.254 1 84.62 150 GLN B N 1
ATOM 5852 C CA . GLN B 1 150 ? -7.848 -34.344 -0.032 1 84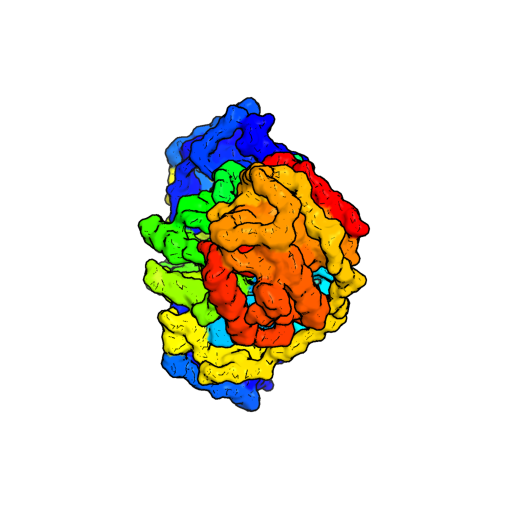.62 150 GLN B CA 1
ATOM 5853 C C . GLN B 1 150 ? -6.785 -35.219 0.616 1 84.62 150 GLN B C 1
ATOM 5855 O O . GLN B 1 150 ? -6.547 -36.344 0.174 1 84.62 150 GLN B O 1
ATOM 5860 N N . LEU B 1 151 ? -6.215 -34.562 1.616 1 86.19 151 LEU B N 1
ATOM 5861 C CA . LEU B 1 151 ? -5.172 -35.281 2.357 1 86.19 151 LEU B CA 1
ATOM 5862 C C . LEU B 1 151 ? -5.699 -35.781 3.701 1 86.19 151 LEU B C 1
ATOM 5864 O O . LEU B 1 151 ? -6.488 -35.062 4.352 1 86.19 151 LEU B O 1
ATOM 5868 N N . GLU B 1 152 ? -5.203 -36.844 4.035 1 81.88 152 GLU B N 1
ATOM 5869 C CA . GLU B 1 152 ? -5.566 -37.344 5.355 1 81.88 152 GLU B CA 1
ATOM 5870 C C . GLU B 1 152 ? -5.012 -36.469 6.465 1 81.88 152 GLU B C 1
ATOM 5872 O O . GLU B 1 152 ? -5.676 -36.25 7.48 1 81.88 152 GLU B O 1
ATOM 5877 N N . ASN B 1 153 ? -3.912 -35.938 6.215 1 85.62 153 ASN B N 1
ATOM 5878 C CA . ASN B 1 153 ? -3.227 -35.188 7.258 1 85.62 153 ASN B CA 1
ATOM 5879 C C . ASN B 1 153 ? -3.242 -33.688 6.973 1 85.62 153 ASN B C 1
ATOM 5881 O O . ASN B 1 153 ? -2.332 -32.969 7.379 1 85.62 153 ASN B O 1
ATOM 5885 N N . GLU B 1 154 ? -4.176 -33.25 6.254 1 88.06 154 GLU B N 1
ATOM 5886 C CA . GLU B 1 154 ? -4.195 -31.828 5.879 1 88.06 154 GLU B CA 1
ATOM 5887 C C . GLU B 1 154 ? -4.227 -30.922 7.113 1 88.06 154 GLU B C 1
ATOM 5889 O O . GLU B 1 154 ? -3.551 -29.891 7.152 1 88.06 154 GLU B O 1
ATOM 5894 N N . ASP B 1 155 ? -4.953 -31.344 8.141 1 90.19 155 ASP B N 1
ATOM 5895 C CA . ASP B 1 155 ? -5.121 -30.547 9.352 1 90.19 155 ASP B CA 1
ATOM 5896 C C . ASP B 1 155 ? -3.816 -30.484 10.141 1 90.19 155 ASP B C 1
ATOM 5898 O O . ASP B 1 155 ? -3.645 -29.594 10.984 1 90.19 155 ASP B O 1
ATOM 5902 N N . GLU B 1 156 ? -3.002 -31.438 9.836 1 92.5 156 GLU B N 1
ATOM 5903 C CA . GLU B 1 156 ? -1.705 -31.438 10.508 1 92.5 156 GLU B CA 1
ATOM 5904 C C . GLU B 1 156 ? -0.718 -30.516 9.805 1 92.5 156 GLU B C 1
ATOM 5906 O O . GLU B 1 156 ? 0.215 -30 10.422 1 92.5 156 GLU B O 1
ATOM 5911 N N . LEU B 1 157 ? -0.96 -30.375 8.586 1 93.31 157 LEU B N 1
ATOM 5912 C CA . LEU B 1 157 ? -0.072 -29.547 7.781 1 93.31 157 LEU B CA 1
ATOM 5913 C C . LEU B 1 157 ? -0.488 -28.078 7.844 1 93.31 157 LEU B C 1
ATOM 5915 O O . LEU B 1 157 ? 0.359 -27.188 7.984 1 93.31 157 LEU B O 1
ATOM 5919 N N . PHE B 1 158 ? -1.776 -27.828 7.793 1 95.38 158 PHE B N 1
ATOM 5920 C CA . PHE B 1 158 ? -2.316 -26.469 7.801 1 95.38 158 PHE B CA 1
ATOM 5921 C C . PHE B 1 158 ? -2.924 -26.141 9.156 1 95.38 158 PHE B C 1
ATOM 5923 O O . PHE B 1 158 ? -4.148 -26.078 9.297 1 95.38 158 PHE B O 1
ATOM 5930 N N . THR B 1 159 ? -2.047 -25.906 10.055 1 95.88 159 THR B N 1
ATOM 5931 C CA . THR B 1 159 ? -2.436 -25.484 11.398 1 95.88 159 THR B CA 1
ATOM 5932 C C . THR B 1 159 ? -2.295 -23.969 11.547 1 95.88 159 THR B C 1
ATOM 5934 O O . THR B 1 159 ? -1.636 -23.312 10.734 1 95.88 159 THR B O 1
ATOM 5937 N N . ASN B 1 160 ? -2.967 -23.484 12.523 1 96.31 160 ASN B N 1
ATOM 5938 C CA . ASN B 1 160 ? -2.816 -22.062 12.828 1 96.31 160 ASN B CA 1
ATOM 5939 C C . ASN B 1 160 ? -1.35 -21.672 12.984 1 96.31 160 ASN B C 1
ATOM 5941 O O . ASN B 1 160 ? -0.917 -20.641 12.477 1 96.31 160 ASN B O 1
ATOM 5945 N N . LYS B 1 161 ? -0.65 -22.5 13.648 1 96.75 161 LYS B N 1
ATOM 5946 C CA . LYS B 1 161 ? 0.767 -22.219 13.883 1 96.75 161 LYS B CA 1
ATOM 5947 C C . LYS B 1 161 ? 1.545 -22.219 12.57 1 96.75 161 LYS B C 1
ATOM 5949 O O . LYS B 1 161 ? 2.281 -21.266 12.289 1 96.75 161 LYS B O 1
ATOM 5954 N N . SER B 1 162 ? 1.408 -23.266 11.797 1 96.88 162 SER B N 1
ATOM 5955 C CA . SER B 1 162 ? 2.168 -23.391 10.562 1 96.88 162 SER B CA 1
ATOM 5956 C C . SER B 1 162 ? 1.866 -22.25 9.602 1 96.88 162 SER B C 1
ATOM 5958 O O . SER B 1 162 ? 2.781 -21.672 9.016 1 96.88 162 SER B O 1
ATOM 5960 N N . VAL B 1 163 ? 0.618 -21.906 9.492 1 97.88 163 VAL B N 1
ATOM 5961 C CA . VAL B 1 163 ? 0.205 -20.859 8.562 1 97.88 163 VAL B CA 1
ATOM 5962 C C . VAL B 1 163 ? 0.673 -19.5 9.078 1 97.88 163 VAL B C 1
ATOM 5964 O O . VAL B 1 163 ? 1.198 -18.688 8.305 1 97.88 163 VAL B O 1
ATOM 5967 N N . THR B 1 164 ? 0.531 -19.219 10.328 1 96.81 164 THR B N 1
ATOM 5968 C CA . THR B 1 164 ? 0.901 -17.922 10.898 1 96.81 164 THR B CA 1
ATOM 5969 C C . THR B 1 164 ? 2.41 -17.703 10.82 1 96.81 164 THR B C 1
ATOM 5971 O O . THR B 1 164 ? 2.875 -16.578 10.625 1 96.81 164 THR B O 1
ATOM 5974 N N . GLU B 1 165 ? 3.166 -18.781 10.961 1 97.81 165 GLU B N 1
ATOM 5975 C CA . GLU B 1 165 ? 4.617 -18.688 10.828 1 97.81 165 GLU B CA 1
ATOM 5976 C C . GLU B 1 165 ? 5.008 -18.188 9.438 1 97.81 165 GLU B C 1
ATOM 5978 O O . GLU B 1 165 ? 5.922 -17.359 9.305 1 97.81 165 GLU B O 1
ATOM 5983 N N . TRP B 1 166 ? 4.348 -18.672 8.469 1 98.25 166 TRP B N 1
ATOM 5984 C CA . TRP B 1 166 ? 4.586 -18.172 7.113 1 98.25 166 TRP B CA 1
ATOM 5985 C C . TRP B 1 166 ? 4.18 -16.703 6.996 1 98.25 166 TRP B C 1
ATOM 5987 O O . TRP B 1 166 ? 4.938 -15.891 6.461 1 98.25 166 TRP B O 1
ATOM 5997 N N . LEU B 1 167 ? 3.084 -16.328 7.547 1 97.5 167 LEU B N 1
ATOM 5998 C CA . LEU B 1 167 ? 2.547 -14.977 7.426 1 97.5 167 LEU B CA 1
ATOM 5999 C C . LEU B 1 167 ? 3.406 -13.977 8.195 1 97.5 167 LEU B C 1
ATOM 6001 O O . LEU B 1 167 ? 3.334 -12.773 7.953 1 97.5 167 LEU B O 1
ATOM 6005 N N . GLN B 1 168 ? 4.195 -14.445 9.078 1 95.56 168 GLN B N 1
ATOM 6006 C CA . GLN B 1 168 ? 5.043 -13.57 9.883 1 95.56 168 GLN B CA 1
ATOM 6007 C C . GLN B 1 168 ? 6.285 -13.141 9.102 1 95.56 168 GLN B C 1
ATOM 6009 O O . GLN B 1 168 ? 6.914 -12.133 9.43 1 95.56 168 GLN B O 1
ATOM 6014 N N . ARG B 1 169 ? 6.559 -13.844 8.07 1 96.06 169 ARG B N 1
ATOM 6015 C CA . ARG B 1 169 ? 7.75 -13.508 7.301 1 96.06 169 ARG B CA 1
ATOM 6016 C C . ARG B 1 169 ? 7.527 -12.258 6.457 1 96.06 169 ARG B C 1
ATOM 6018 O O . ARG B 1 169 ? 6.449 -12.07 5.891 1 96.06 169 ARG B O 1
ATOM 6025 N N . GLU B 1 170 ? 8.602 -11.461 6.387 1 93.31 170 GLU B N 1
ATOM 6026 C CA . GLU B 1 170 ? 8.523 -10.211 5.641 1 93.31 170 GLU B CA 1
ATOM 6027 C C . GLU B 1 170 ? 8.484 -10.461 4.137 1 93.31 170 GLU B C 1
ATOM 6029 O O . GLU B 1 170 ? 7.934 -9.656 3.381 1 93.31 170 GLU B O 1
ATOM 6034 N N . ASP B 1 171 ? 9.094 -11.555 3.705 1 96.5 171 ASP B N 1
ATOM 6035 C CA . ASP B 1 171 ? 9.156 -11.828 2.275 1 96.5 171 ASP B CA 1
ATOM 6036 C C . ASP B 1 171 ? 7.953 -12.648 1.82 1 96.5 171 ASP B C 1
ATOM 6038 O O . ASP B 1 171 ? 7.918 -13.141 0.691 1 96.5 171 ASP B O 1
ATOM 6042 N N . VAL B 1 172 ? 6.984 -12.875 2.709 1 97.88 172 VAL B N 1
ATOM 6043 C CA . VAL B 1 172 ? 5.672 -13.383 2.328 1 97.88 172 VAL B CA 1
ATOM 6044 C C . VAL B 1 172 ? 4.695 -12.219 2.15 1 97.88 172 VAL B C 1
ATOM 6046 O O . VAL B 1 172 ? 4.438 -11.469 3.094 1 97.88 172 VAL B O 1
ATOM 6049 N N . LEU B 1 173 ? 4.125 -12.102 0.909 1 97.81 173 LEU B N 1
ATOM 6050 C CA . LEU B 1 173 ? 3.412 -10.867 0.588 1 97.81 173 LEU B CA 1
ATOM 6051 C C . LEU B 1 173 ? 1.909 -11.117 0.513 1 97.81 173 LEU B C 1
ATOM 6053 O O . LEU B 1 173 ? 1.118 -10.172 0.517 1 97.81 173 LEU B O 1
ATOM 6057 N N . LEU B 1 174 ? 1.489 -12.344 0.419 1 97.75 174 LEU B N 1
ATOM 6058 C CA . LEU B 1 174 ? 0.056 -12.586 0.287 1 97.75 174 LEU B CA 1
ATOM 6059 C C . LEU B 1 174 ? -0.323 -13.945 0.864 1 97.75 174 LEU B C 1
ATOM 6061 O O . LEU B 1 174 ? 0.544 -14.789 1.09 1 97.75 174 LEU B O 1
ATOM 6065 N N . GLY B 1 175 ? -1.604 -14.086 1.203 1 98 175 GLY B N 1
ATOM 6066 C CA . GLY B 1 175 ? -2.252 -15.359 1.475 1 98 175 GLY B CA 1
ATOM 6067 C C . GLY B 1 175 ? -3.09 -15.859 0.315 1 98 175 GLY B C 1
ATOM 6068 O O . GLY B 1 175 ? -3.711 -15.07 -0.398 1 98 175 GLY B O 1
ATOM 6069 N N . GLY B 1 176 ? -3.09 -17.141 0.108 1 95.38 176 GLY B N 1
ATOM 6070 C CA . GLY B 1 176 ? -3.793 -17.766 -1.001 1 95.38 176 GLY B CA 1
ATOM 6071 C C . GLY B 1 176 ? -2.896 -18.641 -1.858 1 95.38 176 GLY B C 1
ATOM 6072 O O . GLY B 1 176 ? -1.824 -19.062 -1.416 1 95.38 176 GLY B O 1
ATOM 6073 N N . GLU B 1 177 ? -3.244 -18.922 -3.004 1 94.81 177 GLU B N 1
ATOM 6074 C CA . GLU B 1 177 ? -4.543 -18.594 -3.582 1 94.81 177 GLU B CA 1
ATOM 6075 C C . GLU B 1 177 ? -5.652 -19.438 -2.957 1 94.81 177 GLU B C 1
ATOM 6077 O O . GLU B 1 177 ? -5.402 -20.547 -2.492 1 94.81 177 GLU B O 1
ATOM 6082 N N . LEU B 1 178 ? -6.863 -18.938 -2.996 1 96.12 178 LEU B N 1
ATOM 6083 C CA . LEU B 1 178 ? -7.977 -19.562 -2.301 1 96.12 178 LEU B CA 1
ATOM 6084 C C . LEU B 1 178 ? -8.633 -20.625 -3.178 1 96.12 178 LEU B C 1
ATOM 6086 O O . LEU B 1 178 ? -9.797 -20.484 -3.568 1 96.12 178 LEU B O 1
ATOM 6090 N N . THR B 1 179 ? -7.973 -21.734 -3.268 1 92.81 179 THR B N 1
ATOM 6091 C CA . THR B 1 179 ? -8.547 -22.844 -4.02 1 92.81 179 THR B CA 1
ATOM 6092 C C . THR B 1 179 ? -9.664 -23.516 -3.23 1 92.81 179 THR B C 1
ATOM 6094 O O . THR B 1 179 ? -10.578 -24.109 -3.814 1 92.81 179 THR B O 1
ATOM 6097 N N . GLY B 1 180 ? -9.68 -23.453 -1.935 1 91.31 180 GLY B N 1
ATOM 6098 C CA . GLY B 1 180 ? -10.703 -24.016 -1.077 1 91.31 180 GLY B CA 1
ATOM 6099 C C . GLY B 1 180 ? -11.805 -23.031 -0.731 1 91.31 180 GLY B C 1
ATOM 6100 O O . GLY B 1 180 ? -12.43 -23.141 0.328 1 91.31 180 GLY B O 1
ATOM 6101 N N . TRP B 1 181 ? -12.07 -22.062 -1.566 1 93.19 181 TRP B N 1
ATOM 6102 C CA . TRP B 1 181 ? -13 -20.984 -1.245 1 93.19 181 TRP B CA 1
ATOM 6103 C C . TRP B 1 181 ? -14.406 -21.531 -1.024 1 93.19 181 TRP B C 1
ATOM 6105 O O . TRP B 1 181 ? -15.188 -20.953 -0.267 1 93.19 181 TRP B O 1
ATOM 6115 N N . PRO B 1 182 ? -14.82 -22.656 -1.658 1 91.81 182 PRO B N 1
ATOM 6116 C CA . PRO B 1 182 ? -16.141 -23.172 -1.336 1 91.81 182 PRO B CA 1
ATOM 6117 C C . PRO B 1 182 ? -16.297 -23.531 0.142 1 91.81 182 PRO B C 1
ATOM 6119 O O . PRO B 1 182 ? -17.375 -23.328 0.72 1 91.81 182 PRO B O 1
ATOM 6122 N N . ARG B 1 183 ? -15.234 -24.094 0.696 1 91.81 183 ARG B N 1
ATOM 6123 C CA . ARG B 1 183 ? -15.258 -24.375 2.127 1 91.81 183 ARG B CA 1
ATOM 6124 C C . ARG B 1 183 ? -15.398 -23.078 2.936 1 91.81 183 ARG B C 1
ATOM 6126 O O . ARG B 1 183 ? -16.031 -23.078 3.994 1 91.81 183 ARG B O 1
ATOM 6133 N N . LEU B 1 184 ? -14.781 -22.062 2.461 1 95.44 184 LEU B N 1
ATOM 6134 C CA . LEU B 1 184 ? -14.891 -20.75 3.104 1 95.44 184 LEU B CA 1
ATOM 6135 C C . LEU B 1 184 ? -16.344 -20.281 3.129 1 95.44 184 LEU B C 1
ATOM 6137 O O . LEU B 1 184 ? -16.828 -19.828 4.168 1 95.44 184 LEU B O 1
ATOM 6141 N N . ILE B 1 185 ? -17.031 -20.391 2.033 1 94.69 185 ILE B N 1
ATOM 6142 C CA . ILE B 1 185 ? -18.438 -20 1.924 1 94.69 185 ILE B CA 1
ATOM 6143 C C . ILE B 1 185 ? -19.281 -20.859 2.869 1 94.69 185 ILE B C 1
ATOM 6145 O O . ILE B 1 185 ? -20.219 -20.359 3.494 1 94.69 185 ILE B O 1
ATOM 6149 N N . ASP B 1 186 ? -18.828 -22.125 3.039 1 93.56 186 ASP B N 1
ATOM 6150 C CA . ASP B 1 186 ? -19.625 -23.078 3.805 1 93.56 186 ASP B CA 1
ATOM 6151 C C . ASP B 1 186 ? -19.359 -22.938 5.301 1 93.56 186 ASP B C 1
ATOM 6153 O O . ASP B 1 186 ? -19.922 -23.688 6.109 1 93.56 186 ASP B O 1
ATOM 6157 N N . GLY B 1 187 ? -18.422 -22.078 5.68 1 95.62 187 GLY B N 1
ATOM 6158 C CA . GLY B 1 187 ? -18.312 -21.797 7.105 1 95.62 187 GLY B CA 1
ATOM 6159 C C . GLY B 1 187 ? -16.938 -22.094 7.672 1 95.62 187 GLY B C 1
ATOM 6160 O O . GLY B 1 187 ? -16.781 -22.203 8.891 1 95.62 187 GLY B O 1
ATOM 6161 N N . ASP B 1 188 ? -15.961 -22.312 6.883 1 95.75 188 ASP B N 1
ATOM 6162 C CA . ASP B 1 188 ? -14.602 -22.547 7.359 1 95.75 188 ASP B CA 1
ATOM 6163 C C . ASP B 1 188 ? -14.039 -21.312 8.055 1 95.75 188 ASP B C 1
ATOM 6165 O O . ASP B 1 188 ? -13.289 -20.531 7.449 1 95.75 188 ASP B O 1
ATOM 6169 N N . ASP B 1 189 ? -14.234 -21.219 9.359 1 96.81 189 ASP B N 1
ATOM 6170 C CA . ASP B 1 189 ? -13.867 -20.031 10.125 1 96.81 189 ASP B CA 1
ATOM 6171 C C . ASP B 1 189 ? -12.359 -19.984 10.375 1 96.81 189 ASP B C 1
ATOM 6173 O O . ASP B 1 189 ? -11.797 -18.922 10.617 1 96.81 189 ASP B O 1
ATOM 6177 N N . LEU B 1 190 ? -11.773 -21.156 10.352 1 96.25 190 LEU B N 1
ATOM 6178 C CA . LEU B 1 190 ? -10.32 -21.156 10.5 1 96.25 190 LEU B CA 1
ATOM 6179 C C . LEU B 1 190 ? -9.656 -20.484 9.312 1 96.25 190 LEU B C 1
ATOM 6181 O O . LEU B 1 190 ? -8.75 -19.656 9.484 1 96.25 190 LEU B O 1
ATOM 6185 N N . MET B 1 191 ? -10.047 -20.844 8.148 1 96.75 191 MET B N 1
ATOM 6186 C CA . MET B 1 191 ? -9.531 -20.188 6.949 1 96.75 191 MET B CA 1
ATOM 6187 C C . MET B 1 191 ? -9.812 -18.688 6.977 1 96.75 191 MET B C 1
ATOM 6189 O O . MET B 1 191 ? -8.945 -17.891 6.621 1 96.75 191 MET B O 1
ATOM 6193 N N . LEU B 1 192 ? -11.016 -18.312 7.355 1 97.88 192 LEU B N 1
ATOM 6194 C CA . LEU B 1 192 ? -11.367 -16.891 7.465 1 97.88 192 LEU B CA 1
ATOM 6195 C C . LEU B 1 192 ? -10.453 -16.188 8.461 1 97.88 192 LEU B C 1
ATOM 6197 O O . LEU B 1 192 ? -10.047 -15.047 8.234 1 97.88 192 LEU B O 1
ATOM 6201 N N . HIS B 1 193 ? -10.172 -16.875 9.531 1 97.44 193 HIS B N 1
ATOM 6202 C CA . HIS B 1 193 ? -9.242 -16.328 10.516 1 97.44 193 HIS B CA 1
ATOM 6203 C C . HIS B 1 193 ? -7.871 -16.078 9.906 1 97.44 193 HIS B C 1
ATOM 6205 O O . HIS B 1 193 ? -7.238 -15.062 10.172 1 97.44 193 HIS B O 1
ATOM 6211 N N . TRP B 1 194 ? -7.363 -17.031 9.109 1 97.88 194 TRP B N 1
ATOM 6212 C CA . TRP B 1 194 ? -6.078 -16.859 8.43 1 97.88 194 TRP B CA 1
ATOM 6213 C C . TRP B 1 194 ? -6.117 -15.672 7.48 1 97.88 194 TRP B C 1
ATOM 6215 O O . TRP B 1 194 ? -5.141 -14.922 7.375 1 97.88 194 TRP B O 1
ATOM 6225 N N . ILE B 1 195 ? -7.211 -15.477 6.801 1 98 195 ILE B N 1
ATOM 6226 C CA . ILE B 1 195 ? -7.398 -14.32 5.922 1 98 195 ILE B CA 1
ATOM 6227 C C . ILE B 1 195 ? -7.293 -13.031 6.734 1 98 195 ILE B C 1
ATOM 6229 O O . ILE B 1 195 ? -6.57 -12.109 6.355 1 98 195 ILE B O 1
ATOM 6233 N N . GLN B 1 196 ? -7.969 -12.961 7.844 1 97 196 GLN B N 1
ATOM 6234 C CA . GLN B 1 196 ? -7.93 -11.789 8.711 1 97 196 GLN B CA 1
ATOM 6235 C C . GLN B 1 196 ? -6.516 -11.531 9.227 1 97 196 GLN B C 1
ATOM 6237 O O . GLN B 1 196 ? -6.078 -10.383 9.305 1 97 196 GLN B O 1
ATOM 6242 N N . SER B 1 197 ? -5.859 -12.617 9.578 1 96.62 197 SER B N 1
ATOM 6243 C CA . SER B 1 197 ? -4.492 -12.508 10.07 1 96.62 197 SER B CA 1
ATOM 6244 C C . SER B 1 197 ? -3.57 -11.914 9.008 1 96.62 197 SER B C 1
ATOM 6246 O O . SER B 1 197 ? -2.715 -11.078 9.312 1 96.62 197 SER B O 1
ATOM 6248 N N . ALA B 1 198 ? -3.719 -12.391 7.812 1 97.19 198 ALA B N 1
ATOM 6249 C CA . ALA B 1 198 ? -2.938 -11.852 6.703 1 97.19 198 ALA B CA 1
ATOM 6250 C C . ALA B 1 198 ? -3.229 -10.367 6.496 1 97.19 198 ALA B C 1
ATOM 6252 O O . ALA B 1 198 ? -2.307 -9.562 6.344 1 97.19 198 ALA B O 1
ATOM 6253 N N . LYS B 1 199 ? -4.453 -9.977 6.547 1 95.56 199 LYS B N 1
ATOM 6254 C CA . LYS B 1 199 ? -4.871 -8.602 6.324 1 95.56 199 LYS B CA 1
ATOM 6255 C C . LYS B 1 199 ? -4.332 -7.676 7.41 1 95.56 199 LYS B C 1
ATOM 6257 O O . LYS B 1 199 ? -3.941 -6.539 7.133 1 95.56 199 LYS B O 1
ATOM 6262 N N . LEU B 1 200 ? -4.328 -8.141 8.633 1 92.75 200 LEU B N 1
ATOM 6263 C CA . LEU B 1 200 ? -3.807 -7.371 9.758 1 92.75 200 LEU B CA 1
ATOM 6264 C C . LEU B 1 200 ? -2.322 -7.074 9.57 1 92.75 200 LEU B C 1
ATOM 6266 O O . LEU B 1 200 ? -1.811 -6.086 10.102 1 92.75 200 LEU B O 1
ATOM 6270 N N . LYS B 1 201 ? -1.675 -7.906 8.781 1 92.56 201 LYS B N 1
ATOM 6271 C CA . LYS B 1 201 ? -0.257 -7.711 8.492 1 92.56 201 LYS B CA 1
ATOM 6272 C C . LYS B 1 201 ? -0.061 -7 7.156 1 92.56 201 LYS B C 1
ATOM 6274 O O . LYS B 1 201 ? 1.054 -6.945 6.633 1 92.56 201 LYS B O 1
ATOM 6279 N N . GLU B 1 202 ? -1.148 -6.516 6.609 1 91.75 202 GLU B N 1
ATOM 6280 C CA . GLU B 1 202 ? -1.179 -5.723 5.387 1 91.75 202 GLU B CA 1
ATOM 6281 C C . GLU B 1 202 ? -0.743 -6.551 4.18 1 91.75 202 GLU B C 1
ATOM 6283 O O . GLU B 1 202 ? -0.105 -6.031 3.264 1 91.75 202 GLU B O 1
ATOM 6288 N N . LYS B 1 203 ? -1.008 -7.832 4.277 1 96.5 203 LYS B N 1
ATOM 6289 C CA . LYS B 1 203 ? -0.735 -8.727 3.154 1 96.5 203 LYS B CA 1
ATOM 6290 C C . LYS B 1 203 ? -1.968 -8.891 2.27 1 96.5 203 LYS B C 1
ATOM 6292 O O . LYS B 1 203 ? -3.1 -8.766 2.744 1 96.5 203 LYS B O 1
ATOM 6297 N N . ARG B 1 204 ? -1.756 -9.055 0.967 1 97.88 204 ARG B N 1
ATOM 6298 C CA . ARG B 1 204 ? -2.854 -9.234 0.023 1 97.88 204 ARG B CA 1
ATOM 6299 C C . ARG B 1 204 ? -3.457 -10.625 0.141 1 97.88 204 ARG B C 1
ATOM 6301 O O . ARG B 1 204 ? -2.816 -11.547 0.655 1 97.88 204 ARG B O 1
ATOM 6308 N N . ILE B 1 205 ? -4.703 -10.766 -0.236 1 98.5 205 ILE B N 1
ATOM 6309 C CA . ILE B 1 205 ? -5.367 -12.055 -0.363 1 98.5 205 ILE B CA 1
ATOM 6310 C C . ILE B 1 205 ? -5.68 -12.336 -1.831 1 98.5 205 ILE B C 1
ATOM 6312 O O . ILE B 1 205 ? -6.398 -11.57 -2.477 1 98.5 205 ILE B O 1
ATOM 6316 N N . GLU B 1 206 ? -5.113 -13.406 -2.34 1 98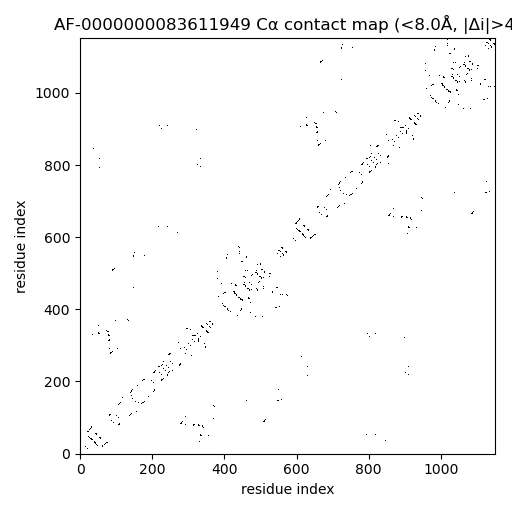.31 206 GLU B N 1
ATOM 6317 C CA . GLU B 1 206 ? -5.332 -13.82 -3.723 1 98.31 206 GLU B CA 1
ATOM 6318 C C . GLU B 1 206 ? -6.488 -14.812 -3.824 1 98.31 206 GLU B C 1
ATOM 6320 O O . GLU B 1 206 ? -6.535 -15.797 -3.086 1 98.31 206 GLU B O 1
ATOM 6325 N N . GLY B 1 207 ? -7.414 -14.523 -4.75 1 97.56 207 GLY B N 1
ATOM 6326 C CA . GLY B 1 207 ? -8.531 -15.422 -4.992 1 97.56 207 GLY B CA 1
ATOM 6327 C C . GLY B 1 207 ? -8.188 -16.562 -5.934 1 97.56 207 GLY B C 1
ATOM 6328 O O . GLY B 1 207 ? -7.043 -17.016 -5.977 1 97.56 207 GLY B O 1
ATOM 6329 N N . HIS B 1 208 ? -9.008 -17.172 -6.527 1 96.38 208 HIS B N 1
ATOM 6330 C CA . HIS B 1 208 ? -8.984 -18.25 -7.512 1 96.38 208 HIS B CA 1
ATOM 6331 C C . HIS B 1 208 ? -10.406 -18.656 -7.91 1 96.38 208 HIS B C 1
ATOM 6333 O O . HIS B 1 208 ? -10.875 -19.719 -7.531 1 96.38 208 HIS B O 1
ATOM 6339 N N . PHE B 1 209 ? -11.008 -17.75 -8.812 1 94 209 PHE B N 1
ATOM 6340 C CA . PHE B 1 209 ? -12.445 -17.891 -9.039 1 94 209 PHE B CA 1
ATOM 6341 C C . PHE B 1 209 ? -12.75 -18.031 -10.523 1 94 209 PHE B C 1
ATOM 6343 O O . PHE B 1 209 ? -13.516 -17.234 -11.078 1 94 209 PHE B O 1
ATOM 6350 N N . PRO B 1 210 ? -12.32 -19.062 -11.125 1 90.62 210 PRO B N 1
ATOM 6351 C CA . PRO B 1 210 ? -12.68 -19.219 -12.539 1 90.62 210 PRO B CA 1
ATOM 6352 C C . PRO B 1 210 ? -14.188 -19.375 -12.75 1 90.62 210 PRO B C 1
ATOM 6354 O O . PRO B 1 210 ? -14.82 -20.203 -12.094 1 90.62 210 PRO B O 1
ATOM 6357 N N . GLY B 1 211 ? -14.758 -18.578 -13.539 1 88.12 211 GLY B N 1
ATOM 6358 C CA . GLY B 1 211 ? -16.156 -18.703 -13.898 1 88.12 211 GLY B CA 1
ATOM 6359 C C . GLY B 1 211 ? -17.094 -18.312 -12.781 1 88.12 211 GLY B C 1
ATOM 6360 O O . GLY B 1 211 ? -18.281 -18.641 -12.82 1 88.12 211 GLY B O 1
ATOM 6361 N N . ALA B 1 212 ? -16.609 -17.656 -11.852 1 92.75 212 ALA B N 1
ATOM 6362 C CA . ALA B 1 212 ? -17.422 -17.297 -10.695 1 92.75 212 ALA B CA 1
ATOM 6363 C C . ALA B 1 212 ? -18.5 -16.266 -11.07 1 92.75 212 ALA B C 1
ATOM 6365 O O . ALA B 1 212 ? -18.266 -15.398 -11.906 1 92.75 212 ALA B O 1
ATOM 6366 N N . SER B 1 213 ? -19.656 -16.422 -10.414 1 94.62 213 SER B N 1
ATOM 6367 C CA . SER B 1 213 ? -20.719 -15.43 -10.57 1 94.62 213 SER B CA 1
ATOM 6368 C C . SER B 1 213 ? -20.375 -14.125 -9.859 1 94.62 213 SER B C 1
ATOM 6370 O O . SER B 1 213 ? -19.453 -14.078 -9.047 1 94.62 213 SER B O 1
ATOM 6372 N N . GLU B 1 214 ? -21.109 -13.125 -10.219 1 95.56 214 GLU B N 1
ATOM 6373 C CA . GLU B 1 214 ? -20.922 -11.836 -9.562 1 95.56 214 GLU B CA 1
ATOM 6374 C C . GLU B 1 214 ? -21.141 -11.945 -8.055 1 95.56 214 GLU B C 1
ATOM 6376 O O . GLU B 1 214 ? -20.422 -11.336 -7.266 1 95.56 214 GLU B O 1
ATOM 6381 N N . LYS B 1 215 ? -22.172 -12.688 -7.656 1 95.62 215 LYS B N 1
ATOM 6382 C CA . LYS B 1 215 ? -22.469 -12.883 -6.238 1 95.62 215 LYS B CA 1
ATOM 6383 C C . LYS B 1 215 ? -21.297 -13.539 -5.512 1 95.62 215 LYS B C 1
ATOM 6385 O O . LYS B 1 215 ? -20.969 -13.148 -4.391 1 95.62 215 LYS B O 1
ATOM 6390 N N . THR B 1 216 ? -20.734 -14.523 -6.168 1 96.88 216 THR B N 1
ATOM 6391 C CA . THR B 1 216 ? -19.562 -15.18 -5.574 1 96.88 216 THR B CA 1
ATOM 6392 C C . THR B 1 216 ? -18.422 -14.195 -5.402 1 96.88 216 THR B C 1
ATOM 6394 O O . THR B 1 216 ? -17.766 -14.172 -4.359 1 96.88 216 THR B O 1
ATOM 6397 N N . ILE B 1 217 ? -18.234 -13.359 -6.426 1 97.81 217 ILE B N 1
ATOM 6398 C CA . ILE B 1 217 ? -17.156 -12.359 -6.371 1 97.81 217 ILE B CA 1
ATOM 6399 C C . ILE B 1 217 ? -17.406 -11.398 -5.215 1 97.81 217 ILE B C 1
ATOM 6401 O O . ILE B 1 217 ? -16.5 -11.094 -4.445 1 97.81 217 ILE B O 1
ATOM 6405 N N . ALA B 1 218 ? -18.641 -10.977 -5.051 1 98 218 ALA B N 1
ATOM 6406 C CA . ALA B 1 218 ? -19.016 -10.07 -3.963 1 98 218 ALA B CA 1
ATOM 6407 C C . ALA B 1 218 ? -18.781 -10.727 -2.604 1 98 218 ALA B C 1
ATOM 6409 O O . ALA B 1 218 ? -18.219 -10.102 -1.696 1 98 218 ALA B O 1
ATOM 6410 N N . ARG B 1 219 ? -19.188 -12.016 -2.436 1 98.12 219 ARG B N 1
ATOM 6411 C CA . ARG B 1 219 ? -18.984 -12.75 -1.19 1 98.12 219 ARG B CA 1
ATOM 6412 C C . ARG B 1 219 ? -17.5 -12.812 -0.845 1 98.12 219 ARG B C 1
ATOM 6414 O O . ARG B 1 219 ? -17.109 -12.562 0.298 1 98.12 219 ARG B O 1
ATOM 6421 N N . MET B 1 220 ? -16.734 -13.141 -1.865 1 98.38 220 MET B N 1
ATOM 6422 C CA . MET B 1 220 ? -15.297 -13.312 -1.638 1 98.38 220 MET B CA 1
ATOM 6423 C C . MET B 1 220 ? -14.641 -11.992 -1.265 1 98.38 220 MET B C 1
ATOM 6425 O O . MET B 1 220 ? -13.711 -11.961 -0.456 1 98.38 220 MET B O 1
ATOM 6429 N N . LYS B 1 221 ? -15.117 -10.906 -1.875 1 98.44 221 LYS B N 1
ATOM 6430 C CA . LYS B 1 221 ? -14.625 -9.594 -1.487 1 98.44 221 LYS B CA 1
ATOM 6431 C C . LYS B 1 221 ? -14.906 -9.305 -0.015 1 98.44 221 LYS B C 1
ATOM 6433 O O . LYS B 1 221 ? -14.055 -8.781 0.7 1 98.44 221 LYS B O 1
ATOM 6438 N N . LEU B 1 222 ? -16.078 -9.664 0.493 1 98.5 222 LEU B N 1
ATOM 6439 C CA . LEU B 1 222 ? -16.453 -9.453 1.888 1 98.5 222 LEU B CA 1
ATOM 6440 C C . LEU B 1 222 ? -15.578 -10.289 2.816 1 98.5 222 LEU B C 1
ATOM 6442 O O . LEU B 1 222 ? -15.273 -9.867 3.936 1 98.5 222 LEU B O 1
ATOM 6446 N N . PHE B 1 223 ? -15.141 -11.438 2.328 1 98.31 223 PHE B N 1
ATOM 6447 C CA . PHE B 1 223 ? -14.273 -12.297 3.131 1 98.31 223 PHE B CA 1
ATOM 6448 C C . PHE B 1 223 ? -12.867 -11.719 3.201 1 98.31 223 PHE B C 1
ATOM 6450 O O . PHE B 1 223 ? -12.07 -12.125 4.055 1 98.31 223 PHE B O 1
ATOM 6457 N N . GLY B 1 224 ? -12.5 -10.812 2.262 1 97.81 224 GLY B N 1
ATOM 6458 C CA . GLY B 1 224 ? -11.211 -10.148 2.389 1 97.81 224 GLY B CA 1
ATOM 6459 C C . GLY B 1 224 ? -10.352 -10.281 1.15 1 97.81 224 GLY B C 1
ATOM 6460 O O . GLY B 1 224 ? -9.211 -9.797 1.126 1 97.81 224 GLY B O 1
ATOM 6461 N N . VAL B 1 225 ? -10.867 -10.836 0.061 1 98.38 225 VAL B N 1
ATOM 6462 C CA . VAL B 1 225 ? -10.078 -11.07 -1.143 1 98.38 225 VAL B CA 1
ATOM 6463 C C . VAL B 1 225 ? -9.734 -9.742 -1.807 1 98.38 225 VAL B C 1
ATOM 6465 O O . VAL B 1 225 ? -10.586 -8.852 -1.896 1 98.38 225 VAL B O 1
ATOM 6468 N N . ASP B 1 226 ? -8.484 -9.641 -2.336 1 98 226 ASP B N 1
ATOM 6469 C CA . ASP B 1 226 ? -8.016 -8.383 -2.922 1 98 226 ASP B CA 1
ATOM 6470 C C . ASP B 1 226 ? -7.859 -8.516 -4.438 1 98 226 ASP B C 1
ATOM 6472 O O . ASP B 1 226 ? -8.039 -7.539 -5.168 1 98 226 ASP B O 1
ATOM 6476 N N . GLY B 1 227 ? -7.441 -9.609 -4.867 1 97.62 227 GLY B N 1
ATOM 6477 C CA . GLY B 1 227 ? -7.168 -9.797 -6.285 1 97.62 227 GLY B CA 1
ATOM 6478 C C . GLY B 1 227 ? -7.484 -11.195 -6.773 1 97.62 227 GLY B C 1
ATOM 6479 O O . GLY B 1 227 ? -7.727 -12.102 -5.973 1 97.62 227 GLY B O 1
ATOM 6480 N N . ASP B 1 228 ? -7.547 -11.367 -8.07 1 98 228 ASP B N 1
ATOM 6481 C CA . ASP B 1 228 ? -7.852 -12.633 -8.727 1 98 228 ASP B CA 1
ATOM 6482 C C . ASP B 1 228 ? -7.219 -12.695 -10.117 1 98 228 ASP B C 1
ATOM 6484 O O . ASP B 1 228 ? -7.152 -11.688 -10.82 1 98 228 ASP B O 1
ATOM 6488 N N . HIS B 1 229 ? -6.723 -13.836 -10.461 1 97.88 229 HIS B N 1
ATOM 6489 C CA . HIS B 1 229 ? -6.043 -13.992 -11.742 1 97.88 229 HIS B CA 1
ATOM 6490 C C . HIS B 1 229 ? -6.82 -14.914 -12.672 1 97.88 229 HIS B C 1
ATOM 6492 O O . HIS B 1 229 ? -6.285 -15.391 -13.672 1 97.88 229 HIS B O 1
ATOM 6498 N N . GLU B 1 230 ? -8.148 -15.188 -12.438 1 96.69 230 GLU B N 1
ATOM 6499 C CA . GLU B 1 230 ? -8.867 -16.25 -13.133 1 96.69 230 GLU B CA 1
ATOM 6500 C C . GLU B 1 230 ? -9.906 -15.672 -14.086 1 96.69 230 GLU B C 1
ATOM 6502 O O . GLU B 1 230 ? -10.812 -16.391 -14.531 1 96.69 230 GLU B O 1
ATOM 6507 N N . ALA B 1 231 ? -9.805 -14.391 -14.367 1 97.06 231 ALA B N 1
ATOM 6508 C CA . ALA B 1 231 ? -10.734 -13.828 -15.336 1 97.06 231 ALA B CA 1
ATOM 6509 C C . ALA B 1 231 ? -10.594 -14.5 -16.703 1 97.06 231 ALA B C 1
ATOM 6511 O O . ALA B 1 231 ? -9.477 -14.758 -17.156 1 97.06 231 ALA B O 1
ATOM 6512 N N . MET B 1 232 ? -11.719 -14.758 -17.375 1 94.44 232 MET B N 1
ATOM 6513 C CA . MET B 1 232 ? -11.68 -15.523 -18.625 1 94.44 232 MET B CA 1
ATOM 6514 C C . MET B 1 232 ? -12.039 -14.641 -19.812 1 94.44 232 MET B C 1
ATOM 6516 O O . MET B 1 232 ? -11.695 -14.969 -20.953 1 94.44 232 MET B O 1
ATOM 6520 N N . ASP B 1 233 ? -12.766 -13.594 -19.594 1 96.31 233 ASP B N 1
ATOM 6521 C CA . ASP B 1 233 ? -13.102 -12.617 -20.625 1 96.31 233 ASP B CA 1
ATOM 6522 C C . ASP B 1 233 ? -13.18 -11.211 -20.047 1 96.31 233 ASP B C 1
ATOM 6524 O O . ASP B 1 233 ? -12.922 -11.008 -18.859 1 96.31 233 ASP B O 1
ATOM 6528 N N . VAL B 1 234 ? -13.414 -10.289 -20.922 1 97.62 234 VAL B N 1
ATOM 6529 C CA . VAL B 1 234 ? -13.359 -8.891 -20.5 1 97.62 234 VAL B CA 1
ATOM 6530 C C . VAL B 1 234 ? -14.477 -8.594 -19.516 1 97.62 234 VAL B C 1
ATOM 6532 O O . VAL B 1 234 ? -14.312 -7.793 -18.594 1 97.62 234 VAL B O 1
ATOM 6535 N N . GLU B 1 235 ? -15.633 -9.227 -19.641 1 97.25 235 GLU B N 1
ATOM 6536 C CA . GLU B 1 235 ? -16.734 -9.039 -18.703 1 97.25 235 GLU B CA 1
ATOM 6537 C C . GLU B 1 235 ? -16.359 -9.523 -17.297 1 97.25 235 GLU B C 1
ATOM 6539 O O . GLU B 1 235 ? -16.734 -8.914 -16.297 1 97.25 235 GLU B O 1
ATOM 6544 N N . ASP B 1 236 ? -15.609 -10.617 -17.297 1 97.31 236 ASP B N 1
ATOM 6545 C CA . ASP B 1 236 ? -15.094 -11.141 -16.031 1 97.31 236 ASP B CA 1
ATOM 6546 C C . ASP B 1 236 ? -14.141 -10.141 -15.375 1 97.31 236 ASP B C 1
ATOM 6548 O O . ASP B 1 236 ? -14.141 -9.984 -14.156 1 97.31 236 ASP B O 1
ATOM 6552 N N . VAL B 1 237 ? -13.328 -9.539 -16.219 1 98.12 237 VAL B N 1
ATOM 6553 C CA . VAL B 1 237 ? -12.406 -8.516 -15.719 1 98.12 237 VAL B CA 1
ATOM 6554 C C . VAL B 1 237 ? -13.203 -7.359 -15.109 1 98.12 237 VAL B C 1
ATOM 6556 O O . VAL B 1 237 ? -12.93 -6.938 -13.984 1 98.12 237 VAL B O 1
ATOM 6559 N N . GLU B 1 238 ? -14.188 -6.926 -15.773 1 97.31 238 GLU B N 1
ATOM 6560 C CA . GLU B 1 238 ? -15 -5.801 -15.336 1 97.31 238 GLU B CA 1
ATOM 6561 C C . GLU B 1 238 ? -15.719 -6.109 -14.023 1 97.31 238 GLU B C 1
ATOM 6563 O O . GLU B 1 238 ? -15.773 -5.266 -13.125 1 97.31 238 GLU B O 1
ATOM 6568 N N . ARG B 1 239 ? -16.266 -7.266 -13.945 1 97 239 ARG B N 1
ATOM 6569 C CA . ARG B 1 239 ? -16.984 -7.668 -12.742 1 97 239 ARG B CA 1
ATOM 6570 C C . ARG B 1 239 ? -16.078 -7.613 -11.523 1 97 239 ARG B C 1
ATOM 6572 O O . ARG B 1 239 ? -16.484 -7.141 -10.453 1 97 239 ARG B O 1
ATOM 6579 N N . ARG B 1 240 ? -14.914 -8.125 -11.672 1 98.06 240 ARG B N 1
ATOM 6580 C CA . ARG B 1 240 ? -13.953 -8.125 -10.57 1 98.06 240 ARG B CA 1
ATOM 6581 C C . ARG B 1 240 ? -13.555 -6.699 -10.188 1 98.06 240 ARG B C 1
ATOM 6583 O O . ARG B 1 240 ? -13.531 -6.352 -9.008 1 98.06 240 ARG B O 1
ATOM 6590 N N . VAL B 1 241 ? -13.289 -5.828 -11.195 1 97.94 241 VAL B N 1
ATOM 6591 C CA . VAL B 1 241 ? -12.906 -4.438 -10.953 1 97.94 241 VAL B CA 1
ATOM 6592 C C . VAL B 1 241 ? -14.07 -3.689 -10.312 1 97.94 241 VAL B C 1
ATOM 6594 O O . VAL B 1 241 ? -13.875 -2.881 -9.398 1 97.94 241 VAL B O 1
ATOM 6597 N N . LEU B 1 242 ? -15.281 -3.984 -10.742 1 97.5 242 LEU B N 1
ATOM 6598 C CA . LEU B 1 242 ? -16.484 -3.338 -10.219 1 97.5 242 LEU B CA 1
ATOM 6599 C C . LEU B 1 242 ? -16.594 -3.555 -8.711 1 97.5 242 LEU B C 1
ATOM 6601 O O . LEU B 1 242 ? -16.984 -2.641 -7.977 1 97.5 242 LEU B O 1
ATOM 6605 N N . HIS B 1 243 ? -16.203 -4.715 -8.266 1 97.75 243 HIS B N 1
ATOM 6606 C CA . HIS B 1 243 ? -16.328 -5.039 -6.852 1 97.75 243 HIS B CA 1
ATOM 6607 C C . HIS B 1 243 ? -15.039 -4.723 -6.098 1 97.75 243 HIS B C 1
ATOM 6609 O O . HIS B 1 243 ? -14.906 -5.059 -4.918 1 97.75 243 HIS B O 1
ATOM 6615 N N . GLY B 1 244 ? -14.141 -4.082 -6.785 1 96.5 244 GLY B N 1
ATOM 6616 C CA . GLY B 1 244 ? -12.969 -3.535 -6.113 1 96.5 244 GLY B CA 1
ATOM 6617 C C . GLY B 1 244 ? -11.812 -4.516 -6.035 1 96.5 244 GLY B C 1
ATOM 6618 O O . GLY B 1 244 ? -10.961 -4.398 -5.156 1 96.5 244 GLY B O 1
ATOM 6619 N N . MET B 1 245 ? -11.75 -5.531 -6.902 1 97.25 245 MET B N 1
ATOM 6620 C CA . MET B 1 245 ? -10.625 -6.453 -6.965 1 97.25 245 MET B CA 1
ATOM 6621 C C . MET B 1 245 ? -9.641 -6.035 -8.055 1 97.25 245 MET B C 1
ATOM 6623 O O . MET B 1 245 ? -10.039 -5.551 -9.109 1 97.25 245 MET B O 1
ATOM 6627 N N . ASP B 1 246 ? -8.352 -6.16 -7.742 1 97 246 ASP B N 1
ATOM 6628 C CA . ASP B 1 246 ? -7.352 -6.051 -8.805 1 97 246 ASP B CA 1
ATOM 6629 C C . ASP B 1 246 ? -7.277 -7.336 -9.625 1 97 246 ASP B C 1
ATOM 6631 O O . ASP B 1 246 ? -7.57 -8.422 -9.117 1 97 246 ASP B O 1
ATOM 6635 N N . VAL B 1 247 ? -6.941 -7.168 -10.891 1 98.38 247 VAL B N 1
ATOM 6636 C CA . VAL B 1 247 ? -7 -8.32 -11.781 1 98.38 247 VAL B CA 1
ATOM 6637 C C . VAL B 1 247 ? -5.617 -8.586 -12.375 1 98.38 247 VAL B C 1
ATOM 6639 O O . VAL B 1 247 ? -4.934 -7.656 -12.812 1 98.38 247 VAL B O 1
ATOM 6642 N N . THR B 1 248 ? -5.172 -9.789 -12.32 1 98.69 248 THR B N 1
ATOM 6643 C CA . THR B 1 248 ? -3.992 -10.266 -13.031 1 98.69 248 THR B CA 1
ATOM 6644 C C . THR B 1 248 ? -4.391 -11.078 -14.258 1 98.69 248 THR B C 1
ATOM 6646 O O . THR B 1 248 ? -5.074 -12.102 -14.141 1 98.69 248 THR B O 1
ATOM 6649 N N . LEU B 1 249 ? -3.986 -10.609 -15.398 1 98.81 249 LEU B N 1
ATOM 6650 C CA . LEU B 1 249 ? -4.332 -11.266 -16.656 1 98.81 249 LEU B CA 1
ATOM 6651 C C . LEU B 1 249 ? -3.408 -12.445 -16.922 1 98.81 249 LEU B C 1
ATOM 6653 O O . LEU B 1 249 ? -2.184 -12.297 -16.922 1 98.81 249 LEU B O 1
ATOM 6657 N N . ARG B 1 250 ? -4.008 -13.531 -17.219 1 97.81 250 ARG B N 1
ATOM 6658 C CA . ARG B 1 250 ? -3.268 -14.781 -17.281 1 97.81 250 ARG B CA 1
ATOM 6659 C C . ARG B 1 250 ? -2.891 -15.125 -18.719 1 97.81 250 ARG B C 1
ATOM 6661 O O . ARG B 1 250 ? -3.693 -14.93 -19.641 1 97.81 250 ARG B O 1
ATOM 6668 N N . HIS B 1 251 ? -1.696 -15.57 -18.891 1 97.25 251 HIS B N 1
ATOM 6669 C CA . HIS B 1 251 ? -1.188 -16.219 -20.094 1 97.25 251 HIS B CA 1
ATOM 6670 C C . HIS B 1 251 ? -0.374 -17.469 -19.75 1 97.25 251 HIS B C 1
ATOM 6672 O O . HIS B 1 251 ? 0.85 -17.391 -19.625 1 97.25 251 HIS B O 1
ATOM 6678 N N . SER B 1 252 ? -1.005 -18.609 -19.672 1 93.5 252 SER B N 1
ATOM 6679 C CA . SER B 1 252 ? -0.336 -19.828 -19.266 1 93.5 252 SER B CA 1
ATOM 6680 C C . SER B 1 252 ? -0.399 -20.891 -20.375 1 93.5 252 SER B C 1
ATOM 6682 O O . SER B 1 252 ? -1.024 -20.672 -21.406 1 93.5 252 SER B O 1
ATOM 6684 N N . SER B 1 253 ? 0.242 -22.016 -20.141 1 89.88 253 SER B N 1
ATOM 6685 C CA . SER B 1 253 ? 0.279 -23.125 -21.094 1 89.88 253 SER B CA 1
ATOM 6686 C C . SER B 1 253 ? -1.104 -23.734 -21.281 1 89.88 253 SER B C 1
ATOM 6688 O O . SER B 1 253 ? -1.43 -24.219 -22.375 1 89.88 253 SER B O 1
ATOM 6690 N N . ILE B 1 254 ? -1.917 -23.641 -20.281 1 87.38 254 ILE B N 1
ATOM 6691 C CA . ILE B 1 254 ? -3.219 -24.297 -20.359 1 87.38 254 ILE B CA 1
ATOM 6692 C C . ILE B 1 254 ? -4.297 -23.266 -20.672 1 87.38 254 ILE B C 1
ATOM 6694 O O . ILE B 1 254 ? -5.371 -23.609 -21.172 1 87.38 254 ILE B O 1
ATOM 6698 N N . ARG B 1 255 ? -4.047 -22.031 -20.344 1 90.12 255 ARG B N 1
ATOM 6699 C CA . ARG B 1 255 ? -4.984 -20.938 -20.562 1 90.12 255 ARG B CA 1
ATOM 6700 C C . ARG B 1 255 ? -4.27 -19.688 -21.094 1 90.12 255 ARG B C 1
ATOM 6702 O O . ARG B 1 255 ? -4.023 -18.75 -20.344 1 90.12 255 ARG B O 1
ATOM 6709 N N . PRO B 1 256 ? -3.996 -19.688 -22.422 1 93.19 256 PRO B N 1
ATOM 6710 C CA . PRO B 1 256 ? -3.357 -18.516 -23.016 1 93.19 256 PRO B CA 1
ATOM 6711 C C . PRO B 1 256 ? -4.352 -17.406 -23.344 1 93.19 256 PRO B C 1
ATOM 6713 O O . PRO B 1 256 ? -4.461 -16.984 -24.5 1 93.19 256 PRO B O 1
ATOM 6716 N N . ASP B 1 257 ? -4.926 -16.766 -22.312 1 96.31 257 ASP B N 1
ATOM 6717 C CA . ASP B 1 257 ? -6.094 -15.898 -22.422 1 96.31 257 ASP B CA 1
ATOM 6718 C C . ASP B 1 257 ? -5.68 -14.453 -22.688 1 96.31 257 ASP B C 1
ATOM 6720 O O . ASP B 1 257 ? -6.508 -13.625 -23.094 1 96.31 257 ASP B O 1
ATOM 6724 N N . LEU B 1 258 ? -4.426 -14.117 -22.547 1 98.38 258 LEU B N 1
ATOM 6725 C CA . LEU B 1 258 ? -3.971 -12.734 -22.453 1 98.38 258 LEU B CA 1
ATOM 6726 C C . LEU B 1 258 ? -4.355 -11.938 -23.688 1 98.38 258 LEU B C 1
ATOM 6728 O O . LEU B 1 258 ? -4.918 -10.852 -23.594 1 98.38 258 LEU B O 1
ATOM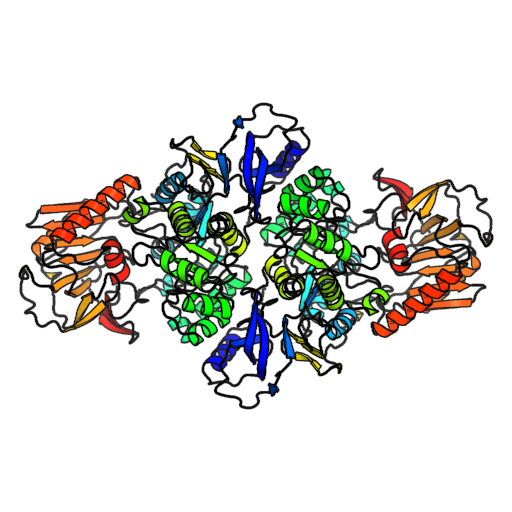 6732 N N . PRO B 1 259 ? -4.109 -12.484 -24.953 1 98.38 259 PRO B N 1
ATOM 6733 C CA . PRO B 1 259 ? -4.449 -11.703 -26.141 1 98.38 259 PRO B CA 1
ATOM 6734 C C . PRO B 1 259 ? -5.926 -11.328 -26.203 1 98.38 259 PRO B C 1
ATOM 6736 O O . PRO B 1 259 ? -6.266 -10.172 -26.469 1 98.38 259 PRO B O 1
ATOM 6739 N N . HIS B 1 260 ? -6.742 -12.281 -25.875 1 97.75 260 HIS B N 1
ATOM 6740 C CA . HIS B 1 260 ? -8.18 -12.039 -25.953 1 97.75 260 HIS B CA 1
ATOM 6741 C C . HIS B 1 260 ? -8.641 -11.078 -24.875 1 97.75 260 HIS B C 1
ATOM 6743 O O . HIS B 1 260 ? -9.5 -10.227 -25.109 1 97.75 260 HIS B O 1
ATOM 6749 N N . LEU B 1 261 ? -8.133 -11.211 -23.703 1 98.5 261 LEU B N 1
ATOM 6750 C CA . LEU B 1 261 ? -8.469 -10.312 -22.594 1 98.5 261 LEU B CA 1
ATOM 6751 C C . LEU B 1 261 ? -8.07 -8.875 -22.922 1 98.5 261 LEU B C 1
ATOM 6753 O O . LEU B 1 261 ? -8.859 -7.945 -22.734 1 98.5 261 LEU B O 1
ATOM 6757 N N . LEU B 1 262 ? -6.859 -8.656 -23.438 1 98.75 262 LEU B N 1
ATOM 6758 C CA . LEU B 1 262 ? -6.352 -7.332 -23.781 1 98.75 262 LEU B CA 1
ATOM 6759 C C . LEU B 1 262 ? -7.172 -6.707 -24.906 1 98.75 262 LEU B C 1
ATOM 6761 O O . LEU B 1 262 ? -7.488 -5.516 -24.844 1 98.75 262 LEU B O 1
ATOM 6765 N N . THR B 1 263 ? -7.496 -7.484 -25.906 1 98.38 263 THR B N 1
ATOM 6766 C CA . THR B 1 263 ? -8.328 -6.996 -27.016 1 98.38 263 THR B CA 1
ATOM 6767 C C . THR B 1 263 ? -9.672 -6.496 -26.5 1 98.38 263 THR B C 1
ATOM 6769 O O . THR B 1 263 ? -10.141 -5.434 -26.891 1 98.38 263 THR B O 1
ATOM 6772 N N . GLY B 1 264 ? -10.258 -7.328 -25.594 1 98.38 264 GLY B N 1
ATOM 6773 C CA . GLY B 1 264 ? -11.523 -6.918 -25 1 98.38 264 GLY B CA 1
ATOM 6774 C C . GLY B 1 264 ? -11.43 -5.602 -24.25 1 98.38 264 GLY B C 1
ATOM 6775 O O . GLY B 1 264 ? -12.305 -4.746 -24.375 1 98.38 264 GLY B O 1
ATOM 6776 N N . ILE B 1 265 ? -10.398 -5.414 -23.484 1 98.38 265 ILE B N 1
ATOM 6777 C CA . ILE B 1 265 ? -10.195 -4.211 -22.688 1 98.38 265 ILE B CA 1
ATOM 6778 C C . ILE B 1 265 ? -10.008 -3.004 -23.609 1 98.38 265 ILE B C 1
ATOM 6780 O O . ILE B 1 265 ? -10.578 -1.938 -23.359 1 98.38 265 ILE B O 1
ATOM 6784 N N . LEU B 1 266 ? -9.227 -3.135 -24.656 1 98.38 266 LEU B N 1
ATOM 6785 C CA . LEU B 1 266 ? -8.961 -2.072 -25.625 1 98.38 266 LEU B CA 1
ATOM 6786 C C . LEU B 1 266 ? -10.219 -1.706 -26.391 1 98.38 266 LEU B C 1
ATOM 6788 O O . LEU B 1 266 ? -10.516 -0.524 -26.594 1 98.38 266 LEU B O 1
ATOM 6792 N N . GLU B 1 267 ? -10.969 -2.705 -26.781 1 98.19 267 GLU B N 1
ATOM 6793 C CA . GLU B 1 267 ? -12.188 -2.473 -27.547 1 98.19 267 GLU B CA 1
ATOM 6794 C C . GLU B 1 267 ? -13.227 -1.705 -26.734 1 98.19 267 GLU B C 1
ATOM 6796 O O . GLU B 1 267 ? -13.914 -0.83 -27.25 1 98.19 267 GLU B O 1
ATOM 6801 N N . LYS B 1 268 ? -13.266 -2.033 -25.484 1 97.25 268 LYS B N 1
ATOM 6802 C CA . LYS B 1 268 ? -14.227 -1.368 -24.594 1 97.25 268 LYS B CA 1
ATOM 6803 C C . LYS B 1 268 ? -13.68 -0.037 -24.094 1 97.25 268 LYS B C 1
ATOM 6805 O O . LYS B 1 268 ? -14.375 0.699 -23.391 1 97.25 268 LYS B O 1
ATOM 6810 N N . LYS B 1 269 ? -12.422 0.292 -24.406 1 96.12 269 LYS B N 1
ATOM 6811 C CA . LYS B 1 269 ? -11.734 1.518 -24.016 1 96.12 269 LYS B CA 1
ATOM 6812 C C . LYS B 1 269 ? -11.734 1.684 -22.5 1 96.12 269 LYS B C 1
ATOM 6814 O O . LYS B 1 269 ? -12.008 2.773 -21.984 1 96.12 269 LYS B O 1
ATOM 6819 N N . LEU B 1 270 ? -11.609 0.548 -21.812 1 95.94 270 LEU B N 1
ATOM 6820 C CA . LEU B 1 270 ? -11.531 0.613 -20.344 1 95.94 270 LEU B CA 1
ATOM 6821 C C . LEU B 1 270 ? -10.242 1.294 -19.906 1 95.94 270 LEU B C 1
ATOM 6823 O O . LEU B 1 270 ? -9.156 0.951 -20.375 1 95.94 270 LEU B O 1
ATOM 6827 N N . ALA B 1 271 ? -10.344 2.318 -19.078 1 93.75 271 ALA B N 1
ATOM 6828 C CA . ALA B 1 271 ? -9.188 3.051 -18.562 1 93.75 271 ALA B CA 1
ATOM 6829 C C . ALA B 1 271 ? -8.641 2.404 -17.297 1 93.75 271 ALA B C 1
ATOM 6831 O O . ALA B 1 271 ? -8.445 3.08 -16.281 1 93.75 271 ALA B O 1
ATOM 6832 N N . ILE B 1 272 ? -8.203 1.089 -17.375 1 96.19 272 ILE B N 1
ATOM 6833 C CA . ILE B 1 272 ? -7.91 0.382 -16.125 1 96.19 272 ILE B CA 1
ATOM 6834 C C . ILE B 1 272 ? -6.504 -0.216 -16.188 1 96.19 272 ILE B C 1
ATOM 6836 O O . ILE B 1 272 ? -6.137 -1.038 -15.344 1 96.19 272 ILE B O 1
ATOM 6840 N N . PHE B 1 273 ? -5.691 0.162 -17.156 1 96.75 273 PHE B N 1
ATOM 6841 C CA . PHE B 1 273 ? -4.391 -0.471 -17.344 1 96.75 273 PHE B CA 1
ATOM 6842 C C . PHE B 1 273 ? -3.518 -0.286 -16.109 1 96.75 273 PHE B C 1
ATOM 6844 O O . PHE B 1 273 ? -2.713 -1.157 -15.773 1 96.75 273 PHE B O 1
ATOM 6851 N N . ASP B 1 274 ? -3.727 0.789 -15.352 1 95.12 274 ASP B N 1
ATOM 6852 C CA . ASP B 1 274 ? -2.943 1.06 -14.148 1 95.12 274 ASP B CA 1
ATOM 6853 C C . ASP B 1 274 ? -3.285 0.069 -13.039 1 95.12 274 ASP B C 1
ATOM 6855 O O . ASP B 1 274 ? -2.561 -0.03 -12.047 1 95.12 274 ASP B O 1
ATOM 6859 N N . HIS B 1 275 ? -4.336 -0.721 -13.266 1 95.12 275 HIS B N 1
ATOM 6860 C CA . HIS B 1 275 ? -4.809 -1.632 -12.227 1 95.12 275 HIS B CA 1
ATOM 6861 C C . HIS B 1 275 ? -4.723 -3.084 -12.688 1 95.12 275 HIS B C 1
ATOM 6863 O O . HIS B 1 275 ? -5.305 -3.973 -12.062 1 95.12 275 HIS B O 1
ATOM 6869 N N . LEU B 1 276 ? -4.016 -3.262 -13.781 1 98.44 276 LEU B N 1
ATOM 6870 C CA . LEU B 1 276 ? -3.873 -4.602 -14.344 1 98.44 276 LEU B CA 1
ATOM 6871 C C . LEU B 1 276 ? -2.438 -5.098 -14.211 1 98.44 276 LEU B C 1
ATOM 6873 O O . LEU B 1 276 ? -1.498 -4.297 -14.219 1 98.44 276 LEU B O 1
ATOM 6877 N N . MET B 1 277 ? -2.352 -6.355 -14.031 1 98.75 277 MET B N 1
ATOM 6878 C CA . MET B 1 277 ? -1.094 -7.098 -14.023 1 98.75 277 MET B CA 1
ATOM 6879 C C . MET B 1 277 ? -1.166 -8.297 -14.961 1 98.75 277 MET B C 1
ATOM 6881 O O . MET B 1 277 ? -2.234 -8.617 -15.484 1 98.75 277 MET B O 1
ATOM 6885 N N . MET B 1 278 ? -0.049 -8.906 -15.242 1 98.81 278 MET B N 1
ATOM 6886 C CA . MET B 1 278 ? -0.009 -10.094 -16.094 1 98.81 278 MET B CA 1
ATOM 6887 C C . MET B 1 278 ? 0.763 -11.219 -15.414 1 98.81 278 MET B C 1
ATOM 6889 O O . MET B 1 278 ? 1.6 -10.969 -14.539 1 98.81 278 MET B O 1
ATOM 6893 N N . THR B 1 279 ? 0.467 -12.438 -15.773 1 98.62 279 THR B N 1
ATOM 6894 C CA . THR B 1 279 ? 1.157 -13.578 -15.188 1 98.62 279 THR B CA 1
ATOM 6895 C C . THR B 1 279 ? 1.162 -14.766 -16.141 1 98.62 279 THR B C 1
ATOM 6897 O O . THR B 1 279 ? 0.272 -14.891 -16.984 1 98.62 279 THR B O 1
ATOM 6900 N N . THR B 1 280 ? 2.172 -15.602 -16 1 97.62 280 THR B N 1
ATOM 6901 C CA . THR B 1 280 ? 2.223 -16.875 -16.719 1 97.62 280 THR B CA 1
ATOM 6902 C C . THR B 1 280 ? 1.607 -17.984 -15.883 1 97.62 280 THR B C 1
ATOM 6904 O O . THR B 1 280 ? 1.331 -19.078 -16.391 1 97.62 280 THR B O 1
ATOM 6907 N N . ASP B 1 281 ? 1.319 -17.688 -14.562 1 95.38 281 ASP B N 1
ATOM 6908 C CA . ASP B 1 281 ? 0.607 -18.562 -13.648 1 95.38 281 ASP B CA 1
ATOM 6909 C C . ASP B 1 281 ? 1.276 -19.938 -13.57 1 95.38 281 ASP B C 1
ATOM 6911 O O . ASP B 1 281 ? 0.602 -20.969 -13.633 1 95.38 281 ASP B O 1
ATOM 6915 N N . GLY B 1 282 ? 2.562 -19.953 -13.594 1 91.38 282 GLY B N 1
ATOM 6916 C CA . GLY B 1 282 ? 3.244 -21.234 -13.547 1 91.38 282 GLY B CA 1
ATOM 6917 C C . GLY B 1 282 ? 2.916 -22.125 -14.727 1 91.38 282 GLY B C 1
ATOM 6918 O O . GLY B 1 282 ? 1.796 -22.641 -14.836 1 91.38 282 GLY B O 1
ATOM 6919 N N . SER B 1 283 ? 3.867 -22.312 -15.633 1 92.31 283 SER B N 1
ATOM 6920 C CA . SER B 1 283 ? 3.637 -23.109 -16.828 1 92.31 283 SER B CA 1
ATOM 6921 C C . SER B 1 283 ? 4.684 -24.219 -16.969 1 92.31 283 SER B C 1
ATOM 6923 O O . SER B 1 283 ? 5.691 -24.219 -16.266 1 92.31 283 SER B O 1
ATOM 6925 N N . SER B 1 284 ? 4.316 -25.172 -17.797 1 93.94 284 SER B N 1
ATOM 6926 C CA . SER B 1 284 ? 5.273 -26.25 -18.062 1 93.94 284 SER B CA 1
ATOM 6927 C C . SER B 1 284 ? 6.531 -25.719 -18.734 1 93.94 284 SER B C 1
ATOM 6929 O O . SER B 1 284 ? 6.496 -24.656 -19.375 1 93.94 284 SER B O 1
ATOM 6931 N N . PRO B 1 285 ? 7.641 -26.375 -18.641 1 96.25 285 PRO B N 1
ATOM 6932 C CA . PRO B 1 285 ? 8.938 -25.859 -19.062 1 96.25 285 PRO B CA 1
ATOM 6933 C C . PRO B 1 285 ? 8.938 -25.391 -20.516 1 96.25 285 PRO B C 1
ATOM 6935 O O . PRO B 1 285 ? 9.414 -24.297 -20.812 1 96.25 285 PRO B O 1
ATOM 6938 N N . SER B 1 286 ? 8.391 -26.156 -21.422 1 95.44 286 SER B N 1
ATOM 6939 C CA . SER B 1 286 ? 8.484 -25.844 -22.844 1 95.44 286 SER B CA 1
ATOM 6940 C C . SER B 1 286 ? 7.719 -24.562 -23.188 1 95.44 286 SER B C 1
ATOM 6942 O O . SER B 1 286 ? 8.023 -23.891 -24.188 1 95.44 286 SER B O 1
ATOM 6944 N N . PHE B 1 287 ? 6.742 -24.234 -22.406 1 95.94 287 PHE B N 1
ATOM 6945 C CA . PHE B 1 287 ? 5.98 -23 -22.609 1 95.94 287 PHE B CA 1
ATOM 6946 C C . PHE B 1 287 ? 6.895 -21.781 -22.547 1 95.94 287 PHE B C 1
ATOM 6948 O O . PHE B 1 287 ? 6.688 -20.812 -23.281 1 95.94 287 PHE B O 1
ATOM 6955 N N . TYR B 1 288 ? 7.945 -21.812 -21.797 1 97.31 288 TYR B N 1
ATOM 6956 C CA . TYR B 1 288 ? 8.789 -20.672 -21.5 1 97.31 288 TYR B CA 1
ATOM 6957 C C . TYR B 1 288 ? 9.844 -20.469 -22.594 1 97.31 288 TYR B C 1
ATOM 6959 O O . TYR B 1 288 ? 10.617 -19.516 -22.547 1 97.31 288 TYR B O 1
ATOM 6967 N N . GLU B 1 289 ? 9.836 -21.344 -23.562 1 96.5 289 GLU B N 1
ATOM 6968 C CA . GLU B 1 289 ? 10.75 -21.125 -24.688 1 96.5 289 GLU B CA 1
ATOM 6969 C C . GLU B 1 289 ? 10.508 -19.766 -25.344 1 96.5 289 GLU B C 1
ATOM 6971 O O . GLU B 1 289 ? 11.445 -19.141 -25.828 1 96.5 289 GLU B O 1
ATOM 6976 N N . ASP B 1 290 ? 9.305 -19.375 -25.297 1 94.94 290 ASP B N 1
ATOM 6977 C CA . ASP B 1 290 ? 8.938 -18.109 -25.938 1 94.94 290 ASP B CA 1
ATOM 6978 C C . ASP B 1 290 ? 9.203 -16.922 -25.016 1 94.94 290 ASP B C 1
ATOM 6980 O O . ASP B 1 290 ? 9.203 -15.773 -25.453 1 94.94 290 ASP B O 1
ATOM 6984 N N . GLY B 1 291 ? 9.438 -17.203 -23.797 1 96.75 291 GLY B N 1
ATOM 6985 C CA . GLY B 1 291 ? 9.68 -16.141 -22.828 1 96.75 291 GLY B CA 1
ATOM 6986 C C . GLY B 1 291 ? 8.859 -16.297 -21.562 1 96.75 291 GLY B C 1
ATOM 6987 O O . GLY B 1 291 ? 8.062 -17.234 -21.438 1 96.75 291 GLY B O 1
ATOM 6988 N N . VAL B 1 292 ? 9.133 -15.43 -20.625 1 98 292 VAL B N 1
ATOM 6989 C CA . VAL B 1 292 ? 8.414 -15.383 -19.359 1 98 292 VAL B CA 1
ATOM 6990 C C . VAL B 1 292 ? 7.555 -14.125 -19.297 1 98 292 VAL B C 1
ATOM 6992 O O . VAL B 1 292 ? 6.57 -13.992 -20.031 1 98 292 VAL B O 1
ATOM 6995 N N . MET B 1 293 ? 8.008 -13.086 -18.609 1 98.81 293 MET B N 1
ATOM 6996 C CA . MET B 1 293 ? 7.219 -11.859 -18.594 1 98.81 293 MET B CA 1
ATOM 6997 C C . MET B 1 293 ? 7.449 -11.047 -19.875 1 98.81 293 MET B C 1
ATOM 6999 O O . MET B 1 293 ? 6.57 -10.305 -20.312 1 98.81 293 MET B O 1
ATOM 7003 N N . ASP B 1 294 ? 8.664 -11.156 -20.5 1 98.88 294 ASP B N 1
ATOM 7004 C CA . ASP B 1 294 ? 8.922 -10.484 -21.766 1 98.88 294 ASP B CA 1
ATOM 7005 C C . ASP B 1 294 ? 7.918 -10.914 -22.828 1 98.88 294 ASP B C 1
ATOM 7007 O O . ASP B 1 294 ? 7.52 -10.109 -23.672 1 98.88 294 ASP B O 1
ATOM 7011 N N . GLN B 1 295 ? 7.508 -12.148 -22.734 1 98.62 295 GLN B N 1
ATOM 7012 C CA . GLN B 1 295 ? 6.496 -12.625 -23.672 1 98.62 295 GLN B CA 1
ATOM 7013 C C . GLN B 1 295 ? 5.145 -11.969 -23.406 1 98.62 295 GLN B C 1
ATOM 7015 O O . GLN B 1 295 ? 4.434 -11.602 -24.344 1 98.62 295 GLN B O 1
ATOM 7020 N N . CYS B 1 296 ? 4.746 -11.883 -22.156 1 98.81 296 CYS B N 1
ATOM 7021 C CA . CYS B 1 296 ? 3.504 -11.195 -21.812 1 98.81 296 CYS B CA 1
ATOM 7022 C C . CYS B 1 296 ? 3.514 -9.758 -22.328 1 98.81 296 CYS B C 1
ATOM 7024 O O . CYS B 1 296 ? 2.52 -9.289 -22.875 1 98.81 296 CYS B O 1
ATOM 7026 N N . ILE B 1 297 ? 4.609 -9.055 -22.141 1 98.94 297 ILE B N 1
ATOM 7027 C CA . ILE B 1 297 ? 4.746 -7.68 -22.594 1 98.94 297 ILE B CA 1
ATOM 7028 C C . ILE B 1 297 ? 4.641 -7.637 -24.125 1 98.94 297 ILE B C 1
ATOM 7030 O O . ILE B 1 297 ? 3.965 -6.766 -24.688 1 98.94 297 ILE B O 1
ATOM 7034 N N . ARG B 1 298 ? 5.34 -8.547 -24.812 1 98.81 298 ARG B N 1
ATOM 7035 C CA . ARG B 1 298 ? 5.289 -8.617 -26.281 1 98.81 298 ARG B CA 1
ATOM 7036 C C . ARG B 1 298 ? 3.852 -8.773 -26.766 1 98.81 298 ARG B C 1
ATOM 7038 O O . ARG B 1 298 ? 3.445 -8.117 -27.719 1 98.81 298 ARG B O 1
ATOM 7045 N N . ILE B 1 299 ? 3.115 -9.656 -26.109 1 98.81 299 ILE B N 1
ATOM 7046 C CA . ILE B 1 299 ? 1.718 -9.867 -26.469 1 98.81 299 ILE B CA 1
ATOM 7047 C C . ILE B 1 299 ? 0.93 -8.578 -26.281 1 98.81 299 ILE B C 1
ATOM 7049 O O . ILE B 1 299 ? 0.14 -8.188 -27.141 1 98.81 299 ILE B O 1
ATOM 7053 N N . ALA B 1 300 ? 1.132 -7.938 -25.156 1 98.88 300 ALA B N 1
ATOM 7054 C CA . ALA B 1 300 ? 0.436 -6.684 -24.891 1 98.88 300 ALA B CA 1
ATOM 7055 C C . ALA B 1 300 ? 0.738 -5.648 -25.969 1 98.88 300 ALA B C 1
ATOM 7057 O O . ALA B 1 300 ? -0.172 -4.988 -26.484 1 98.88 300 ALA B O 1
ATOM 7058 N N . LEU B 1 301 ? 2.039 -5.492 -26.328 1 98.75 301 LEU B N 1
ATOM 7059 C CA . LEU B 1 301 ? 2.449 -4.559 -27.375 1 98.75 301 LEU B CA 1
ATOM 7060 C C . LEU B 1 301 ? 1.786 -4.906 -28.703 1 98.75 301 LEU B C 1
ATOM 7062 O O . LEU B 1 301 ? 1.275 -4.023 -29.391 1 98.75 301 LEU B O 1
ATOM 7066 N N . HIS B 1 302 ? 1.751 -6.129 -29 1 98.44 302 HIS B N 1
ATOM 7067 C CA . HIS B 1 302 ? 1.182 -6.598 -30.25 1 98.44 302 HIS B CA 1
ATOM 7068 C C . HIS B 1 302 ? -0.313 -6.305 -30.328 1 98.44 302 HIS B C 1
ATOM 7070 O O . HIS B 1 302 ? -0.843 -6.027 -31.406 1 98.44 302 HIS B O 1
ATOM 7076 N N . GLN B 1 303 ? -1.008 -6.434 -29.203 1 98.38 303 GLN B N 1
ATOM 7077 C CA . GLN B 1 303 ? -2.447 -6.203 -29.172 1 98.38 303 GLN B CA 1
ATOM 7078 C C . GLN B 1 303 ? -2.77 -4.711 -29.234 1 98.38 303 GLN B C 1
ATOM 7080 O O . GLN B 1 303 ? -3.932 -4.328 -29.391 1 98.38 303 GLN B O 1
ATOM 7085 N N . GLY B 1 304 ? -1.778 -3.898 -29 1 98.31 304 GLY B N 1
ATOM 7086 C CA . GLY B 1 304 ? -2.006 -2.471 -29.156 1 98.31 304 GLY B CA 1
ATOM 7087 C C . GLY B 1 304 ? -1.935 -1.707 -27.844 1 98.31 304 GLY B C 1
ATOM 7088 O O . GLY B 1 304 ? -2.221 -0.509 -27.812 1 98.31 304 GLY B O 1
ATOM 7089 N N . VAL B 1 305 ? -1.58 -2.328 -26.828 1 98.56 305 VAL B N 1
ATOM 7090 C CA . VAL B 1 305 ? -1.366 -1.63 -25.562 1 98.56 305 VAL B CA 1
ATOM 7091 C C . VAL B 1 305 ? -0.158 -0.704 -25.688 1 98.56 305 VAL B C 1
ATOM 7093 O O . VAL B 1 305 ? 0.837 -1.051 -26.328 1 98.56 305 VAL B O 1
ATOM 7096 N N . SER B 1 306 ? -0.258 0.528 -25.109 1 98.12 306 SER B N 1
ATOM 7097 C CA . SER B 1 306 ? 0.885 1.435 -25.156 1 98.12 306 SER B CA 1
ATOM 7098 C C . SER B 1 306 ? 2.107 0.815 -24.484 1 98.12 306 SER B C 1
ATOM 7100 O O . SER B 1 306 ? 1.978 0.085 -23.5 1 98.12 306 SER B O 1
ATOM 7102 N N . PRO B 1 307 ? 3.322 1.097 -24.984 1 98.56 307 PRO B N 1
ATOM 7103 C CA . PRO B 1 307 ? 4.52 0.534 -24.344 1 98.56 307 PRO B CA 1
ATOM 7104 C C . PRO B 1 307 ? 4.598 0.834 -22.859 1 98.56 307 PRO B C 1
ATOM 7106 O O . PRO B 1 307 ? 4.922 -0.051 -22.062 1 98.56 307 PRO B O 1
ATOM 7109 N N . MET B 1 308 ? 4.27 2.035 -22.469 1 98.19 308 MET B N 1
ATOM 7110 C CA . MET B 1 308 ? 4.355 2.404 -21.047 1 98.19 308 MET B CA 1
ATOM 7111 C C . MET B 1 308 ? 3.43 1.536 -20.203 1 98.19 308 MET B C 1
ATOM 7113 O O . MET B 1 308 ? 3.84 1.013 -19.172 1 98.19 308 MET B O 1
ATOM 7117 N N . ASP B 1 309 ? 2.201 1.345 -20.688 1 98.5 309 ASP B N 1
ATOM 7118 C CA . ASP B 1 309 ? 1.253 0.509 -19.969 1 98.5 309 ASP B CA 1
ATOM 7119 C C . ASP B 1 309 ? 1.694 -0.953 -19.969 1 98.5 309 ASP B C 1
ATOM 7121 O O . ASP B 1 309 ? 1.577 -1.643 -18.953 1 98.5 309 ASP B O 1
ATOM 7125 N N . ALA B 1 310 ? 2.162 -1.416 -21.062 1 98.88 310 ALA B N 1
ATOM 7126 C CA . ALA B 1 310 ? 2.6 -2.805 -21.172 1 98.88 310 ALA B CA 1
ATOM 7127 C C . ALA B 1 310 ? 3.705 -3.117 -20.172 1 98.88 310 ALA B C 1
ATOM 7129 O O . ALA B 1 310 ? 3.646 -4.129 -19.469 1 98.88 310 ALA B O 1
ATOM 7130 N N . TYR B 1 311 ? 4.703 -2.24 -20.094 1 98.94 311 TYR B N 1
ATOM 7131 C CA . TYR B 1 311 ? 5.809 -2.449 -19.172 1 98.94 311 TYR B CA 1
ATOM 7132 C C . TYR B 1 311 ? 5.348 -2.27 -17.719 1 98.94 311 TYR B C 1
ATOM 7134 O O . TYR B 1 311 ? 5.781 -2.998 -16.828 1 98.94 311 TYR B O 1
ATOM 7142 N N . ASN B 1 312 ? 4.465 -1.281 -17.484 1 98.75 312 ASN B N 1
ATOM 7143 C CA . ASN B 1 312 ? 3.957 -1.059 -16.141 1 98.75 312 ASN B CA 1
ATOM 7144 C C . ASN B 1 312 ? 3.184 -2.27 -15.617 1 98.75 312 ASN B C 1
ATOM 7146 O O . ASN B 1 312 ? 3.254 -2.598 -14.438 1 98.75 312 ASN B O 1
ATOM 7150 N N . MET B 1 313 ? 2.504 -2.977 -16.469 1 98.81 313 MET B N 1
ATOM 7151 C CA . MET B 1 313 ? 1.709 -4.137 -16.078 1 98.81 313 MET B CA 1
ATOM 7152 C C . MET B 1 313 ? 2.605 -5.297 -15.656 1 98.81 313 MET B C 1
ATOM 7154 O O . MET B 1 313 ? 2.137 -6.262 -15.055 1 98.81 313 MET B O 1
ATOM 7158 N N . ALA B 1 314 ? 3.883 -5.164 -15.945 1 98.88 314 ALA B N 1
ATOM 7159 C CA . ALA B 1 314 ? 4.832 -6.219 -15.602 1 98.88 314 ALA B CA 1
ATOM 7160 C C . ALA B 1 314 ? 5.875 -5.711 -14.609 1 98.88 314 ALA B C 1
ATOM 7162 O O . ALA B 1 314 ? 6.902 -6.363 -14.391 1 98.88 314 ALA B O 1
ATOM 7163 N N . SER B 1 315 ? 5.719 -4.535 -14.07 1 98.81 315 SER B N 1
ATOM 7164 C CA . SER B 1 315 ? 6.723 -3.971 -13.172 1 98.81 315 SER B CA 1
ATOM 7165 C C . SER B 1 315 ? 6.082 -3.055 -12.133 1 98.81 315 SER B C 1
ATOM 7167 O O . SER B 1 315 ? 5.648 -3.514 -11.078 1 98.81 315 SER B O 1
ATOM 7169 N N . TYR B 1 316 ? 5.738 -1.818 -12.539 1 98.69 316 TYR B N 1
ATOM 7170 C CA . TYR B 1 316 ? 5.297 -0.793 -11.602 1 98.69 316 TYR B CA 1
ATOM 7171 C C . TYR B 1 316 ? 3.959 -1.168 -10.969 1 98.69 316 TYR B C 1
ATOM 7173 O O . TYR B 1 316 ? 3.771 -1.024 -9.766 1 98.69 316 TYR B O 1
ATOM 7181 N N . ASN B 1 317 ? 3 -1.544 -11.766 1 98.56 317 ASN B N 1
ATOM 7182 C CA . ASN B 1 317 ? 1.68 -1.896 -11.25 1 98.56 317 ASN B CA 1
ATOM 7183 C C . ASN B 1 317 ? 1.769 -2.965 -10.164 1 98.56 317 ASN B C 1
ATOM 7185 O O . ASN B 1 317 ? 1.042 -2.908 -9.172 1 98.56 317 ASN B O 1
ATOM 7189 N N . ILE B 1 318 ? 2.66 -3.889 -10.367 1 98.75 318 ILE B N 1
ATOM 7190 C CA . ILE B 1 318 ? 2.816 -5 -9.43 1 98.75 318 ILE B CA 1
ATOM 7191 C C . ILE B 1 318 ? 3.463 -4.504 -8.141 1 98.75 318 ILE B C 1
ATOM 7193 O O . ILE B 1 318 ? 2.996 -4.82 -7.043 1 98.75 318 ILE B O 1
ATOM 7197 N N . ALA B 1 319 ? 4.508 -3.73 -8.305 1 98.44 319 ALA B N 1
ATOM 7198 C CA . ALA B 1 319 ? 5.172 -3.16 -7.133 1 98.44 319 ALA B CA 1
ATOM 7199 C C . ALA B 1 319 ? 4.199 -2.33 -6.301 1 98.44 319 ALA B C 1
ATOM 7201 O O . ALA B 1 319 ? 4.211 -2.398 -5.07 1 98.44 319 ALA B O 1
ATOM 7202 N N . ARG B 1 320 ? 3.387 -1.579 -6.988 1 97.06 320 ARG B N 1
ATOM 7203 C CA . ARG B 1 320 ? 2.406 -0.742 -6.305 1 97.06 320 ARG B CA 1
ATOM 7204 C C . ARG B 1 320 ? 1.353 -1.594 -5.605 1 97.06 320 ARG B C 1
ATOM 7206 O O . ARG B 1 320 ? 1.004 -1.336 -4.449 1 97.06 320 ARG B O 1
ATOM 7213 N N . TYR B 1 321 ? 0.863 -2.574 -6.211 1 97.56 321 TYR B N 1
ATOM 7214 C CA . TYR B 1 321 ? -0.162 -3.453 -5.66 1 97.56 321 TYR B CA 1
ATOM 7215 C C . TYR B 1 321 ? 0.315 -4.109 -4.371 1 97.56 321 TYR B C 1
ATOM 7217 O O . TYR B 1 321 ? -0.44 -4.207 -3.4 1 97.56 321 TYR B O 1
ATOM 7225 N N . TYR B 1 322 ? 1.523 -4.477 -4.324 1 97.38 322 TYR B N 1
ATOM 7226 C CA . TYR B 1 322 ? 2.051 -5.195 -3.17 1 97.38 322 TYR B CA 1
ATOM 7227 C C . TYR B 1 322 ? 2.752 -4.242 -2.209 1 97.38 322 TYR B C 1
ATOM 7229 O O . TYR B 1 322 ? 3.424 -4.68 -1.272 1 97.38 322 TYR B O 1
ATOM 7237 N N . ASN B 1 323 ? 2.678 -2.977 -2.453 1 95.06 323 ASN B N 1
ATOM 7238 C CA . ASN B 1 323 ? 3.27 -1.948 -1.604 1 95.06 323 ASN B CA 1
ATOM 7239 C C . ASN B 1 323 ? 4.785 -2.092 -1.523 1 95.06 323 ASN B C 1
ATOM 7241 O O . ASN B 1 323 ? 5.359 -2.074 -0.432 1 95.06 323 ASN B O 1
ATOM 7245 N N . LYS B 1 324 ? 5.402 -2.26 -2.719 1 97.06 324 LYS B N 1
ATOM 7246 C CA . LYS B 1 324 ? 6.852 -2.449 -2.775 1 97.06 324 LYS B CA 1
ATOM 7247 C C . LYS B 1 324 ? 7.496 -1.465 -3.746 1 97.06 324 LYS B C 1
ATOM 7249 O O . LYS B 1 324 ? 8.617 -1.683 -4.203 1 97.06 324 LYS B O 1
ATOM 7254 N N . THR B 1 325 ? 6.824 -0.352 -4.027 1 96.62 325 THR B N 1
ATOM 7255 C CA . THR B 1 325 ? 7.352 0.609 -4.992 1 96.62 325 THR B CA 1
ATOM 7256 C C . THR B 1 325 ? 8.617 1.271 -4.453 1 96.62 325 THR B C 1
ATOM 7258 O O . THR B 1 325 ? 9.398 1.837 -5.223 1 96.62 325 THR B O 1
ATOM 7261 N N . HIS B 1 326 ? 8.812 1.244 -3.156 1 95.69 326 HIS B N 1
ATOM 7262 C CA . HIS B 1 326 ? 10.023 1.822 -2.588 1 95.69 326 HIS B CA 1
ATOM 7263 C C . HIS B 1 326 ? 11.25 0.978 -2.926 1 95.69 326 HIS B C 1
ATOM 7265 O O . HIS B 1 326 ? 12.383 1.442 -2.797 1 95.69 326 HIS B O 1
ATOM 7271 N N . LEU B 1 327 ? 11.031 -0.24 -3.469 1 97.5 327 LEU B N 1
ATOM 7272 C CA . LEU B 1 327 ? 12.141 -1.133 -3.787 1 97.5 327 LEU B CA 1
ATOM 7273 C C . LEU B 1 327 ? 12.141 -1.489 -5.27 1 97.5 327 LEU B C 1
ATOM 7275 O O . LEU B 1 327 ? 13.203 -1.721 -5.855 1 97.5 327 LEU B O 1
ATOM 7279 N N . HIS B 1 328 ? 10.922 -1.594 -5.836 1 98.25 328 HIS B N 1
ATOM 7280 C CA . HIS B 1 328 ? 10.812 -2.201 -7.156 1 98.25 328 HIS B CA 1
ATOM 7281 C C . HIS B 1 328 ? 9.953 -1.352 -8.086 1 98.25 328 HIS B C 1
ATOM 7283 O O . HIS B 1 328 ? 9.211 -0.48 -7.625 1 98.25 328 HIS B O 1
ATOM 7289 N N . GLY B 1 329 ? 10.078 -1.581 -9.406 1 98.25 329 GLY B N 1
ATOM 7290 C CA . GLY B 1 329 ? 9.078 -1.241 -10.406 1 98.25 329 GLY B CA 1
ATOM 7291 C C . GLY B 1 329 ? 9.219 0.174 -10.938 1 98.25 329 GLY B C 1
ATOM 7292 O O . GLY B 1 329 ? 8.492 0.583 -11.844 1 98.25 329 GLY B O 1
ATOM 7293 N N . LEU B 1 330 ? 10.109 0.94 -10.406 1 98.25 330 LEU B N 1
ATOM 7294 C CA . LEU B 1 330 ? 10.297 2.332 -10.805 1 98.25 330 LEU B CA 1
ATOM 7295 C C . LEU B 1 330 ? 11.773 2.68 -10.883 1 98.25 330 LEU B C 1
ATOM 7297 O O . LEU B 1 330 ? 12.547 2.334 -9.984 1 98.25 330 LEU B O 1
ATOM 7301 N N . ILE B 1 331 ? 12.164 3.27 -12.023 1 98.75 331 ILE B N 1
ATOM 7302 C CA . ILE B 1 331 ? 13.531 3.768 -12.148 1 98.75 331 ILE B CA 1
ATOM 7303 C C . ILE B 1 331 ? 13.625 5.176 -11.562 1 98.75 331 ILE B C 1
ATOM 7305 O O . ILE B 1 331 ? 13.398 6.164 -12.258 1 98.75 331 ILE B O 1
ATOM 7309 N N . ALA B 1 332 ? 13.977 5.234 -10.32 1 98.5 332 ALA B N 1
ATOM 7310 C CA . ALA B 1 332 ? 14.125 6.457 -9.531 1 98.5 332 ALA B CA 1
ATOM 7311 C C . ALA B 1 332 ? 15.008 6.223 -8.312 1 98.5 332 ALA B C 1
ATOM 7313 O O . ALA B 1 332 ? 15.305 5.074 -7.965 1 98.5 332 ALA B O 1
ATOM 7314 N N . THR B 1 333 ? 15.359 7.277 -7.719 1 98.62 333 THR B N 1
ATOM 7315 C CA . THR B 1 333 ? 16.219 7.238 -6.543 1 98.62 333 THR B CA 1
ATOM 7316 C C . THR B 1 333 ? 15.609 6.367 -5.449 1 98.62 333 THR B C 1
ATOM 7318 O O . THR B 1 333 ? 14.406 6.457 -5.176 1 98.62 333 THR B O 1
ATOM 7321 N N . GLY B 1 334 ? 16.469 5.48 -4.926 1 98.12 334 GLY B N 1
ATOM 7322 C CA . GLY B 1 334 ? 16.062 4.797 -3.707 1 98.12 334 GLY B CA 1
ATOM 7323 C C . GLY B 1 334 ? 15.734 3.332 -3.926 1 98.12 334 GLY B C 1
ATOM 7324 O O . GLY B 1 334 ? 15.68 2.553 -2.973 1 98.12 334 GLY B O 1
ATOM 7325 N N . ARG B 1 335 ? 15.523 2.875 -5.105 1 98.38 335 ARG B N 1
ATOM 7326 C CA . ARG B 1 335 ? 15.078 1.519 -5.406 1 98.38 335 ARG B CA 1
ATOM 7327 C C . ARG B 1 335 ? 16.266 0.595 -5.66 1 98.38 335 ARG B C 1
ATOM 7329 O O . ARG B 1 335 ? 17.391 1.061 -5.855 1 98.38 335 ARG B O 1
ATOM 7336 N N . PHE B 1 336 ? 16 -0.698 -5.648 1 98.69 336 PHE B N 1
ATOM 7337 C CA . PHE B 1 336 ? 17 -1.648 -6.125 1 98.69 336 PHE B CA 1
ATOM 7338 C C . PHE B 1 336 ? 17.422 -1.326 -7.555 1 98.69 336 PHE B C 1
ATOM 7340 O O . PHE B 1 336 ? 16.578 -0.954 -8.383 1 98.69 336 PHE B O 1
ATOM 7347 N N . ALA B 1 337 ? 18.719 -1.457 -7.762 1 98.81 337 ALA B N 1
ATOM 7348 C CA . ALA B 1 337 ? 19.219 -1.306 -9.125 1 98.81 337 ALA B CA 1
ATOM 7349 C C . ALA B 1 337 ? 18.891 -2.535 -9.969 1 98.81 337 ALA B C 1
ATOM 7351 O O . ALA B 1 337 ? 19.781 -3.326 -10.289 1 98.81 337 ALA B O 1
ATOM 7352 N N . THR B 1 338 ? 17.656 -2.723 -10.281 1 98.81 338 THR B N 1
ATOM 7353 C CA . THR B 1 338 ? 17.141 -3.809 -11.102 1 98.81 338 THR B CA 1
ATOM 7354 C C . THR B 1 338 ? 16.531 -3.268 -12.398 1 98.81 338 THR B C 1
ATOM 7356 O O . THR B 1 338 ? 15.43 -2.721 -12.398 1 98.81 338 THR B O 1
ATOM 7359 N N . LEU B 1 339 ? 17.328 -3.449 -13.492 1 98.88 339 LEU B N 1
ATOM 7360 C CA . LEU B 1 339 ? 17.031 -2.766 -14.75 1 98.88 339 LEU B CA 1
ATOM 7361 C C . LEU B 1 339 ? 17.188 -3.717 -15.938 1 98.88 339 LEU B C 1
ATOM 7363 O O . LEU B 1 339 ? 18.047 -4.598 -15.922 1 98.88 339 LEU B O 1
ATOM 7367 N N . ASN B 1 340 ? 16.344 -3.555 -16.906 1 98.94 340 ASN B N 1
ATOM 7368 C CA . ASN B 1 340 ? 16.469 -4.211 -18.203 1 98.94 340 ASN B CA 1
ATOM 7369 C C . ASN B 1 340 ? 16.906 -3.229 -19.297 1 98.94 340 ASN B C 1
ATOM 7371 O O . ASN B 1 340 ? 16.266 -2.186 -19.484 1 98.94 340 ASN B O 1
ATOM 7375 N N . ILE B 1 341 ? 17.984 -3.49 -20 1 98.88 341 ILE B N 1
ATOM 7376 C CA . ILE B 1 341 ? 18.453 -2.695 -21.141 1 98.88 341 ILE B CA 1
ATOM 7377 C C . ILE B 1 341 ? 17.953 -3.305 -22.438 1 98.88 341 ILE B C 1
ATOM 7379 O O . ILE B 1 341 ? 18.312 -4.438 -22.781 1 98.88 341 ILE B O 1
ATOM 7383 N N . LEU B 1 342 ? 17.156 -2.596 -23.141 1 98.81 342 LEU B N 1
ATOM 7384 C CA . LEU B 1 342 ? 16.484 -3.072 -24.344 1 98.81 342 LEU B CA 1
ATOM 7385 C C . LEU B 1 342 ? 17.062 -2.402 -25.594 1 98.81 342 LEU B C 1
ATOM 7387 O O . LEU B 1 342 ? 17.625 -1.31 -25.5 1 98.81 342 LEU B O 1
ATOM 7391 N N . LYS B 1 343 ? 16.828 -3.053 -26.719 1 98 343 LYS B N 1
ATOM 7392 C CA . LYS B 1 343 ? 17.141 -2.443 -28.016 1 98 343 LYS B CA 1
ATOM 7393 C C . LYS B 1 343 ? 16.25 -1.228 -28.281 1 98 343 LYS B C 1
ATOM 7395 O O . LYS B 1 343 ? 16.734 -0.187 -28.719 1 98 343 LYS B O 1
ATOM 7400 N N . ASN B 1 344 ? 15.016 -1.369 -28.047 1 97.94 344 ASN B N 1
ATOM 7401 C CA . ASN B 1 344 ? 13.984 -0.336 -28.125 1 97.94 344 ASN B CA 1
ATOM 7402 C C . ASN B 1 344 ? 12.742 -0.724 -27.328 1 97.94 344 ASN B C 1
ATOM 7404 O O . ASN B 1 344 ? 12.656 -1.841 -26.812 1 97.94 344 ASN B O 1
ATOM 7408 N N . GLU B 1 345 ? 11.812 0.143 -27.25 1 98.19 345 GLU B N 1
ATOM 7409 C CA . GLU B 1 345 ? 10.672 -0.066 -26.359 1 98.19 345 GLU B CA 1
ATOM 7410 C C . GLU B 1 345 ? 9.719 -1.109 -26.922 1 98.19 345 GLU B C 1
ATOM 7412 O O . GLU B 1 345 ? 8.828 -1.598 -26.219 1 98.19 345 GLU B O 1
ATOM 7417 N N . MET B 1 346 ? 9.898 -1.549 -28.172 1 98.38 346 MET B N 1
ATOM 7418 C CA . MET B 1 346 ? 9.031 -2.547 -28.781 1 98.38 346 MET B CA 1
ATOM 7419 C C . MET B 1 346 ? 9.648 -3.938 -28.703 1 98.38 346 MET B C 1
ATOM 7421 O O . MET B 1 346 ? 9.031 -4.926 -29.094 1 98.38 346 MET B O 1
ATOM 7425 N N . SER B 1 347 ? 10.797 -4.043 -28.172 1 98.25 347 SER B N 1
ATOM 7426 C CA . SER B 1 347 ? 11.508 -5.305 -27.984 1 98.25 347 SER B CA 1
ATOM 7427 C C . SER B 1 347 ? 11.711 -5.613 -26.516 1 98.25 347 SER B C 1
ATOM 7429 O O . SER B 1 347 ? 12.781 -5.355 -25.953 1 98.25 347 SER B O 1
ATOM 7431 N N . PRO B 1 348 ? 10.812 -6.266 -25.922 1 98.81 348 PRO B N 1
ATOM 7432 C CA . PRO B 1 348 ? 10.805 -6.391 -24.453 1 98.81 348 PRO B CA 1
ATOM 7433 C C . PRO B 1 348 ? 11.844 -7.383 -23.953 1 98.81 348 PRO B C 1
ATOM 7435 O O . PRO B 1 348 ? 12.094 -7.453 -22.75 1 98.81 348 PRO B O 1
ATOM 7438 N N . THR B 1 349 ? 12.453 -8.266 -24.797 1 98.81 349 THR B N 1
ATOM 7439 C CA . THR B 1 349 ? 13.547 -9.125 -24.344 1 98.81 349 THR B CA 1
ATOM 7440 C C . THR B 1 349 ? 14.844 -8.328 -24.219 1 98.81 349 THR B C 1
ATOM 7442 O O . THR B 1 349 ? 15.344 -7.793 -25.203 1 98.81 349 THR B O 1
ATOM 7445 N N . PRO B 1 350 ? 15.438 -8.273 -23.109 1 98.75 350 PRO B N 1
ATOM 7446 C CA . PRO B 1 350 ? 16.562 -7.355 -22.906 1 98.75 350 PRO B CA 1
ATOM 7447 C C . PRO B 1 350 ? 17.875 -7.883 -23.484 1 98.75 350 PRO B C 1
ATOM 7449 O O . PRO B 1 350 ? 18.109 -9.094 -23.484 1 98.75 350 PRO B O 1
ATOM 7452 N N . GLU B 1 351 ? 18.734 -6.973 -23.859 1 98.56 351 GLU B N 1
ATOM 7453 C CA . GLU B 1 351 ? 20.109 -7.277 -24.25 1 98.56 351 GLU B CA 1
ATOM 7454 C C . GLU B 1 351 ? 21.016 -7.406 -23.031 1 98.56 351 GLU B C 1
ATOM 7456 O O . GLU B 1 351 ? 22.016 -8.133 -23.078 1 98.56 351 GLU B O 1
ATOM 7461 N N . SER B 1 352 ? 20.75 -6.719 -22 1 98.69 352 SER B N 1
ATOM 7462 C CA . SER B 1 352 ? 21.422 -6.789 -20.719 1 98.69 352 SER B CA 1
ATOM 7463 C C . SER B 1 352 ? 20.438 -6.703 -19.562 1 98.69 352 SER B C 1
ATOM 7465 O O . SER B 1 352 ? 19.391 -6.078 -19.688 1 98.69 352 SER B O 1
ATOM 7467 N N . VAL B 1 353 ? 20.766 -7.402 -18.484 1 98.81 353 VAL B N 1
ATOM 7468 C CA . VAL B 1 353 ? 19.922 -7.434 -17.297 1 98.81 353 VAL B CA 1
ATOM 7469 C C . VAL B 1 353 ? 20.766 -7.148 -16.062 1 98.81 353 VAL B C 1
ATOM 7471 O O . VAL B 1 353 ? 21.734 -7.852 -15.797 1 98.81 353 VAL B O 1
ATOM 7474 N N . LEU B 1 354 ? 20.453 -6.094 -15.367 1 98.69 354 LEU B N 1
ATOM 7475 C CA . LEU B 1 354 ? 21.016 -5.766 -14.055 1 98.69 354 LEU B CA 1
ATOM 7476 C C . LEU B 1 354 ? 20.016 -6.078 -12.945 1 98.69 354 LEU B C 1
ATOM 7478 O O . LEU B 1 354 ? 18.859 -5.637 -13 1 98.69 354 LEU B O 1
ATOM 7482 N N . SER B 1 355 ? 20.359 -6.914 -12.016 1 98.56 355 SER B N 1
ATOM 7483 C CA . SER B 1 355 ? 19.5 -7.254 -10.883 1 98.56 355 SER B CA 1
ATOM 7484 C C . SER B 1 355 ? 20.219 -7.012 -9.562 1 98.56 355 SER B C 1
ATOM 7486 O O . SER B 1 355 ? 21.25 -7.613 -9.289 1 98.56 355 SER B O 1
ATOM 7488 N N . LYS B 1 356 ? 19.641 -6.047 -8.773 1 97.94 356 LYS B N 1
ATOM 7489 C CA . LYS B 1 356 ? 20.234 -5.66 -7.504 1 97.94 356 LYS B CA 1
ATOM 7490 C C . LYS B 1 356 ? 21.719 -5.312 -7.68 1 97.94 356 LYS B C 1
ATOM 7492 O O . LYS B 1 356 ? 22.562 -5.777 -6.918 1 97.94 356 LYS B O 1
ATOM 7497 N N . GLY B 1 357 ? 21.969 -4.629 -8.703 1 97.94 357 GLY B N 1
ATOM 7498 C CA . GLY B 1 357 ? 23.297 -4.09 -8.938 1 97.94 357 GLY B CA 1
ATOM 7499 C C . GLY B 1 357 ? 24.25 -5.098 -9.555 1 97.94 357 GLY B C 1
ATOM 7500 O O . GLY B 1 357 ? 25.422 -4.785 -9.797 1 97.94 357 GLY B O 1
ATOM 7501 N N . VAL B 1 358 ? 23.812 -6.27 -9.867 1 98.06 358 VAL B N 1
ATOM 7502 C CA . VAL B 1 358 ? 24.641 -7.328 -10.422 1 98.06 358 VAL B CA 1
ATOM 7503 C C . VAL B 1 358 ? 24.203 -7.641 -11.852 1 98.06 358 VAL B C 1
ATOM 7505 O O . VAL B 1 358 ? 23.016 -7.863 -12.094 1 98.06 358 VAL B O 1
ATOM 7508 N N . TRP B 1 359 ? 25.156 -7.652 -12.812 1 98.19 359 TRP B N 1
ATOM 7509 C CA . TRP B 1 359 ? 24.828 -8.039 -14.18 1 98.19 359 TRP B CA 1
ATOM 7510 C C . TRP B 1 359 ? 24.516 -9.523 -14.266 1 98.19 359 TRP B C 1
ATOM 7512 O O . TRP B 1 359 ? 25.328 -10.367 -13.891 1 98.19 359 TRP B O 1
ATOM 7522 N N . LEU B 1 360 ? 23.328 -9.883 -14.672 1 98.25 360 LEU B N 1
ATOM 7523 C CA . LEU B 1 360 ? 22.953 -11.273 -14.906 1 98.25 360 LEU B CA 1
ATOM 7524 C C . LEU B 1 360 ? 23.078 -11.625 -16.391 1 98.25 360 LEU B C 1
ATOM 7526 O O . LEU B 1 360 ? 23.219 -12.797 -16.734 1 98.25 360 LEU B O 1
ATOM 7530 N N . LYS B 1 361 ? 22.906 -10.664 -17.203 1 98.12 361 LYS B N 1
ATOM 7531 C CA . LYS B 1 361 ? 23.094 -10.695 -18.656 1 98.12 361 LYS B CA 1
ATOM 7532 C C . LYS B 1 361 ? 23.734 -9.406 -19.156 1 98.12 361 LYS B C 1
ATOM 7534 O O . LYS B 1 361 ? 23.359 -8.312 -18.719 1 98.12 361 LYS B O 1
ATOM 7539 N N . ARG B 1 362 ? 24.797 -9.516 -20.031 1 96.56 362 ARG B N 1
ATOM 7540 C CA . ARG B 1 362 ? 25.453 -8.336 -20.594 1 96.56 362 ARG B CA 1
ATOM 7541 C C . ARG B 1 362 ? 25.656 -8.5 -22.094 1 96.56 362 ARG B C 1
ATOM 7543 O O . ARG B 1 362 ? 26.359 -9.422 -22.547 1 96.56 362 ARG B O 1
ATOM 7550 N N . GLU B 1 363 ? 25.016 -7.656 -22.859 1 96.56 363 GLU B N 1
ATOM 7551 C CA . GLU B 1 363 ? 25.156 -7.645 -24.312 1 96.56 363 GLU B CA 1
ATOM 7552 C C . GLU B 1 363 ? 24.875 -9.016 -24.906 1 96.56 363 GLU B C 1
ATOM 7554 O O . GLU B 1 363 ? 25.688 -9.562 -25.641 1 96.56 363 GLU B O 1
ATOM 7559 N N . ASN B 1 364 ? 23.875 -9.57 -24.469 1 96.81 364 ASN B N 1
ATOM 7560 C CA . ASN B 1 364 ? 23.297 -10.82 -24.969 1 96.81 364 ASN B CA 1
ATOM 7561 C C . ASN B 1 364 ? 24.125 -12.023 -24.516 1 96.81 364 ASN B C 1
ATOM 7563 O O . ASN B 1 364 ? 23.984 -13.117 -25.062 1 96.81 364 ASN B O 1
ATOM 7567 N N . GLN B 1 365 ? 25.031 -11.797 -23.516 1 97.25 365 GLN B N 1
ATOM 7568 C CA . GLN B 1 365 ? 25.812 -12.898 -22.953 1 97.25 365 GLN B CA 1
ATOM 7569 C C . GLN B 1 365 ? 25.438 -13.156 -21.5 1 97.25 365 GLN B C 1
ATOM 7571 O O . GLN B 1 365 ? 25.375 -12.234 -20.688 1 97.25 365 GLN B O 1
ATOM 7576 N N . LYS B 1 366 ? 25.188 -14.414 -21.25 1 95.81 366 LYS B N 1
ATOM 7577 C CA . LYS B 1 366 ? 24.859 -14.812 -19.875 1 95.81 366 LYS B CA 1
ATOM 7578 C C . LYS B 1 366 ? 26.031 -14.602 -18.938 1 95.81 366 LYS B C 1
ATOM 7580 O O . LYS B 1 366 ? 27.188 -14.898 -19.297 1 95.81 366 LYS B O 1
ATOM 7585 N N . VAL B 1 367 ? 25.766 -13.969 -17.797 1 93.62 367 VAL B N 1
ATOM 7586 C CA . VAL B 1 367 ? 26.75 -13.867 -16.719 1 93.62 367 VAL B CA 1
ATOM 7587 C C . VAL B 1 367 ? 26.375 -14.836 -15.586 1 93.62 367 VAL B C 1
ATOM 7589 O O . VAL B 1 367 ? 25.281 -14.758 -15.039 1 93.62 367 VAL B O 1
ATOM 7592 N N . ASP B 1 368 ? 27.172 -15.773 -15.297 1 85.38 368 ASP B N 1
ATOM 7593 C CA . ASP B 1 368 ? 26.859 -16.844 -14.359 1 85.38 368 ASP B CA 1
ATOM 7594 C C . ASP B 1 368 ? 27.125 -16.406 -12.922 1 85.38 368 ASP B C 1
ATOM 7596 O O . ASP B 1 368 ? 28.219 -16.625 -12.383 1 85.38 368 ASP B O 1
ATOM 7600 N N . VAL B 1 369 ? 26.047 -15.836 -12.344 1 83.75 369 VAL B N 1
ATOM 7601 C CA . VAL B 1 369 ? 26.25 -15.289 -11.008 1 83.75 369 VAL B CA 1
ATOM 7602 C C . VAL B 1 369 ? 25.125 -15.75 -10.078 1 83.75 369 VAL B C 1
ATOM 7604 O O . VAL B 1 369 ? 25.016 -15.289 -8.945 1 83.75 369 VAL B O 1
ATOM 7607 N N . LEU B 1 370 ? 24.234 -16.656 -10.523 1 89.75 370 LEU B N 1
ATOM 7608 C CA . LEU B 1 370 ? 23.25 -17.266 -9.641 1 89.75 370 LEU B CA 1
ATOM 7609 C C . LEU B 1 370 ? 23.688 -18.672 -9.234 1 89.75 370 LEU B C 1
ATOM 7611 O O . LEU B 1 370 ? 23.406 -19.641 -9.945 1 89.75 370 LEU B O 1
ATOM 7615 N N . PRO B 1 371 ? 24.328 -18.797 -8.148 1 87.25 371 PRO B N 1
ATOM 7616 C CA . PRO B 1 371 ? 24.812 -20.109 -7.723 1 87.25 371 PRO B CA 1
ATOM 7617 C C . PRO B 1 371 ? 23.672 -21.062 -7.344 1 87.25 371 PRO B C 1
ATOM 7619 O O . PRO B 1 371 ? 22.578 -20.609 -6.98 1 87.25 371 PRO B O 1
ATOM 7622 N N . PRO B 1 372 ? 23.969 -22.359 -7.469 1 88.75 372 PRO B N 1
ATOM 7623 C CA . PRO B 1 372 ? 22.969 -23.312 -6.984 1 88.75 372 PRO B CA 1
ATOM 7624 C C . PRO B 1 372 ? 22.766 -23.25 -5.473 1 88.75 372 PRO B C 1
ATOM 7626 O O . PRO B 1 372 ? 23.656 -22.797 -4.75 1 88.75 372 PRO B O 1
ATOM 7629 N N . ILE B 1 373 ? 21.609 -23.594 -5.094 1 92.69 373 ILE B N 1
ATOM 7630 C CA . ILE B 1 373 ? 21.328 -23.641 -3.662 1 92.69 373 ILE B CA 1
ATOM 7631 C C . ILE B 1 373 ? 21.422 -25.078 -3.16 1 92.69 373 ILE B C 1
ATOM 7633 O O . ILE B 1 373 ? 21.469 -26.016 -3.957 1 92.69 373 ILE B O 1
ATOM 7637 N N . ASP B 1 374 ? 21.516 -25.219 -1.812 1 93.38 374 ASP B N 1
ATOM 7638 C CA . ASP B 1 374 ? 21.594 -26.531 -1.187 1 93.38 374 ASP B CA 1
ATOM 7639 C C . ASP B 1 374 ? 20.219 -27.188 -1.089 1 93.38 374 ASP B C 1
ATOM 7641 O O . ASP B 1 374 ? 19.422 -26.844 -0.212 1 93.38 374 ASP B O 1
ATOM 7645 N N . TRP B 1 375 ? 20 -28.156 -1.891 1 92.94 375 TRP B N 1
ATOM 7646 C CA . TRP B 1 375 ? 18.719 -28.844 -1.915 1 92.94 375 TRP B CA 1
ATOM 7647 C C . TRP B 1 375 ? 18.734 -30.078 -1.005 1 92.94 375 TRP B C 1
ATOM 7649 O O . TRP B 1 375 ? 17.734 -30.797 -0.907 1 92.94 375 TRP B O 1
ATOM 7659 N N . SER B 1 376 ? 19.859 -30.297 -0.31 1 91.69 376 SER B N 1
ATOM 7660 C CA . SER B 1 376 ? 19.969 -31.453 0.571 1 91.69 376 SER B CA 1
ATOM 7661 C C . SER B 1 376 ? 19.047 -31.328 1.775 1 91.69 376 SER B C 1
ATOM 7663 O O . SER B 1 376 ? 18.922 -32.25 2.578 1 91.69 376 SER B O 1
ATOM 7665 N N . VAL B 1 377 ? 18.438 -30.141 1.817 1 90.75 377 VAL B N 1
ATOM 7666 C CA . VAL B 1 377 ? 17.422 -29.953 2.84 1 90.75 377 VAL B CA 1
ATOM 7667 C C . VAL B 1 377 ? 16.281 -30.953 2.627 1 90.75 377 VAL B C 1
ATOM 7669 O O . VAL B 1 377 ? 15.641 -31.391 3.588 1 90.75 377 VAL B O 1
ATOM 7672 N N . PHE B 1 378 ? 16.047 -31.266 1.317 1 90.12 378 PHE B N 1
ATOM 7673 C CA . PHE B 1 378 ? 15.125 -32.344 1 1 90.12 378 PHE B CA 1
ATOM 7674 C C . PHE B 1 378 ? 15.758 -33.719 1.291 1 90.12 378 PHE B C 1
ATOM 7676 O O . PHE B 1 378 ? 16.953 -33.906 1.042 1 90.12 378 PHE B O 1
ATOM 7683 N N . GLU B 1 379 ? 15 -34.531 1.876 1 83.5 379 GLU B N 1
ATOM 7684 C CA . GLU B 1 379 ? 15.5 -35.906 2.055 1 83.5 379 GLU B CA 1
ATOM 7685 C C . GLU B 1 379 ? 15.68 -36.594 0.713 1 83.5 379 GLU B C 1
ATOM 7687 O O . GLU B 1 379 ? 14.969 -36.312 -0.25 1 83.5 379 GLU B O 1
ATOM 7692 N N . ASP B 1 380 ? 16.703 -37.406 0.726 1 83.56 380 ASP B N 1
ATOM 7693 C CA . ASP B 1 380 ? 16.891 -38.219 -0.479 1 83.56 380 ASP B CA 1
ATOM 7694 C C . ASP B 1 380 ? 15.625 -38.969 -0.855 1 83.56 380 ASP B C 1
ATOM 7696 O O . ASP B 1 380 ? 14.977 -39.562 0.002 1 83.56 380 ASP B O 1
ATOM 7700 N N . TYR B 1 381 ? 15.297 -38.75 -2.066 1 86.88 381 TYR B N 1
ATOM 7701 C CA . TYR B 1 381 ? 14.086 -39.438 -2.525 1 86.88 381 TYR B CA 1
ATOM 7702 C C . TYR B 1 381 ? 14.383 -40.875 -2.943 1 86.88 381 TYR B C 1
ATOM 7704 O O . TYR B 1 381 ? 15.297 -41.125 -3.736 1 86.88 381 TYR B O 1
ATOM 7712 N N . SER B 1 382 ? 13.758 -41.75 -2.287 1 91.19 382 SER B N 1
ATOM 7713 C CA . SER B 1 382 ? 13.812 -43.156 -2.656 1 91.19 382 SER B CA 1
ATOM 7714 C C . SER B 1 382 ? 12.461 -43.844 -2.461 1 91.19 382 SER B C 1
ATOM 7716 O O . SER B 1 382 ? 11.703 -43.469 -1.56 1 91.19 382 SER B O 1
ATOM 7718 N N . ILE B 1 383 ? 12.195 -44.688 -3.389 1 94.25 383 ILE B N 1
ATOM 7719 C CA . ILE B 1 383 ? 10.984 -45.5 -3.256 1 94.25 383 ILE B CA 1
ATOM 7720 C C . ILE B 1 383 ? 11.297 -46.781 -2.467 1 94.25 383 ILE B C 1
ATOM 7722 O O . ILE B 1 383 ? 11.992 -47.656 -2.957 1 94.25 383 ILE B O 1
ATOM 7726 N N . PRO B 1 384 ? 10.773 -46.906 -1.282 1 93.62 384 PRO B N 1
ATOM 7727 C CA . PRO B 1 384 ? 11.211 -47.969 -0.369 1 93.62 384 PRO B CA 1
ATOM 7728 C C . PRO B 1 384 ? 10.453 -49.281 -0.582 1 93.62 384 PRO B C 1
ATOM 7730 O O . PRO B 1 384 ? 10.531 -50.188 0.252 1 93.62 384 PRO B O 1
ATOM 7733 N N . PHE B 1 385 ? 9.68 -49.438 -1.604 1 95.44 385 PHE B N 1
ATOM 7734 C CA . PHE B 1 385 ? 8.883 -50.625 -1.831 1 95.44 385 PHE B CA 1
ATOM 7735 C C . PHE B 1 385 ? 8.93 -51.031 -3.297 1 95.44 385 PHE B C 1
ATOM 7737 O O . PHE B 1 385 ? 9.461 -50.312 -4.137 1 95.44 385 PHE B O 1
ATOM 7744 N N . ASP B 1 386 ? 8.484 -52.25 -3.535 1 95.81 386 ASP B N 1
ATOM 7745 C CA . ASP B 1 386 ? 8.305 -52.75 -4.895 1 95.81 386 ASP B CA 1
ATOM 7746 C C . ASP B 1 386 ? 6.832 -53.031 -5.191 1 95.81 386 ASP B C 1
ATOM 7748 O O . ASP B 1 386 ? 5.996 -53 -4.289 1 95.81 386 ASP B O 1
ATOM 7752 N N . ILE B 1 387 ? 6.59 -53.156 -6.469 1 95.81 387 ILE B N 1
ATOM 7753 C CA . ILE B 1 387 ? 5.215 -53.438 -6.848 1 95.81 387 ILE B CA 1
ATOM 7754 C C . ILE B 1 387 ? 5.137 -54.875 -7.422 1 95.81 387 ILE B C 1
ATOM 7756 O O . ILE B 1 387 ? 6.102 -55.344 -8.008 1 95.81 387 ILE B O 1
ATOM 7760 N N . SER B 1 388 ? 3.979 -55.531 -7.172 1 93.25 388 SER B N 1
ATOM 7761 C CA . SER B 1 388 ? 3.717 -56.875 -7.664 1 93.25 388 SER B CA 1
ATOM 7762 C C . SER B 1 388 ? 2.369 -56.969 -8.375 1 93.25 388 SER B C 1
ATOM 7764 O O . SER B 1 388 ? 1.616 -56 -8.398 1 93.25 388 SER B O 1
ATOM 7766 N N . ASP B 1 389 ? 2.08 -58.156 -8.883 1 93.06 389 ASP B N 1
ATOM 7767 C CA . ASP B 1 389 ? 0.825 -58.375 -9.594 1 93.06 389 ASP B CA 1
ATOM 7768 C C . ASP B 1 389 ? -0.374 -58.125 -8.68 1 93.06 389 ASP B C 1
ATOM 7770 O O . ASP B 1 389 ? -1.425 -57.656 -9.141 1 93.06 389 ASP B O 1
ATOM 7774 N N . SER B 1 390 ? -0.168 -58.344 -7.43 1 92.25 390 SER B N 1
ATOM 7775 C CA . SER B 1 390 ? -1.261 -58.188 -6.477 1 92.25 390 SER B CA 1
ATOM 7776 C C . SER B 1 390 ? -1.652 -56.719 -6.312 1 92.25 390 SER B C 1
ATOM 7778 O O . SER B 1 390 ? -2.746 -56.406 -5.832 1 92.25 390 SER B O 1
ATOM 7780 N N . ASP B 1 391 ? -0.755 -55.812 -6.68 1 95.12 391 ASP B N 1
ATOM 7781 C CA . ASP B 1 391 ? -1.04 -54.406 -6.59 1 95.12 391 ASP B CA 1
ATOM 7782 C C . ASP B 1 391 ? -1.968 -53.938 -7.719 1 95.12 391 ASP B C 1
ATOM 7784 O O . ASP B 1 391 ? -2.566 -52.875 -7.645 1 95.12 391 ASP B O 1
ATOM 7788 N N . PHE B 1 392 ? -2.096 -54.75 -8.781 1 94.75 392 PHE B N 1
ATOM 7789 C CA . PHE B 1 392 ? -2.846 -54.344 -9.969 1 94.75 392 PHE B CA 1
ATOM 7790 C C . PHE B 1 392 ? -4.227 -55 -9.969 1 94.75 392 PHE B C 1
ATOM 7792 O O . PHE B 1 392 ? -4.586 -55.719 -10.914 1 94.75 392 PHE B O 1
ATOM 7799 N N . GLN B 1 393 ? -4.938 -54.75 -8.93 1 90.5 393 GLN B N 1
ATOM 7800 C CA . GLN B 1 393 ? -6.32 -55.188 -8.82 1 90.5 393 GLN B CA 1
ATOM 7801 C C . GLN B 1 393 ? -7.297 -54.094 -9.172 1 90.5 393 GLN B C 1
ATOM 7803 O O . GLN B 1 393 ? -7.363 -53.062 -8.477 1 90.5 393 GLN B O 1
ATOM 7808 N N . PHE B 1 394 ? -7.992 -54.281 -10.273 1 91.31 394 PHE B N 1
ATOM 7809 C CA . PHE B 1 394 ? -8.953 -53.281 -10.734 1 91.31 394 PHE B CA 1
ATOM 7810 C C . PHE B 1 394 ? -10.375 -53.812 -10.609 1 91.31 394 PHE B C 1
ATOM 7812 O O . PHE B 1 394 ? -10.75 -54.781 -11.289 1 91.31 394 PHE B O 1
ATOM 7819 N N . SER B 1 395 ? -11.094 -53.344 -9.688 1 83.31 395 SER B N 1
ATOM 7820 C CA . SER B 1 395 ? -12.445 -53.812 -9.445 1 83.31 395 SER B CA 1
ATOM 7821 C C . SER B 1 395 ? -13.43 -52.656 -9.305 1 83.31 395 SER B C 1
ATOM 7823 O O . SER B 1 395 ? -14.641 -52.875 -9.18 1 83.31 395 SER B O 1
ATOM 7825 N N . MET B 1 396 ? -12.953 -51.5 -9.453 1 83.5 396 MET B N 1
ATOM 7826 C CA . MET B 1 396 ? -13.805 -50.312 -9.234 1 83.5 396 MET B CA 1
ATOM 7827 C C . MET B 1 396 ? -14.734 -50.094 -10.422 1 83.5 396 MET B C 1
ATOM 7829 O O . MET B 1 396 ? -14.312 -50.188 -11.57 1 83.5 396 MET B O 1
ATOM 7833 N N . PRO B 1 397 ? -15.938 -49.781 -10.117 1 87 397 PRO B N 1
ATOM 7834 C CA . PRO B 1 397 ? -16.906 -49.625 -11.195 1 87 397 PRO B CA 1
ATOM 7835 C C . PRO B 1 397 ? -16.859 -48.219 -11.828 1 87 397 PRO B C 1
ATOM 7837 O O . PRO B 1 397 ? -17.422 -48 -12.898 1 87 397 PRO B O 1
ATOM 7840 N N . ILE B 1 398 ? -16.188 -47.312 -11.156 1 90.81 398 ILE B N 1
ATOM 7841 C CA . ILE B 1 398 ? -16.172 -45.938 -11.633 1 90.81 398 ILE B CA 1
ATOM 7842 C C . ILE B 1 398 ? -14.75 -45.562 -12.039 1 90.81 398 ILE B C 1
ATOM 7844 O O . ILE B 1 398 ? -13.797 -45.812 -11.297 1 90.81 398 ILE B O 1
ATOM 7848 N N . GLY B 1 399 ? -14.633 -44.969 -13.258 1 93.56 399 GLY B N 1
ATOM 7849 C CA . GLY B 1 399 ? -13.367 -44.438 -13.742 1 93.56 399 GLY B CA 1
ATOM 7850 C C . GLY B 1 399 ? -13.406 -42.938 -13.969 1 93.56 399 GLY B C 1
ATOM 7851 O O . GLY B 1 399 ? -14.406 -42.281 -13.672 1 93.56 399 GLY B O 1
ATOM 7852 N N . LEU B 1 400 ? -12.281 -42.375 -14.344 1 94.94 400 LEU B N 1
ATOM 7853 C CA . LEU B 1 400 ? -12.156 -40.969 -14.68 1 94.94 400 LEU B CA 1
ATOM 7854 C C . LEU B 1 400 ? -12.094 -40.781 -16.188 1 94.94 400 LEU B C 1
ATOM 7856 O O . LEU B 1 400 ? -11.258 -41.375 -16.859 1 94.94 400 LEU B O 1
ATOM 7860 N N . GLN B 1 401 ? -12.977 -40 -16.703 1 94.31 401 GLN B N 1
ATOM 7861 C CA . GLN B 1 401 ? -12.898 -39.594 -18.109 1 94.31 401 GLN B CA 1
ATOM 7862 C C . GLN B 1 401 ? -12.289 -38.219 -18.234 1 94.31 401 GLN B C 1
ATOM 7864 O O . GLN B 1 401 ? -12.812 -37.25 -17.688 1 94.31 401 GLN B O 1
ATOM 7869 N N . LEU B 1 402 ? -11.195 -38.125 -18.891 1 93.31 402 LEU B N 1
ATOM 7870 C CA . LEU B 1 402 ? -10.562 -36.844 -19.172 1 93.31 402 LEU B CA 1
ATOM 7871 C C . LEU B 1 402 ? -11.289 -36.125 -20.297 1 93.31 402 LEU B C 1
ATOM 7873 O O . LEU B 1 402 ? -11.266 -36.562 -21.453 1 93.31 402 LEU B O 1
ATOM 7877 N N . VAL B 1 403 ? -11.914 -34.969 -20 1 89.25 403 VAL B N 1
ATOM 7878 C CA . VAL B 1 403 ? -12.609 -34.156 -21 1 89.25 403 VAL B CA 1
ATOM 7879 C C . VAL B 1 403 ? -11.617 -33.25 -21.703 1 89.25 403 VAL B C 1
ATOM 7881 O O . VAL B 1 403 ? -11.711 -33.031 -22.922 1 89.25 403 VAL B O 1
ATOM 7884 N N . ASN B 1 404 ? -10.719 -32.688 -20.984 1 85.38 404 ASN B N 1
ATOM 7885 C CA . ASN B 1 404 ? -9.547 -31.938 -21.438 1 85.38 404 ASN B CA 1
ATOM 7886 C C . ASN B 1 404 ? -8.352 -32.156 -20.516 1 85.38 404 ASN B C 1
ATOM 7888 O O . ASN B 1 404 ? -8.312 -33.125 -19.766 1 85.38 404 ASN B O 1
ATOM 7892 N N . GLU B 1 405 ? -7.426 -31.344 -20.609 1 81.69 405 GLU B N 1
ATOM 7893 C CA . GLU B 1 405 ? -6.184 -31.594 -19.891 1 81.69 405 GLU B CA 1
ATOM 7894 C C . GLU B 1 405 ? -6.398 -31.531 -18.391 1 81.69 405 GLU B C 1
ATOM 7896 O O . GLU B 1 405 ? -5.617 -32.094 -17.609 1 81.69 405 GLU B O 1
ATOM 7901 N N . VAL B 1 406 ? -7.547 -30.875 -17.938 1 83.5 406 VAL B N 1
ATOM 7902 C CA . VAL B 1 406 ? -7.59 -30.656 -16.5 1 83.5 406 VAL B CA 1
ATOM 7903 C C . VAL B 1 406 ? -8.977 -30.984 -15.961 1 83.5 406 VAL B C 1
ATOM 7905 O O . VAL B 1 406 ? -9.172 -31.094 -14.75 1 83.5 406 VAL B O 1
ATOM 7908 N N . ILE B 1 407 ? -9.898 -31.25 -16.812 1 87.25 407 ILE B N 1
ATOM 7909 C CA . ILE B 1 407 ? -11.258 -31.547 -16.375 1 87.25 407 ILE B CA 1
ATOM 7910 C C . ILE B 1 407 ? -11.539 -33.031 -16.516 1 87.25 407 ILE B C 1
ATOM 7912 O O . ILE B 1 407 ? -11.219 -33.625 -17.547 1 87.25 407 ILE B O 1
ATOM 7916 N N . THR B 1 408 ? -12.148 -33.656 -15.461 1 92.38 408 THR B N 1
ATOM 7917 C CA . THR B 1 408 ? -12.492 -35.062 -15.477 1 92.38 408 THR B CA 1
ATOM 7918 C C . THR B 1 408 ? -13.961 -35.281 -15.133 1 92.38 408 THR B C 1
ATOM 7920 O O . THR B 1 408 ? -14.57 -34.438 -14.445 1 92.38 408 THR B O 1
ATOM 7923 N N . LYS B 1 409 ? -14.531 -36.281 -15.695 1 93.44 409 LYS B N 1
ATOM 7924 C CA . LYS B 1 409 ? -15.883 -36.719 -15.375 1 93.44 409 LYS B CA 1
ATOM 7925 C C . LYS B 1 409 ? -15.906 -38.188 -15.031 1 93.44 409 LYS B C 1
ATOM 7927 O O . LYS B 1 409 ? -15.039 -38.969 -15.469 1 93.44 409 LYS B O 1
ATOM 7932 N N . PRO B 1 410 ? -16.891 -38.562 -14.211 1 92.69 410 PRO B N 1
ATOM 7933 C CA . PRO B 1 410 ? -17.016 -40 -13.938 1 92.69 410 PRO B CA 1
ATOM 7934 C C . PRO B 1 410 ? -17.578 -40.781 -15.125 1 92.69 410 PRO B C 1
ATOM 7936 O O . PRO B 1 410 ? -18.344 -40.219 -15.914 1 92.69 410 PRO B O 1
ATOM 7939 N N . TYR B 1 411 ? -17.125 -42 -15.281 1 91.31 411 TYR B N 1
ATOM 7940 C CA . TYR B 1 411 ? -17.734 -42.906 -16.25 1 91.31 411 TYR B CA 1
ATOM 7941 C C . TYR B 1 411 ? -17.797 -44.312 -15.711 1 91.31 411 TYR B C 1
ATOM 7943 O O . TYR B 1 411 ? -17.016 -44.688 -14.828 1 91.31 411 TYR B O 1
ATOM 7951 N N . SER B 1 412 ? -18.766 -45.031 -16.172 1 91.38 412 SER B N 1
ATOM 7952 C CA . SER B 1 412 ? -18.938 -46.406 -15.75 1 91.38 412 SER B CA 1
ATOM 7953 C C . SER B 1 412 ? -18.031 -47.344 -16.562 1 91.38 412 SER B C 1
ATOM 7955 O O . SER B 1 412 ? -18.078 -47.344 -17.781 1 91.38 412 SER B O 1
ATOM 7957 N N . ILE B 1 413 ? -17.281 -48.125 -15.836 1 88.62 413 ILE B N 1
ATOM 7958 C CA . ILE B 1 413 ? -16.359 -49.062 -16.469 1 88.62 413 ILE B CA 1
ATOM 7959 C C . ILE B 1 413 ? -17.109 -50.312 -16.891 1 88.62 413 ILE B C 1
ATOM 7961 O O . ILE B 1 413 ? -17.734 -51 -16.062 1 88.62 413 ILE B O 1
ATOM 7965 N N . ASN B 1 414 ? -17.156 -50.594 -18.172 1 80.56 414 ASN B N 1
ATOM 7966 C CA . ASN B 1 414 ? -17.828 -51.781 -18.688 1 80.56 414 ASN B CA 1
ATOM 7967 C C . ASN B 1 414 ? -16.828 -52.844 -19.141 1 80.56 414 ASN B C 1
ATOM 7969 O O . ASN B 1 414 ? -17.203 -53.969 -19.516 1 80.56 414 ASN B O 1
ATOM 7973 N N . LEU B 1 415 ? -15.664 -52.625 -18.984 1 72.75 415 LEU B N 1
ATOM 7974 C CA . LEU B 1 415 ? -14.625 -53.531 -19.453 1 72.75 415 LEU B CA 1
ATOM 7975 C C . LEU B 1 415 ? -14.406 -54.688 -18.469 1 72.75 415 LEU B C 1
ATOM 7977 O O . LEU B 1 415 ? -14.578 -54.5 -17.25 1 72.75 415 LEU B O 1
ATOM 7981 N N . GLN B 1 416 ? -14.141 -55.812 -19.031 1 67.19 416 GLN B N 1
ATOM 7982 C CA . GLN B 1 416 ? -13.781 -56.938 -18.172 1 67.19 416 GLN B CA 1
ATOM 7983 C C . GLN B 1 416 ? -12.414 -56.719 -17.531 1 67.19 416 GLN B C 1
ATOM 7985 O O . GLN B 1 416 ? -11.438 -56.438 -18.234 1 67.19 416 GLN B O 1
ATOM 7990 N N . PHE B 1 417 ? -12.211 -56.562 -16.266 1 64.06 417 PHE B N 1
ATOM 7991 C CA . PHE B 1 417 ? -11.086 -56.156 -15.43 1 64.06 417 PHE B CA 1
ATOM 7992 C C . PHE B 1 417 ? -9.969 -57.188 -15.461 1 64.06 417 PHE B C 1
ATOM 7994 O O . PHE B 1 417 ? -8.844 -56.906 -15.047 1 64.06 417 PHE B O 1
ATOM 8001 N N . ASN B 1 418 ? -10.164 -58.219 -16.016 1 66.94 418 ASN B N 1
ATOM 8002 C CA . ASN B 1 418 ? -9.188 -59.281 -15.773 1 66.94 418 ASN B CA 1
ATOM 8003 C C . ASN B 1 418 ? -8.227 -59.438 -16.938 1 66.94 418 ASN B C 1
ATOM 8005 O O . ASN B 1 418 ? -7.742 -60.531 -17.203 1 66.94 418 ASN B O 1
ATOM 8009 N N . ARG B 1 419 ? -7.867 -58.281 -17.516 1 83.69 419 ARG B N 1
ATOM 8010 C CA . ARG B 1 419 ? -6.922 -58.375 -18.625 1 83.69 419 ARG B CA 1
ATOM 8011 C C . ARG B 1 419 ? -5.559 -57.812 -18.234 1 83.69 419 ARG B C 1
ATOM 8013 O O . ARG B 1 419 ? -5.473 -56.75 -17.594 1 83.69 419 ARG B O 1
ATOM 8020 N N . LYS B 1 420 ? -4.566 -58.562 -18.562 1 89.75 420 LYS B N 1
ATOM 8021 C CA . LYS B 1 420 ? -3.203 -58.125 -18.297 1 89.75 420 LYS B CA 1
ATOM 8022 C C . LYS B 1 420 ? -2.797 -57 -19.25 1 89.75 420 LYS B C 1
ATOM 8024 O O . LYS B 1 420 ? -1.893 -56.219 -18.953 1 89.75 420 LYS B O 1
ATOM 8029 N N . GLU B 1 421 ? -3.463 -57 -20.359 1 92.75 421 GLU B N 1
ATOM 8030 C CA . GLU B 1 421 ? -3.213 -55.969 -21.344 1 92.75 421 GLU B CA 1
ATOM 8031 C C . GLU B 1 421 ? -4.504 -55.562 -22.047 1 92.75 421 GLU B C 1
ATOM 8033 O O . GLU B 1 421 ? -5.262 -56.406 -22.516 1 92.75 421 GLU B O 1
ATOM 8038 N N . LEU B 1 422 ? -4.766 -54.25 -22.062 1 93.12 422 LEU B N 1
ATOM 8039 C CA . LEU B 1 422 ? -5.918 -53.688 -22.75 1 93.12 422 LEU B CA 1
ATOM 8040 C C . LEU B 1 422 ? -5.621 -53.5 -24.234 1 93.12 422 LEU B C 1
ATOM 8042 O O . LEU B 1 422 ? -4.469 -53.312 -24.625 1 93.12 422 LEU B O 1
ATOM 8046 N N . PRO B 1 423 ? -6.664 -53.625 -25.047 1 90.62 423 PRO B N 1
ATOM 8047 C CA . PRO B 1 423 ? -6.434 -53.469 -26.484 1 90.62 423 PRO B CA 1
ATOM 8048 C C . PRO B 1 423 ? -5.969 -52.062 -26.875 1 90.62 423 PRO B C 1
ATOM 8050 O O . PRO B 1 423 ? -6.492 -51.094 -26.375 1 90.62 423 PRO B O 1
ATOM 8053 N N . ALA B 1 424 ? -4.969 -52.062 -27.812 1 90.12 424 ALA B N 1
ATOM 8054 C CA . ALA B 1 424 ? -4.531 -50.812 -28.391 1 90.12 424 ALA B CA 1
ATOM 8055 C C . ALA B 1 424 ? -5.672 -50.125 -29.141 1 90.12 424 ALA B C 1
ATOM 8057 O O . ALA B 1 424 ? -6.52 -50.812 -29.734 1 90.12 424 ALA B O 1
ATOM 8058 N N . GLY B 1 425 ? -5.688 -48.844 -29.109 1 90.88 425 GLY B N 1
ATOM 8059 C CA . GLY B 1 425 ? -6.738 -48.094 -29.797 1 90.88 425 GLY B CA 1
ATOM 8060 C C . GLY B 1 425 ? -7.902 -47.75 -28.891 1 90.88 425 GLY B C 1
ATOM 8061 O O . GLY B 1 425 ? -8.656 -46.812 -29.172 1 90.88 425 GLY B O 1
ATOM 8062 N N . ASN B 1 426 ? -7.996 -48.531 -27.812 1 90.06 426 ASN B N 1
ATOM 8063 C CA . ASN B 1 426 ? -9.008 -48.219 -26.812 1 90.06 426 ASN B CA 1
ATOM 8064 C C . ASN B 1 426 ? -8.648 -46.938 -26.031 1 90.06 426 ASN B C 1
ATOM 8066 O O . ASN B 1 426 ? -7.469 -46.656 -25.812 1 90.06 426 ASN B O 1
ATOM 8070 N N . GLU B 1 427 ? -9.695 -46.25 -25.594 1 92.81 427 GLU B N 1
ATOM 8071 C CA . GLU B 1 427 ? -9.445 -45 -24.906 1 92.81 427 GLU B CA 1
ATOM 8072 C C . GLU B 1 427 ? -9.258 -45.219 -23.406 1 92.81 427 GLU B C 1
ATOM 8074 O O . GLU B 1 427 ? -8.867 -44.281 -22.672 1 92.81 427 GLU B O 1
ATOM 8079 N N . GLU B 1 428 ? -9.469 -46.375 -23 1 93.75 428 GLU B N 1
ATOM 8080 C CA . GLU B 1 428 ? -9.352 -46.688 -21.578 1 93.75 428 GLU B CA 1
ATOM 8081 C C . GLU B 1 428 ? -7.953 -47.156 -21.219 1 93.75 428 GLU B C 1
ATOM 8083 O O . GLU B 1 428 ? -7.336 -47.906 -21.984 1 93.75 428 GLU B O 1
ATOM 8088 N N . SER B 1 429 ? -7.473 -46.75 -20.125 1 95.5 429 SER B N 1
ATOM 8089 C CA . SER B 1 429 ? -6.211 -47.188 -19.547 1 95.5 429 SER B CA 1
ATOM 8090 C C . SER B 1 429 ? -6.348 -47.406 -18.047 1 95.5 429 SER B C 1
ATOM 8092 O O . SER B 1 429 ? -7.246 -46.875 -17.406 1 95.5 429 SER B O 1
ATOM 8094 N N . TYR B 1 430 ? -5.484 -48.312 -17.5 1 96 430 TYR B N 1
ATOM 8095 C CA . TYR B 1 430 ? -5.391 -48.438 -16.047 1 96 430 TYR B CA 1
ATOM 8096 C C . TYR B 1 430 ? -4.82 -47.188 -15.414 1 96 430 TYR B C 1
ATOM 8098 O O . TYR B 1 430 ? -3.92 -46.562 -15.969 1 96 430 TYR B O 1
ATOM 8106 N N . LEU B 1 431 ? -5.363 -46.812 -14.32 1 97.06 431 LEU B N 1
ATOM 8107 C CA . LEU B 1 431 ? -4.883 -45.688 -13.508 1 97.06 431 LEU B CA 1
ATOM 8108 C C . LEU B 1 431 ? -4.688 -46.125 -12.055 1 97.06 431 LEU B C 1
ATOM 8110 O O . LEU B 1 431 ? -5.594 -46.688 -11.445 1 97.06 431 LEU B O 1
ATOM 8114 N N . MET B 1 432 ? -3.48 -45.875 -11.539 1 97.06 432 MET B N 1
ATOM 8115 C CA . MET B 1 432 ? -3.174 -46.156 -10.141 1 97.06 432 MET B CA 1
ATOM 8116 C C . MET B 1 432 ? -2.518 -44.969 -9.453 1 97.06 432 MET B C 1
ATOM 8118 O O . MET B 1 432 ? -1.693 -44.281 -10.062 1 97.06 432 MET B O 1
ATOM 8122 N N . LEU B 1 433 ? -2.941 -44.719 -8.266 1 97.5 433 LEU B N 1
ATOM 8123 C CA . LEU B 1 433 ? -2.254 -43.812 -7.34 1 97.5 433 LEU B CA 1
ATOM 8124 C C . LEU B 1 433 ? -1.722 -44.594 -6.133 1 97.5 433 LEU B C 1
ATOM 8126 O O . LEU B 1 433 ? -2.482 -45.25 -5.43 1 97.5 433 LEU B O 1
ATOM 8130 N N . ILE B 1 434 ? -0.396 -44.469 -5.938 1 97.19 434 ILE B N 1
ATOM 8131 C CA . ILE B 1 434 ? 0.228 -45.219 -4.855 1 97.19 434 ILE B CA 1
ATOM 8132 C C . ILE B 1 434 ? 0.943 -44.281 -3.904 1 97.19 434 ILE B C 1
ATOM 8134 O O . ILE B 1 434 ? 1.609 -43.344 -4.34 1 97.19 434 ILE B O 1
ATOM 8138 N N . ASP B 1 435 ? 0.826 -44.562 -2.658 1 96 435 ASP B N 1
ATOM 8139 C CA . ASP B 1 435 ? 1.53 -43.812 -1.632 1 96 435 ASP B CA 1
ATOM 8140 C C . ASP B 1 435 ? 3.041 -43.875 -1.845 1 96 435 ASP B C 1
ATOM 8142 O O . ASP B 1 435 ? 3.586 -44.906 -2.18 1 96 435 ASP B O 1
ATOM 8146 N N . ARG B 1 436 ? 3.619 -42.781 -1.665 1 92.94 436 ARG B N 1
ATOM 8147 C CA . ARG B 1 436 ? 5.051 -42.656 -1.916 1 92.94 436 ARG B CA 1
ATOM 8148 C C . ARG B 1 436 ? 5.836 -43.625 -1.042 1 92.94 436 ARG B C 1
ATOM 8150 O O . ARG B 1 436 ? 6.965 -44 -1.373 1 92.94 436 ARG B O 1
ATOM 8157 N N . TYR B 1 437 ? 5.238 -44.062 0.079 1 93.31 437 TYR B N 1
ATOM 8158 C CA . TYR B 1 437 ? 5.883 -45 0.968 1 93.31 437 TYR B CA 1
ATOM 8159 C C . TYR B 1 437 ? 5.258 -46.406 0.817 1 93.31 437 TYR B C 1
ATOM 8161 O O . TYR B 1 437 ? 5.605 -47.312 1.555 1 93.31 437 TYR B O 1
ATOM 8169 N N . GLY B 1 438 ? 4.312 -46.5 -0.021 1 95.06 438 GLY B N 1
ATOM 8170 C CA . GLY B 1 438 ? 3.729 -47.812 -0.339 1 95.06 438 GLY B CA 1
ATOM 8171 C C . GLY B 1 438 ? 2.674 -48.25 0.659 1 95.06 438 GLY B C 1
ATOM 8172 O O . GLY B 1 438 ? 2.428 -49.438 0.823 1 95.06 438 GLY B O 1
ATOM 8173 N N . LYS B 1 439 ? 2.053 -47.312 1.269 1 94.94 439 LYS B N 1
ATOM 8174 C CA . LYS B 1 439 ? 1.122 -47.656 2.344 1 94.94 439 LYS B CA 1
ATOM 8175 C C . LYS B 1 439 ? -0.271 -47.938 1.795 1 94.94 439 LYS B C 1
ATOM 8177 O O . LYS B 1 439 ? -0.996 -48.781 2.338 1 94.94 439 LYS B O 1
ATOM 8182 N N . TRP B 1 440 ? -0.681 -47.219 0.881 1 95.25 440 TRP B N 1
ATOM 8183 C CA . TRP B 1 440 ? -2.02 -47.375 0.317 1 95.25 440 TRP B CA 1
ATOM 8184 C C . TRP B 1 440 ? -1.994 -47.188 -1.197 1 95.25 440 TRP B C 1
ATOM 8186 O O . TRP B 1 440 ? -0.977 -46.781 -1.764 1 95.25 440 TRP B O 1
ATOM 8196 N N . ARG B 1 441 ? -3.062 -47.594 -1.872 1 96.5 441 ARG B N 1
ATOM 8197 C CA . ARG B 1 441 ? -3.219 -47.375 -3.309 1 96.5 441 ARG B CA 1
ATOM 8198 C C . ARG B 1 441 ? -4.676 -47.125 -3.67 1 96.5 441 ARG B C 1
ATOM 8200 O O . ARG B 1 441 ? -5.582 -47.5 -2.918 1 96.5 441 ARG B O 1
ATOM 8207 N N . VAL B 1 442 ? -4.887 -46.469 -4.738 1 96.31 442 VAL B N 1
ATOM 8208 C CA . VAL B 1 442 ? -6.172 -46.281 -5.406 1 96.31 442 VAL B CA 1
ATOM 8209 C C . VAL B 1 442 ? -6.074 -46.75 -6.855 1 96.31 442 VAL B C 1
ATOM 8211 O O . VAL B 1 442 ? -5.242 -46.281 -7.621 1 96.31 442 VAL B O 1
ATOM 8214 N N . ASN B 1 443 ? -6.895 -47.812 -7.191 1 95.56 443 ASN B N 1
ATOM 8215 C CA . ASN B 1 443 ? -6.887 -48.375 -8.531 1 95.56 443 ASN B CA 1
ATOM 8216 C C . ASN B 1 443 ? -8.195 -48.094 -9.266 1 95.56 443 ASN B C 1
ATOM 8218 O O . ASN B 1 443 ? -9.273 -48.375 -8.742 1 95.56 443 ASN B O 1
ATOM 8222 N N . THR B 1 444 ? -8.07 -47.562 -10.414 1 95.38 444 THR B N 1
ATOM 8223 C CA . THR B 1 444 ? -9.234 -47.344 -11.266 1 95.38 444 THR B CA 1
ATOM 8224 C C . THR B 1 444 ? -8.82 -47.25 -12.727 1 95.38 444 THR B C 1
ATOM 8226 O O . THR B 1 444 ? -7.812 -47.844 -13.133 1 95.38 444 THR B O 1
ATOM 8229 N N . MET B 1 445 ? -9.695 -46.719 -13.57 1 95 445 MET B N 1
ATOM 8230 C CA . MET B 1 445 ? -9.391 -46.562 -14.984 1 95 445 MET B CA 1
ATOM 8231 C C . MET B 1 445 ? -9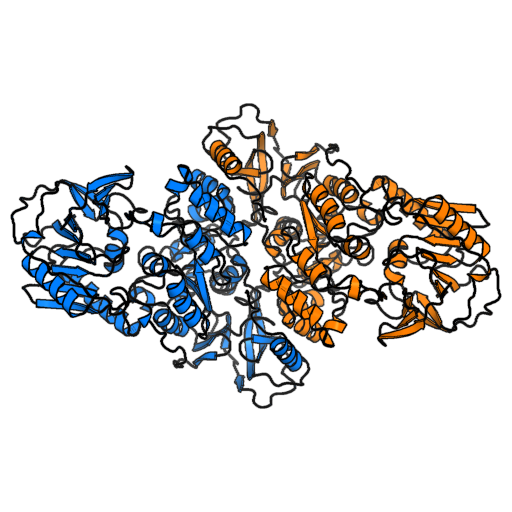.508 -45.094 -15.398 1 95 445 MET B C 1
ATOM 8233 O O . MET B 1 445 ? -10.211 -44.312 -14.758 1 95 445 MET B O 1
ATOM 8237 N N . ILE B 1 446 ? -8.75 -44.781 -16.375 1 95.5 446 ILE B N 1
ATOM 8238 C CA . ILE B 1 446 ? -8.828 -43.438 -16.953 1 95.5 446 ILE B CA 1
ATOM 8239 C C . ILE B 1 446 ? -9.141 -43.562 -18.438 1 95.5 446 ILE B C 1
ATOM 8241 O O . ILE B 1 446 ? -8.617 -44.406 -19.141 1 95.5 446 ILE B O 1
ATOM 8245 N N . LYS B 1 447 ? -10.102 -42.781 -18.859 1 94.94 447 LYS B N 1
ATOM 8246 C CA . LYS B 1 447 ? -10.516 -42.75 -20.266 1 94.94 447 LYS B CA 1
ATOM 8247 C C . LYS B 1 447 ? -10.156 -41.406 -20.922 1 94.94 447 LYS B C 1
ATOM 8249 O O . LYS B 1 447 ? -10.344 -40.375 -20.312 1 94.94 447 LYS B O 1
ATOM 8254 N N . GLY B 1 448 ? -9.617 -41.5 -22.109 1 93.94 448 GLY B N 1
ATOM 8255 C CA . GLY B 1 448 ? -9.359 -40.281 -22.875 1 93.94 448 GLY B CA 1
ATOM 8256 C C . GLY B 1 448 ? -7.953 -39.75 -22.688 1 93.94 448 GLY B C 1
ATOM 8257 O O . GLY B 1 448 ? -7.59 -38.719 -23.25 1 93.94 448 GLY B O 1
ATOM 8258 N N . PHE B 1 449 ? -7.137 -40.469 -21.891 1 94.44 449 PHE B N 1
ATOM 8259 C CA . PHE B 1 449 ? -5.754 -40.062 -21.703 1 94.44 449 PHE B CA 1
ATOM 8260 C C . PHE B 1 449 ? -4.906 -40.406 -22.922 1 94.44 449 PHE B C 1
ATOM 8262 O O . PHE B 1 449 ? -4.156 -39.562 -23.422 1 94.44 449 PHE B O 1
ATOM 8269 N N . ASP B 1 450 ? -5.039 -41.562 -23.375 1 94.38 450 ASP B N 1
ATOM 8270 C CA . ASP B 1 450 ? -4.238 -42.094 -24.469 1 94.38 450 ASP B CA 1
ATOM 8271 C C . ASP B 1 450 ? -4.984 -43.188 -25.219 1 94.38 450 ASP B C 1
ATOM 8273 O O . ASP B 1 450 ? -6.09 -43.562 -24.828 1 94.38 450 ASP B O 1
ATOM 8277 N N . THR B 1 451 ? -4.293 -43.656 -26.375 1 95.19 451 THR B N 1
ATOM 8278 C CA . THR B 1 451 ? -4.836 -44.812 -27.078 1 95.19 451 THR B CA 1
ATOM 8279 C C . THR B 1 451 ? -3.824 -45.969 -27.109 1 95.19 451 THR B C 1
ATOM 8281 O O . THR B 1 451 ? -4.18 -47.094 -27.391 1 95.19 451 THR B O 1
ATOM 8284 N N . HIS B 1 452 ? -2.547 -45.625 -26.75 1 96.06 452 HIS B N 1
ATOM 8285 C CA . HIS B 1 452 ? -1.55 -46.656 -27.031 1 96.06 452 HIS B CA 1
ATOM 8286 C C . HIS B 1 452 ? -0.482 -46.688 -25.938 1 96.06 452 HIS B C 1
ATOM 8288 O O . HIS B 1 452 ? 0.488 -47.438 -26.031 1 96.06 452 HIS B O 1
ATOM 8294 N N . VAL B 1 453 ? -0.6 -45.875 -24.906 1 97.19 453 VAL B N 1
ATOM 8295 C CA . VAL B 1 453 ? 0.401 -45.875 -23.844 1 97.19 453 VAL B CA 1
ATOM 8296 C C . VAL B 1 453 ? 0.374 -47.219 -23.109 1 97.19 453 VAL B C 1
ATOM 8298 O O . VAL B 1 453 ? -0.655 -47.594 -22.547 1 97.19 453 VAL B O 1
ATOM 8301 N N . LYS B 1 454 ? 1.476 -47.875 -23.031 1 97.94 454 LYS B N 1
ATOM 8302 C CA . LYS B 1 454 ? 1.521 -49.188 -22.406 1 97.94 454 LYS B CA 1
ATOM 8303 C C . LYS B 1 454 ? 1.905 -49.094 -20.938 1 97.94 454 LYS B C 1
ATOM 8305 O O . LYS B 1 454 ? 1.354 -49.812 -20.094 1 97.94 454 LYS B O 1
ATOM 8310 N N . GLY B 1 455 ? 2.906 -48.312 -20.625 1 98.19 455 GLY B N 1
ATOM 8311 C CA . GLY B 1 455 ? 3.322 -48.062 -19.25 1 98.19 455 GLY B CA 1
ATOM 8312 C C . GLY B 1 455 ? 3.842 -46.656 -19.031 1 98.19 455 GLY B C 1
ATOM 8313 O O . GLY B 1 455 ? 4.742 -46.188 -19.734 1 98.19 455 GLY B O 1
ATOM 8314 N N . PHE B 1 456 ? 3.281 -45.969 -18.078 1 98.44 456 PHE B N 1
ATOM 8315 C CA . PHE B 1 456 ? 3.615 -44.594 -17.703 1 98.44 456 PHE B CA 1
ATOM 8316 C C . PHE B 1 456 ? 3.641 -44.406 -16.188 1 98.44 456 PHE B C 1
ATOM 8318 O O . PHE B 1 456 ? 2.711 -44.844 -15.5 1 98.44 456 PHE B O 1
ATOM 8325 N N . ALA B 1 457 ? 4.742 -43.906 -15.641 1 98.44 457 ALA B N 1
ATOM 8326 C CA . ALA B 1 457 ? 4.883 -43.719 -14.195 1 98.44 457 ALA B CA 1
ATOM 8327 C C . ALA B 1 457 ? 5.441 -42.344 -13.875 1 98.44 457 ALA B C 1
ATOM 8329 O O . ALA B 1 457 ? 6.32 -41.844 -14.586 1 98.44 457 ALA B O 1
ATOM 8330 N N . SER B 1 458 ? 4.961 -41.75 -12.789 1 98.25 458 SER B N 1
ATOM 8331 C CA . SER B 1 458 ? 5.418 -40.406 -12.391 1 98.25 458 SER B CA 1
ATOM 8332 C C . SER B 1 458 ? 5.449 -40.281 -10.875 1 98.25 458 SER B C 1
ATOM 8334 O O . SER B 1 458 ? 4.484 -40.625 -10.195 1 98.25 458 SER B O 1
ATOM 8336 N N . SER B 1 459 ? 6.551 -39.781 -10.367 1 96.56 459 SER B N 1
ATOM 8337 C CA . SER B 1 459 ? 6.602 -39.344 -8.977 1 96.56 459 SER B CA 1
ATOM 8338 C C . SER B 1 459 ? 6.184 -37.906 -8.828 1 96.56 459 SER B C 1
ATOM 8340 O O . SER B 1 459 ? 6.004 -37.406 -7.711 1 96.56 459 SER B O 1
ATOM 8342 N N . TYR B 1 460 ? 6.113 -37.188 -9.922 1 95.38 460 TYR B N 1
ATOM 8343 C CA . TYR B 1 460 ? 5.59 -35.812 -9.914 1 95.38 460 TYR B CA 1
ATOM 8344 C C . TYR B 1 460 ? 4.066 -35.812 -9.852 1 95.38 460 TYR B C 1
ATOM 8346 O O . TYR B 1 460 ? 3.4 -36.344 -10.742 1 95.38 460 TYR B O 1
ATOM 8354 N N . SER B 1 461 ? 3.566 -35.344 -8.852 1 92.44 461 SER B N 1
ATOM 8355 C CA . SER B 1 461 ? 2.141 -35.156 -8.602 1 92.44 461 SER B CA 1
ATOM 8356 C C . SER B 1 461 ? 1.897 -34.062 -7.57 1 92.44 461 SER B C 1
ATOM 8358 O O . SER B 1 461 ? 2.844 -33.531 -6.988 1 92.44 461 SER B O 1
ATOM 8360 N N . THR B 1 462 ? 0.729 -33.719 -7.336 1 88.75 462 THR B N 1
ATOM 8361 C CA . THR B 1 462 ? 0.379 -32.656 -6.395 1 88.75 462 THR B CA 1
ATOM 8362 C C . THR B 1 462 ? 0.788 -33.031 -4.973 1 88.75 462 THR B C 1
ATOM 8364 O O . THR B 1 462 ? 1.324 -32.219 -4.234 1 88.75 462 THR B O 1
ATOM 8367 N N . THR B 1 463 ? 0.627 -34.281 -4.629 1 89.06 463 THR B N 1
ATOM 8368 C CA . THR B 1 463 ? 0.825 -34.719 -3.25 1 89.06 463 THR B CA 1
ATOM 8369 C C . THR B 1 463 ? 2.18 -35.406 -3.086 1 89.06 463 THR B C 1
ATOM 8371 O O . THR B 1 463 ? 2.602 -35.688 -1.965 1 89.06 463 THR B O 1
ATOM 8374 N N . GLY B 1 464 ? 2.855 -35.656 -4.145 1 89.25 464 GLY B N 1
ATOM 8375 C CA . GLY B 1 464 ? 4.133 -36.375 -4.09 1 89.25 464 GLY B CA 1
ATOM 8376 C C . GLY B 1 464 ? 3.992 -37.875 -4.188 1 89.25 464 GLY B C 1
ATOM 8377 O O . GLY B 1 464 ? 4.988 -38.594 -4.172 1 89.25 464 GLY B O 1
ATOM 8378 N N . ASP B 1 465 ? 2.795 -38.312 -4.383 1 94.25 465 ASP B N 1
ATOM 8379 C CA . ASP B 1 465 ? 2.555 -39.75 -4.555 1 94.25 465 ASP B CA 1
ATOM 8380 C C . ASP B 1 465 ? 2.795 -40.188 -6 1 94.25 465 ASP B C 1
ATOM 8382 O O . ASP B 1 465 ? 2.967 -39.344 -6.883 1 94.25 465 ASP B O 1
ATOM 8386 N N . ILE B 1 466 ? 2.771 -41.5 -6.168 1 97.56 466 ILE B N 1
ATOM 8387 C CA . ILE B 1 466 ? 3.18 -42.031 -7.461 1 97.56 466 ILE B CA 1
ATOM 8388 C C . ILE B 1 466 ? 1.944 -42.344 -8.305 1 97.56 466 ILE B C 1
ATOM 8390 O O . ILE B 1 466 ? 0.993 -42.969 -7.828 1 97.56 466 ILE B O 1
ATOM 8394 N N . ILE B 1 467 ? 1.979 -41.938 -9.547 1 98.06 467 ILE B N 1
ATOM 8395 C CA . ILE B 1 467 ? 0.905 -42.188 -10.508 1 98.06 467 ILE B CA 1
ATOM 8396 C C . ILE B 1 467 ? 1.366 -43.188 -11.547 1 98.06 467 ILE B C 1
ATOM 8398 O O . ILE B 1 467 ? 2.473 -43.094 -12.078 1 98.06 467 ILE B O 1
ATOM 8402 N N . LEU B 1 468 ? 0.525 -44.188 -11.828 1 98.31 468 LEU B N 1
ATOM 8403 C CA . LEU B 1 468 ? 0.753 -45.125 -12.914 1 98.31 468 LEU B CA 1
ATOM 8404 C C . LEU B 1 468 ? -0.428 -45.125 -13.883 1 98.31 468 LEU B C 1
ATOM 8406 O O . LEU B 1 468 ? -1.584 -45.156 -13.453 1 98.31 468 LEU B O 1
ATOM 8410 N N . ILE B 1 469 ? -0.108 -45.062 -15.117 1 97.69 469 ILE B N 1
ATOM 8411 C CA . ILE B 1 469 ? -1.097 -45.156 -16.188 1 97.69 469 ILE B CA 1
ATOM 8412 C C . ILE B 1 469 ? -0.585 -46.094 -17.281 1 97.69 469 ILE B C 1
ATOM 8414 O O . ILE B 1 469 ? 0.596 -46.062 -17.641 1 97.69 469 ILE B O 1
ATOM 8418 N N . GLY B 1 470 ? -1.487 -46.938 -17.844 1 97.12 470 GLY B N 1
ATOM 8419 C CA . GLY B 1 470 ? -1.03 -47.719 -18.969 1 97.12 470 GLY B CA 1
ATOM 8420 C C . GLY B 1 470 ? -2.01 -48.812 -19.375 1 97.12 470 GLY B C 1
ATOM 8421 O O . GLY B 1 470 ? -2.965 -49.094 -18.641 1 97.12 470 GLY B O 1
ATOM 8422 N N . LYS B 1 471 ? -1.754 -49.438 -20.5 1 96.19 471 LYS B N 1
ATOM 8423 C CA . LYS B 1 471 ? -2.598 -50.5 -21.047 1 96.19 471 LYS B CA 1
ATOM 8424 C C . LYS B 1 471 ? -2.021 -51.875 -20.734 1 96.19 471 LYS B C 1
ATOM 8426 O O . LYS B 1 471 ? -2.727 -52.875 -20.797 1 96.19 471 LYS B O 1
ATOM 8431 N N . SER B 1 472 ? -0.784 -51.875 -20.312 1 96.75 472 SER B N 1
ATOM 8432 C CA . SER B 1 472 ? -0.101 -53.125 -20.016 1 96.75 472 SER B CA 1
ATOM 8433 C C . SER B 1 472 ? 0.447 -53.156 -18.594 1 96.75 472 SER B C 1
ATOM 8435 O O . SER B 1 472 ? 1.307 -52.344 -18.25 1 96.75 472 SER B O 1
ATOM 8437 N N . ILE B 1 473 ? 0.009 -54.125 -17.797 1 96.75 473 ILE B N 1
ATOM 8438 C CA . ILE B 1 473 ? 0.462 -54.25 -16.422 1 96.75 473 ILE B CA 1
ATOM 8439 C C . ILE B 1 473 ? 1.976 -54.438 -16.391 1 96.75 473 ILE B C 1
ATOM 8441 O O . ILE B 1 473 ? 2.672 -53.844 -15.57 1 96.75 473 ILE B O 1
ATOM 8445 N N . GLU B 1 474 ? 2.439 -55.188 -17.328 1 97.12 474 GLU B N 1
ATOM 8446 C CA . GLU B 1 474 ? 3.873 -55.469 -17.391 1 97.12 474 GLU B CA 1
ATOM 8447 C C . GLU B 1 474 ? 4.66 -54.188 -17.703 1 97.12 474 GLU B C 1
ATOM 8449 O O . GLU B 1 474 ? 5.715 -53.969 -17.109 1 97.12 474 GLU B O 1
ATOM 8454 N N . ASP B 1 475 ? 4.203 -53.438 -18.609 1 98.12 475 ASP B N 1
ATOM 8455 C CA . ASP B 1 475 ? 4.898 -52.188 -18.953 1 98.12 475 ASP B CA 1
ATOM 8456 C C . ASP B 1 475 ? 4.754 -51.156 -17.859 1 98.12 475 ASP B C 1
ATOM 8458 O O . ASP B 1 475 ? 5.66 -50.344 -17.641 1 98.12 475 ASP B O 1
ATOM 8462 N N . MET B 1 476 ? 3.629 -51.156 -17.141 1 98.31 476 MET B N 1
ATOM 8463 C CA . MET B 1 476 ? 3.477 -50.281 -15.977 1 98.31 476 MET B CA 1
ATOM 8464 C C . MET B 1 476 ? 4.492 -50.656 -14.898 1 98.31 476 MET B C 1
ATOM 8466 O O . MET B 1 476 ? 5.082 -49.75 -14.281 1 98.31 476 MET B O 1
ATOM 8470 N N . LYS B 1 477 ? 4.684 -51.938 -14.719 1 98.12 477 LYS B N 1
ATOM 8471 C CA . LYS B 1 477 ? 5.711 -52.375 -13.781 1 98.12 477 LYS B CA 1
ATOM 8472 C C . LYS B 1 477 ? 7.098 -51.938 -14.234 1 98.12 477 LYS B C 1
ATOM 8474 O O . LYS B 1 477 ? 7.91 -51.5 -13.422 1 98.12 477 LYS B O 1
ATOM 8479 N N . CYS B 1 478 ? 7.32 -52.094 -15.523 1 98.31 478 CYS B N 1
ATOM 8480 C CA . CYS B 1 478 ? 8.594 -51.688 -16.094 1 98.31 478 CYS B CA 1
ATOM 8481 C C . CYS B 1 478 ? 8.836 -50.188 -15.828 1 98.31 478 CYS B C 1
ATOM 8483 O O . CYS B 1 478 ? 9.922 -49.812 -15.398 1 98.31 478 CYS B O 1
ATOM 8485 N N . ALA B 1 479 ? 7.844 -49.375 -16.094 1 98.56 479 ALA B N 1
ATOM 8486 C CA . ALA B 1 479 ? 7.941 -47.938 -15.859 1 98.56 479 ALA B CA 1
ATOM 8487 C C . ALA B 1 479 ? 8.211 -47.625 -14.383 1 98.56 479 ALA B C 1
ATOM 8489 O O . ALA B 1 479 ? 9.031 -46.781 -14.055 1 98.56 479 ALA B O 1
ATOM 8490 N N . PHE B 1 480 ? 7.539 -48.312 -13.484 1 98.38 480 PHE B N 1
ATOM 8491 C CA . PHE B 1 480 ? 7.723 -48.125 -12.047 1 98.38 480 PHE B CA 1
ATOM 8492 C C . PHE B 1 480 ? 9.148 -48.5 -11.641 1 98.38 480 PHE B C 1
ATOM 8494 O O . PHE B 1 480 ? 9.773 -47.75 -10.859 1 98.38 480 PHE B O 1
ATOM 8501 N N . HIS B 1 481 ? 9.625 -49.562 -12.148 1 97.88 481 HIS B N 1
ATOM 8502 C CA . HIS B 1 481 ? 10.969 -50 -11.797 1 97.88 481 HIS B CA 1
ATOM 8503 C C . HIS B 1 481 ? 12.008 -49 -12.258 1 97.88 481 HIS B C 1
ATOM 8505 O O . HIS B 1 481 ? 12.992 -48.75 -11.555 1 97.88 481 HIS B O 1
ATOM 8511 N N . GLU B 1 482 ? 11.812 -48.5 -13.414 1 98.06 482 GLU B N 1
ATOM 8512 C CA . GLU B 1 482 ? 12.711 -47.438 -13.875 1 98.06 482 GLU B CA 1
ATOM 8513 C C . GLU B 1 482 ? 12.602 -46.188 -12.992 1 98.06 482 GLU B C 1
ATOM 8515 O O . GLU B 1 482 ? 13.609 -45.562 -12.672 1 98.06 482 GLU B O 1
ATOM 8520 N N . LEU B 1 483 ? 11.375 -45.844 -12.641 1 97.88 483 LEU B N 1
ATOM 8521 C CA . LEU B 1 483 ? 11.133 -44.719 -11.734 1 97.88 483 LEU B CA 1
ATOM 8522 C C . LEU B 1 483 ? 11.898 -44.906 -10.43 1 97.88 483 LEU B C 1
ATOM 8524 O O . LEU B 1 483 ? 12.492 -43.969 -9.914 1 97.88 483 LEU B O 1
ATOM 8528 N N . LYS B 1 484 ? 11.828 -46.062 -9.883 1 96.56 484 LYS B N 1
ATOM 8529 C CA . LYS B 1 484 ? 12.547 -46.406 -8.664 1 96.56 484 LYS B CA 1
ATOM 8530 C C . LYS B 1 484 ? 14.062 -46.312 -8.875 1 96.56 484 LYS B C 1
ATOM 8532 O O . LYS B 1 484 ? 14.773 -45.781 -8.031 1 96.56 484 LYS B O 1
ATOM 8537 N N . ARG B 1 485 ? 14.5 -46.812 -9.984 1 96.44 485 ARG B N 1
ATOM 8538 C CA . ARG B 1 485 ? 15.922 -46.844 -10.297 1 96.44 485 ARG B CA 1
ATOM 8539 C C . ARG B 1 485 ? 16.5 -45.438 -10.344 1 96.44 485 ARG B C 1
ATOM 8541 O O . ARG B 1 485 ? 17.594 -45.188 -9.836 1 96.44 485 ARG B O 1
ATOM 8548 N N . ILE B 1 486 ? 15.797 -44.531 -10.93 1 95.31 486 ILE B N 1
ATOM 8549 C CA . ILE B 1 486 ? 16.328 -43.188 -11.133 1 95.31 486 ILE B CA 1
ATOM 8550 C C . ILE B 1 486 ? 15.969 -42.312 -9.938 1 95.31 486 ILE B C 1
ATOM 8552 O O . ILE B 1 486 ? 16.25 -41.094 -9.945 1 95.31 486 ILE B O 1
ATOM 8556 N N . ASN B 1 487 ? 15.305 -42.875 -8.93 1 92.19 487 ASN B N 1
ATOM 8557 C CA . ASN B 1 487 ? 14.938 -42.219 -7.688 1 92.19 487 ASN B CA 1
ATOM 8558 C C . ASN B 1 487 ? 14.008 -41.031 -7.941 1 92.19 487 ASN B C 1
ATOM 8560 O O . ASN B 1 487 ? 14.273 -39.906 -7.477 1 92.19 487 ASN B O 1
ATOM 8564 N N . GLY B 1 488 ? 12.992 -41.281 -8.734 1 95.25 488 GLY B N 1
ATOM 8565 C CA . GLY B 1 488 ? 11.984 -40.281 -8.977 1 95.25 488 GLY B CA 1
ATOM 8566 C C . GLY B 1 488 ? 12.062 -39.656 -10.367 1 95.25 488 GLY B C 1
ATOM 8567 O O . GLY B 1 488 ? 13.156 -39.469 -10.906 1 95.25 488 GLY B O 1
ATOM 8568 N N . GLY B 1 489 ? 10.922 -39.344 -10.953 1 97.19 489 GLY B N 1
ATOM 8569 C CA . GLY B 1 489 ? 10.859 -38.812 -12.305 1 97.19 489 GLY B CA 1
ATOM 8570 C C . GLY B 1 489 ? 9.539 -39.094 -13 1 97.19 489 GLY B C 1
ATOM 8571 O O . GLY B 1 489 ? 8.5 -39.219 -12.352 1 97.19 489 GLY B O 1
ATOM 8572 N N . ILE B 1 490 ? 9.594 -39.031 -14.297 1 98.31 490 ILE B N 1
ATOM 8573 C CA . ILE B 1 490 ? 8.516 -39.406 -15.203 1 98.31 490 ILE B CA 1
ATOM 8574 C C . ILE B 1 490 ? 9.047 -40.375 -16.266 1 98.31 490 ILE B C 1
ATOM 8576 O O . ILE B 1 490 ? 10.039 -40.094 -16.938 1 98.31 490 ILE B O 1
ATOM 8580 N N . VAL B 1 491 ? 8.344 -41.531 -16.359 1 98.56 491 VAL B N 1
ATOM 8581 C CA . VAL B 1 491 ? 8.891 -42.594 -17.203 1 98.56 491 VAL B CA 1
ATOM 8582 C C . VAL B 1 491 ? 7.793 -43.156 -18.109 1 98.56 491 VAL B C 1
ATOM 8584 O O . VAL B 1 491 ? 6.688 -43.438 -17.641 1 98.56 491 VAL B O 1
ATOM 8587 N N . LEU B 1 492 ? 8.117 -43.25 -19.359 1 98.69 492 LEU B N 1
ATOM 8588 C CA . LEU B 1 492 ? 7.309 -43.938 -20.359 1 98.69 492 LEU B CA 1
ATOM 8589 C C . LEU B 1 492 ? 7.992 -45.25 -20.812 1 98.69 492 LEU B C 1
ATOM 8591 O O . LEU B 1 492 ? 9.156 -45.219 -21.219 1 98.69 492 LEU B O 1
ATOM 8595 N N . ALA B 1 493 ? 7.301 -46.375 -20.703 1 98.62 493 ALA B N 1
ATOM 8596 C CA . ALA B 1 493 ? 7.844 -47.656 -21.094 1 98.62 493 ALA B CA 1
ATOM 8597 C C . ALA B 1 493 ? 6.922 -48.375 -22.078 1 98.62 493 ALA B C 1
ATOM 8599 O O . ALA B 1 493 ? 5.703 -48.188 -22.047 1 98.62 493 ALA B O 1
ATOM 8600 N N . GLU B 1 494 ? 7.492 -49.156 -22.922 1 98.12 494 GLU B N 1
ATOM 8601 C CA . GLU B 1 494 ? 6.793 -49.938 -23.938 1 98.12 494 GLU B CA 1
ATOM 8602 C C . GLU B 1 494 ? 7.551 -51.219 -24.266 1 98.12 494 GLU B C 1
ATOM 8604 O O . GLU B 1 494 ? 8.742 -51.188 -24.578 1 98.12 494 GLU B O 1
ATOM 8609 N N . ASN B 1 495 ? 6.832 -52.344 -24.125 1 97.06 495 ASN B N 1
ATOM 8610 C CA . ASN B 1 495 ? 7.402 -53.656 -24.422 1 97.06 495 ASN B CA 1
ATOM 8611 C C . ASN B 1 495 ? 8.633 -53.938 -23.562 1 97.06 495 ASN B C 1
ATOM 8613 O O . ASN B 1 495 ? 9.688 -54.312 -24.078 1 97.06 495 ASN B O 1
ATOM 8617 N N . ASN B 1 496 ? 8.523 -53.531 -22.375 1 97.06 496 ASN B N 1
ATOM 8618 C CA . ASN B 1 496 ? 9.516 -53.781 -21.328 1 97.06 496 ASN B CA 1
ATOM 8619 C C . ASN B 1 496 ? 10.805 -53 -21.594 1 97.06 496 ASN B C 1
ATOM 8621 O O . ASN B 1 496 ? 11.883 -53.406 -21.156 1 97.06 496 ASN B O 1
ATOM 8625 N N . GLU B 1 497 ? 10.68 -51.875 -22.328 1 98 497 GLU B N 1
ATOM 8626 C CA . GLU B 1 497 ? 11.789 -50.969 -22.578 1 98 497 GLU B CA 1
ATOM 8627 C C . GLU B 1 497 ? 11.406 -49.531 -22.234 1 98 497 GLU B C 1
ATOM 8629 O O . GLU B 1 497 ? 10.281 -49.125 -22.484 1 98 497 GLU B O 1
ATOM 8634 N N . VAL B 1 498 ? 12.383 -48.875 -21.703 1 98.25 498 VAL B N 1
ATOM 8635 C CA . VAL B 1 498 ? 12.156 -47.469 -21.375 1 98.25 498 VAL B CA 1
ATOM 8636 C C . VAL B 1 498 ? 12.203 -46.656 -22.656 1 98.25 498 VAL B C 1
ATOM 8638 O O . VAL B 1 498 ? 13.188 -46.688 -23.391 1 98.25 498 VAL B O 1
ATOM 8641 N N . VAL B 1 499 ? 11.195 -45.875 -22.953 1 98.12 499 VAL B N 1
ATOM 8642 C CA . VAL B 1 499 ? 11.109 -45.031 -24.141 1 98.12 499 VAL B CA 1
ATOM 8643 C C . VAL B 1 499 ? 11.641 -43.625 -23.797 1 98.12 499 VAL B C 1
ATOM 8645 O O . VAL B 1 499 ? 12.445 -43.094 -24.562 1 98.12 499 VAL B O 1
ATOM 8648 N N . VAL B 1 500 ? 11.117 -43.031 -22.75 1 97.88 500 VAL B N 1
ATOM 8649 C CA . VAL B 1 500 ? 11.523 -41.719 -22.266 1 97.88 500 VAL B CA 1
ATOM 8650 C C . VAL B 1 500 ? 11.625 -41.719 -20.734 1 97.88 500 VAL B C 1
ATOM 8652 O O . VAL B 1 500 ? 10.859 -42.406 -20.062 1 97.88 500 VAL B O 1
ATOM 8655 N N . SER B 1 501 ? 12.586 -41.062 -20.219 1 97.62 501 SER B N 1
ATOM 8656 C CA . SER B 1 501 ? 12.766 -40.875 -18.781 1 97.62 501 SER B CA 1
ATOM 8657 C C . SER B 1 501 ? 13.219 -39.469 -18.438 1 97.62 501 SER B C 1
ATOM 8659 O O . SER B 1 501 ? 14.203 -38.969 -19 1 97.62 501 SER B O 1
ATOM 8661 N N . ILE B 1 502 ? 12.469 -38.75 -17.609 1 97.88 502 ILE B N 1
ATOM 8662 C CA . ILE B 1 502 ? 12.852 -37.469 -17.047 1 97.88 502 ILE B CA 1
ATOM 8663 C C . ILE B 1 502 ? 13.242 -37.625 -15.578 1 97.88 502 ILE B C 1
ATOM 8665 O O . ILE B 1 502 ? 12.391 -37.875 -14.727 1 97.88 502 ILE B O 1
ATOM 8669 N N . PRO B 1 503 ? 14.484 -37.469 -15.258 1 97.12 503 PRO B N 1
ATOM 8670 C CA . PRO B 1 503 ? 14.891 -37.625 -13.859 1 97.12 503 PRO B CA 1
ATOM 8671 C C . PRO B 1 503 ? 14.523 -36.438 -13.008 1 97.12 503 PRO B C 1
ATOM 8673 O O . PRO B 1 503 ? 14.781 -35.281 -13.398 1 97.12 503 PRO B O 1
ATOM 8676 N N . LEU B 1 504 ? 13.891 -36.625 -11.93 1 96.69 504 LEU B N 1
ATOM 8677 C CA . LEU B 1 504 ? 13.594 -35.625 -10.922 1 96.69 504 LEU B CA 1
ATOM 8678 C C . LEU B 1 504 ? 14.258 -35.969 -9.594 1 96.69 504 LEU B C 1
ATOM 8680 O O . LEU B 1 504 ? 13.57 -36.312 -8.625 1 96.69 504 LEU B O 1
ATOM 8684 N N . LYS B 1 505 ? 15.469 -35.656 -9.508 1 92.31 505 LYS B N 1
ATOM 8685 C CA . LYS B 1 505 ? 16.328 -36.156 -8.445 1 92.31 505 LYS B CA 1
ATOM 8686 C C . LYS B 1 505 ? 16.078 -35.438 -7.125 1 92.31 505 LYS B C 1
ATOM 8688 O O . LYS B 1 505 ? 16.359 -35.969 -6.055 1 92.31 505 LYS B O 1
ATOM 8693 N N . ILE B 1 506 ? 15.617 -34.188 -7.219 1 93.25 506 ILE B N 1
ATOM 8694 C CA . ILE B 1 506 ? 15.352 -33.469 -5.992 1 93.25 506 ILE B CA 1
ATOM 8695 C C . ILE B 1 506 ? 13.969 -33.844 -5.461 1 93.25 506 ILE B C 1
ATOM 8697 O O . ILE B 1 506 ? 12.953 -33.312 -5.941 1 93.25 506 ILE B O 1
ATOM 8701 N N . S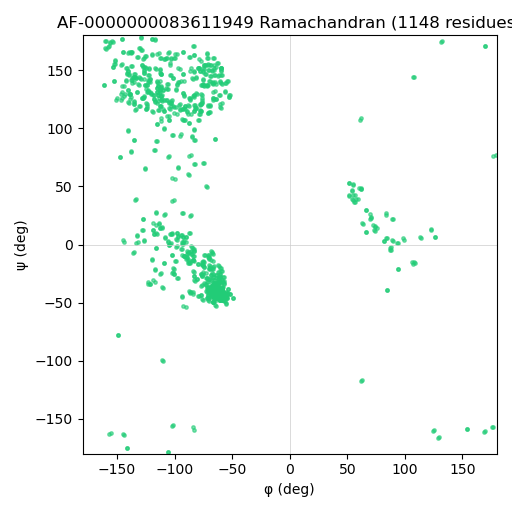ER B 1 507 ? 13.914 -34.719 -4.52 1 91.31 507 SER B N 1
ATOM 8702 C CA . SER B 1 507 ? 12.719 -35.156 -3.793 1 91.31 507 SER B CA 1
ATOM 8703 C C . SER B 1 507 ? 11.719 -35.812 -4.723 1 91.31 507 SER B C 1
ATOM 8705 O O . SER B 1 507 ? 10.531 -35.906 -4.406 1 91.31 507 SER B O 1
ATOM 8707 N N . GLY B 1 508 ? 12.172 -36.25 -5.91 1 92.94 508 GLY B N 1
ATOM 8708 C CA . GLY B 1 508 ? 11.273 -36.844 -6.879 1 92.94 508 GLY B CA 1
ATOM 8709 C C . GLY B 1 508 ? 10.375 -35.844 -7.562 1 92.94 508 GLY B C 1
ATOM 8710 O O . GLY B 1 508 ? 9.422 -36.219 -8.258 1 92.94 508 GLY B O 1
ATOM 8711 N N . ARG B 1 509 ? 10.688 -34.562 -7.383 1 92.88 509 ARG B N 1
ATOM 8712 C CA . ARG B 1 509 ? 9.781 -33.5 -7.828 1 92.88 509 ARG B CA 1
ATOM 8713 C C . ARG B 1 509 ? 10.469 -32.562 -8.789 1 92.88 509 ARG B C 1
ATOM 8715 O O . ARG B 1 509 ? 9.836 -32 -9.695 1 92.88 509 ARG B O 1
ATOM 8722 N N . PHE B 1 510 ? 11.836 -32.344 -8.539 1 94.69 510 PHE B N 1
ATOM 8723 C CA . PHE B 1 510 ? 12.492 -31.281 -9.305 1 94.69 510 PHE B CA 1
ATOM 8724 C C . PHE B 1 510 ? 13.656 -31.859 -10.109 1 94.69 510 PHE B C 1
ATOM 8726 O O . PHE B 1 510 ? 14.383 -32.719 -9.633 1 94.69 510 PHE B O 1
ATOM 8733 N N . TYR B 1 511 ? 13.75 -31.281 -11.281 1 96 511 TYR B N 1
ATOM 8734 C CA . TYR B 1 511 ? 14.953 -31.516 -12.07 1 96 511 TYR B CA 1
ATOM 8735 C C . TYR B 1 511 ? 16.141 -30.734 -11.523 1 96 511 TYR B C 1
ATOM 8737 O O . TYR B 1 511 ? 15.992 -29.578 -11.117 1 96 511 TYR B O 1
ATOM 8745 N N . ASP B 1 512 ? 17.281 -31.266 -11.43 1 94.5 512 ASP B N 1
ATOM 8746 C CA . ASP B 1 512 ? 18.438 -30.641 -10.805 1 94.5 512 ASP B CA 1
ATOM 8747 C C . ASP B 1 512 ? 19.344 -30 -11.852 1 94.5 512 ASP B C 1
ATOM 8749 O O . ASP B 1 512 ? 20.453 -29.547 -11.531 1 94.5 512 ASP B O 1
ATOM 8753 N N . GLY B 1 513 ? 18.953 -30.016 -13.109 1 94.75 513 GLY B N 1
ATOM 8754 C CA . GLY B 1 513 ? 19.719 -29.375 -14.156 1 94.75 513 GLY B CA 1
ATOM 8755 C C . GLY B 1 513 ? 19.156 -28.031 -14.578 1 94.75 513 GLY B C 1
ATOM 8756 O O . GLY B 1 513 ? 18.5 -27.359 -13.789 1 94.75 513 GLY B O 1
ATOM 8757 N N . THR B 1 514 ? 19.438 -27.609 -15.797 1 95.38 514 THR B N 1
ATOM 8758 C CA . THR B 1 514 ? 19.031 -26.312 -16.297 1 95.38 514 THR B CA 1
ATOM 8759 C C . THR B 1 514 ? 17.641 -26.375 -16.906 1 95.38 514 THR B C 1
ATOM 8761 O O . THR B 1 514 ? 17.141 -27.469 -17.219 1 95.38 514 THR B O 1
ATOM 8764 N N . MET B 1 515 ? 17.062 -25.281 -17.031 1 96.81 515 MET B N 1
ATOM 8765 C CA . MET B 1 515 ? 15.75 -25.172 -17.672 1 96.81 515 MET B CA 1
ATOM 8766 C C . MET B 1 515 ? 15.82 -25.641 -19.125 1 96.81 515 MET B C 1
ATOM 8768 O O . MET B 1 515 ? 14.883 -26.266 -19.625 1 96.81 515 MET B O 1
ATOM 8772 N N . GLU B 1 516 ? 16.906 -25.328 -19.859 1 97.12 516 GLU B N 1
ATOM 8773 C CA . GLU B 1 516 ? 17.062 -25.719 -21.25 1 97.12 516 GLU B CA 1
ATOM 8774 C C . GLU B 1 516 ? 17.062 -27.25 -21.391 1 97.12 516 GLU B C 1
ATOM 8776 O O . GLU B 1 516 ? 16.406 -27.781 -22.281 1 97.12 516 GLU B O 1
ATOM 8781 N N . GLU B 1 517 ? 17.75 -27.922 -20.469 1 97.75 517 GLU B N 1
ATOM 8782 C CA . GLU B 1 517 ? 17.766 -29.375 -20.469 1 97.75 517 GLU B CA 1
ATOM 8783 C C . GLU B 1 517 ? 16.375 -29.938 -20.188 1 97.75 517 GLU B C 1
ATOM 8785 O O . GLU B 1 517 ? 15.93 -30.875 -20.859 1 97.75 517 GLU B O 1
ATOM 8790 N N . LEU B 1 518 ? 15.773 -29.344 -19.219 1 98.06 518 LEU B N 1
ATOM 8791 C CA . LEU B 1 518 ? 14.445 -29.812 -18.828 1 98.06 518 LEU B CA 1
ATOM 8792 C C . LEU B 1 518 ? 13.445 -29.625 -19.953 1 98.06 518 LEU B C 1
ATOM 8794 O O . LEU B 1 518 ? 12.578 -30.484 -20.156 1 98.06 518 LEU B O 1
ATOM 8798 N N . ILE B 1 519 ? 13.531 -28.5 -20.656 1 97.75 519 ILE B N 1
ATOM 8799 C CA . ILE B 1 519 ? 12.672 -28.234 -21.812 1 97.75 519 ILE B CA 1
ATOM 8800 C C . ILE B 1 519 ? 12.852 -29.328 -22.859 1 97.75 519 ILE B C 1
ATOM 8802 O O . ILE B 1 519 ? 11.867 -29.828 -23.422 1 97.75 519 ILE B O 1
ATOM 8806 N N . ALA B 1 520 ? 14.062 -29.734 -23.078 1 97.75 520 ALA B N 1
ATOM 8807 C CA . ALA B 1 520 ? 14.344 -30.797 -24.031 1 97.75 520 ALA B CA 1
ATOM 8808 C C . ALA B 1 520 ? 13.711 -32.125 -23.594 1 97.75 520 ALA B C 1
ATOM 8810 O O . ALA B 1 520 ? 13.117 -32.844 -24.391 1 97.75 520 ALA B O 1
ATOM 8811 N N . TYR B 1 521 ? 13.867 -32.438 -22.297 1 97.25 521 TYR B N 1
ATOM 8812 C CA . TYR B 1 521 ? 13.258 -33.625 -21.734 1 97.25 521 TYR B CA 1
ATOM 8813 C C . TYR B 1 521 ? 11.75 -33.625 -21.938 1 97.25 521 TYR B C 1
ATOM 8815 O O . TYR B 1 521 ? 11.172 -34.625 -22.375 1 97.25 521 TYR B O 1
ATOM 8823 N N . GLU B 1 522 ? 11.117 -32.531 -21.625 1 96.75 522 GLU B N 1
ATOM 8824 C CA . GLU B 1 522 ? 9.664 -32.438 -21.703 1 96.75 522 GLU B CA 1
ATOM 8825 C C . GLU B 1 522 ? 9.188 -32.594 -23.141 1 96.75 522 GLU B C 1
ATOM 8827 O O . GLU B 1 522 ? 8.156 -33.219 -23.406 1 96.75 522 GLU B O 1
ATOM 8832 N N . LYS B 1 523 ? 9.898 -31.969 -24.109 1 96.56 523 LYS B N 1
ATOM 8833 C CA . LYS B 1 523 ? 9.531 -32.062 -25.516 1 96.56 523 LYS B CA 1
ATOM 8834 C C . LYS B 1 523 ? 9.602 -33.531 -25.984 1 96.56 523 LYS B C 1
ATOM 8836 O O . LYS B 1 523 ? 8.75 -33.969 -26.766 1 96.56 523 LYS B O 1
ATOM 8841 N N . GLN B 1 524 ? 10.609 -34.188 -25.516 1 97.38 524 GLN B N 1
ATOM 8842 C CA . GLN B 1 524 ? 10.727 -35.625 -25.844 1 97.38 524 GLN B CA 1
ATOM 8843 C C . GLN B 1 524 ? 9.539 -36.406 -25.297 1 97.38 524 GLN B C 1
ATOM 8845 O O . GLN B 1 524 ? 8.977 -37.25 -26 1 97.38 524 GLN B O 1
ATOM 8850 N N . LEU B 1 525 ? 9.19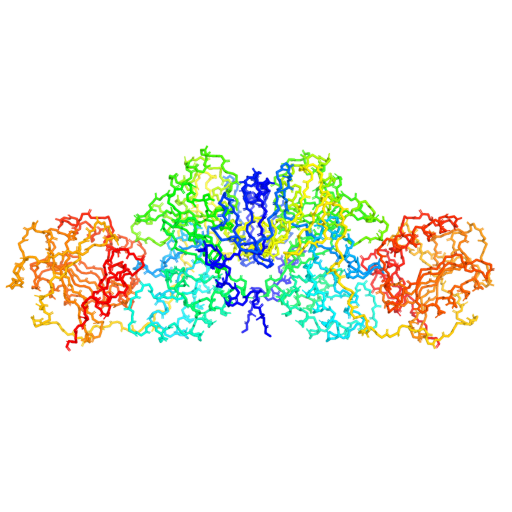5 -36.156 -24.109 1 97.44 525 LEU B N 1
ATOM 8851 C CA . LEU B 1 525 ? 8.062 -36.812 -23.5 1 97.44 525 LEU B CA 1
ATOM 8852 C C . LEU B 1 525 ? 6.77 -36.5 -24.25 1 97.44 525 LEU B C 1
ATOM 8854 O O . LEU B 1 525 ? 5.977 -37.406 -24.531 1 97.44 525 LEU B O 1
ATOM 8858 N N . THR B 1 526 ? 6.59 -35.219 -24.547 1 95.75 526 THR B N 1
ATOM 8859 C CA . THR B 1 526 ? 5.387 -34.781 -25.234 1 95.75 526 THR B CA 1
ATOM 8860 C C . THR B 1 526 ? 5.258 -35.469 -26.594 1 95.75 526 THR B C 1
ATOM 8862 O O . THR B 1 526 ? 4.184 -35.938 -26.953 1 95.75 526 THR B O 1
ATOM 8865 N N . LYS B 1 527 ? 6.336 -35.531 -27.328 1 96.5 527 LYS B N 1
ATOM 8866 C CA . LYS B 1 527 ? 6.348 -36.188 -28.625 1 96.5 527 LYS B CA 1
ATOM 8867 C C . LYS B 1 527 ? 6.016 -37.688 -28.484 1 96.5 527 LYS B C 1
ATOM 8869 O O . LYS B 1 527 ? 5.191 -38.219 -29.234 1 96.5 527 LYS B O 1
ATOM 8874 N N . ALA B 1 528 ? 6.621 -38.312 -27.516 1 97.69 528 ALA B N 1
ATOM 8875 C CA . ALA B 1 528 ? 6.418 -39.75 -27.297 1 97.69 528 ALA B CA 1
ATOM 8876 C C . ALA B 1 528 ? 4.969 -40.062 -26.938 1 97.69 528 ALA B C 1
ATOM 8878 O O . ALA B 1 528 ? 4.391 -41.031 -27.406 1 97.69 528 ALA B O 1
ATOM 8879 N N . LEU B 1 529 ? 4.406 -39.281 -26.094 1 97.25 529 LEU B N 1
ATOM 8880 C CA . LEU B 1 529 ? 3.025 -39.469 -25.672 1 97.25 529 LEU B CA 1
ATOM 8881 C C . LEU B 1 529 ? 2.061 -39.219 -26.828 1 97.25 529 LEU B C 1
ATOM 8883 O O . LEU B 1 529 ? 1.087 -39.938 -27 1 97.25 529 LEU B O 1
ATOM 8887 N N . LYS B 1 530 ? 2.355 -38.156 -27.594 1 95.94 530 LYS B N 1
ATOM 8888 C CA . LYS B 1 530 ? 1.513 -37.875 -28.75 1 95.94 530 LYS B CA 1
ATOM 8889 C C . LYS B 1 530 ? 1.509 -39.031 -29.734 1 95.94 530 LYS B C 1
ATOM 8891 O O . LYS B 1 530 ? 0.464 -39.375 -30.297 1 95.94 530 LYS B O 1
ATOM 8896 N N . GLU B 1 531 ? 2.611 -39.594 -29.938 1 96.38 531 GLU B N 1
ATOM 8897 C CA . GLU B 1 531 ? 2.744 -40.75 -30.844 1 96.38 531 GLU B CA 1
ATOM 8898 C C . GLU B 1 531 ? 1.919 -41.938 -30.344 1 96.38 531 GLU B C 1
ATOM 8900 O O . GLU B 1 531 ? 1.61 -42.844 -31.109 1 96.38 531 GLU B O 1
ATOM 8905 N N . ARG B 1 532 ? 1.569 -41.875 -29.125 1 96.88 532 ARG B N 1
ATOM 8906 C CA . ARG B 1 532 ? 0.859 -42.969 -28.516 1 96.88 532 ARG B CA 1
ATOM 8907 C C . ARG B 1 532 ? -0.572 -42.594 -28.156 1 96.88 532 ARG B C 1
ATOM 8909 O O . ARG B 1 532 ? -1.197 -43.219 -27.297 1 96.88 532 ARG B O 1
ATOM 8916 N N . GLY B 1 533 ? -1.021 -41.469 -28.703 1 95 533 GLY B N 1
ATOM 8917 C CA . GLY B 1 533 ? -2.439 -41.156 -28.703 1 95 533 GLY B CA 1
ATOM 8918 C C . GLY B 1 533 ? -2.832 -40.188 -27.609 1 95 533 GLY B C 1
ATOM 8919 O O . GLY B 1 533 ? -4.02 -40 -27.344 1 95 533 GLY B O 1
ATOM 8920 N N . TYR B 1 534 ? -1.899 -39.688 -26.859 1 94.12 534 TYR B N 1
ATOM 8921 C CA . TYR B 1 534 ? -2.256 -38.594 -25.969 1 94.12 534 TYR B CA 1
ATOM 8922 C C . TYR B 1 534 ? -2.809 -37.406 -26.75 1 94.12 534 TYR B C 1
ATOM 8924 O O . TYR B 1 534 ? -2.102 -36.781 -27.578 1 94.12 534 TYR B O 1
ATOM 8932 N N . ALA B 1 535 ? -4.016 -36.969 -26.484 1 86.31 535 ALA B N 1
ATOM 8933 C CA . ALA B 1 535 ? -4.719 -36.031 -27.344 1 86.31 535 ALA B CA 1
ATOM 8934 C C . ALA B 1 535 ? -4.719 -34.625 -26.75 1 86.31 535 ALA B C 1
ATOM 8936 O O . ALA B 1 535 ? -5.242 -33.688 -27.359 1 86.31 535 ALA B O 1
ATOM 8937 N N . HIS B 1 536 ? -4.137 -34.438 -25.656 1 88.06 536 HIS B N 1
ATOM 8938 C CA . HIS B 1 536 ? -4.176 -33.125 -25 1 88.06 536 HIS B CA 1
ATOM 8939 C C . HIS B 1 536 ? -2.84 -32.406 -25.125 1 88.06 536 HIS B C 1
ATOM 8941 O O . HIS B 1 536 ? -1.943 -32.875 -25.828 1 88.06 536 HIS B O 1
ATOM 8947 N N . SER B 1 537 ? -2.775 -31.188 -24.516 1 82.06 537 SER B N 1
ATOM 8948 C CA . SER B 1 537 ? -1.639 -30.328 -24.828 1 82.06 537 SER B CA 1
ATOM 8949 C C . SER B 1 537 ? -0.578 -30.391 -23.734 1 82.06 537 SER B C 1
ATOM 8951 O O . SER B 1 537 ? 0.604 -30.172 -24 1 82.06 537 SER B O 1
ATOM 8953 N N . ASP B 1 538 ? -0.896 -30.703 -22.516 1 89.88 538 ASP B N 1
ATOM 8954 C CA . ASP B 1 538 ? 0.056 -30.594 -21.422 1 89.88 538 ASP B CA 1
ATOM 8955 C C . ASP B 1 538 ? -0.067 -31.766 -20.453 1 89.88 538 ASP B C 1
ATOM 8957 O O . ASP B 1 538 ? -0.839 -31.703 -19.484 1 89.88 538 ASP B O 1
ATOM 8961 N N . ALA B 1 539 ? 0.776 -32.719 -20.641 1 91.19 539 ALA B N 1
ATOM 8962 C CA . ALA B 1 539 ? 0.731 -33.938 -19.828 1 91.19 539 ALA B CA 1
ATOM 8963 C C . ALA B 1 539 ? 1.169 -33.656 -18.391 1 91.19 539 ALA B C 1
ATOM 8965 O O . ALA B 1 539 ? 0.727 -34.344 -17.453 1 91.19 539 ALA B O 1
ATOM 8966 N N . ILE B 1 540 ? 2.055 -32.656 -18.203 1 91.94 540 ILE B N 1
ATOM 8967 C CA . ILE B 1 540 ? 2.551 -32.312 -16.875 1 91.94 540 ILE B CA 1
ATOM 8968 C C . ILE B 1 540 ? 1.396 -31.812 -16.016 1 91.94 540 ILE B C 1
ATOM 8970 O O . ILE B 1 540 ? 1.254 -32.219 -14.859 1 91.94 540 ILE B O 1
ATOM 8974 N N . TYR B 1 541 ? 0.56 -31.016 -16.578 1 91.12 541 TYR B N 1
ATOM 8975 C CA . TYR B 1 541 ? -0.582 -30.5 -15.828 1 91.12 541 TYR B CA 1
ATOM 8976 C C . TYR B 1 541 ? -1.631 -31.594 -15.625 1 91.12 541 TYR B C 1
ATOM 8978 O O . TYR B 1 541 ? -2.336 -31.609 -14.617 1 91.12 541 TYR B O 1
ATOM 8986 N N . THR B 1 542 ? -1.758 -32.469 -16.609 1 91.44 542 THR B N 1
ATOM 8987 C CA . THR B 1 542 ? -2.668 -33.594 -16.406 1 91.44 542 THR B CA 1
ATOM 8988 C C . THR B 1 542 ? -2.277 -34.375 -15.164 1 91.44 542 THR B C 1
ATOM 8990 O O . THR B 1 542 ? -3.123 -34.688 -14.32 1 91.44 542 THR B O 1
ATOM 8993 N N . LEU B 1 543 ? -0.987 -34.688 -15.078 1 92.25 543 LEU B N 1
ATOM 8994 C CA . LEU B 1 543 ? -0.482 -35.406 -13.93 1 92.25 543 LEU B CA 1
ATOM 8995 C C . LEU B 1 543 ? -0.738 -34.656 -12.633 1 92.25 543 LEU B C 1
ATOM 8997 O O . LEU B 1 543 ? -1.189 -35.219 -11.641 1 92.25 543 LEU B O 1
ATOM 9001 N N . PHE B 1 544 ? -0.509 -33.375 -12.695 1 90.94 544 PHE B N 1
ATOM 9002 C CA . PHE B 1 544 ? -0.623 -32.531 -11.516 1 90.94 544 PHE B CA 1
ATOM 9003 C C . PHE B 1 544 ? -2.076 -32.406 -11.07 1 90.94 544 PHE B C 1
ATOM 9005 O O . PHE B 1 544 ? -2.373 -32.5 -9.883 1 90.94 544 PHE B O 1
ATOM 9012 N N . PHE B 1 545 ? -2.99 -32.281 -11.969 1 90.38 545 PHE B N 1
ATOM 9013 C CA . PHE B 1 545 ? -4.355 -31.891 -11.633 1 90.38 545 PHE B CA 1
ATOM 9014 C C . PHE B 1 545 ? -5.23 -33.125 -11.438 1 90.38 545 PHE B C 1
ATOM 9016 O O . PHE B 1 545 ? -6.391 -33 -11.031 1 90.38 545 PHE B O 1
ATOM 9023 N N . LEU B 1 546 ? -4.715 -34.312 -11.664 1 92.81 546 LEU B N 1
ATOM 9024 C CA . LEU B 1 546 ? -5.477 -35.531 -11.414 1 92.81 546 LEU B CA 1
ATOM 9025 C C . LEU B 1 546 ? -5.941 -35.594 -9.961 1 92.81 546 LEU B C 1
ATOM 9027 O O . LEU B 1 546 ? -6.996 -36.156 -9.672 1 92.81 546 LEU B O 1
ATOM 9031 N N . GLN B 1 547 ? -5.172 -34.969 -9.133 1 91.5 547 GLN B N 1
ATOM 9032 C CA . GLN B 1 547 ? -5.453 -35.094 -7.703 1 91.5 547 GLN B CA 1
ATOM 9033 C C . GLN B 1 547 ? -6.008 -33.781 -7.152 1 91.5 547 GLN B C 1
ATOM 9035 O O . GLN B 1 547 ? -6.16 -33.625 -5.941 1 91.5 547 GLN B O 1
ATOM 9040 N N . SER B 1 548 ? -6.293 -32.781 -7.957 1 90.38 548 SER B N 1
ATOM 9041 C CA . SER B 1 548 ? -6.648 -31.438 -7.52 1 90.38 548 SER B CA 1
ATOM 9042 C C . SER B 1 548 ? -8.156 -31.297 -7.371 1 90.38 548 SER B C 1
ATOM 9044 O O . SER B 1 548 ? -8.891 -31.312 -8.359 1 90.38 548 SER B O 1
ATOM 9046 N N . THR B 1 549 ? -8.609 -31.047 -6.227 1 88.12 549 THR B N 1
ATOM 9047 C CA . THR B 1 549 ? -10.031 -31.125 -5.914 1 88.12 549 THR B CA 1
ATOM 9048 C C . THR B 1 549 ? -10.703 -29.781 -6.094 1 88.12 549 THR B C 1
ATOM 9050 O O . THR B 1 549 ? -11.859 -29.594 -5.703 1 88.12 549 THR B O 1
ATOM 9053 N N . HIS B 1 550 ? -9.984 -28.797 -6.609 1 84.62 550 HIS B N 1
ATOM 9054 C CA . HIS B 1 550 ? -10.602 -27.5 -6.887 1 84.62 550 HIS B CA 1
ATOM 9055 C C . HIS B 1 550 ? -11.102 -27.422 -8.328 1 84.62 550 HIS B C 1
ATOM 9057 O O . HIS B 1 550 ? -11.617 -26.391 -8.758 1 84.62 550 HIS B O 1
ATOM 9063 N N . LEU B 1 551 ? -10.93 -28.453 -9.062 1 84.12 551 LEU B N 1
ATOM 9064 C CA . LEU B 1 551 ? -11.43 -28.594 -10.43 1 84.12 551 LEU B CA 1
ATOM 9065 C C . LEU B 1 551 ? -12.516 -29.656 -10.508 1 84.12 551 LEU B C 1
ATOM 9067 O O . LEU B 1 551 ? -12.508 -30.609 -9.734 1 84.12 551 LEU B O 1
ATOM 9071 N N . PRO B 1 552 ? -13.5 -29.5 -11.484 1 83.69 552 PRO B N 1
ATOM 9072 C CA . PRO B 1 552 ? -14.516 -30.531 -11.672 1 83.69 552 PRO B CA 1
ATOM 9073 C C . PRO B 1 552 ? -13.961 -31.812 -12.289 1 83.69 552 PRO B C 1
ATOM 9075 O O . PRO B 1 552 ? -12.93 -31.781 -12.969 1 83.69 552 PRO B O 1
ATOM 9078 N N . TYR B 1 553 ? -14.602 -33 -12.195 1 87.94 553 TYR B N 1
ATOM 9079 C CA . TYR B 1 553 ? -15.664 -33.25 -11.227 1 87.94 553 TYR B CA 1
ATOM 9080 C C . TYR B 1 553 ? -15.273 -34.375 -10.266 1 87.94 553 TYR B C 1
ATOM 9082 O O . TYR B 1 553 ? -15.82 -34.469 -9.164 1 87.94 553 TYR B O 1
ATOM 9090 N N . ILE B 1 554 ? -14.445 -35.312 -10.82 1 92 554 ILE B N 1
ATOM 9091 C CA . ILE B 1 554 ? -13.969 -36.438 -10.016 1 92 554 ILE B CA 1
ATOM 9092 C C . ILE B 1 554 ? -12.445 -36.438 -10.016 1 92 554 ILE B C 1
ATOM 9094 O O . ILE B 1 554 ? -11.812 -36.156 -11.039 1 92 554 ILE B O 1
ATOM 9098 N N . ARG B 1 555 ? -11.875 -36.781 -8.844 1 94.38 555 ARG B N 1
ATOM 9099 C CA . ARG B 1 555 ? -10.422 -36.75 -8.695 1 94.38 555 ARG B CA 1
ATOM 9100 C C . ARG B 1 555 ? -9.93 -38 -7.98 1 94.38 555 ARG B C 1
ATOM 9102 O O . ARG B 1 555 ? -10.641 -38.562 -7.156 1 94.38 555 ARG B O 1
ATOM 9109 N N . ILE B 1 556 ? -8.844 -38.438 -8.367 1 94.56 556 ILE B N 1
ATOM 9110 C CA . ILE B 1 556 ? -8.156 -39.5 -7.625 1 94.56 556 ILE B CA 1
ATOM 9111 C C . ILE B 1 556 ? -7.273 -38.875 -6.547 1 94.56 556 ILE B C 1
ATOM 9113 O O . ILE B 1 556 ? -6.395 -38.062 -6.848 1 94.56 556 ILE B O 1
ATOM 9117 N N . THR B 1 557 ? -7.508 -39.188 -5.258 1 94.31 557 THR B N 1
ATOM 9118 C CA . THR B 1 557 ? -6.789 -38.562 -4.145 1 94.31 557 THR B CA 1
ATOM 9119 C C . THR B 1 557 ? -6.266 -39.625 -3.188 1 94.31 557 THR B C 1
ATOM 9121 O O . THR B 1 557 ? -6.621 -40.812 -3.305 1 94.31 557 THR B O 1
ATOM 9124 N N . PRO B 1 558 ? -5.41 -39.219 -2.252 1 92.69 558 PRO B N 1
ATOM 9125 C CA . PRO B 1 558 ? -4.91 -40.188 -1.256 1 92.69 558 PRO B CA 1
ATOM 9126 C C . PRO B 1 558 ? -6.027 -40.812 -0.418 1 92.69 558 PRO B C 1
ATOM 9128 O O . PRO B 1 558 ? -5.863 -41.906 0.123 1 92.69 558 PRO B O 1
ATOM 9131 N N . ARG B 1 559 ? -7.156 -40.125 -0.405 1 93.56 559 ARG B N 1
ATOM 9132 C CA . ARG B 1 559 ? -8.273 -40.656 0.368 1 93.56 559 ARG B CA 1
ATOM 9133 C C . ARG B 1 559 ? -9.141 -41.562 -0.484 1 93.56 559 ARG B C 1
ATOM 9135 O O . ARG B 1 559 ? -9.984 -42.312 0.042 1 93.56 559 ARG B O 1
ATOM 9142 N N . GLY B 1 560 ? -8.914 -41.562 -1.727 1 94.06 560 GLY B N 1
ATOM 9143 C CA . GLY B 1 560 ? -9.727 -42.312 -2.664 1 94.06 560 GLY B CA 1
ATOM 9144 C C . GLY B 1 560 ? -10.227 -41.469 -3.828 1 94.06 560 GLY B C 1
ATOM 9145 O O . GLY B 1 560 ? -9.664 -40.438 -4.137 1 94.06 560 GLY B O 1
ATOM 9146 N N . ILE B 1 561 ? -11.172 -42.062 -4.492 1 94.56 561 ILE B N 1
ATOM 9147 C CA . ILE B 1 561 ? -11.828 -41.312 -5.562 1 94.56 561 ILE B CA 1
ATOM 9148 C C . ILE B 1 561 ? -12.812 -40.312 -4.961 1 94.56 561 ILE B C 1
ATOM 9150 O O . ILE B 1 561 ? -13.75 -40.688 -4.258 1 94.56 561 ILE B O 1
ATOM 9154 N N . TYR B 1 562 ? -12.555 -39.062 -5.285 1 93.88 562 TYR B N 1
ATOM 9155 C CA . TYR B 1 562 ? -13.289 -37.969 -4.656 1 93.88 562 TYR B CA 1
ATOM 9156 C C . TYR B 1 562 ? -14.211 -37.281 -5.656 1 93.88 562 TYR B C 1
ATOM 9158 O O . TYR B 1 562 ? -13.781 -36.906 -6.758 1 93.88 562 TYR B O 1
ATOM 9166 N N . ASP B 1 563 ? -15.406 -37.156 -5.293 1 92.5 563 ASP B N 1
ATOM 9167 C CA . ASP B 1 563 ? -16.359 -36.375 -6.051 1 92.5 563 ASP B CA 1
ATOM 9168 C C . ASP B 1 563 ? -16.359 -34.906 -5.59 1 92.5 563 ASP B C 1
ATOM 9170 O O . ASP B 1 563 ? -16.859 -34.594 -4.504 1 92.5 563 ASP B O 1
ATOM 9174 N N . VAL B 1 564 ? -15.945 -34.062 -6.469 1 88.94 564 VAL B N 1
ATOM 9175 C CA . VAL B 1 564 ? -15.734 -32.656 -6.117 1 88.94 564 VAL B CA 1
ATOM 9176 C C . VAL B 1 564 ? -17.078 -31.969 -5.902 1 88.94 564 VAL B C 1
ATOM 9178 O O . VAL B 1 564 ? -17.234 -31.156 -4.996 1 88.94 564 VAL B O 1
ATOM 9181 N N . MET B 1 565 ? -18.016 -32.25 -6.652 1 83.38 565 MET B N 1
ATOM 9182 C CA . MET B 1 565 ? -19.328 -31.594 -6.559 1 83.38 565 MET B CA 1
ATOM 9183 C C . MET B 1 565 ? -20.062 -32.062 -5.312 1 83.38 565 MET B C 1
ATOM 9185 O O . MET B 1 565 ? -20.719 -31.266 -4.645 1 83.38 565 MET B O 1
ATOM 9189 N N . LYS B 1 566 ? -19.969 -33.469 -4.996 1 83.88 566 LYS B N 1
ATOM 9190 C CA . LYS B 1 566 ? -20.688 -34 -3.852 1 83.88 566 LYS B CA 1
ATOM 9191 C C . LYS B 1 566 ? -19.844 -33.906 -2.582 1 83.88 566 LYS B C 1
ATOM 9193 O O . LYS B 1 566 ? -20.344 -34.156 -1.479 1 83.88 566 LYS B O 1
ATOM 9198 N N . LYS B 1 567 ? -18.75 -33.562 -2.748 1 82.19 567 LYS B N 1
ATOM 9199 C CA . LYS B 1 567 ? -17.812 -33.375 -1.64 1 82.19 567 LYS B CA 1
ATOM 9200 C C . LYS B 1 567 ? -17.719 -34.656 -0.794 1 82.19 567 LYS B C 1
ATOM 9202 O O . LYS B 1 567 ? -17.828 -34.594 0.431 1 82.19 567 LYS B O 1
ATOM 9207 N N . LYS B 1 568 ? -17.484 -35.625 -1.531 1 89.31 568 LYS B N 1
ATOM 9208 C CA . LYS B 1 568 ? -17.406 -36.875 -0.792 1 89.31 568 LYS B CA 1
ATOM 9209 C C . LYS B 1 568 ? -16.484 -37.875 -1.498 1 89.31 568 LYS B C 1
ATOM 9211 O O . LYS B 1 568 ? -16.344 -37.844 -2.721 1 89.31 568 LYS B O 1
ATOM 9216 N N . VAL B 1 569 ? -15.938 -38.812 -0.676 1 92.56 569 VAL B N 1
ATOM 9217 C CA . VAL B 1 569 ? -15.141 -39.938 -1.201 1 92.56 569 VAL B CA 1
ATOM 9218 C C . VAL B 1 569 ? -16.062 -41.062 -1.686 1 92.56 569 VAL B C 1
ATOM 9220 O O . VAL B 1 569 ? -16.844 -41.594 -0.903 1 92.56 569 VAL B O 1
ATOM 9223 N N . MET B 1 570 ? -15.992 -41.312 -2.92 1 91.5 570 MET B N 1
ATOM 9224 C CA . MET B 1 570 ? -16.844 -42.344 -3.506 1 91.5 570 MET B CA 1
ATOM 9225 C C . MET B 1 570 ? -16.297 -43.75 -3.23 1 91.5 570 MET B C 1
ATOM 9227 O O . MET B 1 570 ? -17.047 -44.656 -2.941 1 91.5 570 MET B O 1
ATOM 9231 N N . LEU B 1 571 ? -15.047 -43.844 -3.41 1 91.31 571 LEU B N 1
ATOM 9232 C CA . LEU B 1 571 ? -14.32 -45.094 -3.17 1 91.31 571 LEU B CA 1
ATOM 9233 C C . LEU B 1 571 ? -13.023 -44.844 -2.414 1 91.31 571 LEU B C 1
ATOM 9235 O O . LEU B 1 571 ? -12.148 -44.125 -2.904 1 91.31 571 LEU B O 1
ATOM 9239 N N . PRO B 1 572 ? -12.867 -45.469 -1.303 1 93.5 572 PRO B N 1
ATOM 9240 C CA . PRO B 1 572 ? -11.695 -45.188 -0.473 1 93.5 572 PRO B CA 1
ATOM 9241 C C . PRO B 1 572 ? -10.43 -45.844 -0.987 1 93.5 572 PRO B C 1
ATOM 9243 O O . PRO B 1 572 ? -10.508 -46.844 -1.718 1 93.5 572 PRO B O 1
ATOM 9246 N N . ALA B 1 573 ? -9.367 -45.344 -0.618 1 93.25 573 ALA B N 1
ATOM 9247 C CA . ALA B 1 573 ? -8.078 -46 -0.848 1 93.25 573 ALA B CA 1
ATOM 9248 C C . ALA B 1 573 ? -7.984 -47.312 -0.098 1 93.25 573 ALA B C 1
ATOM 9250 O O . ALA B 1 573 ? -8.641 -47.5 0.93 1 93.25 573 ALA B O 1
ATOM 9251 N N . VAL B 1 574 ? -7.195 -48.156 -0.639 1 93.62 574 VAL B N 1
ATOM 9252 C CA . VAL B 1 574 ? -7.016 -49.469 -0.03 1 93.62 574 VAL B CA 1
ATOM 9253 C C . VAL B 1 574 ? -5.59 -49.594 0.504 1 93.62 574 VAL B C 1
ATOM 9255 O O . VAL B 1 574 ? -4.637 -49.156 -0.135 1 93.62 574 VAL B O 1
ATOM 9258 N N . MET B 1 575 ? -5.492 -50.219 1.65 1 91.62 575 MET B N 1
ATOM 9259 C CA . MET B 1 575 ? -4.172 -50.469 2.225 1 91.62 575 MET B CA 1
ATOM 9260 C C . MET B 1 575 ? -3.422 -51.531 1.437 1 91.62 575 MET B C 1
ATOM 9262 O O . MET B 1 575 ? -4.02 -52.5 0.991 1 91.62 575 MET B O 1
ATOM 9266 N N . ARG B 1 576 ? -2.246 -51.219 1.271 1 88 576 ARG B N 1
ATOM 9267 C CA . ARG B 1 576 ? -1.415 -52.156 0.528 1 88 576 ARG B CA 1
ATOM 9268 C C . ARG B 1 576 ? -0.867 -53.25 1.444 1 88 576 ARG B C 1
ATOM 9270 O O . ARG B 1 576 ? -0.481 -52.969 2.582 1 88 576 ARG B O 1
#